Protein AF-P0DPI0-F1 (afdb_monomer)

Sequence (1296 aa):
MPFVNKQFNYKDPVNGVDIAYIKIPNVGQMQPVKAFKIHNKIWVIPERDTFTNPEEGDLNPPPEAKQVPVSYYDSTYLSTDNEKDNYLKGVTKLFERIYSTDLGRMLLTSIVRGIPFWGGSTIDTELKVIDTNCINVIQPDGSYRSEELNLVIIGPSADIIQFECKSFGHEVLNLTRNGYGSTQYIRFSPDFTFGFEESLEVDTNPLLGAGKFATDPAVTLAHELIHAGHRLYGIAINPNRVFKVNTNAYYEMSGLEVSFEELRTFGGHDAKFIDSLQENEFRLYYYNKFKDIASTLNKAKSIVGTTASLQYMKNVFKEKYLLSEDTSGKFSVDKLKFDKLYKMLTEIYTEDNFVKFFKVLNRKTYLNFDKAVFKINIVPKVNYTIYDGFNLRNTNLAANFNGQNTEINNMNFTKLKNFTGLFEFYKLLCVRGIITSKTKSLDKGYNKALNDLCIKVNNWDLFFSPSEDNFTNDLNKGEEITSDTNIEAAEENISLDLIQQYYLTFNFDNEPENISIENLSSDIIGQLELMPNIERFPNGKKYELDKYTMFHYLRAQEFEHGKSRIALTNSVNEALLNPSRVYTFFSSDYVKKVNKATEAAMFLGWVEQLVYDFTDETSEVSTTDKIADITIIIPYIGPALNIGNMLYKDDFVGALIFSGAVILLEFIPEIAIPVLGTFALVSYIANKVLTVQTIDNALSKRNEKWDEVYKYIVTNWLAKVNTQIDLIRKKMKEALENQAEATKAIINYQYNQYTEEEKNNINFNIDDLSSKLNESINKAMININKFLNQCSVSYLMNSMIPYGVKRLEDFDASLKDALLKYIYDNRGTLIGQVDRLKDKVNNTLSTDIPFQLSKYVDNQRLLSTFTEYIKNIINTSILNLRYESNHLIDLSRYASKINIGSKVNFDPIDKNQIQLFNLESSKIEVILKNAIVYNSMYENFSTSFWIRIPKYFNSISLNNEYTIINCMENNSGWKVSLNYGEIIWTLQDTQEIKQRVVFKYSQMINISDYINRWIFVTITNNRLNNSKIYINGRLIDQKPISNLGNIHASNNIMFKLDGCRDTHRYIWIKYFNLFDKELNEKEIKDLYDNQSNSGILKDFWGDYLQYDKPYYMLNLYDPNKYVDVNNVGIRGYMYLKGPRGSVMTTNIYLNSSLYRGTKFIIKKYASGNKDNIVRNNDRVYINVVVKNKEYRLATNASQAGVEKILSALEIPDVGNLSQVVVMKSKNDQGITNKCKMNLQDNNGNDIGFIGFHQFNNIAKLVASNWYNRQIERSSRTLGCSWEFIPVDDGWGERPL

InterPro domains:
  IPR000395 Botulinum/Tetanus toxin, catalytic chain [PF01742] (4-410)
  IPR000395 Botulinum/Tetanus toxin, catalytic chain [PR00760] (7-23)
  IPR000395 Botulinum/Tetanus toxin, catalytic chain [PR00760] (33-49)
  IPR000395 Botulinum/Tetanus toxin, catalytic chain [PR00760] (72-88)
  IPR000395 Botulinum/Tetanus toxin, catalytic chain [PR00760] (97-119)
  IPR000395 Botulinum/Tetanus toxin, catalytic chain [PR00760] (213-225)
  IPR000395 Botulinum/Tetanus toxin, catalytic chain [PR00760] (259-275)
  IPR011065 Kunitz inhibitor STI-like superfamily [SSF50386] (1080-1295)
  IPR012500 Clostridium neurotoxin, translocation [PF07952] (549-866)
  IPR012928 Clostridium neurotoxin, receptor binding N-terminal [PF07953] (886-1079)
  IPR013104 Clostridium neurotoxin, receptor-binding C-terminal [PF07951] (1088-1293)
  IPR013320 Concanavalin A-like lectin/glucanase domain superfamily [SSF49899] (873-1079)
  IPR036248 Clostridium neurotoxin, translocation domain [G3DSA:1.20.1120.10] (447-868)
  IPR036248 Clostridium neurotoxin, translocation domain [SSF58091] (549-874)

Solvent-accessible surface area (backbone atoms only — not comparable to full-atom values): 69602 Å² total; per-residue (Å²): 134,75,69,52,86,67,91,79,57,66,84,59,75,66,67,41,76,46,28,23,39,32,36,63,37,18,82,62,93,69,82,68,42,65,34,35,50,53,39,79,46,29,36,37,32,55,37,55,41,36,65,78,47,68,92,52,48,60,34,59,75,65,99,62,80,70,101,49,77,61,42,38,63,56,70,66,64,51,72,44,70,66,46,21,28,49,45,48,47,25,48,53,46,36,52,41,27,41,46,74,34,74,68,35,35,53,49,55,54,50,42,52,39,26,56,45,44,53,69,53,43,94,49,60,47,42,34,19,65,41,73,52,33,32,34,35,34,34,32,86,85,73,51,69,45,36,42,72,42,31,38,35,44,30,24,20,44,26,44,48,75,58,64,48,72,43,40,51,46,52,102,83,53,56,33,36,60,49,38,34,13,34,25,29,38,31,27,42,55,62,48,45,37,43,21,32,77,84,67,74,61,28,55,38,26,54,76,49,68,70,75,43,32,38,47,54,55,54,55,57,50,48,41,46,50,39,53,41,38,30,23,16,49,5,62,36,54,61,79,85,48,53,53,52,57,48,41,85,55,88,59,29,18,52,64,68,91,47,35,54,45,54,28,30,39,43,22,72,66,46,32,43,51,58,33,71,55,58,54,50,49,52,53,52,53,50,52,50,27,48,41,52,50,27,52,46,59,58,51,35,77,44,60,51,58,52,85,67,53,54,68,56,55,53,47,52,53,31,63,56,66,53,42,43,65,50,100,85,69,45,48,40,69,47,66,70,56,43,52,55,52,51,43,45,59,50,66,55,44,17,39,48,52,50,38,69,71,60,72,58,69,66,74,83,39,82,89,57,57,53,76,40,39,28,42,41,63,51,66,50,69,93,52,18,39,57,82,44,38,42,29,39,76,59,29,69,25,39,40,63,48,30,27,33,20,39,73,80,32,37,94,56,36,47,78,51,78,51,61,42,50,92,66,70,45,24,37,31,45,24,32,53,48,80,74,70,95,80,69,85,84,74,65,100,76,62,88,79,73,63,65,68,52,68,47,80,43,43,38,92,78,40,43,74,39,62,38,74,86,62,66,61,75,64,62,54,54,59,47,80,34,34,60,79,56,77,81,81,75,85,82,75,76,89,44,73,68,56,52,49,52,50,56,76,68,53,79,81,85,73,71,74,80,90,69,62,46,54,70,64,67,93,70,41,74,29,48,59,55,84,73,84,88,75,81,83,60,70,65,58,55,75,40,86,34,90,59,86,46,43,68,52,44,46,56,11,29,53,71,75,92,67,94,68,78,55,34,61,35,80,43,52,69,58,13,66,75,30,84,48,24,23,32,43,60,64,54,72,66,54,39,55,63,69,58,50,89,75,56,76,95,50,40,66,68,47,50,51,49,51,53,47,50,52,41,51,68,52,58,48,71,48,74,50,87,87,50,89,65,43,54,54,42,58,36,53,56,17,50,45,36,44,40,74,76,34,84,45,40,66,50,32,51,51,47,39,74,71,67,36,49,63,57,72,48,95,62,88,71,88,81,89,76,65,69,50,31,60,72,44,76,66,85,47,86,80,36,49,66,50,42,51,38,21,54,53,34,46,59,50,54,48,56,48,51,54,51,54,49,52,51,53,51,51,26,49,40,53,50,49,45,41,47,52,51,52,49,52,54,52,51,51,52,52,49,51,50,32,54,48,54,53,51,50,52,39,52,52,49,57,59,67,71,50,53,73,70,55,45,76,74,49,92,77,59,70,65,60,51,49,52,44,49,47,47,37,48,31,55,24,36,39,54,50,53,56,35,49,52,26,33,49,50,37,35,42,64,72,73,46,46,57,64,46,52,55,38,47,53,56,40,32,54,54,45,46,54,50,51,52,49,52,50,61,76,37,40,82,47,36,67,96,42,54,68,64,50,49,50,50,50,54,59,56,59,71,54,86,82,82,89,58,69,53,76,81,43,88,88,62,41,77,66,54,62,57,49,32,54,53,38,28,57,57,68,35,29,71,36,34,45,43,56,52,100,92,44,71,41,39,74,20,52,39,42,43,49,67,48,74,32,90,50,49,43,59,40,92,88,48,58,50,40,33,36,34,36,54,42,93,44,9,27,39,37,35,43,52,50,75,92,74,39,53,67,42,54,56,69,32,32,22,41,36,32,34,38,26,48,43,54,70,84,53,76,70,38,55,93,34,66,19,36,43,37,40,23,61,35,93,69,5,18,36,36,37,31,36,35,71,46,35,46,34,42,40,42,23,9,72,82,65,48,69,48,74,47,67,51,78,51,76,50,72,37,60,79,65,72,51,69,35,14,57,39,42,39,38,39,27,29,35,31,82,41,39,35,36,40,27,51,56,52,36,83,74,46,71,37,76,38,52,89,42,58,47,23,42,33,27,61,39,41,38,37,34,60,42,74,60,77,46,72,84,42,52,38,36,39,29,64,43,37,34,30,71,36,56,70,50,71,65,60,43,35,53,52,46,59,65,73,62,46,68,65,42,26,31,19,59,43,56,49,77,24,45,45,81,42,62,18,20,43,33,36,60,53,48,69,57,28,19,35,39,69,79,39,77,28,87,92,23,34,29,28,56,43,67,76,50,52,74,45,73,42,91,100,51,32,37,27,44,43,69,52,37,54,36,29,38,28,38,37,83,66,68,61,92,72,90,84,49,67,41,39,50,65,39,39,24,37,42,31,34,39,56,98,90,39,78,19,29,43,32,28,62,77,86,52,82,72,66,59,30,59,29,18,38,24,55,66,88,72,51,79,88,43,26,38,45,27,34,33,37,41,43,89,44,90,65,64,52,25,40,30,35,39,35,32,19,37,93,85,71,48,76,47,12,31,37,27,57,46,75,55,86,97,40,36,30,29,19,24,20,47,69,58,71,72,50,65,91,76,61,64,91,61,36,57,40,32,33,34,39,38,56,91,47,82,40,70,66,71,81,81,85

Foldseek 3Di:
DFQQPDLDFLPDDAALPFWFFKFAADQDDADTFTWGNRHQLEIETLAAPCGQDVVLNDLAADPAHDPAQFWDFDPCQSVDSVNSRLQVLLVSLLLRLLCVFLLSVLLVLLQLLLFFAQPCDPDLQEGHRDLNQWMWGQHPVRHTAIFGHQEYEYAYGNTRPDKAKWGFDDPPDPSLALQRAGRIYIHHGSFKWFWFDDQLCLLLFLLADDDTFTDQSSLVVLLRSLSSSSRSRSLQPDLVQWFFFDQPDLQAFLGDTDHLSNLQQQAALSVLLQAPVVVVVSLVSSLVSLQVVLVSLQSHNAYPFFPDGSVQSSVSSCVSQVWDQDPVRRTDHDSVSSVVVVCSSGHVSHSVNVCVRLVADDDNDPLRGGNFMWGFRQSDPCQAHSRNGQQDFLAPCVFNVLSRPCVSVVVGTDTDDGPCDDQSFWEKEWAAFDDPPPDPDDDPPPVPPRGIQIDTDRSSLGFGATDPVSQDDPQAAAAEFFLPQDFDDQDAHDDPVVSVVCSVPPDSPDRRDGTRGHDDPPHNHTHIDDRDDDDDRDGHHYDYDNDDFLVLLLVLLDADDDLDAAAEDCDSVVSSVDNSYHYDLADVVLRVLLRDQDDLVCLLVSLLVNLVSLLVLLLDWDADPLDDLFGIDNLSLCSSRVQLVDSGSVVSVVCCSVVNLCSLAPDDDDQDDDQGHAYDYDDDALDLSRLVSSLVSLLSVLVVSLVSLLSSLVSCLSNRPLSSLVSSLVSLLSSLVSVLVSSLSSSVSSLVPDDPVSNVVDPDDSVLSSSSSSSSSSSSSSSSSSRSVSRSVRCSVPPGVVVSQVSSLVRLVSRLVNQLVSLVVRCVSCPPCSVVSNCVSVVSSVDDDDDDVVRNHPCPDPVVSVVSVVSNQLSQWQFWFADDDHDTWTPHSNTWDKDAFPPWDAPPLGRLKIKAAQDPRRKMKTQHHPVPQAWHLFWKKKKKWKKFWFADDDPLQAPQKWWFKAFADCLFDWTWIDGQQKTKIKGAAPVRDIDIDIDGDDQAEADDLHHRAIWMWMWIDGSSFWIWIDILLHTDDIDGNVPGGIGGTHSMMMGHTGRRPPNGTMMIMGGITMGRHGDDSVNSNVVSVVVLPQQFAAFQRSHFDFAQFKFWKAFLQCRQWTWAWPDADQVTFIFTDDRQDWDDDPPRHIYRDRLDYKIKGWAADPDPDDSRGHGQFGWTFIWIADPNDTFTWFFALPDDDQWTTIHTYHPVPCPQTFTIWTWHFDQDRSRRNWIWIFIDGPVRDTSAIWFFDDDPNTTTITHGCVRVVDDRPPDSNDRRTMHTHGDDPSHDDDND

GO terms:
  GO:0008270 zinc ion binding (F, IDA)
  GO:1905576 ganglioside GT1b binding (F, IDA)
  GO:0005576 extracellular region (C, EXP)
  GO:0004222 metalloendopeptidase activity (F, EXP)
  GO:0008320 transmembrane protein transporter activity (F, EXP)
  GO:0005515 protein binding (F, IPI)
  GO:0141157 symbiont-mediated suppression of host exocytosis (P, EXP)

Structure (mmCIF, N/CA/C/O backbone):
data_AF-P0DPI0-F1
#
_entry.id   AF-P0DPI0-F1
#
loop_
_atom_site.group_PDB
_atom_site.id
_atom_site.type_symbol
_atom_site.label_atom_id
_atom_site.label_alt_id
_atom_site.label_comp_id
_atom_site.label_asym_id
_atom_site.label_entity_id
_atom_site.label_seq_id
_atom_site.pdbx_PDB_ins_code
_atom_site.Cartn_x
_atom_site.Cartn_y
_atom_site.Cartn_z
_atom_site.occupancy
_atom_site.B_iso_or_equiv
_atom_site.auth_seq_id
_atom_site.auth_comp_id
_atom_site.auth_asym_id
_atom_site.auth_atom_id
_atom_site.pdbx_PDB_model_num
ATOM 1 N N . MET A 1 1 ? 6.294 29.110 -4.768 1.00 79.31 1 MET A N 1
ATOM 2 C CA . MET A 1 1 ? 7.384 29.292 -5.742 1.00 79.31 1 MET A CA 1
ATOM 3 C C . MET A 1 1 ? 6.899 28.633 -7.020 1.00 79.31 1 MET A C 1
ATOM 5 O O . MET A 1 1 ? 6.839 27.413 -7.014 1.00 79.31 1 MET A O 1
ATOM 9 N N . PRO A 1 2 ? 6.377 29.394 -7.993 1.00 86.00 2 PRO A N 1
ATOM 10 C CA . PRO A 1 2 ? 5.872 28.825 -9.241 1.00 86.00 2 PRO A CA 1
ATOM 11 C C . PRO A 1 2 ? 7.027 28.436 -10.172 1.00 86.00 2 PRO A C 1
ATOM 13 O O . PRO A 1 2 ? 8.129 28.973 -10.041 1.00 86.00 2 PRO A O 1
ATOM 16 N N . PHE A 1 3 ? 6.767 27.534 -11.114 1.00 90.44 3 PHE A N 1
ATOM 17 C CA . PHE A 1 3 ? 7.715 27.200 -12.180 1.00 90.44 3 PHE A CA 1
ATOM 18 C C . PHE A 1 3 ? 7.654 28.240 -13.309 1.00 90.44 3 PHE A C 1
ATOM 20 O O . PHE A 1 3 ? 8.672 28.752 -13.776 1.00 90.44 3 PHE A O 1
ATOM 27 N N . VAL A 1 4 ? 6.438 28.615 -13.701 1.00 87.62 4 VAL A N 1
ATOM 28 C CA . VAL A 1 4 ? 6.118 29.563 -14.763 1.00 87.62 4 VAL A CA 1
ATOM 29 C C . VAL A 1 4 ? 5.806 30.926 -14.143 1.00 87.62 4 VAL A C 1
ATOM 31 O O . VAL A 1 4 ? 4.700 31.214 -13.682 1.00 87.62 4 VAL A O 1
ATOM 34 N N . ASN A 1 5 ? 6.808 31.805 -14.143 1.00 85.25 5 ASN A N 1
ATOM 35 C CA . ASN A 1 5 ? 6.719 33.121 -13.501 1.00 85.25 5 ASN A CA 1
ATOM 36 C C . ASN A 1 5 ? 5.891 34.156 -14.293 1.00 85.25 5 ASN A C 1
ATOM 38 O O . ASN A 1 5 ? 5.591 35.227 -13.764 1.00 85.25 5 ASN A O 1
ATOM 42 N N . LYS A 1 6 ? 5.504 33.856 -15.542 1.00 90.56 6 LYS A N 1
ATOM 43 C CA . LYS A 1 6 ? 4.658 34.712 -16.390 1.00 90.56 6 LYS A CA 1
ATOM 44 C C . LYS A 1 6 ? 3.360 34.007 -16.768 1.00 90.56 6 LYS A C 1
ATOM 46 O O . LYS A 1 6 ? 3.369 32.877 -17.230 1.00 90.56 6 LYS A O 1
ATOM 51 N N . GLN A 1 7 ? 2.236 34.693 -16.603 1.00 90.31 7 GLN A N 1
ATOM 52 C CA . GLN A 1 7 ? 0.933 34.199 -17.046 1.00 90.31 7 GLN A CA 1
ATOM 53 C C . GLN A 1 7 ? 0.647 34.765 -18.436 1.00 90.31 7 GLN A C 1
ATOM 55 O O . GLN A 1 7 ? 0.261 35.925 -18.561 1.00 90.31 7 GLN A O 1
ATOM 60 N N . PHE A 1 8 ? 0.896 33.959 -19.463 1.00 94.88 8 PHE A N 1
ATOM 61 C CA . PHE A 1 8 ? 0.714 34.337 -20.862 1.00 94.88 8 PHE A CA 1
ATOM 62 C C . PHE A 1 8 ? -0.751 34.219 -21.303 1.00 94.88 8 PHE A C 1
ATOM 64 O O . PHE A 1 8 ? -1.490 33.355 -20.825 1.00 94.88 8 PHE A O 1
ATOM 71 N N . ASN A 1 9 ? -1.147 35.040 -22.273 1.00 96.44 9 ASN A N 1
ATOM 72 C CA . ASN A 1 9 ? -2.306 34.797 -23.127 1.00 96.44 9 ASN A CA 1
ATOM 73 C C . ASN A 1 9 ? -1.835 34.612 -24.569 1.00 96.44 9 ASN A C 1
ATOM 75 O O . ASN A 1 9 ? -0.903 35.278 -25.022 1.00 96.44 9 ASN A O 1
ATOM 79 N N . TYR A 1 10 ? -2.511 33.757 -25.335 1.00 97.56 10 TYR A N 1
ATOM 80 C CA . TYR A 1 10 ? -2.081 33.453 -26.703 1.00 97.56 10 TYR A CA 1
ATOM 81 C C . TYR A 1 10 ? -2.019 34.704 -27.596 1.00 97.56 10 TYR A C 1
ATOM 83 O O . TYR A 1 10 ? -1.159 34.820 -28.469 1.00 97.56 10 TYR A O 1
ATOM 91 N N . LYS A 1 11 ? -2.897 35.684 -27.352 1.00 97.12 11 LYS A N 1
ATOM 92 C CA . LYS A 1 11 ? -2.962 36.950 -28.101 1.00 97.12 11 LYS A CA 1
ATOM 93 C C . LYS A 1 11 ? -1.957 38.014 -27.648 1.00 97.12 11 LYS A C 1
ATOM 95 O O . LYS A 1 11 ? -1.902 39.066 -28.281 1.00 97.12 11 LYS A O 1
ATOM 100 N N . ASP A 1 12 ? -1.148 37.755 -26.621 1.00 96.25 12 ASP A N 1
ATOM 101 C CA . ASP A 1 12 ? -0.099 38.685 -26.194 1.00 96.25 12 ASP A CA 1
ATOM 102 C C . ASP A 1 12 ? 0.872 38.969 -27.363 1.00 96.25 12 ASP A C 1
ATOM 104 O O . ASP A 1 12 ? 1.176 38.062 -28.151 1.00 96.25 12 ASP A O 1
ATOM 108 N N . PRO A 1 13 ? 1.340 40.216 -27.547 1.00 95.50 13 PRO A N 1
ATOM 109 C CA . PRO A 1 13 ? 2.192 40.573 -28.677 1.00 95.50 13 PRO A CA 1
ATOM 110 C C . PRO A 1 13 ? 3.570 39.905 -28.588 1.00 95.50 13 PRO A C 1
ATOM 112 O O . PRO A 1 13 ? 4.096 39.663 -27.501 1.00 95.50 13 PRO A O 1
ATOM 115 N N . VAL A 1 14 ? 4.175 39.635 -29.749 1.00 96.25 14 VAL A N 1
ATOM 116 C CA . VAL A 1 14 ? 5.540 39.098 -29.824 1.00 96.25 14 VAL A CA 1
ATOM 117 C C . VAL A 1 14 ? 6.550 40.116 -29.297 1.00 96.25 14 VAL A C 1
ATOM 119 O O . VAL A 1 14 ? 6.496 41.295 -29.640 1.00 96.25 14 VAL A O 1
ATOM 122 N N . ASN A 1 15 ? 7.480 39.652 -28.469 1.00 94.06 15 ASN A N 1
ATOM 123 C CA . ASN A 1 15 ? 8.542 40.463 -27.878 1.00 94.06 15 ASN A CA 1
ATOM 124 C C . ASN A 1 15 ? 9.958 39.985 -28.247 1.00 94.06 15 ASN A C 1
ATOM 126 O O . ASN A 1 15 ? 10.921 40.650 -27.880 1.00 94.06 15 ASN A O 1
ATOM 130 N N . GLY A 1 16 ? 10.096 38.855 -28.954 1.00 92.62 16 GLY A N 1
ATOM 131 C CA . GLY A 1 16 ? 11.393 38.307 -29.382 1.00 92.62 16 GLY A CA 1
ATOM 132 C C . GLY A 1 16 ? 12.217 37.651 -28.262 1.00 92.62 16 GLY A C 1
ATOM 133 O O . GLY A 1 16 ? 13.372 37.267 -28.476 1.00 92.62 16 GLY A O 1
ATOM 134 N N . VAL A 1 17 ? 11.647 37.516 -27.060 1.00 93.00 17 VAL A N 1
ATOM 135 C CA . VAL A 1 17 ? 12.311 36.964 -25.870 1.00 93.00 17 VAL A CA 1
ATOM 136 C C . VAL A 1 17 ? 11.607 35.702 -25.391 1.00 93.00 17 VAL A C 1
ATOM 138 O O . VAL A 1 17 ? 12.176 34.622 -25.493 1.00 93.00 17 VAL A O 1
ATOM 141 N N . ASP A 1 18 ? 10.384 35.836 -24.882 1.00 95.31 18 ASP A N 1
ATOM 142 C CA . ASP A 1 18 ? 9.573 34.722 -24.381 1.00 95.31 18 ASP A CA 1
ATOM 143 C C . ASP A 1 18 ? 8.237 34.569 -25.108 1.00 95.31 18 ASP A C 1
ATOM 145 O O . ASP A 1 18 ? 7.535 33.593 -24.874 1.00 95.31 18 ASP A O 1
ATOM 149 N N . ILE A 1 19 ? 7.911 35.485 -26.023 1.00 97.75 19 ILE A N 1
ATOM 150 C CA . ILE A 1 19 ? 6.809 35.359 -26.974 1.00 97.75 19 ILE A CA 1
ATOM 151 C C . ILE A 1 19 ? 7.362 35.725 -28.346 1.00 97.75 19 ILE A C 1
ATOM 153 O O . ILE A 1 19 ? 7.757 36.870 -28.584 1.00 97.75 19 ILE A O 1
ATOM 157 N N . ALA A 1 20 ? 7.396 34.771 -29.267 1.00 97.12 20 ALA A N 1
ATOM 158 C CA . ALA A 1 20 ? 7.949 34.995 -30.597 1.00 97.12 20 ALA A CA 1
ATOM 159 C C . ALA A 1 20 ? 7.346 34.040 -31.621 1.00 97.12 20 ALA A C 1
ATOM 161 O O . ALA A 1 20 ? 6.786 33.006 -31.264 1.00 97.12 20 ALA A O 1
ATOM 162 N N . TYR A 1 21 ? 7.505 34.375 -32.899 1.00 97.88 21 TYR A N 1
ATOM 163 C CA . TYR A 1 21 ? 7.460 33.356 -33.940 1.00 97.88 21 TYR A CA 1
ATOM 164 C C . TYR A 1 21 ? 8.812 32.649 -33.986 1.00 97.88 21 TYR A C 1
ATOM 166 O O . TYR A 1 21 ? 9.851 33.311 -33.937 1.00 97.88 21 TYR A O 1
ATOM 174 N N . ILE A 1 22 ? 8.806 31.323 -34.066 1.00 97.62 22 ILE A N 1
ATOM 175 C CA . ILE A 1 22 ? 10.027 30.518 -34.075 1.00 97.62 22 ILE A CA 1
ATOM 176 C C . ILE A 1 22 ? 10.048 29.564 -35.267 1.00 97.62 22 ILE A C 1
ATOM 178 O O . ILE A 1 22 ? 8.997 29.125 -35.738 1.00 97.62 22 ILE A O 1
ATOM 182 N N . LYS A 1 23 ? 11.255 29.230 -35.730 1.00 96.88 23 LYS A N 1
ATOM 183 C CA . LYS A 1 23 ? 11.504 28.105 -36.638 1.00 96.88 23 LYS A CA 1
ATOM 184 C C . LYS A 1 23 ? 12.235 27.000 -35.885 1.00 96.88 23 LYS A C 1
ATOM 186 O O . LYS A 1 23 ? 13.275 27.259 -35.276 1.00 96.88 23 LYS A O 1
ATOM 191 N N . ILE A 1 24 ? 11.678 25.795 -35.935 1.00 96.25 24 ILE A N 1
ATOM 192 C CA . ILE A 1 24 ? 12.320 24.573 -35.438 1.00 96.25 24 ILE A CA 1
ATOM 193 C C . ILE A 1 24 ? 13.128 23.917 -36.570 1.00 96.25 24 ILE A C 1
ATOM 195 O O . ILE A 1 24 ? 12.904 24.269 -37.733 1.00 96.25 24 ILE A O 1
ATOM 199 N N . PRO A 1 25 ? 14.033 22.970 -36.274 1.00 94.69 25 PRO A N 1
ATOM 200 C CA . PRO A 1 25 ? 14.674 22.179 -37.315 1.00 94.69 25 PRO A CA 1
ATOM 201 C C . PRO A 1 25 ? 13.647 21.456 -38.197 1.00 94.69 25 PRO A C 1
ATOM 203 O O . PRO A 1 25 ? 12.593 21.039 -37.718 1.00 94.69 25 PRO A O 1
ATOM 206 N N . ASN A 1 26 ? 13.918 21.335 -39.495 1.00 93.75 26 ASN A N 1
ATOM 207 C CA . ASN A 1 26 ? 13.032 20.645 -40.430 1.00 93.75 26 ASN A CA 1
ATOM 208 C C . ASN A 1 26 ? 13.788 20.139 -41.670 1.00 93.75 26 ASN A C 1
ATOM 210 O O . ASN A 1 26 ? 14.871 20.623 -41.995 1.00 93.75 26 ASN A O 1
ATOM 214 N N . VAL A 1 27 ? 13.213 19.162 -42.375 1.00 88.38 27 VAL A N 1
ATOM 215 C CA . VAL A 1 27 ? 13.772 18.616 -43.624 1.00 88.38 27 VAL A CA 1
ATOM 216 C C . VAL A 1 27 ? 13.732 19.656 -44.749 1.00 88.38 27 VAL A C 1
ATOM 218 O O . VAL A 1 27 ? 14.606 19.671 -45.614 1.00 88.38 27 VAL A O 1
ATOM 221 N N . GLY A 1 28 ? 12.726 20.534 -44.738 1.00 87.31 28 GLY A N 1
ATOM 222 C CA . GLY A 1 28 ? 12.521 21.576 -45.737 1.00 87.31 28 GLY A CA 1
ATOM 223 C C . GLY A 1 28 ? 12.116 22.915 -45.124 1.00 87.31 28 GLY A C 1
ATOM 224 O O . GLY A 1 28 ? 12.443 23.232 -43.983 1.00 87.31 28 GLY A O 1
ATOM 225 N N . GLN A 1 29 ? 11.407 23.728 -45.908 1.00 85.81 29 GLN A N 1
ATOM 226 C CA . GLN A 1 29 ? 10.903 25.019 -45.442 1.00 85.81 29 GLN A CA 1
ATOM 227 C C . GLN A 1 29 ? 9.783 24.817 -44.417 1.00 85.81 29 GLN A C 1
ATOM 229 O O . GLN A 1 29 ? 8.775 24.179 -44.715 1.00 85.81 29 GLN A O 1
ATOM 234 N N . MET A 1 30 ? 9.939 25.409 -43.232 1.00 91.56 30 MET A N 1
ATOM 235 C CA . MET A 1 30 ? 8.951 25.364 -42.153 1.00 91.56 30 MET A CA 1
ATOM 236 C C . MET A 1 30 ? 8.336 26.751 -41.933 1.00 91.56 30 MET A C 1
ATOM 238 O O . MET A 1 30 ? 9.042 27.758 -41.814 1.00 91.56 30 MET A O 1
ATOM 242 N N . GLN A 1 31 ? 7.002 26.815 -41.900 1.00 91.94 31 GLN A N 1
ATOM 243 C CA . GLN A 1 31 ? 6.286 28.055 -41.613 1.00 91.94 31 GLN A CA 1
ATOM 244 C C . GLN A 1 31 ? 6.482 28.441 -40.138 1.00 91.94 31 GLN A C 1
ATOM 246 O O . GLN A 1 31 ? 6.170 27.626 -39.273 1.00 91.94 31 GLN A O 1
ATOM 251 N N . PRO A 1 32 ? 6.928 29.672 -39.819 1.00 95.69 32 PRO A N 1
ATOM 252 C CA . PRO A 1 32 ? 7.108 30.089 -38.432 1.00 95.69 32 PRO A CA 1
ATOM 253 C C . PRO A 1 32 ? 5.818 29.991 -37.609 1.00 95.69 32 PRO A C 1
ATOM 255 O O . PRO A 1 32 ? 4.759 30.445 -38.046 1.00 95.69 32 PRO A O 1
ATOM 258 N N . VAL A 1 33 ? 5.929 29.472 -36.387 1.00 97.12 33 VAL A N 1
ATOM 259 C CA . VAL A 1 33 ? 4.807 29.278 -35.448 1.00 97.12 33 VAL A CA 1
ATOM 260 C C . VAL A 1 33 ? 4.995 30.111 -34.190 1.00 97.12 33 VAL A C 1
ATOM 262 O O . VAL A 1 33 ? 6.125 30.361 -33.770 1.00 97.12 33 VAL A O 1
ATOM 265 N N . LYS A 1 34 ? 3.895 30.555 -33.576 1.00 98.25 34 LYS A N 1
ATOM 266 C CA . LYS A 1 34 ? 3.951 31.360 -32.353 1.00 98.25 34 LYS A CA 1
ATOM 267 C C . LYS A 1 34 ? 4.218 30.469 -31.137 1.00 98.25 34 LYS A C 1
ATOM 269 O O . LYS A 1 34 ? 3.481 29.520 -30.888 1.00 98.25 34 LYS A O 1
ATOM 274 N N . ALA A 1 35 ? 5.246 30.804 -30.366 1.00 98.25 35 ALA A N 1
ATOM 275 C CA . ALA A 1 35 ? 5.702 30.031 -29.219 1.00 98.25 35 ALA A CA 1
ATOM 276 C C . ALA A 1 35 ? 5.896 30.899 -27.971 1.00 98.25 35 ALA A C 1
ATOM 278 O O . ALA A 1 35 ? 6.135 32.107 -28.060 1.00 98.25 35 ALA A O 1
ATOM 279 N N . PHE A 1 36 ? 5.819 30.246 -26.812 1.00 98.38 36 PHE A N 1
ATOM 280 C CA . PHE A 1 36 ? 5.875 30.862 -25.490 1.00 98.38 36 PHE A CA 1
ATOM 281 C C . PHE A 1 36 ? 6.931 30.168 -24.634 1.00 98.38 36 PHE A C 1
ATOM 283 O O . PHE A 1 36 ? 6.845 28.963 -24.396 1.00 98.38 36 PHE A O 1
ATOM 290 N N . LYS A 1 37 ? 7.918 30.911 -24.141 1.00 97.94 37 LYS A N 1
ATOM 291 C CA . LYS A 1 37 ? 8.944 30.392 -23.233 1.00 97.94 37 LYS A CA 1
ATOM 292 C C . LYS A 1 37 ? 8.404 30.404 -21.806 1.00 97.94 37 LYS A C 1
ATOM 294 O O . LYS A 1 37 ? 8.456 31.423 -21.119 1.00 97.94 37 LYS A O 1
ATOM 299 N N . ILE A 1 38 ? 7.857 29.272 -21.363 1.00 96.81 38 ILE A N 1
ATOM 300 C CA . ILE A 1 38 ? 7.230 29.152 -20.035 1.00 96.81 38 ILE A CA 1
ATOM 301 C C . ILE A 1 38 ? 8.259 29.089 -18.901 1.00 96.81 38 ILE A C 1
ATOM 303 O O . ILE A 1 38 ? 7.966 29.482 -17.773 1.00 96.81 38 ILE A O 1
ATOM 307 N N . HIS A 1 39 ? 9.469 28.621 -19.200 1.00 96.12 39 HIS A N 1
ATOM 308 C CA . HIS A 1 39 ? 10.584 28.557 -18.266 1.00 96.12 39 HIS A CA 1
ATOM 309 C C . HIS A 1 39 ? 11.909 28.563 -19.040 1.00 96.12 39 HIS A C 1
ATOM 311 O O . HIS A 1 39 ? 11.930 28.449 -20.269 1.00 96.12 39 HIS A O 1
ATOM 317 N N . ASN A 1 40 ? 13.040 28.697 -18.348 1.00 93.38 40 ASN A N 1
ATOM 318 C CA . ASN A 1 40 ? 14.339 28.553 -18.993 1.00 93.38 40 ASN A CA 1
ATOM 319 C C . ASN A 1 40 ? 14.438 27.202 -19.730 1.00 93.38 40 ASN A C 1
ATOM 321 O O . ASN A 1 40 ? 14.074 26.167 -19.180 1.00 93.38 40 ASN A O 1
ATOM 325 N N . LYS A 1 41 ? 14.901 27.234 -20.987 1.00 96.38 41 LYS A N 1
ATOM 326 C CA . LYS A 1 41 ? 15.028 26.079 -21.898 1.00 96.38 41 LYS A CA 1
ATOM 327 C C . LYS A 1 41 ? 13.732 25.303 -22.222 1.00 96.38 41 LYS A C 1
ATOM 329 O O . LYS A 1 41 ? 13.827 24.275 -22.893 1.00 96.38 41 LYS A O 1
ATOM 334 N N . ILE A 1 42 ? 12.551 25.786 -21.812 1.00 98.19 42 ILE A N 1
ATOM 335 C CA . ILE A 1 42 ? 11.257 25.128 -22.062 1.00 98.19 42 ILE A CA 1
ATOM 336 C C . ILE A 1 42 ? 10.291 26.069 -22.784 1.00 98.19 42 ILE A C 1
ATOM 338 O O . ILE A 1 42 ? 9.920 27.129 -22.269 1.00 98.19 42 ILE A O 1
ATOM 342 N N . TRP A 1 43 ? 9.840 25.637 -23.957 1.00 98.44 43 TRP A N 1
ATOM 343 C CA . TRP A 1 43 ? 8.899 26.357 -24.809 1.00 98.44 43 TRP A CA 1
ATOM 344 C C . TRP A 1 43 ? 7.579 25.593 -24.971 1.00 98.44 43 TRP A C 1
ATOM 346 O O . TRP A 1 43 ? 7.525 24.371 -24.855 1.00 98.44 43 TRP A O 1
ATOM 356 N N . VAL A 1 44 ? 6.502 26.317 -25.266 1.00 98.69 44 VAL A N 1
ATOM 357 C CA . VAL A 1 44 ? 5.192 25.766 -25.636 1.00 98.69 44 VAL A CA 1
ATOM 358 C C . VAL A 1 44 ? 4.776 26.360 -26.976 1.00 98.69 44 VAL A C 1
ATOM 360 O O . VAL A 1 44 ? 4.810 27.581 -27.138 1.00 98.69 44 VAL A O 1
ATOM 363 N N . ILE A 1 45 ? 4.357 25.514 -27.918 1.00 98.50 45 ILE A N 1
ATOM 364 C CA . ILE A 1 45 ? 3.778 25.904 -29.208 1.00 98.50 45 ILE A CA 1
ATOM 365 C C . ILE A 1 45 ? 2.322 25.414 -29.236 1.00 98.50 45 ILE A C 1
ATOM 367 O O . ILE A 1 45 ? 2.085 24.221 -29.433 1.00 98.50 45 ILE A O 1
ATOM 371 N N . PRO A 1 46 ? 1.334 26.301 -29.023 1.00 98.31 46 PRO A N 1
ATOM 372 C CA . PRO A 1 46 ? -0.093 25.971 -29.097 1.00 98.31 46 PRO A CA 1
ATOM 373 C C . PRO A 1 46 ? -0.596 25.732 -30.535 1.00 98.31 46 PRO A C 1
ATOM 375 O O . PRO A 1 46 ? -1.504 26.399 -31.019 1.00 98.31 46 PRO A O 1
ATOM 378 N N . GLU A 1 47 ? 0.003 24.781 -31.242 1.00 97.69 47 GLU A N 1
ATOM 379 C CA . GLU A 1 47 ? -0.321 24.418 -32.623 1.00 97.69 47 GLU A CA 1
ATOM 380 C C . GLU A 1 47 ? -0.469 22.903 -32.750 1.00 97.69 47 GLU A C 1
ATOM 382 O O . GLU A 1 47 ? 0.220 22.161 -32.053 1.00 97.69 47 GLU A O 1
ATOM 387 N N . ARG A 1 48 ? -1.338 22.439 -33.658 1.00 97.50 48 ARG A N 1
ATOM 388 C CA . ARG A 1 48 ? -1.347 21.026 -34.067 1.00 97.50 48 ARG A CA 1
ATOM 389 C C . ARG A 1 48 ? -0.053 20.718 -34.796 1.00 97.50 48 ARG A C 1
ATOM 391 O O . ARG A 1 48 ? 0.331 21.458 -35.704 1.00 97.50 48 ARG A O 1
ATOM 398 N N . ASP A 1 49 ? 0.601 19.631 -34.413 1.00 95.88 49 ASP A N 1
ATOM 399 C CA . ASP A 1 49 ? 1.885 19.285 -35.001 1.00 95.88 49 ASP A CA 1
ATOM 400 C C . ASP A 1 49 ? 1.723 18.710 -36.414 1.00 95.88 49 ASP A C 1
ATOM 402 O O . ASP A 1 49 ? 1.471 17.520 -36.611 1.00 95.88 49 ASP A O 1
ATOM 406 N N . THR A 1 50 ? 1.901 19.598 -37.387 1.00 94.19 50 THR A N 1
ATOM 407 C CA . THR A 1 50 ? 2.040 19.305 -38.822 1.00 94.19 50 THR A CA 1
ATOM 408 C C . THR A 1 50 ? 3.415 19.726 -39.353 1.00 94.19 50 THR A C 1
ATOM 410 O O . THR A 1 50 ? 3.706 19.581 -40.538 1.00 94.19 50 THR A O 1
ATOM 413 N N . PHE A 1 51 ? 4.269 20.271 -38.480 1.00 90.88 51 PHE A N 1
ATOM 414 C CA . PHE A 1 51 ? 5.515 20.946 -38.844 1.00 90.88 51 PHE A CA 1
ATOM 415 C C . PHE A 1 51 ? 6.760 20.244 -38.297 1.00 90.88 51 PHE A C 1
ATOM 417 O O . PHE A 1 51 ? 7.844 20.482 -38.815 1.00 90.88 51 PHE A O 1
ATOM 424 N N . THR A 1 52 ? 6.658 19.375 -37.290 1.00 88.88 52 THR A N 1
ATOM 425 C CA . THR A 1 52 ? 7.787 18.556 -36.824 1.00 88.88 52 THR A CA 1
ATOM 426 C C . THR A 1 52 ? 8.053 17.380 -37.769 1.00 88.88 52 THR A C 1
ATOM 428 O O . THR A 1 52 ? 9.211 17.014 -37.964 1.00 88.88 52 THR A O 1
ATOM 431 N N . ASN A 1 53 ? 7.012 16.839 -38.416 1.00 89.50 53 ASN A N 1
ATOM 432 C CA . ASN A 1 53 ? 7.129 15.863 -39.503 1.00 89.50 53 ASN A CA 1
ATOM 433 C C . ASN A 1 53 ? 6.209 16.233 -40.688 1.00 89.50 53 ASN A C 1
ATOM 435 O O . ASN A 1 53 ? 5.018 15.925 -40.635 1.00 89.50 53 ASN A O 1
ATOM 439 N N . PRO A 1 54 ? 6.736 16.843 -41.767 1.00 87.31 54 PRO A N 1
ATOM 440 C CA . PRO A 1 54 ? 5.938 17.195 -42.945 1.00 87.31 54 PRO A CA 1
ATOM 441 C C . PRO A 1 54 ? 5.279 16.000 -43.652 1.00 87.31 54 PRO A C 1
ATOM 443 O O . PRO A 1 54 ? 4.296 16.193 -44.364 1.00 87.31 54 PRO A O 1
ATOM 446 N N . GLU A 1 55 ? 5.788 14.774 -43.465 1.00 84.19 55 GLU A N 1
ATOM 447 C CA . GLU A 1 55 ? 5.197 13.560 -44.053 1.00 84.19 55 GLU A CA 1
ATOM 448 C C . GLU A 1 55 ? 3.834 13.208 -43.429 1.00 84.19 55 GLU A C 1
ATOM 450 O O . GLU A 1 55 ? 2.980 12.629 -44.094 1.00 84.19 55 GLU A O 1
ATOM 455 N N . GLU A 1 56 ? 3.602 13.609 -42.174 1.00 84.06 56 GLU A N 1
ATOM 456 C CA . GLU A 1 56 ? 2.363 13.388 -41.410 1.00 84.06 56 GLU A CA 1
ATOM 457 C C . GLU A 1 56 ? 1.573 14.700 -41.230 1.00 84.06 56 GLU A C 1
ATOM 459 O O . GLU A 1 56 ? 0.939 14.932 -40.201 1.00 84.06 56 GLU A O 1
ATOM 464 N N . GLY A 1 57 ? 1.629 15.594 -42.223 1.00 86.44 57 GLY A N 1
ATOM 465 C CA . GLY A 1 57 ? 0.971 16.904 -42.167 1.00 86.44 57 GLY A CA 1
ATOM 466 C C . GLY A 1 57 ? -0.562 16.877 -42.271 1.00 86.44 57 GLY A C 1
ATOM 467 O O . GLY A 1 57 ? -1.195 17.920 -42.107 1.00 86.44 57 GLY A O 1
ATOM 468 N N . ASP A 1 58 ? -1.170 15.718 -42.552 1.00 90.69 58 ASP A N 1
ATOM 469 C CA . ASP A 1 58 ? -2.627 15.550 -42.601 1.00 90.69 58 ASP A CA 1
ATOM 470 C C . ASP A 1 58 ? -3.188 15.175 -41.221 1.00 90.69 58 ASP A C 1
ATOM 472 O O . ASP A 1 58 ? -2.762 14.204 -40.601 1.00 90.69 58 ASP A O 1
ATOM 476 N N . LEU A 1 59 ? -4.174 15.944 -40.751 1.00 95.38 59 LEU A N 1
ATOM 477 C CA . LEU A 1 59 ? -4.820 15.762 -39.449 1.00 95.38 59 LEU A CA 1
ATOM 478 C C . LEU A 1 59 ? -6.056 14.852 -39.497 1.00 95.38 59 LEU A C 1
ATOM 480 O O . LEU A 1 59 ? -6.690 14.630 -38.462 1.00 95.38 59 LEU A O 1
ATOM 484 N N . ASN A 1 60 ? -6.439 14.365 -40.678 1.00 93.75 60 ASN A N 1
ATOM 485 C CA . ASN A 1 60 ? -7.545 13.426 -40.822 1.00 93.75 60 ASN A CA 1
ATOM 486 C C . ASN A 1 60 ? -7.202 12.042 -40.240 1.00 93.75 60 ASN A C 1
ATOM 488 O O . ASN A 1 60 ? -6.027 11.690 -40.097 1.00 93.75 60 ASN A O 1
ATOM 492 N N . PRO A 1 61 ? -8.219 11.221 -39.915 1.00 93.69 61 PRO A N 1
ATOM 493 C CA . PRO A 1 61 ? -7.980 9.827 -39.586 1.00 93.69 61 PRO A CA 1
ATOM 494 C C . PRO A 1 61 ? -7.227 9.100 -40.714 1.00 93.69 61 PRO A C 1
ATOM 496 O O . PRO A 1 61 ? -7.520 9.335 -41.890 1.00 93.69 61 PRO A O 1
ATOM 499 N N . PRO A 1 62 ? -6.292 8.194 -40.381 1.00 92.62 62 PRO A N 1
ATOM 500 C CA . PRO A 1 62 ? -5.561 7.417 -41.373 1.00 92.62 62 PRO A CA 1
ATOM 501 C C . PRO A 1 62 ? -6.498 6.474 -42.151 1.00 92.62 62 PRO A C 1
ATOM 503 O O . PRO A 1 62 ? -7.572 6.121 -41.655 1.00 92.62 62 PRO A O 1
ATOM 506 N N . PRO A 1 63 ? -6.083 5.995 -43.342 1.00 90.31 63 PRO A N 1
ATOM 507 C CA . PRO A 1 63 ? -6.877 5.056 -44.141 1.00 90.31 63 PRO A CA 1
ATOM 508 C C . PRO A 1 63 ? -7.147 3.726 -43.422 1.00 90.31 63 PRO A C 1
ATOM 510 O O . PRO A 1 63 ? -8.175 3.097 -43.656 1.00 90.31 63 PRO A O 1
ATOM 513 N N . GLU A 1 64 ? -6.249 3.308 -42.530 1.00 90.00 64 GLU A N 1
ATOM 514 C CA . GLU A 1 64 ? -6.428 2.151 -41.660 1.00 90.00 64 GLU A CA 1
ATOM 515 C C . GLU A 1 64 ? -6.260 2.584 -40.200 1.00 90.00 64 GLU A C 1
ATOM 517 O O . GLU A 1 64 ? -5.271 3.238 -39.863 1.00 90.00 64 GLU A O 1
ATOM 522 N N . ALA A 1 65 ? -7.179 2.177 -39.319 1.00 88.94 65 ALA A N 1
ATOM 523 C CA . ALA A 1 65 ? -7.103 2.496 -37.894 1.00 88.94 65 ALA A CA 1
ATOM 524 C C . ALA A 1 65 ? -5.765 2.041 -37.285 1.00 88.94 65 ALA A C 1
ATOM 526 O O . ALA A 1 65 ? -5.256 0.965 -37.616 1.00 88.94 65 ALA A O 1
ATOM 527 N N . LYS A 1 66 ? -5.194 2.841 -36.380 1.00 90.00 66 LYS A N 1
ATOM 528 C CA . LYS A 1 66 ? -3.991 2.456 -35.629 1.00 90.00 66 LYS A CA 1
ATOM 529 C C . LYS A 1 66 ? -4.289 1.246 -34.736 1.00 90.00 66 LYS A C 1
ATOM 531 O O . LYS A 1 66 ? -5.382 1.131 -34.191 1.00 90.00 66 LYS A O 1
ATOM 536 N N . GLN A 1 67 ? -3.310 0.356 -34.562 1.00 92.75 67 GLN A N 1
ATOM 537 C CA . GLN A 1 67 ? -3.407 -0.863 -33.741 1.00 92.75 67 GLN A CA 1
ATOM 538 C C . GLN A 1 67 ? -3.289 -0.587 -32.228 1.00 92.75 67 GLN A C 1
ATOM 540 O O . GLN A 1 67 ? -2.576 -1.271 -31.500 1.00 92.75 67 GLN A O 1
ATOM 545 N N . VAL A 1 68 ? -4.019 0.424 -31.755 1.00 92.44 68 VAL A N 1
ATOM 546 C CA . VAL A 1 68 ? -4.080 0.882 -30.359 1.00 92.44 68 VAL A CA 1
ATOM 547 C C . VAL A 1 68 ? -5.510 0.755 -29.819 1.00 92.44 68 VAL A C 1
ATOM 549 O O . VAL A 1 68 ? -6.464 0.863 -30.599 1.00 92.44 68 VAL A O 1
ATOM 552 N N . PRO A 1 69 ? -5.698 0.531 -28.503 1.00 93.00 69 PRO A N 1
ATOM 553 C CA . PRO A 1 69 ? -7.026 0.299 -27.929 1.00 93.00 69 PRO A CA 1
ATOM 554 C C . PRO A 1 69 ? -7.955 1.508 -28.052 1.00 93.00 69 PRO A C 1
ATOM 556 O O . PRO A 1 69 ? -9.171 1.348 -28.187 1.00 93.00 69 PRO A O 1
ATOM 559 N N . VAL A 1 70 ? -7.392 2.718 -28.034 1.00 96.44 70 VAL A N 1
ATOM 560 C CA . VAL A 1 70 ? -8.141 3.972 -28.104 1.00 96.44 70 VAL A CA 1
ATOM 561 C C . VAL A 1 70 ? -7.411 4.958 -29.008 1.00 96.44 70 VAL A C 1
ATOM 563 O O . VAL A 1 70 ? -6.203 5.124 -28.882 1.00 96.44 70 VAL A O 1
ATOM 566 N N . SER A 1 71 ? -8.154 5.613 -29.897 1.00 96.44 71 SER A N 1
ATOM 567 C CA . SER A 1 71 ? -7.675 6.714 -30.745 1.00 96.44 71 SER A CA 1
ATOM 568 C C . SER A 1 71 ? -8.779 7.761 -30.930 1.00 96.44 71 SER A C 1
ATOM 570 O O . SER A 1 71 ? -9.971 7.445 -30.808 1.00 96.44 71 SER A O 1
ATOM 572 N N . TYR A 1 72 ? -8.417 9.020 -31.196 1.00 97.56 72 TYR A N 1
ATOM 573 C CA . TYR A 1 72 ? -9.394 10.090 -31.436 1.00 97.56 72 TYR A CA 1
ATOM 574 C C . TYR A 1 72 ? -8.883 11.121 -32.445 1.00 97.56 72 TYR A C 1
ATOM 576 O O . TYR A 1 72 ? -7.775 11.632 -32.315 1.00 97.56 72 TYR A O 1
ATOM 584 N N . TYR A 1 73 ? -9.723 11.466 -33.423 1.00 97.44 73 TYR A N 1
ATOM 585 C CA . TYR A 1 73 ? -9.362 12.341 -34.537 1.00 97.44 73 TYR A CA 1
ATOM 586 C C . TYR A 1 73 ? -10.384 13.465 -34.689 1.00 97.44 73 TYR A C 1
ATOM 588 O O . TYR A 1 73 ? -11.572 13.219 -34.899 1.00 97.44 73 TYR A O 1
ATOM 596 N N . ASP A 1 74 ? -9.898 14.699 -34.622 1.00 96.56 74 ASP A N 1
ATOM 597 C CA . ASP A 1 74 ? -10.649 15.916 -34.919 1.00 96.56 74 ASP A CA 1
ATOM 598 C C . ASP A 1 74 ? -9.682 16.918 -35.557 1.00 96.56 74 ASP A C 1
ATOM 600 O O . ASP A 1 74 ? -8.778 17.438 -34.900 1.00 96.56 74 ASP A O 1
ATOM 604 N N . SER A 1 75 ? -9.832 17.171 -36.857 1.00 95.88 75 SER A N 1
ATOM 605 C CA . SER A 1 75 ? -8.949 18.077 -37.599 1.00 95.88 75 SER A CA 1
ATOM 606 C C . SER A 1 75 ? -9.133 19.548 -37.213 1.00 95.88 75 SER A C 1
ATOM 608 O O . SER A 1 75 ? -8.260 20.364 -37.500 1.00 95.88 75 SER A O 1
ATOM 610 N N . THR A 1 76 ? -10.240 19.898 -36.549 1.00 96.56 76 THR A N 1
ATOM 611 C CA . THR A 1 76 ? -10.559 21.277 -36.152 1.00 96.56 76 THR A CA 1
ATOM 612 C C . THR A 1 76 ? -10.037 21.640 -34.765 1.00 96.56 76 THR A C 1
ATOM 614 O O . THR A 1 76 ? -9.900 22.826 -34.462 1.00 96.56 76 THR A O 1
ATOM 617 N N . TYR A 1 77 ? -9.677 20.649 -33.946 1.00 97.81 77 TYR A N 1
ATOM 618 C CA . TYR A 1 77 ? -9.088 20.881 -32.630 1.00 97.81 77 TYR A CA 1
ATOM 619 C C . TYR A 1 77 ? -7.786 21.693 -32.722 1.00 97.81 77 TYR A C 1
ATOM 621 O O . TYR A 1 77 ? -6.891 21.367 -33.506 1.00 97.81 77 TYR A O 1
ATOM 629 N N . LEU A 1 78 ? -7.679 22.709 -31.861 1.00 97.69 78 LEU A N 1
ATOM 630 C CA . LEU A 1 78 ? -6.568 23.649 -31.700 1.00 97.69 78 LEU A CA 1
ATOM 631 C C . LEU A 1 78 ? -6.363 24.583 -32.911 1.00 97.69 78 LEU A C 1
ATOM 633 O O . LEU A 1 78 ? -5.289 25.159 -33.098 1.00 97.69 78 LEU A O 1
ATOM 637 N N . SER A 1 79 ? -7.411 24.782 -33.719 1.00 96.69 79 SER A N 1
ATOM 638 C CA . SER A 1 79 ? -7.389 25.685 -34.881 1.00 96.69 79 SER A CA 1
ATOM 639 C C . SER A 1 79 ? -7.723 27.145 -34.544 1.00 96.69 79 SER A C 1
ATOM 641 O O . SER A 1 79 ? -7.380 28.043 -35.313 1.00 96.69 79 SER A O 1
ATOM 643 N N . THR A 1 80 ? -8.349 27.416 -33.391 1.00 97.62 80 THR A N 1
ATOM 644 C CA . THR A 1 80 ? -8.793 28.766 -32.997 1.00 97.62 80 THR A CA 1
ATOM 645 C C . THR A 1 80 ? -7.927 29.382 -31.900 1.00 97.62 80 THR A C 1
ATOM 647 O O . THR A 1 80 ? -7.506 28.697 -30.973 1.00 97.62 80 THR A O 1
ATOM 650 N N . ASP A 1 81 ? -7.724 30.704 -31.923 1.00 97.56 81 ASP A N 1
ATOM 651 C CA . ASP A 1 81 ? -6.955 31.421 -30.888 1.00 97.56 81 ASP A CA 1
ATOM 652 C C . ASP A 1 81 ? -7.442 31.160 -29.451 1.00 97.56 81 ASP A C 1
ATOM 654 O O . ASP A 1 81 ? -6.645 31.196 -28.517 1.00 97.56 81 ASP A O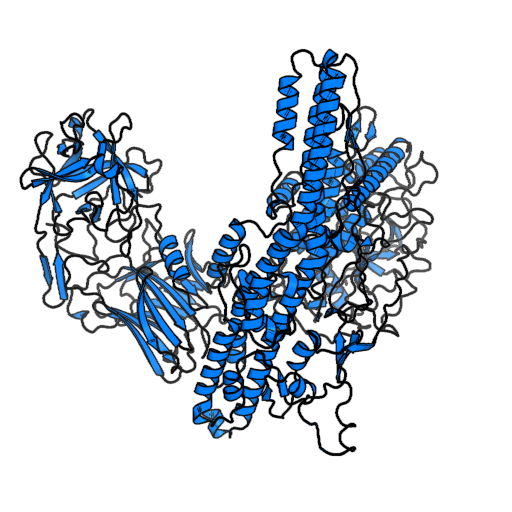 1
ATOM 658 N N . ASN A 1 82 ? -8.743 30.920 -29.258 1.00 97.44 82 ASN A N 1
ATOM 659 C CA . ASN A 1 82 ? -9.307 30.629 -27.938 1.00 97.44 82 ASN A CA 1
ATOM 660 C C . ASN A 1 82 ? -8.887 29.241 -27.443 1.00 97.44 82 ASN A C 1
ATOM 662 O O . ASN A 1 82 ? -8.553 29.084 -26.271 1.00 97.44 82 ASN A O 1
ATOM 666 N N . GLU A 1 83 ? -8.885 28.239 -28.324 1.00 98.00 83 GLU A N 1
ATOM 667 C CA . GLU A 1 83 ? -8.374 26.906 -27.996 1.00 98.00 83 GLU A CA 1
ATOM 668 C C . GLU A 1 83 ? -6.870 26.951 -27.741 1.00 98.00 83 GLU A C 1
ATOM 670 O O . GLU A 1 83 ? -6.405 26.348 -26.782 1.00 98.00 83 GLU A O 1
ATOM 675 N N . LYS A 1 84 ? -6.122 27.734 -28.525 1.00 98.56 84 LYS A N 1
ATOM 676 C CA . LYS A 1 84 ? -4.679 27.947 -28.334 1.00 98.56 84 LYS A CA 1
ATOM 677 C C . LYS A 1 84 ? -4.361 28.608 -26.994 1.00 98.56 84 LYS A C 1
ATOM 679 O O . LYS A 1 84 ? -3.420 28.213 -26.307 1.00 98.56 84 LYS A O 1
ATOM 684 N N . ASP A 1 85 ? -5.174 29.581 -26.587 1.00 98.31 85 ASP A N 1
ATOM 685 C CA . ASP A 1 85 ? -5.093 30.207 -25.267 1.00 98.31 85 ASP A CA 1
ATOM 686 C C . ASP A 1 85 ? -5.415 29.217 -24.137 1.00 98.31 85 ASP A C 1
ATOM 688 O O . ASP A 1 85 ? -4.690 29.150 -23.142 1.00 98.31 85 ASP A O 1
ATOM 692 N N . ASN A 1 86 ? -6.461 28.400 -24.306 1.00 97.81 86 ASN A N 1
ATOM 693 C CA . ASN A 1 86 ? -6.835 27.374 -23.333 1.00 97.81 86 ASN A CA 1
ATOM 694 C C . ASN A 1 86 ? -5.768 26.276 -23.217 1.00 97.81 86 ASN A C 1
ATOM 696 O O . ASN A 1 86 ? -5.436 25.871 -22.106 1.00 97.81 86 ASN A O 1
ATOM 700 N N . TYR A 1 87 ? -5.189 25.855 -24.342 1.00 98.75 87 TYR A N 1
ATOM 701 C CA . TYR A 1 87 ? -4.081 24.911 -24.416 1.00 98.75 87 TYR A CA 1
ATOM 702 C C . TYR A 1 87 ? -2.871 25.431 -23.639 1.00 98.75 87 TYR A C 1
ATOM 704 O O . TYR A 1 87 ? -2.376 24.750 -22.741 1.00 98.75 87 TYR A O 1
ATOM 712 N N . LEU A 1 88 ? -2.442 26.671 -23.916 1.00 98.56 88 LEU A N 1
ATOM 713 C CA . LEU A 1 88 ? -1.312 27.305 -23.235 1.00 98.56 88 LEU A CA 1
ATOM 714 C C . LEU A 1 88 ? -1.529 27.343 -21.715 1.00 98.56 88 LEU A C 1
ATOM 716 O O . LEU A 1 88 ? -0.668 26.910 -20.950 1.00 98.56 88 LEU A O 1
ATOM 720 N N . LYS A 1 89 ? -2.713 27.782 -21.272 1.00 98.38 89 LYS A N 1
ATOM 721 C CA . LYS A 1 89 ? -3.084 27.839 -19.848 1.00 98.38 89 LYS A CA 1
ATOM 722 C C . LYS A 1 89 ? -3.190 26.454 -19.210 1.00 98.38 89 LYS A C 1
ATOM 724 O O . LYS A 1 89 ? -2.792 26.286 -18.057 1.00 98.38 89 LYS A O 1
ATOM 729 N N . GLY A 1 90 ? -3.714 25.471 -19.939 1.00 98.31 90 GLY A N 1
ATOM 730 C CA . GLY A 1 90 ? -3.816 24.079 -19.510 1.00 98.31 90 GLY A CA 1
ATOM 731 C C . GLY A 1 90 ? -2.438 23.473 -19.266 1.00 98.31 90 GLY A C 1
ATOM 732 O O . GLY A 1 90 ? -2.164 23.026 -18.154 1.00 98.31 90 GLY A O 1
ATOM 733 N N . VAL A 1 91 ? -1.543 23.555 -20.256 1.00 98.62 91 VAL A N 1
ATOM 734 C CA . VAL A 1 91 ? -0.154 23.083 -20.145 1.00 98.62 91 VAL A CA 1
ATOM 735 C C . VAL A 1 91 ? 0.561 23.776 -18.984 1.00 98.62 91 VAL A C 1
ATOM 737 O O . VAL A 1 91 ? 1.089 23.093 -18.108 1.00 98.62 91 VAL A O 1
ATOM 740 N N . THR A 1 92 ? 0.513 25.111 -18.890 1.00 98.31 92 THR A N 1
ATOM 741 C CA . THR A 1 92 ? 1.120 25.852 -17.769 1.00 98.31 92 THR A CA 1
ATOM 742 C C . THR A 1 92 ? 0.615 25.360 -16.410 1.00 98.31 92 THR A C 1
ATOM 744 O O . THR A 1 92 ? 1.408 25.158 -15.492 1.00 98.31 92 THR A O 1
ATOM 747 N N . LYS A 1 93 ? -0.691 25.107 -16.268 1.00 98.31 93 LYS A N 1
ATOM 748 C CA . LYS A 1 93 ? -1.273 24.617 -15.012 1.00 98.31 93 LYS A CA 1
ATOM 749 C C . LYS A 1 93 ? -0.794 23.210 -14.641 1.00 98.31 93 LYS A C 1
ATOM 751 O O . LYS A 1 93 ? -0.633 22.932 -13.452 1.00 98.31 93 LYS A O 1
ATOM 756 N N . LEU A 1 94 ? -0.551 22.344 -15.625 1.00 98.69 94 LEU A N 1
ATOM 757 C CA . LEU A 1 94 ? 0.015 21.013 -15.392 1.00 98.69 94 LEU A CA 1
ATOM 758 C C . LEU A 1 94 ? 1.483 21.084 -14.959 1.00 98.69 94 LEU A C 1
ATOM 760 O O . LEU A 1 94 ? 1.845 20.407 -14.000 1.00 98.69 94 LEU A O 1
ATOM 764 N N . PHE A 1 95 ? 2.301 21.954 -15.565 1.00 98.56 95 PHE A N 1
ATOM 765 C CA . PHE A 1 95 ? 3.671 22.203 -15.088 1.00 98.56 95 PHE A CA 1
ATOM 766 C C . PHE A 1 95 ? 3.687 22.661 -13.626 1.00 98.56 95 PHE A C 1
ATOM 768 O O . PHE A 1 95 ? 4.457 22.131 -12.829 1.00 98.56 95 PHE A O 1
ATOM 775 N N . GLU A 1 96 ? 2.801 23.586 -13.243 1.00 98.31 96 GLU A N 1
ATOM 776 C CA . GLU A 1 96 ? 2.681 24.024 -11.846 1.00 98.31 96 GLU A CA 1
ATOM 777 C C . GLU A 1 96 ? 2.260 22.888 -10.905 1.00 98.31 96 GLU A C 1
ATOM 779 O O . GLU A 1 96 ? 2.766 22.787 -9.788 1.00 98.31 96 GLU A O 1
ATOM 784 N N . ARG A 1 97 ? 1.352 22.005 -11.341 1.00 98.50 97 ARG A N 1
ATOM 785 C CA . ARG A 1 97 ? 0.958 20.822 -10.561 1.00 98.50 97 ARG A CA 1
ATOM 786 C C . ARG A 1 97 ? 2.123 19.871 -10.349 1.00 98.50 97 ARG A C 1
ATOM 788 O O . ARG A 1 97 ? 2.368 19.482 -9.210 1.00 98.50 97 ARG A O 1
ATOM 795 N N . ILE A 1 98 ? 2.851 19.536 -11.409 1.00 98.56 98 ILE A N 1
ATOM 796 C CA . ILE A 1 98 ? 4.031 18.671 -11.337 1.00 98.56 98 ILE A CA 1
ATOM 797 C C . ILE A 1 98 ? 5.067 19.299 -10.395 1.00 98.56 98 ILE A C 1
ATOM 799 O O . ILE A 1 98 ? 5.484 18.661 -9.427 1.00 98.56 98 ILE A O 1
ATOM 803 N N . TYR A 1 99 ? 5.395 20.578 -10.594 1.00 98.06 99 TYR A N 1
ATOM 804 C CA . TYR A 1 99 ? 6.366 21.313 -9.777 1.00 98.06 99 TYR A CA 1
ATOM 805 C C . TYR A 1 99 ? 5.957 21.462 -8.303 1.00 98.06 99 TYR A C 1
ATOM 807 O O . TYR A 1 99 ? 6.814 21.594 -7.433 1.00 98.06 99 TYR A O 1
ATOM 815 N N . SER A 1 100 ? 4.656 21.422 -7.995 1.00 97.19 100 SER A N 1
ATOM 816 C CA . SER A 1 100 ? 4.160 21.489 -6.613 1.00 97.19 100 SER A CA 1
ATOM 817 C C . SER A 1 100 ? 4.458 20.238 -5.774 1.00 97.19 100 SER A C 1
ATOM 819 O O . SER A 1 100 ? 4.201 20.241 -4.571 1.00 97.19 100 SER A O 1
ATOM 821 N N . THR A 1 101 ? 5.003 19.185 -6.392 1.00 97.06 101 THR A N 1
ATOM 822 C CA . THR A 1 101 ? 5.448 17.956 -5.723 1.00 97.06 101 THR A CA 1
ATOM 823 C C . T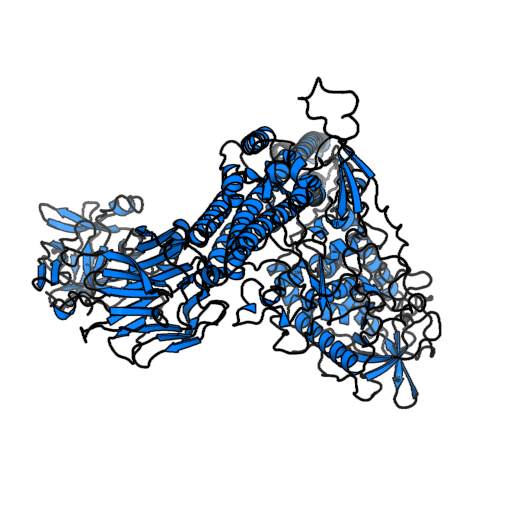HR A 1 101 ? 6.970 17.904 -5.626 1.00 97.06 101 THR A C 1
ATOM 825 O O . THR A 1 101 ? 7.664 18.363 -6.533 1.00 97.06 101 THR A O 1
ATOM 828 N N . ASP A 1 102 ? 7.498 17.291 -4.565 1.00 95.25 102 ASP A N 1
ATOM 829 C CA . ASP A 1 102 ? 8.949 17.146 -4.377 1.00 95.25 102 ASP A CA 1
ATOM 830 C C . ASP A 1 102 ? 9.607 16.401 -5.557 1.00 95.25 102 ASP A C 1
ATOM 832 O O . ASP A 1 102 ? 10.616 16.856 -6.100 1.00 95.25 102 ASP A O 1
ATOM 836 N N . LEU A 1 103 ? 8.983 15.308 -6.019 1.00 97.56 103 LEU A N 1
ATOM 837 C CA . LEU A 1 103 ? 9.438 14.520 -7.169 1.00 97.56 103 LEU A CA 1
ATOM 838 C C . LEU A 1 103 ? 9.424 15.328 -8.476 1.00 97.56 103 LEU A C 1
ATOM 840 O O . LEU A 1 103 ? 10.414 15.356 -9.208 1.00 97.56 103 LEU A O 1
ATOM 844 N N . GLY A 1 104 ? 8.315 16.013 -8.766 1.00 97.38 104 GLY A N 1
ATOM 845 C CA . GLY A 1 104 ? 8.173 16.798 -9.991 1.00 97.38 104 GLY A CA 1
ATOM 846 C C . GLY A 1 104 ? 9.069 18.031 -10.023 1.00 97.38 104 GLY A C 1
ATOM 847 O O . GLY A 1 104 ? 9.558 18.403 -11.089 1.00 97.38 104 GLY A O 1
ATOM 848 N N . ARG A 1 105 ? 9.368 18.618 -8.859 1.00 96.88 105 ARG A N 1
ATOM 849 C CA . ARG A 1 105 ? 10.361 19.684 -8.729 1.00 96.88 105 ARG A CA 1
ATOM 850 C C . ARG A 1 105 ? 11.756 19.202 -9.130 1.00 96.88 105 ARG A C 1
ATOM 852 O O . ARG A 1 105 ? 12.409 19.861 -9.932 1.00 96.88 105 ARG A O 1
ATOM 859 N N . MET A 1 106 ? 12.191 18.039 -8.635 1.00 97.06 106 MET A N 1
ATOM 860 C CA . MET A 1 106 ? 13.473 17.444 -9.038 1.00 97.06 106 MET A CA 1
ATOM 861 C C . MET A 1 106 ? 13.509 17.105 -10.537 1.00 97.06 106 MET A C 1
ATOM 863 O O . MET A 1 106 ? 14.499 17.422 -11.204 1.00 97.06 106 MET A O 1
ATOM 867 N N . LEU A 1 107 ? 12.435 16.511 -11.080 1.00 98.06 107 LEU A N 1
ATOM 868 C CA . LEU A 1 107 ? 12.334 16.164 -12.503 1.00 98.06 107 LEU A CA 1
ATOM 869 C C . LEU A 1 107 ? 12.487 17.403 -13.390 1.00 98.06 107 LEU A C 1
ATOM 871 O O . LEU A 1 107 ? 13.349 17.427 -14.266 1.00 98.06 107 LEU A O 1
ATOM 875 N N . LEU A 1 108 ? 11.694 18.449 -13.144 1.00 97.75 108 LEU A N 1
ATOM 876 C CA . LEU A 1 108 ? 11.726 19.668 -13.953 1.00 97.75 108 LEU A CA 1
ATOM 877 C C . LEU A 1 108 ? 13.089 20.365 -13.874 1.00 97.75 108 LEU A C 1
ATOM 879 O O . LEU A 1 108 ? 13.629 20.757 -14.907 1.00 97.75 108 LEU A O 1
ATOM 883 N N . THR A 1 109 ? 13.709 20.439 -12.692 1.00 96.19 109 THR A N 1
ATOM 884 C CA . THR A 1 109 ? 15.077 20.963 -12.567 1.00 96.19 109 THR A CA 1
ATOM 885 C C . THR A 1 109 ? 16.094 20.097 -13.324 1.00 96.19 109 THR A C 1
ATOM 887 O O . THR A 1 109 ? 16.998 20.640 -13.961 1.00 96.19 109 THR A O 1
ATOM 890 N N . SER A 1 110 ? 15.941 18.766 -13.310 1.00 96.56 110 SER A N 1
ATOM 891 C CA . SER A 1 110 ? 16.793 17.835 -14.070 1.00 96.56 110 SER A CA 1
ATOM 892 C C . SER A 1 110 ? 16.656 18.047 -15.582 1.00 96.56 110 SER A C 1
ATOM 894 O O . SER A 1 110 ? 17.659 18.100 -16.287 1.00 96.56 110 SER A O 1
ATOM 896 N N . ILE A 1 111 ? 15.434 18.260 -16.080 1.00 98.00 111 ILE A N 1
ATOM 897 C CA . ILE A 1 111 ? 15.165 18.584 -17.489 1.00 98.00 111 ILE A CA 1
ATOM 898 C C . ILE A 1 111 ? 15.821 19.912 -17.883 1.00 98.00 111 ILE A C 1
ATOM 900 O O . ILE A 1 111 ? 16.461 19.979 -18.929 1.00 98.00 111 ILE A O 1
ATOM 904 N N . VAL A 1 112 ? 15.729 20.956 -17.051 1.00 97.19 112 VAL A N 1
ATOM 905 C CA . VAL A 1 112 ? 16.316 22.282 -17.336 1.00 97.19 112 VAL A CA 1
ATOM 906 C C . VAL A 1 112 ? 17.849 22.237 -17.393 1.00 97.19 112 VAL A C 1
ATOM 908 O O . VAL A 1 112 ? 18.448 22.831 -18.289 1.00 97.19 112 VAL A O 1
ATOM 911 N N . ARG A 1 113 ? 18.508 21.494 -16.492 1.00 95.38 113 ARG A N 1
ATOM 912 C CA . ARG A 1 113 ? 19.976 21.312 -16.537 1.00 95.38 113 ARG A CA 1
ATOM 913 C C . ARG A 1 113 ? 20.449 20.238 -17.517 1.00 95.38 113 ARG A C 1
ATOM 915 O O . ARG A 1 113 ? 21.641 20.152 -17.798 1.00 95.38 113 ARG A O 1
ATOM 922 N N . GLY A 1 114 ? 19.534 19.441 -18.059 1.00 96.12 114 GLY A N 1
ATOM 923 C CA . GLY A 1 114 ? 19.788 18.395 -19.047 1.00 96.12 114 GLY A CA 1
ATOM 924 C C . GLY A 1 114 ? 20.122 18.920 -20.447 1.00 96.12 114 GLY A C 1
ATOM 925 O O . GLY A 1 114 ? 19.680 18.324 -21.420 1.00 96.12 114 GLY A O 1
ATOM 926 N N . ILE A 1 115 ? 20.884 20.015 -20.570 1.00 97.06 115 ILE A N 1
ATOM 927 C CA . ILE A 1 115 ? 21.206 20.658 -21.856 1.00 97.06 115 ILE A CA 1
ATOM 928 C C . ILE A 1 115 ? 21.838 19.636 -22.822 1.00 97.06 115 ILE A C 1
ATOM 930 O O . ILE A 1 115 ? 22.772 18.928 -22.416 1.00 97.06 115 ILE A O 1
ATOM 934 N N . PRO A 1 116 ? 21.366 19.527 -24.080 1.00 97.56 116 PRO A N 1
ATOM 935 C CA . PRO A 1 116 ? 21.977 18.664 -25.090 1.00 97.56 116 PRO A CA 1
ATOM 936 C C . PRO A 1 116 ? 23.483 18.914 -25.253 1.00 97.56 116 PRO A C 1
ATOM 938 O O . PRO A 1 116 ? 23.949 20.051 -25.287 1.00 97.56 116 PRO A O 1
ATOM 941 N N . PHE A 1 117 ? 24.272 17.844 -25.333 1.00 97.56 117 PHE A N 1
ATOM 942 C CA . PHE A 1 117 ? 25.728 17.956 -25.390 1.00 97.56 117 PHE A CA 1
ATOM 943 C C . PHE A 1 117 ? 26.215 18.636 -26.672 1.00 97.56 117 PHE A C 1
ATOM 945 O O . PHE A 1 117 ? 25.722 18.376 -27.770 1.00 97.56 117 PHE A O 1
ATOM 952 N N . TRP A 1 118 ? 27.254 19.457 -26.532 1.00 96.50 118 TRP A N 1
ATOM 953 C CA . TRP A 1 118 ? 27.908 20.156 -27.635 1.00 96.50 118 TRP A CA 1
ATOM 954 C C . TRP A 1 118 ? 28.860 19.223 -28.398 1.00 96.50 118 TRP A C 1
ATOM 956 O O . TRP A 1 118 ? 30.084 19.306 -28.297 1.00 96.50 118 TRP A O 1
ATOM 966 N N . GLY A 1 119 ? 28.261 18.296 -29.146 1.00 91.69 119 GLY A N 1
ATOM 967 C CA . GLY A 1 119 ? 28.938 17.263 -29.925 1.00 91.69 119 GLY A CA 1
ATOM 968 C C . GLY A 1 119 ? 29.049 17.539 -31.426 1.00 91.69 119 GLY A C 1
ATOM 969 O O . GLY A 1 119 ? 29.324 16.603 -32.168 1.00 91.69 119 GLY A O 1
ATOM 970 N N . GLY A 1 120 ? 28.810 18.774 -31.882 1.00 90.12 120 GLY A N 1
ATOM 971 C CA . GLY A 1 120 ? 28.769 19.120 -33.311 1.00 90.12 120 GLY A CA 1
ATOM 972 C C . GLY A 1 120 ? 30.142 19.237 -33.980 1.00 90.12 120 GLY A C 1
ATOM 973 O O . GLY A 1 120 ? 30.233 19.426 -35.190 1.00 90.12 120 GLY A O 1
ATOM 974 N N . SER A 1 121 ? 31.232 19.150 -33.212 1.00 91.00 121 SER A N 1
ATOM 975 C CA . SER A 1 121 ? 32.581 19.286 -33.760 1.00 91.00 121 SER A CA 1
ATOM 976 C C . SER A 1 121 ? 33.112 17.961 -34.300 1.00 91.00 121 SER A C 1
ATOM 978 O O . SER A 1 121 ? 33.197 16.972 -33.574 1.00 91.00 121 SER A O 1
ATOM 980 N N . THR A 1 122 ? 33.578 17.966 -35.549 1.00 91.44 122 THR A N 1
ATOM 981 C CA . THR A 1 122 ? 34.413 16.890 -36.106 1.00 91.44 122 THR A CA 1
ATOM 982 C C . THR A 1 122 ? 35.879 16.995 -35.659 1.00 91.44 122 THR A C 1
ATOM 984 O O . THR A 1 122 ? 36.653 16.063 -35.867 1.00 91.44 122 THR A O 1
ATOM 987 N N . ILE A 1 123 ? 36.258 18.111 -35.019 1.00 90.62 123 ILE A N 1
ATOM 988 C CA . ILE A 1 123 ? 37.589 18.385 -34.465 1.00 90.62 123 ILE A CA 1
ATOM 989 C C . ILE A 1 123 ? 37.494 18.345 -32.932 1.00 90.62 123 ILE A C 1
ATOM 991 O O . ILE A 1 123 ? 36.918 19.239 -32.315 1.00 90.62 123 ILE A O 1
ATOM 995 N N . ASP A 1 124 ? 38.073 17.326 -32.297 1.00 89.88 124 ASP A N 1
ATOM 996 C CA . ASP A 1 124 ? 37.922 17.056 -30.854 1.00 89.88 124 ASP A CA 1
ATOM 997 C C . ASP A 1 124 ? 38.615 18.071 -29.919 1.00 89.88 124 ASP A C 1
ATOM 999 O O . ASP A 1 124 ? 38.410 18.052 -28.701 1.00 89.88 124 ASP A O 1
ATOM 1003 N N . THR A 1 125 ? 39.407 18.993 -30.471 1.00 93.06 125 THR A N 1
ATOM 1004 C CA . THR A 1 125 ? 39.976 20.142 -29.750 1.00 93.06 125 THR A CA 1
ATOM 1005 C C . THR A 1 125 ? 39.001 21.319 -29.626 1.00 93.06 125 THR A C 1
ATOM 1007 O O . THR A 1 125 ? 39.282 22.261 -28.878 1.00 93.06 125 THR A O 1
ATOM 1010 N N . GLU A 1 126 ? 37.849 21.265 -30.292 1.00 95.12 126 GLU A N 1
ATOM 1011 C CA . GLU A 1 126 ? 36.809 22.296 -30.297 1.00 95.12 126 GLU A CA 1
ATOM 1012 C C . GLU A 1 126 ? 35.494 21.740 -29.734 1.00 95.12 126 GLU A C 1
ATOM 1014 O O . GLU A 1 126 ? 35.117 20.601 -30.008 1.00 95.12 126 GLU A O 1
ATOM 1019 N N . LEU A 1 127 ? 34.771 22.556 -28.967 1.00 95.06 127 LEU A N 1
ATOM 1020 C CA . LEU A 1 127 ? 33.423 22.247 -28.488 1.00 95.06 127 LEU A CA 1
ATOM 1021 C C . LEU A 1 127 ? 32.400 23.093 -29.264 1.00 95.06 127 LEU A C 1
ATOM 1023 O O . LEU A 1 127 ? 32.494 24.322 -29.244 1.00 95.06 127 LEU A O 1
ATOM 1027 N N . LYS A 1 128 ? 31.449 22.441 -29.948 1.00 95.62 128 LYS A N 1
ATOM 1028 C CA . LYS A 1 128 ? 30.446 23.070 -30.833 1.00 95.62 128 LYS A CA 1
ATOM 1029 C C . LYS A 1 128 ? 29.048 22.541 -30.546 1.00 95.62 128 LYS A C 1
ATOM 1031 O O . LYS A 1 128 ? 28.872 21.331 -30.397 1.00 95.62 128 LYS A O 1
ATOM 1036 N N . VAL A 1 129 ? 28.065 23.436 -30.516 1.00 95.00 129 VAL A N 1
ATOM 1037 C CA . VAL A 1 129 ? 26.645 23.071 -30.443 1.00 95.00 129 VAL A CA 1
ATOM 1038 C C . VAL A 1 129 ? 26.236 22.234 -31.665 1.00 95.00 129 VAL A C 1
ATOM 1040 O O . VAL A 1 129 ? 26.864 22.318 -32.717 1.00 95.00 129 VAL A O 1
ATOM 1043 N N . ILE A 1 130 ? 25.216 21.389 -31.512 1.00 95.25 130 ILE A N 1
ATOM 1044 C CA . ILE A 1 130 ? 24.582 20.667 -32.624 1.00 95.25 130 ILE A CA 1
ATOM 1045 C C . ILE A 1 130 ? 23.369 21.484 -33.069 1.00 95.25 130 ILE A C 1
ATOM 1047 O O . ILE A 1 130 ? 22.476 21.721 -32.257 1.00 95.25 130 ILE A O 1
ATOM 1051 N N . ASP A 1 131 ? 23.325 21.880 -34.339 1.00 94.56 131 ASP A N 1
ATOM 1052 C CA . ASP A 1 131 ? 22.317 22.794 -34.897 1.00 94.56 131 ASP A CA 1
ATOM 1053 C C . ASP A 1 131 ? 20.870 22.368 -34.611 1.00 94.56 131 ASP A C 1
ATOM 1055 O O . ASP A 1 131 ? 20.029 23.199 -34.273 1.00 94.56 131 ASP A O 1
ATOM 1059 N N . THR A 1 132 ? 20.577 21.066 -34.680 1.00 96.06 132 THR A N 1
ATOM 1060 C CA . THR A 1 132 ? 19.230 20.516 -34.456 1.00 96.06 132 THR A CA 1
ATOM 1061 C C . THR A 1 132 ? 18.746 20.597 -33.003 1.00 96.06 132 THR A C 1
ATOM 1063 O O . THR A 1 132 ? 17.595 20.266 -32.723 1.00 96.06 132 THR A O 1
ATOM 1066 N N . ASN A 1 133 ? 19.590 21.072 -32.082 1.00 96.56 133 ASN A N 1
ATOM 1067 C CA . ASN A 1 133 ? 19.221 21.361 -30.695 1.00 96.56 133 ASN A CA 1
ATOM 1068 C C . ASN A 1 133 ? 18.893 22.850 -30.448 1.00 96.56 133 ASN A C 1
ATOM 1070 O O . ASN A 1 133 ? 18.783 23.306 -29.304 1.00 96.56 133 ASN A O 1
ATOM 1074 N N . CYS A 1 134 ? 18.753 23.621 -31.527 1.00 96.50 134 CYS A N 1
ATOM 1075 C CA . CYS A 1 134 ? 18.483 25.051 -31.507 1.00 96.50 134 CYS A CA 1
ATOM 1076 C C . CYS A 1 134 ? 17.212 25.400 -32.291 1.00 96.50 134 CYS A C 1
ATOM 1078 O O . CYS A 1 134 ? 16.728 24.640 -33.128 1.00 96.50 134 CYS A O 1
ATOM 1080 N N . ILE A 1 135 ? 16.692 26.599 -32.038 1.00 97.19 135 ILE A N 1
ATOM 1081 C CA . ILE A 1 135 ? 15.624 27.240 -32.815 1.00 97.19 135 ILE A CA 1
ATOM 1082 C C . ILE A 1 135 ? 16.065 28.629 -33.263 1.00 97.19 135 ILE A C 1
ATOM 1084 O O . ILE A 1 135 ? 16.947 29.233 -32.654 1.00 97.19 135 ILE A O 1
ATOM 1088 N N . ASN A 1 136 ? 15.392 29.179 -34.272 1.00 97.31 136 ASN A N 1
ATOM 1089 C CA . ASN A 1 136 ? 15.516 30.591 -34.630 1.00 97.31 136 ASN A CA 1
ATOM 1090 C C . ASN A 1 136 ? 14.314 31.381 -34.102 1.00 97.31 136 ASN A C 1
ATOM 1092 O O . ASN A 1 136 ? 13.184 31.144 -34.524 1.00 97.31 136 ASN A O 1
ATOM 1096 N N . VAL A 1 137 ? 14.563 32.334 -33.200 1.00 97.38 137 VAL A N 1
ATOM 1097 C CA . VAL A 1 137 ? 13.563 33.211 -32.571 1.00 97.38 137 VAL A CA 1
ATOM 1098 C C . VAL A 1 137 ? 13.461 34.523 -33.346 1.00 97.38 137 VAL A C 1
ATOM 1100 O O . VAL A 1 137 ? 14.372 35.354 -33.286 1.00 97.38 137 VAL A O 1
ATOM 1103 N N . ILE A 1 138 ? 12.352 34.729 -34.059 1.00 96.50 138 ILE A N 1
ATOM 1104 C CA . ILE A 1 138 ? 12.117 35.928 -34.873 1.00 96.50 138 ILE A CA 1
ATOM 1105 C C . ILE A 1 138 ? 11.853 37.126 -33.957 1.00 96.50 138 ILE A C 1
ATOM 1107 O O . ILE A 1 138 ? 10.980 37.097 -33.085 1.00 96.50 138 ILE A O 1
ATOM 1111 N N . GLN A 1 139 ? 12.625 38.185 -34.163 1.00 95.69 139 GLN A N 1
ATOM 1112 C CA . GLN A 1 139 ? 12.559 39.434 -33.422 1.00 95.69 139 GLN A CA 1
ATOM 1113 C C . GLN A 1 139 ? 11.526 40.390 -34.047 1.00 95.69 139 GLN A C 1
ATOM 1115 O O . GLN A 1 139 ? 11.223 40.284 -35.238 1.00 95.69 139 GLN A O 1
ATOM 1120 N N . PRO A 1 140 ? 10.995 41.365 -33.283 1.00 93.75 140 PRO A N 1
ATOM 1121 C CA . PRO A 1 140 ? 10.054 42.356 -33.814 1.00 93.75 140 PRO A CA 1
ATOM 1122 C C . PRO A 1 140 ? 10.584 43.188 -34.996 1.00 93.75 140 PRO A C 1
ATOM 1124 O O . PRO A 1 140 ? 9.787 43.721 -35.761 1.00 93.75 140 PRO A O 1
ATOM 1127 N N . ASP A 1 141 ? 11.907 43.302 -35.152 1.00 92.94 141 ASP A N 1
ATOM 1128 C CA . ASP A 1 141 ? 12.564 44.007 -36.264 1.00 92.94 141 ASP A CA 1
ATOM 1129 C C . ASP A 1 141 ? 12.722 43.152 -37.540 1.00 92.94 141 ASP A C 1
ATOM 1131 O O . ASP A 1 141 ? 13.236 43.635 -38.548 1.00 92.94 141 ASP A O 1
ATOM 1135 N N . GLY A 1 142 ? 12.272 41.892 -37.512 1.00 89.75 142 GLY A N 1
ATOM 1136 C CA . GLY A 1 142 ? 12.379 40.938 -38.616 1.00 89.75 142 GLY A CA 1
ATOM 1137 C C . GLY A 1 142 ? 13.686 40.141 -38.650 1.00 89.75 142 GLY A C 1
ATOM 1138 O O . GLY A 1 142 ? 13.798 39.213 -39.452 1.00 89.75 142 GLY A O 1
ATOM 1139 N N . SER A 1 143 ? 14.659 40.446 -37.785 1.00 94.19 143 SER A N 1
ATOM 1140 C CA . SER A 1 143 ? 15.841 39.602 -37.593 1.00 94.19 143 SER A CA 1
ATOM 1141 C C . SER A 1 143 ? 15.479 38.305 -36.858 1.00 94.19 143 SER A C 1
ATOM 1143 O O . SER A 1 143 ? 14.374 38.145 -36.338 1.00 94.19 143 SER A O 1
ATOM 1145 N N . TYR A 1 144 ? 16.405 37.350 -36.804 1.00 92.94 144 TYR A N 1
ATOM 1146 C CA . TYR A 1 144 ? 16.256 36.158 -35.975 1.00 92.94 144 TYR A CA 1
ATOM 1147 C C . TYR A 1 144 ? 17.472 35.986 -35.064 1.00 92.94 144 TYR A C 1
ATOM 1149 O O . TYR A 1 144 ? 18.594 36.356 -35.417 1.00 92.94 144 TYR A O 1
ATOM 1157 N N . ARG A 1 145 ? 17.231 35.426 -33.878 1.00 94.44 145 ARG A N 1
ATOM 1158 C CA . ARG A 1 145 ? 18.256 35.050 -32.901 1.00 94.44 145 ARG A CA 1
ATOM 1159 C C . ARG A 1 145 ? 18.222 33.541 -32.716 1.00 94.44 145 ARG A C 1
ATOM 1161 O O . ARG A 1 145 ? 17.163 33.010 -32.384 1.00 94.44 145 ARG A O 1
ATOM 1168 N N . SER A 1 146 ? 19.346 32.863 -32.907 1.00 95.88 146 SER A N 1
ATOM 1169 C CA . SER A 1 146 ? 19.425 31.433 -32.605 1.00 95.88 146 SER A CA 1
ATOM 1170 C C . SER A 1 146 ? 19.485 31.206 -31.093 1.00 95.88 146 SER A C 1
ATOM 1172 O O . SER A 1 146 ? 20.173 31.927 -30.370 1.00 95.88 146 SER A O 1
ATOM 1174 N N . GLU A 1 147 ? 18.731 30.227 -30.601 1.00 96.38 147 GLU A N 1
ATOM 1175 C CA . GLU A 1 147 ? 18.644 29.894 -29.178 1.00 96.38 147 GLU A CA 1
ATOM 1176 C C . GLU A 1 147 ? 18.597 28.374 -28.988 1.00 96.38 147 GLU A C 1
ATOM 1178 O O . GLU A 1 147 ? 17.779 27.696 -29.607 1.00 96.38 147 GLU A O 1
ATOM 1183 N N . GLU A 1 148 ? 19.459 27.836 -28.121 1.00 96.06 148 GLU A N 1
ATOM 1184 C CA . GLU A 1 148 ? 19.410 26.425 -27.718 1.00 96.06 148 GLU A CA 1
ATOM 1185 C C . GLU A 1 148 ? 18.318 26.204 -26.655 1.00 96.06 148 GLU A C 1
ATOM 1187 O O . GLU A 1 148 ? 18.124 27.027 -25.747 1.00 96.06 148 GLU A O 1
ATOM 1192 N N . LEU A 1 149 ? 17.636 25.063 -26.716 1.00 97.31 149 LEU A N 1
ATOM 1193 C CA . LEU A 1 149 ? 16.590 24.710 -25.756 1.00 97.31 149 LEU A CA 1
ATOM 1194 C C . LEU A 1 149 ? 16.543 23.204 -25.498 1.00 97.31 149 LEU A C 1
ATOM 1196 O O . LEU A 1 149 ? 17.042 22.408 -26.289 1.00 97.31 149 LEU A O 1
ATOM 1200 N N . ASN A 1 150 ? 15.892 22.803 -24.408 1.00 98.19 150 ASN A N 1
ATOM 1201 C CA . ASN A 1 150 ? 15.828 21.399 -24.007 1.00 98.19 150 ASN A CA 1
ATOM 1202 C C . ASN A 1 150 ? 14.490 20.769 -24.396 1.00 98.19 150 ASN A C 1
ATOM 1204 O O . ASN A 1 150 ? 14.465 19.641 -24.880 1.00 98.19 150 ASN A O 1
ATOM 1208 N N . LEU A 1 151 ? 13.385 21.493 -24.193 1.00 98.62 151 LEU A N 1
ATOM 1209 C CA . LEU A 1 151 ? 12.038 20.952 -24.330 1.00 98.62 151 LEU A CA 1
ATOM 1210 C C . LEU A 1 151 ? 11.086 21.917 -25.046 1.00 98.62 151 LEU A C 1
ATOM 1212 O O . LEU A 1 151 ? 11.029 23.105 -24.726 1.00 98.62 151 LEU A O 1
ATOM 1216 N N . VAL A 1 152 ? 10.275 21.374 -25.949 1.00 98.56 152 VAL A N 1
ATOM 1217 C CA . VAL A 1 152 ? 9.112 22.032 -26.547 1.00 98.56 152 VAL A CA 1
ATOM 1218 C C . VAL A 1 152 ? 7.877 21.162 -26.340 1.00 98.56 152 VAL A C 1
ATOM 1220 O O . VAL A 1 152 ? 7.879 19.992 -26.711 1.00 98.56 152 VAL A O 1
ATOM 1223 N N . ILE A 1 153 ? 6.807 21.730 -25.788 1.00 98.75 153 ILE A N 1
ATOM 1224 C CA . ILE A 1 153 ? 5.486 21.088 -25.764 1.00 98.75 153 ILE A CA 1
ATOM 1225 C C . ILE A 1 153 ? 4.670 21.608 -26.943 1.00 98.75 153 ILE A C 1
ATOM 1227 O O . ILE A 1 153 ? 4.422 22.811 -27.040 1.00 98.75 153 ILE A O 1
ATOM 1231 N N . ILE A 1 154 ? 4.241 20.710 -27.821 1.00 98.19 154 ILE A N 1
ATOM 1232 C CA . ILE A 1 154 ? 3.472 21.017 -29.030 1.00 98.19 154 ILE A CA 1
ATOM 1233 C C . ILE A 1 154 ? 2.135 20.276 -28.995 1.00 98.19 154 ILE A C 1
ATOM 1235 O O . ILE A 1 154 ? 2.024 19.234 -28.348 1.00 98.19 154 ILE A O 1
ATOM 1239 N N . GLY A 1 155 ? 1.108 20.816 -29.653 1.00 97.88 155 GLY A N 1
ATOM 1240 C CA . GLY A 1 155 ? -0.174 20.124 -29.764 1.00 97.88 155 GLY A CA 1
ATOM 1241 C C . GLY A 1 155 ? -0.034 18.798 -30.524 1.00 97.88 155 GLY A C 1
ATOM 1242 O O . GLY A 1 155 ? 0.960 18.574 -31.218 1.00 97.88 155 GLY A O 1
ATOM 1243 N N . PRO A 1 156 ? -1.016 17.893 -30.416 1.00 97.75 156 PRO A N 1
ATOM 1244 C CA . PRO A 1 156 ? -0.917 16.574 -31.027 1.00 97.75 156 PRO A CA 1
ATOM 1245 C C . PRO A 1 156 ? -0.976 16.649 -32.561 1.00 97.75 156 PRO A C 1
ATOM 1247 O O . PRO A 1 156 ? -1.462 17.632 -33.134 1.00 97.75 156 PRO A O 1
ATOM 1250 N N . SER A 1 157 ? -0.528 15.579 -33.223 1.00 96.81 157 SER A N 1
ATOM 1251 C CA . SER A 1 157 ? -0.715 15.365 -34.668 1.00 96.81 157 SER A CA 1
ATOM 1252 C C . SER A 1 157 ? -2.150 14.868 -34.947 1.00 96.81 157 SER A C 1
ATOM 1254 O O . SER A 1 157 ? -3.074 15.264 -34.235 1.00 96.81 157 SER A O 1
ATOM 1256 N N . ALA A 1 158 ? -2.387 14.042 -35.972 1.00 96.06 158 ALA A N 1
ATOM 1257 C CA . ALA A 1 158 ? -3.718 13.563 -36.362 1.00 96.06 158 ALA A CA 1
ATOM 1258 C C . ALA A 1 158 ? -4.474 12.861 -35.217 1.00 96.06 158 ALA A C 1
ATOM 1260 O O . ALA A 1 158 ? -5.614 13.223 -34.925 1.00 96.06 158 ALA A O 1
ATOM 1261 N N . ASP A 1 159 ? -3.824 11.898 -34.550 1.00 97.06 159 ASP A N 1
ATOM 1262 C CA . ASP A 1 159 ? -4.377 11.228 -33.367 1.00 97.06 159 ASP A CA 1
ATOM 1263 C C . ASP A 1 159 ? -4.139 12.093 -32.127 1.00 97.06 159 ASP A C 1
ATOM 1265 O O . ASP A 1 159 ? -3.007 12.268 -31.677 1.00 97.06 159 ASP A O 1
ATOM 1269 N N . ILE A 1 160 ? -5.216 12.665 -31.597 1.00 97.75 160 ILE A N 1
ATOM 1270 C CA . ILE A 1 160 ? -5.183 13.694 -30.554 1.00 97.75 160 ILE A CA 1
ATOM 1271 C C . ILE A 1 160 ? -4.650 13.160 -29.226 1.00 97.75 160 ILE A C 1
ATOM 1273 O O . ILE A 1 160 ? -4.087 13.929 -28.450 1.00 97.75 160 ILE A O 1
ATOM 1277 N N . ILE A 1 161 ? -4.848 11.869 -28.959 1.00 97.25 161 ILE A N 1
ATOM 1278 C CA . ILE A 1 161 ? -4.498 11.235 -27.683 1.00 97.25 161 ILE A CA 1
ATOM 1279 C C . ILE A 1 161 ? -3.247 10.360 -27.778 1.00 97.25 161 ILE A C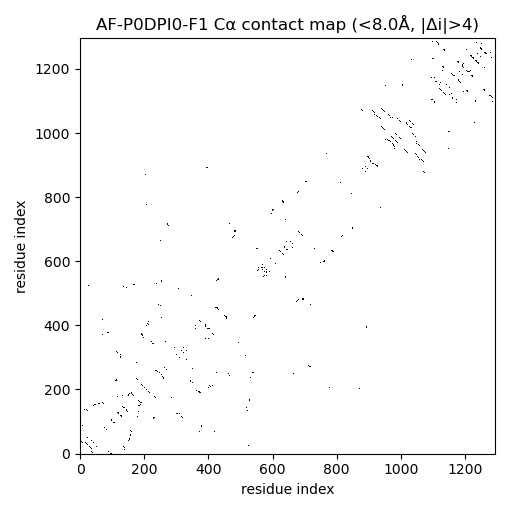 1
ATOM 1281 O O . ILE A 1 161 ? -2.884 9.723 -26.796 1.00 97.25 161 ILE A O 1
ATOM 1285 N N . GLN A 1 162 ? -2.568 10.328 -28.928 1.00 96.00 162 GLN A N 1
ATOM 1286 C CA . GLN A 1 162 ? -1.244 9.722 -29.008 1.00 96.00 162 GLN A CA 1
ATOM 1287 C C . GLN A 1 162 ? -0.198 10.753 -28.587 1.00 96.00 162 GLN A C 1
ATOM 1289 O O . GLN A 1 162 ? 0.217 11.606 -29.376 1.00 96.00 162 GLN A O 1
ATOM 1294 N N . PHE A 1 163 ? 0.218 10.658 -27.331 1.00 97.50 163 PHE A N 1
ATOM 1295 C CA . PHE A 1 163 ? 1.293 11.474 -26.787 1.00 97.50 163 PHE A CA 1
ATOM 1296 C C . PHE A 1 163 ? 2.626 10.758 -26.957 1.00 97.50 163 PHE A C 1
ATOM 1298 O O . PHE A 1 163 ? 2.685 9.533 -26.894 1.00 97.50 163 PHE A O 1
ATOM 1305 N N . GLU A 1 164 ? 3.662 11.522 -27.289 1.00 96.38 164 GLU A N 1
ATOM 1306 C CA . GLU A 1 164 ? 4.988 10.969 -27.548 1.00 96.38 164 GLU A CA 1
ATOM 1307 C C . GLU A 1 164 ? 6.070 12.051 -27.545 1.00 96.38 164 GLU A C 1
ATOM 1309 O O . GLU A 1 164 ? 5.872 13.182 -28.010 1.00 96.38 164 GLU A O 1
ATOM 1314 N N . CYS A 1 165 ? 7.268 11.661 -27.117 1.00 96.69 165 CYS A N 1
ATOM 1315 C CA . CYS A 1 165 ? 8.494 12.422 -27.305 1.00 96.69 165 CYS A CA 1
ATOM 1316 C C . CYS A 1 165 ? 9.079 12.220 -28.714 1.00 96.69 165 CYS A C 1
ATOM 1318 O O . CYS A 1 165 ? 9.495 11.124 -29.093 1.00 96.69 165 CYS A O 1
ATOM 1320 N N . LYS A 1 166 ? 9.300 13.305 -29.457 1.00 95.31 166 LYS A N 1
ATOM 1321 C CA . LYS A 1 166 ? 10.084 13.359 -30.707 1.00 95.31 166 LYS A CA 1
ATOM 1322 C C . LYS A 1 166 ? 11.380 14.149 -30.521 1.00 95.31 166 LYS A C 1
ATOM 1324 O O . LYS A 1 166 ? 11.480 14.998 -29.642 1.00 95.31 166 LYS A O 1
ATOM 1329 N N . SER A 1 167 ? 12.384 13.864 -31.343 1.00 95.75 167 SER A N 1
ATOM 1330 C CA . SER A 1 167 ? 13.615 14.659 -31.400 1.00 95.75 167 SER A CA 1
ATOM 1331 C C . SER A 1 167 ? 14.308 14.479 -32.745 1.00 95.75 167 SER A C 1
ATOM 1333 O O . SER A 1 167 ? 14.094 13.478 -33.435 1.00 95.75 167 SER A O 1
ATOM 1335 N N . PHE A 1 168 ? 15.129 15.456 -33.116 1.00 93.56 168 PHE A N 1
ATOM 1336 C CA . PHE A 1 168 ? 15.923 15.417 -34.337 1.00 93.56 168 PHE A CA 1
ATOM 1337 C C . PHE A 1 168 ? 17.156 14.528 -34.170 1.00 93.56 168 PHE A C 1
ATOM 1339 O O . PHE A 1 168 ? 17.766 14.474 -33.101 1.00 93.56 168 PHE A O 1
ATOM 1346 N N . GLY A 1 169 ? 17.509 13.824 -35.242 1.00 88.44 169 GLY A N 1
ATOM 1347 C CA . GLY A 1 169 ? 18.699 12.989 -35.302 1.00 88.44 169 GLY A CA 1
ATOM 1348 C C . GLY A 1 169 ? 19.955 13.756 -35.717 1.00 88.44 169 GLY A C 1
ATOM 1349 O O . GLY A 1 169 ? 19.952 14.968 -35.938 1.00 88.44 169 GLY A O 1
ATOM 1350 N N . HIS A 1 170 ? 21.035 12.998 -35.863 1.00 91.06 170 HIS A N 1
ATOM 1351 C CA . HIS A 1 170 ? 22.280 13.410 -36.503 1.00 91.06 170 HIS A CA 1
ATOM 1352 C C . HIS A 1 170 ? 22.637 12.364 -37.566 1.00 91.06 170 HIS A C 1
ATOM 1354 O O . HIS A 1 170 ? 22.231 11.211 -37.451 1.00 91.06 170 HIS A O 1
ATOM 1360 N N . GLU A 1 171 ? 23.449 12.727 -38.559 1.00 85.19 171 GLU A N 1
ATOM 1361 C CA . GLU A 1 171 ? 23.866 11.822 -39.647 1.00 85.19 171 GLU A CA 1
ATOM 1362 C C . GLU A 1 171 ? 24.489 10.495 -39.158 1.00 85.19 171 GLU A C 1
ATOM 1364 O O . GLU A 1 171 ? 24.353 9.465 -39.811 1.00 85.19 171 GLU A O 1
ATOM 1369 N N . VAL A 1 172 ? 25.145 10.503 -37.990 1.00 89.12 172 VAL A N 1
ATOM 1370 C CA . VAL A 1 172 ? 25.883 9.350 -37.438 1.00 89.12 172 VAL A CA 1
ATOM 1371 C C . VAL A 1 172 ? 25.515 9.072 -35.977 1.00 89.12 172 VAL A C 1
ATOM 1373 O O . VAL A 1 172 ? 25.478 7.920 -35.550 1.00 89.12 172 VAL A O 1
ATOM 1376 N N . LEU A 1 173 ? 25.271 10.115 -35.178 1.00 91.81 173 LEU A N 1
ATOM 1377 C CA . LEU A 1 173 ? 25.076 9.985 -33.734 1.00 91.81 173 LEU A CA 1
ATOM 1378 C C . LEU A 1 173 ? 23.624 9.639 -33.388 1.00 91.81 173 LEU A C 1
ATOM 1380 O O . LEU A 1 173 ? 22.689 10.282 -33.857 1.00 91.81 173 LEU A O 1
ATOM 1384 N N . ASN A 1 174 ? 23.439 8.692 -32.470 1.00 93.19 174 ASN A N 1
ATOM 1385 C CA . ASN A 1 174 ? 22.158 8.467 -31.802 1.00 93.19 174 ASN A CA 1
ATOM 1386 C C . ASN A 1 174 ? 22.131 9.239 -30.486 1.00 93.19 174 ASN A C 1
ATOM 1388 O O . ASN A 1 174 ? 22.531 8.719 -29.442 1.00 93.19 174 ASN A O 1
ATOM 1392 N N . LEU A 1 175 ? 21.692 10.493 -30.563 1.00 97.25 175 LEU A N 1
ATOM 1393 C CA . LEU A 1 175 ? 21.790 11.471 -29.479 1.00 97.25 175 LEU A CA 1
ATOM 1394 C C . LEU A 1 175 ? 21.034 11.023 -28.225 1.00 97.25 175 LEU A C 1
ATOM 1396 O O . LEU A 1 175 ? 21.479 11.253 -27.103 1.00 97.25 175 LEU A O 1
ATOM 1400 N N . THR A 1 176 ? 19.921 10.318 -28.411 1.00 97.06 176 THR A N 1
ATOM 1401 C CA . THR A 1 176 ? 19.089 9.790 -27.324 1.00 97.06 176 THR A CA 1
ATOM 1402 C C . THR A 1 176 ? 19.711 8.596 -26.588 1.00 97.06 176 THR A C 1
ATOM 1404 O O . THR A 1 176 ? 19.225 8.243 -25.517 1.00 97.06 176 THR A O 1
ATOM 1407 N N . ARG A 1 177 ? 20.792 7.994 -27.121 1.00 96.44 177 ARG A N 1
ATOM 1408 C CA . ARG A 1 177 ? 21.369 6.712 -26.651 1.00 96.44 177 ARG A CA 1
ATOM 1409 C C . ARG A 1 177 ? 22.889 6.712 -26.481 1.00 96.44 177 ARG A C 1
ATOM 1411 O O . ARG A 1 177 ? 23.496 5.653 -26.308 1.00 96.44 177 ARG A O 1
ATOM 1418 N N . ASN A 1 178 ? 23.546 7.858 -26.614 1.00 96.00 178 ASN A N 1
ATOM 1419 C CA . ASN A 1 178 ? 25.003 7.984 -26.507 1.00 96.00 178 ASN A CA 1
ATOM 1420 C C . ASN A 1 178 ? 25.438 8.907 -25.357 1.00 96.00 178 ASN A C 1
ATOM 1422 O O . ASN A 1 178 ? 26.592 9.325 -25.315 1.00 96.00 178 ASN A O 1
ATOM 1426 N N . GLY A 1 179 ? 24.519 9.246 -24.454 1.00 96.19 179 GLY A N 1
ATOM 1427 C CA . GLY A 1 179 ? 24.725 10.194 -23.365 1.00 96.19 179 GLY A CA 1
ATOM 1428 C C . GLY A 1 179 ? 24.637 11.675 -23.760 1.00 96.19 179 GLY A C 1
ATOM 1429 O O . GLY A 1 179 ? 24.575 12.513 -22.872 1.00 96.19 179 GLY A O 1
ATOM 1430 N N . TYR A 1 180 ? 24.636 12.038 -25.052 1.00 97.38 180 TYR A N 1
ATOM 1431 C CA . TYR A 1 180 ? 24.697 13.450 -25.464 1.00 97.38 180 TYR A CA 1
ATOM 1432 C C . TYR A 1 180 ? 23.380 14.169 -25.177 1.00 97.38 180 TYR A C 1
ATOM 1434 O O . TYR A 1 180 ? 23.360 15.259 -24.598 1.00 97.38 180 TYR A O 1
ATOM 1442 N N . GLY A 1 181 ? 22.286 13.536 -25.584 1.00 97.62 181 GLY A N 1
ATOM 1443 C CA . GLY A 1 181 ? 20.956 14.108 -25.593 1.00 97.62 181 GLY A CA 1
ATOM 1444 C C . GLY A 1 181 ? 20.668 14.997 -26.794 1.00 97.62 181 GLY A C 1
ATOM 1445 O O . GLY A 1 181 ? 21.568 15.470 -27.488 1.00 97.62 181 GLY A O 1
ATOM 1446 N N . SER A 1 182 ? 19.378 15.201 -27.034 1.00 98.00 182 SER A N 1
ATOM 1447 C CA . SER A 1 182 ? 18.837 16.074 -28.079 1.00 98.00 182 SER A CA 1
ATOM 1448 C C . SER A 1 182 ? 17.666 16.883 -27.535 1.00 98.00 182 SER A C 1
ATOM 1450 O O . SER A 1 182 ? 17.070 16.500 -26.527 1.00 98.00 182 SER A O 1
ATOM 1452 N N . THR A 1 183 ? 17.319 17.985 -28.191 1.00 98.38 183 THR A N 1
ATOM 1453 C CA . THR A 1 183 ? 16.110 18.749 -27.876 1.00 98.38 183 THR A CA 1
ATOM 1454 C C . THR A 1 183 ? 14.857 17.897 -28.079 1.00 98.38 183 THR A C 1
ATOM 1456 O O . THR A 1 183 ? 14.703 17.232 -29.104 1.00 98.38 183 THR A O 1
ATOM 1459 N N . GLN A 1 184 ? 13.965 17.913 -27.090 1.00 98.62 184 GLN A N 1
ATOM 1460 C CA . GLN A 1 184 ? 12.765 17.082 -27.041 1.00 98.62 184 GLN A CA 1
ATOM 1461 C C . GLN A 1 184 ? 11.522 17.878 -27.431 1.00 98.62 184 GLN A C 1
ATOM 1463 O O . GLN A 1 184 ? 11.311 18.988 -26.953 1.00 98.62 184 GLN A O 1
ATOM 1468 N N . TYR A 1 185 ? 10.684 17.282 -28.270 1.00 98.44 185 TYR A N 1
ATOM 1469 C CA . TYR A 1 185 ? 9.420 17.826 -28.753 1.00 98.44 185 TYR A CA 1
ATOM 1470 C C . TYR A 1 185 ? 8.306 16.866 -28.343 1.00 98.44 185 TYR A C 1
ATOM 1472 O O . TYR A 1 185 ? 8.204 15.778 -28.901 1.00 98.44 185 TYR A O 1
ATOM 1480 N N . ILE A 1 186 ? 7.500 17.231 -27.349 1.00 98.75 186 ILE A N 1
ATOM 1481 C CA . ILE A 1 186 ? 6.418 16.375 -26.850 1.00 98.75 186 ILE A CA 1
ATOM 1482 C C . ILE A 1 186 ? 5.115 16.779 -27.527 1.00 98.75 186 ILE A C 1
ATOM 1484 O O . ILE A 1 186 ? 4.645 17.901 -27.322 1.00 98.75 186 ILE A O 1
ATOM 1488 N N . ARG A 1 187 ? 4.516 15.851 -28.279 1.00 98.50 187 ARG A N 1
ATOM 1489 C CA . ARG A 1 187 ? 3.122 15.953 -28.733 1.00 98.50 187 ARG A CA 1
ATOM 1490 C C . ARG A 1 187 ? 2.218 15.685 -27.534 1.00 98.50 187 ARG A C 1
ATOM 1492 O O . ARG A 1 187 ? 2.245 14.587 -26.989 1.00 98.50 187 ARG A O 1
ATOM 1499 N N . PHE A 1 188 ? 1.443 16.672 -27.096 1.00 98.69 188 PHE A N 1
ATOM 1500 C CA . PHE A 1 188 ? 0.607 16.554 -25.901 1.00 98.69 188 PHE A CA 1
ATOM 1501 C C . PHE A 1 188 ? -0.697 17.340 -26.034 1.00 98.69 188 PHE A C 1
ATOM 1503 O O . PHE A 1 188 ? -0.771 18.319 -26.770 1.00 98.69 188 PHE A O 1
ATOM 1510 N N . SER A 1 189 ? -1.731 16.949 -25.287 1.00 98.50 189 SER A N 1
ATOM 1511 C CA . SER A 1 189 ? -2.942 17.750 -25.122 1.00 98.50 189 SER A CA 1
ATOM 1512 C C . SER A 1 189 ? -3.447 17.718 -23.674 1.00 98.50 189 SER A C 1
ATOM 1514 O O . SER A 1 189 ? -3.718 16.640 -23.152 1.00 98.50 189 SER A O 1
ATOM 1516 N N . PRO A 1 190 ? -3.661 18.883 -23.026 1.00 98.38 190 PRO A N 1
ATOM 1517 C CA . PRO A 1 190 ? -4.299 18.965 -21.709 1.00 98.38 190 PRO A CA 1
ATOM 1518 C C . PRO A 1 190 ? -5.837 18.896 -21.782 1.00 98.38 190 PRO A C 1
ATOM 1520 O O . PRO A 1 190 ? -6.516 19.006 -20.760 1.00 98.38 190 PRO A O 1
ATOM 1523 N N . ASP A 1 191 ? -6.393 18.812 -22.992 1.00 98.38 191 ASP A N 1
ATOM 1524 C CA . ASP A 1 191 ? -7.816 18.984 -23.284 1.00 98.38 191 ASP A CA 1
ATOM 1525 C C . ASP A 1 191 ? -8.574 17.655 -23.397 1.00 98.38 191 ASP A C 1
ATOM 1527 O O . ASP A 1 191 ? -9.809 17.668 -23.492 1.00 98.38 191 ASP A O 1
ATOM 1531 N N . PHE A 1 192 ? -7.849 16.535 -23.374 1.00 98.44 192 PHE A N 1
ATOM 1532 C CA . PHE A 1 192 ? -8.367 15.174 -23.466 1.00 98.44 192 PHE A CA 1
ATOM 1533 C C . PHE A 1 192 ? -7.649 14.264 -22.467 1.00 98.44 192 PHE A C 1
ATOM 1535 O O . PHE A 1 192 ? -6.535 14.554 -22.038 1.00 98.44 192 PHE A O 1
ATOM 1542 N N . THR A 1 193 ? -8.293 13.164 -22.087 1.00 98.50 193 THR A N 1
ATOM 1543 C CA . THR A 1 193 ? -7.679 12.119 -21.259 1.00 98.50 193 THR A CA 1
ATOM 1544 C C . THR A 1 193 ? -8.306 10.751 -21.533 1.00 98.50 193 THR A C 1
ATOM 1546 O O . THR A 1 193 ? -9.328 10.646 -22.222 1.00 98.50 193 THR A O 1
ATOM 1549 N N . PHE A 1 194 ? -7.698 9.704 -20.988 1.00 97.94 194 PHE A N 1
ATOM 1550 C CA . PHE A 1 194 ? -8.139 8.320 -21.103 1.00 97.94 194 PHE A CA 1
ATOM 1551 C C . PHE A 1 194 ? -9.097 7.927 -19.978 1.00 97.94 194 PHE A C 1
ATOM 1553 O O . PHE A 1 194 ? -9.043 8.475 -18.877 1.00 97.94 194 PHE A O 1
ATOM 1560 N N . GLY A 1 195 ? -9.966 6.957 -20.261 1.00 97.62 195 GLY A N 1
ATOM 1561 C CA . GLY A 1 195 ? -10.769 6.255 -19.265 1.00 97.62 195 GLY A CA 1
ATOM 1562 C C . GLY A 1 195 ? -10.298 4.818 -19.069 1.00 97.62 195 GLY A C 1
ATOM 1563 O O . GLY A 1 195 ? -10.184 4.090 -20.057 1.00 97.62 195 GLY A O 1
ATOM 1564 N N . PHE A 1 196 ? -10.111 4.392 -17.823 1.00 98.12 196 PHE A N 1
ATOM 1565 C CA . PHE A 1 196 ? -9.703 3.036 -17.440 1.00 98.12 196 PHE A CA 1
ATOM 1566 C C . PHE A 1 196 ? -10.629 2.455 -16.358 1.00 98.12 196 PHE A C 1
ATOM 1568 O O . PHE A 1 196 ? -11.389 3.189 -15.723 1.00 98.12 196 PHE A O 1
ATOM 1575 N N . GLU A 1 197 ? -10.563 1.138 -16.159 1.00 95.38 197 GLU A N 1
ATOM 1576 C CA . GLU A 1 197 ? -11.311 0.416 -15.116 1.00 95.38 197 GLU A CA 1
ATOM 1577 C C . GLU A 1 197 ? -10.384 0.062 -13.945 1.00 95.38 197 GLU A C 1
ATOM 1579 O O . GLU A 1 197 ? -9.217 -0.282 -14.160 1.00 95.38 197 GLU A O 1
ATOM 1584 N N . GLU A 1 198 ? -10.891 0.091 -12.711 1.00 95.19 198 GLU A N 1
ATOM 1585 C CA . GLU A 1 198 ? -10.122 -0.270 -11.514 1.00 95.19 198 GLU A CA 1
ATOM 1586 C C . GLU A 1 198 ? -10.945 -1.119 -10.540 1.00 95.19 198 GLU A C 1
ATOM 1588 O O . GLU A 1 198 ? -12.119 -0.864 -10.290 1.00 95.19 198 GLU A O 1
ATOM 1593 N N . SER A 1 199 ? -10.310 -2.147 -9.978 1.00 93.69 199 SER A N 1
ATOM 1594 C CA . SER A 1 199 ? -10.921 -3.077 -9.023 1.00 93.69 199 SER A CA 1
ATOM 1595 C C . SER A 1 199 ? -10.016 -3.467 -7.855 1.00 93.69 199 SER A C 1
ATOM 1597 O O . SER A 1 199 ? -10.486 -4.165 -6.964 1.00 93.69 199 SER A O 1
ATOM 1599 N N . LEU A 1 200 ? -8.748 -3.046 -7.823 1.00 92.31 200 LEU A N 1
ATOM 1600 C CA . LEU A 1 200 ? -7.831 -3.300 -6.703 1.00 92.31 200 LEU A CA 1
ATOM 1601 C C . LEU A 1 200 ? -8.148 -2.406 -5.500 1.00 92.31 200 LEU A C 1
ATOM 1603 O O . LEU A 1 200 ? -8.122 -2.848 -4.355 1.00 92.31 200 LEU A O 1
ATOM 1607 N N . GLU A 1 201 ? -8.535 -1.159 -5.755 1.00 93.44 201 GLU A N 1
ATOM 1608 C CA . GLU A 1 201 ? -8.598 -0.135 -4.709 1.00 93.44 201 GLU A CA 1
ATOM 1609 C C . GLU A 1 201 ? -9.789 -0.290 -3.755 1.00 93.44 201 GLU A C 1
ATOM 1611 O O . GLU A 1 201 ? -9.837 0.373 -2.717 1.00 93.44 201 GLU A O 1
ATOM 1616 N N . VAL A 1 202 ? -10.709 -1.214 -4.049 1.00 92.50 202 VAL A N 1
ATOM 1617 C CA . VAL A 1 202 ? -11.834 -1.581 -3.172 1.00 92.50 202 VAL A CA 1
ATOM 1618 C C . VAL A 1 202 ? -11.378 -2.090 -1.800 1.00 92.50 202 VAL A C 1
ATOM 1620 O O . VAL A 1 202 ? -12.104 -1.918 -0.821 1.00 92.50 202 VAL A O 1
ATOM 1623 N N . ASP A 1 203 ? -10.157 -2.631 -1.694 1.00 84.94 203 ASP A N 1
ATOM 1624 C CA . ASP A 1 203 ? -9.580 -3.109 -0.431 1.00 84.94 203 ASP A CA 1
ATOM 1625 C C . ASP A 1 203 ? -9.462 -1.966 0.597 1.00 84.94 203 ASP A C 1
ATOM 1627 O O . ASP A 1 203 ? -9.829 -2.114 1.770 1.00 84.94 203 ASP A O 1
ATOM 1631 N N . THR A 1 204 ? -9.034 -0.779 0.148 1.00 88.12 204 THR A N 1
ATOM 1632 C CA . THR A 1 204 ? -8.931 0.431 0.983 1.00 88.12 204 THR A CA 1
ATOM 1633 C C . THR A 1 204 ? -10.104 1.392 0.832 1.00 88.12 204 THR A C 1
ATOM 1635 O O . THR A 1 204 ? -10.330 2.214 1.723 1.00 88.12 204 THR A O 1
ATOM 1638 N N . ASN A 1 205 ? -10.833 1.325 -0.279 1.00 93.06 205 ASN A N 1
ATOM 1639 C CA . ASN A 1 205 ? -11.923 2.221 -0.655 1.00 93.06 205 ASN A CA 1
ATOM 1640 C C . ASN A 1 205 ? -13.156 1.392 -1.051 1.00 93.06 205 ASN A C 1
ATOM 1642 O O . ASN A 1 205 ? -13.503 1.337 -2.226 1.00 93.06 205 ASN A O 1
ATOM 1646 N N . PRO A 1 206 ? -13.863 0.767 -0.091 1.00 90.19 206 PRO A N 1
ATOM 1647 C CA . PRO A 1 206 ? -14.998 -0.119 -0.391 1.00 90.19 206 PRO A CA 1
ATOM 1648 C C . PRO A 1 206 ? -16.183 0.600 -1.070 1.00 90.19 206 PRO A C 1
ATOM 1650 O O . PRO A 1 206 ? -17.065 -0.047 -1.628 1.00 90.19 206 PRO A O 1
ATOM 1653 N N . LEU A 1 207 ? -16.178 1.935 -1.049 1.00 91.81 207 LEU A N 1
ATOM 1654 C CA . LEU A 1 207 ? -17.158 2.834 -1.663 1.00 91.81 207 LEU A CA 1
ATOM 1655 C C . LEU A 1 207 ? -16.655 3.407 -3.004 1.00 91.81 207 LEU A C 1
ATOM 1657 O O . LEU A 1 207 ? -16.994 4.533 -3.367 1.00 91.81 207 LEU A O 1
ATOM 1661 N N . LEU A 1 208 ? -15.756 2.696 -3.693 1.00 93.94 208 LEU A N 1
ATOM 1662 C CA . LEU A 1 208 ? -15.253 3.097 -5.007 1.00 93.94 208 LEU A CA 1
ATOM 1663 C C . LEU A 1 208 ? -16.420 3.168 -6.007 1.00 93.94 208 LEU A C 1
ATOM 1665 O O . LEU A 1 208 ? -17.225 2.234 -6.093 1.00 93.94 208 LEU A O 1
ATOM 1669 N N . GLY A 1 209 ? -16.517 4.284 -6.734 1.00 89.31 209 GLY A N 1
ATOM 1670 C CA . GLY A 1 209 ? -17.572 4.505 -7.725 1.00 89.31 209 GLY A CA 1
ATOM 1671 C C . GLY A 1 209 ? -17.564 3.458 -8.843 1.00 89.31 209 GLY A C 1
ATOM 1672 O O . GLY A 1 209 ? -16.520 2.886 -9.154 1.00 89.31 209 GLY A O 1
ATOM 1673 N N . ALA A 1 210 ? -18.733 3.212 -9.433 1.00 90.06 210 ALA A N 1
ATOM 1674 C CA . ALA A 1 210 ? -18.893 2.298 -10.562 1.00 90.06 210 ALA A CA 1
ATOM 1675 C C . ALA A 1 210 ? -18.258 2.851 -11.851 1.00 90.06 210 ALA A C 1
ATOM 1677 O O . ALA A 1 210 ? -18.054 4.062 -11.988 1.00 90.06 210 ALA A O 1
ATOM 1678 N N . GLY A 1 211 ? -17.985 1.958 -12.802 1.00 92.19 211 GLY A N 1
ATOM 1679 C CA . GLY A 1 211 ? -17.547 2.316 -14.147 1.00 92.19 211 GLY A CA 1
ATOM 1680 C C . GLY A 1 211 ? -16.168 2.977 -14.215 1.00 92.19 211 GLY A C 1
ATOM 1681 O O . GLY A 1 211 ? -15.277 2.739 -13.398 1.00 92.19 211 GLY A O 1
ATOM 1682 N N . LYS A 1 212 ? -16.000 3.834 -15.227 1.00 96.50 212 LYS A N 1
ATOM 1683 C CA . LYS A 1 212 ? -14.690 4.332 -15.672 1.00 96.50 212 LYS A CA 1
ATOM 1684 C C . LYS A 1 212 ? -14.159 5.478 -14.827 1.00 96.50 212 LYS A C 1
ATOM 1686 O O . LYS A 1 212 ? -14.884 6.428 -14.506 1.00 96.50 212 LYS A O 1
ATOM 1691 N N . PHE A 1 213 ? -12.847 5.465 -14.630 1.00 98.38 213 PHE A N 1
ATOM 1692 C CA . PHE A 1 213 ? -12.079 6.565 -14.057 1.00 98.38 213 PHE A CA 1
ATOM 1693 C C . PHE A 1 213 ? -11.228 7.250 -15.124 1.00 98.38 213 PHE A C 1
ATOM 1695 O O . PHE A 1 213 ? -10.705 6.599 -16.024 1.00 98.38 213 PHE A O 1
ATOM 1702 N N . ALA A 1 214 ? -11.095 8.569 -15.026 1.00 98.50 214 ALA A N 1
ATOM 1703 C CA . ALA A 1 214 ? -10.287 9.377 -15.925 1.00 98.50 214 ALA A CA 1
ATOM 1704 C C . ALA A 1 214 ? -8.843 9.510 -15.417 1.00 98.50 214 ALA A C 1
ATOM 1706 O O . ALA A 1 214 ? -8.616 9.885 -14.259 1.00 98.50 214 ALA A O 1
ATOM 1707 N N . THR A 1 215 ? -7.866 9.261 -16.290 1.00 98.50 215 THR A N 1
ATOM 1708 C CA . THR A 1 215 ? -6.448 9.513 -15.999 1.00 98.50 215 THR A CA 1
ATOM 1709 C C . THR A 1 215 ? -6.238 11.004 -15.720 1.00 98.50 215 THR A C 1
ATOM 1711 O O . THR A 1 215 ? -6.767 11.867 -16.429 1.00 98.50 215 THR A O 1
ATOM 1714 N N . ASP A 1 216 ? -5.489 11.341 -14.669 1.00 98.56 216 ASP A N 1
ATOM 1715 C CA . ASP A 1 216 ? -5.121 12.735 -14.411 1.00 98.56 216 ASP A CA 1
ATOM 1716 C C . ASP A 1 216 ? -4.107 13.184 -15.488 1.00 98.56 216 ASP A C 1
ATOM 1718 O O . ASP A 1 216 ? -3.030 12.592 -15.571 1.00 98.56 216 ASP A O 1
ATOM 1722 N N . PRO A 1 217 ? -4.388 14.227 -16.297 1.00 98.62 217 PRO A N 1
ATOM 1723 C CA . PRO A 1 217 ? -3.487 14.661 -17.369 1.00 98.62 217 PRO A CA 1
ATOM 1724 C C . PRO A 1 217 ? -2.099 15.100 -16.873 1.00 98.62 217 PRO A C 1
ATOM 1726 O O . PRO A 1 217 ? -1.156 15.130 -17.661 1.00 98.62 217 PRO A O 1
ATOM 1729 N N . ALA A 1 218 ? -1.930 15.418 -15.582 1.00 98.62 218 ALA A N 1
ATOM 1730 C CA . ALA A 1 218 ? -0.607 15.663 -15.004 1.00 98.62 218 ALA A CA 1
ATOM 1731 C C . ALA A 1 218 ? 0.248 14.390 -14.921 1.00 98.62 218 ALA A C 1
ATOM 1733 O O . ALA A 1 218 ? 1.465 14.489 -15.045 1.00 98.62 218 ALA A O 1
ATOM 1734 N N . VAL A 1 219 ? -0.367 13.215 -14.732 1.00 98.62 219 VAL A N 1
ATOM 1735 C CA . VAL A 1 219 ? 0.330 11.917 -14.771 1.00 98.62 219 VAL A CA 1
ATOM 1736 C C . VAL A 1 219 ? 0.821 11.655 -16.189 1.00 98.62 219 VAL A C 1
ATOM 1738 O O . VAL A 1 219 ? 1.999 11.384 -16.379 1.00 98.62 219 VAL A O 1
ATOM 1741 N N . THR A 1 220 ? -0.047 11.840 -17.185 1.00 98.50 220 THR A N 1
ATOM 1742 C CA . THR A 1 220 ? 0.307 11.672 -18.600 1.00 98.50 220 THR A CA 1
ATOM 1743 C C . THR A 1 220 ? 1.401 12.642 -19.048 1.00 98.50 220 THR A C 1
ATOM 1745 O O . THR A 1 220 ? 2.334 12.240 -19.732 1.00 98.50 220 THR A O 1
ATOM 1748 N N . LEU A 1 221 ? 1.354 13.911 -18.625 1.00 98.75 221 LEU A N 1
ATOM 1749 C CA . LEU A 1 221 ? 2.447 14.841 -18.916 1.00 98.75 221 LEU A CA 1
ATOM 1750 C C . LEU A 1 221 ? 3.739 14.438 -18.191 1.00 98.75 221 LEU A C 1
ATOM 1752 O O . LEU A 1 221 ? 4.810 14.515 -18.782 1.00 98.75 221 LEU A O 1
ATOM 1756 N N . ALA A 1 222 ? 3.664 14.011 -16.927 1.00 98.69 222 ALA A N 1
ATOM 1757 C CA . ALA A 1 222 ? 4.839 13.547 -16.192 1.00 98.69 222 ALA A CA 1
ATOM 1758 C C . ALA A 1 222 ? 5.486 12.323 -16.860 1.00 98.69 222 ALA A C 1
ATOM 1760 O O . ALA A 1 222 ? 6.709 12.285 -16.950 1.00 98.69 222 ALA A O 1
ATOM 1761 N N . HIS A 1 223 ? 4.686 11.389 -17.382 1.00 98.75 223 HIS A N 1
ATOM 1762 C CA . HIS A 1 223 ? 5.143 10.246 -18.174 1.00 98.75 223 HIS A CA 1
ATOM 1763 C C . HIS A 1 223 ? 6.007 10.697 -19.364 1.00 98.75 223 HIS A C 1
ATOM 1765 O O . HIS A 1 223 ? 7.169 10.308 -19.482 1.00 98.75 223 HIS A O 1
ATOM 1771 N N . GLU A 1 224 ? 5.503 11.617 -20.190 1.00 98.69 224 GLU A N 1
ATOM 1772 C CA . GLU A 1 224 ? 6.275 12.140 -21.324 1.00 98.69 224 GLU A CA 1
ATOM 1773 C C . GLU A 1 224 ? 7.505 12.950 -20.883 1.00 98.69 224 GLU A C 1
ATOM 1775 O O . GLU A 1 224 ? 8.561 12.903 -21.514 1.00 98.69 224 GLU A O 1
ATOM 1780 N N . LEU A 1 225 ? 7.424 13.677 -19.766 1.00 98.81 225 LEU A N 1
ATOM 1781 C CA . LEU A 1 225 ? 8.577 14.393 -19.216 1.00 98.81 225 LEU A CA 1
ATOM 1782 C C . LEU A 1 225 ? 9.677 13.442 -18.715 1.00 98.81 225 LEU A C 1
ATOM 1784 O O . LEU A 1 225 ? 10.852 13.805 -18.779 1.00 98.81 225 LEU A O 1
ATOM 1788 N N . ILE A 1 226 ? 9.330 12.238 -18.252 1.00 98.81 226 ILE A N 1
ATOM 1789 C CA . ILE A 1 226 ? 10.302 11.197 -17.889 1.00 98.81 226 ILE A CA 1
ATOM 1790 C C . ILE A 1 226 ? 11.049 10.726 -19.140 1.00 98.81 226 ILE A C 1
ATOM 1792 O O . ILE A 1 226 ? 12.282 10.776 -19.155 1.00 98.81 226 ILE A O 1
ATOM 1796 N N . HIS A 1 227 ? 10.335 10.388 -20.221 1.00 98.62 227 HIS A N 1
ATOM 1797 C CA . HIS A 1 227 ? 10.968 10.073 -21.507 1.00 98.62 227 HIS A CA 1
ATOM 1798 C C . HIS A 1 227 ? 11.853 11.218 -22.002 1.00 98.62 227 HIS A C 1
ATOM 1800 O O . HIS A 1 227 ? 12.997 10.992 -22.404 1.00 98.62 227 HIS A O 1
ATOM 1806 N N . ALA A 1 228 ? 11.381 12.465 -21.923 1.00 98.56 228 ALA A N 1
ATOM 1807 C CA . ALA A 1 228 ? 12.195 13.624 -22.270 1.00 98.56 228 ALA A CA 1
ATOM 1808 C C . ALA A 1 228 ? 13.466 13.704 -21.409 1.00 98.56 228 ALA A C 1
ATOM 1810 O O . ALA A 1 228 ? 14.546 13.969 -21.937 1.00 98.56 228 ALA A O 1
ATOM 1811 N N . GLY A 1 229 ? 13.367 13.413 -20.109 1.00 98.31 229 GLY A N 1
ATOM 1812 C CA . GLY A 1 229 ? 14.505 13.286 -19.202 1.00 98.31 229 GLY A CA 1
ATOM 1813 C C . GLY A 1 229 ? 15.505 12.224 -19.664 1.00 98.31 229 GLY A C 1
ATOM 1814 O O . GLY A 1 229 ? 16.683 12.533 -19.845 1.00 98.31 229 GLY A O 1
ATOM 1815 N N . HIS A 1 230 ? 15.054 10.998 -19.939 1.00 98.62 230 HIS A N 1
ATOM 1816 C CA . HIS A 1 230 ? 15.922 9.930 -20.446 1.00 98.62 230 HIS A CA 1
ATOM 1817 C C . HIS A 1 230 ? 16.633 10.341 -21.742 1.00 98.62 230 HIS A C 1
ATOM 1819 O O . HIS A 1 230 ? 17.848 10.170 -21.886 1.00 98.62 230 HIS A O 1
ATOM 1825 N N . ARG A 1 231 ? 15.893 10.946 -22.677 1.00 98.62 231 ARG A N 1
ATOM 1826 C CA . ARG A 1 231 ? 16.398 11.356 -23.992 1.00 98.62 231 ARG A CA 1
ATOM 1827 C C . ARG A 1 231 ? 17.347 12.553 -23.921 1.00 98.62 231 ARG A C 1
ATOM 1829 O O . ARG A 1 231 ? 18.327 12.559 -24.658 1.00 98.62 231 ARG A O 1
ATOM 1836 N N . LEU A 1 232 ? 17.139 13.513 -23.016 1.00 98.56 232 LEU A N 1
ATOM 1837 C CA . LEU A 1 232 ? 18.045 14.653 -22.772 1.00 98.56 232 LEU A CA 1
ATOM 1838 C C . LEU A 1 232 ? 19.372 14.238 -22.131 1.00 98.56 232 LEU A C 1
ATOM 1840 O O . LEU A 1 232 ? 20.414 14.843 -22.388 1.00 98.56 232 LEU A O 1
ATOM 1844 N N . TYR A 1 233 ? 19.353 13.193 -21.309 1.00 98.50 233 TYR A N 1
ATOM 1845 C CA . TYR A 1 233 ? 20.562 12.601 -20.736 1.00 98.50 233 TYR A CA 1
ATOM 1846 C C . TYR A 1 233 ? 21.193 11.542 -21.648 1.00 98.50 233 TYR A C 1
ATOM 1848 O O . TYR A 1 233 ? 22.251 11.013 -21.318 1.00 98.50 233 TYR A O 1
ATOM 1856 N N . GLY A 1 234 ? 20.574 11.250 -22.796 1.00 98.19 234 GLY A N 1
ATOM 1857 C CA . GLY A 1 234 ? 21.063 10.286 -23.776 1.00 98.19 234 GLY A CA 1
ATOM 1858 C C . GLY A 1 234 ? 21.094 8.843 -23.258 1.00 98.19 234 GLY A C 1
ATOM 1859 O O . GLY A 1 234 ? 21.989 8.089 -23.651 1.00 98.19 234 GLY A O 1
ATOM 1860 N N . ILE A 1 235 ? 20.160 8.491 -22.363 1.00 98.50 235 ILE A N 1
ATOM 1861 C CA . ILE A 1 235 ? 20.049 7.177 -21.707 1.00 98.50 235 ILE A CA 1
ATOM 1862 C C . ILE A 1 235 ? 18.765 6.401 -22.050 1.00 98.50 235 ILE A C 1
ATOM 1864 O O . ILE A 1 235 ? 18.480 5.380 -21.419 1.00 98.50 235 ILE A O 1
ATOM 1868 N N . ALA A 1 236 ? 17.986 6.875 -23.026 1.00 97.94 236 ALA A N 1
ATOM 1869 C CA . ALA A 1 236 ? 16.762 6.200 -23.453 1.00 97.94 236 ALA A CA 1
ATOM 1870 C C . ALA A 1 236 ? 17.096 4.834 -24.063 1.00 97.94 236 ALA A C 1
ATOM 1872 O O . ALA A 1 236 ? 17.994 4.731 -24.905 1.00 97.94 236 ALA A O 1
ATOM 1873 N N . ILE A 1 237 ? 16.396 3.775 -23.648 1.00 97.12 237 ILE A N 1
ATOM 1874 C CA . ILE A 1 237 ? 16.651 2.430 -24.178 1.00 97.12 237 ILE A CA 1
ATOM 1875 C C . ILE A 1 237 ? 16.362 2.413 -25.686 1.00 97.12 237 ILE A C 1
ATOM 1877 O O . ILE A 1 237 ? 15.474 3.097 -26.191 1.00 97.12 237 ILE A O 1
ATOM 1881 N N . ASN A 1 238 ? 17.154 1.641 -26.434 1.00 93.69 238 ASN A N 1
ATOM 1882 C CA . ASN A 1 238 ? 16.971 1.485 -27.873 1.00 93.69 238 ASN A CA 1
ATOM 1883 C C . ASN A 1 238 ? 15.527 1.047 -28.197 1.00 93.69 238 ASN A C 1
ATOM 1885 O O . ASN A 1 238 ? 15.130 -0.010 -27.710 1.00 93.69 238 ASN A O 1
ATOM 1889 N N . PRO A 1 239 ? 14.782 1.773 -29.057 1.00 92.50 239 PRO A N 1
ATOM 1890 C CA . PRO A 1 239 ? 13.401 1.428 -29.411 1.00 92.50 239 PRO A CA 1
ATOM 1891 C C . PRO A 1 239 ? 13.221 0.018 -29.992 1.00 92.50 239 PRO A C 1
ATOM 1893 O O . PRO A 1 239 ? 12.133 -0.534 -29.929 1.00 92.50 239 PRO A O 1
ATOM 1896 N N . ASN A 1 240 ? 14.288 -0.592 -30.526 1.00 91.62 240 ASN A N 1
ATOM 1897 C CA . ASN A 1 240 ? 14.270 -1.979 -31.009 1.00 91.62 240 ASN A CA 1
ATOM 1898 C C . ASN A 1 240 ? 14.277 -3.031 -29.880 1.00 91.62 240 ASN A C 1
ATOM 1900 O O . ASN A 1 240 ? 14.100 -4.218 -30.145 1.00 91.62 240 ASN A O 1
ATOM 1904 N N . ARG A 1 241 ? 14.533 -2.634 -28.626 1.00 94.38 241 ARG A N 1
ATOM 1905 C CA . ARG A 1 241 ? 14.412 -3.510 -27.452 1.00 94.38 241 ARG A CA 1
ATOM 1906 C C . ARG A 1 241 ? 12.947 -3.512 -27.023 1.00 94.38 241 ARG A C 1
ATOM 1908 O O . ARG A 1 241 ? 12.520 -2.696 -26.207 1.00 94.38 241 ARG A O 1
ATOM 1915 N N . VAL A 1 242 ? 12.191 -4.419 -27.633 1.00 93.19 242 VAL A N 1
ATOM 1916 C CA . VAL A 1 242 ? 10.755 -4.625 -27.414 1.00 93.19 242 VAL A CA 1
ATOM 1917 C C . VAL A 1 242 ? 10.537 -5.911 -26.629 1.00 93.19 242 VAL A C 1
ATOM 1919 O O . VAL A 1 242 ? 11.254 -6.892 -26.826 1.00 93.19 242 VAL A O 1
ATOM 1922 N N . PHE A 1 243 ? 9.548 -5.904 -25.740 1.00 94.75 243 PHE A N 1
ATOM 1923 C CA . PHE A 1 243 ? 9.140 -7.082 -24.991 1.00 94.75 243 PHE A CA 1
ATOM 1924 C C . PHE A 1 243 ? 8.212 -7.948 -25.848 1.00 94.75 243 PHE A C 1
ATOM 1926 O O . PHE A 1 243 ? 7.040 -7.629 -26.047 1.00 94.75 243 PHE A O 1
ATOM 1933 N N . LYS A 1 244 ? 8.747 -9.037 -26.401 1.00 94.88 244 LYS A N 1
ATOM 1934 C CA . LYS A 1 244 ? 8.016 -9.882 -27.353 1.00 94.88 244 LYS A CA 1
ATOM 1935 C C . LYS A 1 244 ? 6.939 -10.709 -26.660 1.00 94.88 244 LYS A C 1
ATOM 1937 O O . LYS A 1 244 ? 7.138 -11.200 -25.549 1.00 94.88 244 LYS A O 1
ATOM 1942 N N . VAL A 1 245 ? 5.833 -10.959 -27.352 1.00 96.25 245 VAL A N 1
ATOM 1943 C CA . VAL A 1 245 ? 4.739 -11.809 -26.861 1.00 96.25 245 VAL A CA 1
ATOM 1944 C C . VAL A 1 245 ? 4.505 -13.007 -27.776 1.00 96.25 245 VAL A C 1
ATOM 1946 O O . VAL A 1 245 ? 4.682 -12.919 -28.992 1.00 96.25 245 VAL A O 1
ATOM 1949 N N . ASN A 1 246 ? 4.080 -14.125 -27.196 1.00 96.25 246 ASN A N 1
ATOM 1950 C CA . ASN A 1 246 ? 3.529 -15.251 -27.941 1.00 96.25 246 ASN A CA 1
ATOM 1951 C C . ASN A 1 246 ? 2.137 -14.859 -28.459 1.00 96.25 246 ASN A C 1
ATOM 1953 O O . ASN A 1 246 ? 1.358 -14.240 -27.733 1.00 96.25 246 ASN A O 1
ATOM 1957 N N . THR A 1 247 ? 1.833 -15.174 -29.721 1.00 95.88 247 THR A N 1
ATOM 1958 C CA . THR A 1 247 ? 0.579 -14.764 -30.394 1.00 95.88 247 THR A CA 1
ATOM 1959 C C . THR A 1 247 ? -0.137 -15.915 -31.107 1.00 95.88 247 THR A C 1
ATOM 1961 O O . THR A 1 247 ? -1.180 -15.737 -31.756 1.00 95.88 247 THR A O 1
ATOM 1964 N N . ASN A 1 248 ? 0.424 -17.120 -31.039 1.00 93.69 248 ASN A N 1
ATOM 1965 C CA . ASN A 1 248 ? 0.014 -18.274 -31.823 1.00 93.69 248 ASN A CA 1
ATOM 1966 C C . ASN A 1 248 ? -1.188 -19.006 -31.223 1.00 93.69 248 ASN A C 1
ATOM 1968 O O . ASN A 1 248 ? -1.995 -19.519 -32.006 1.00 93.69 248 ASN A O 1
ATOM 1972 N N . ALA A 1 249 ? -1.353 -19.030 -29.900 1.00 96.06 249 ALA A N 1
ATOM 1973 C CA . ALA A 1 249 ? -2.480 -19.684 -29.242 1.00 96.06 249 ALA A CA 1
ATOM 1974 C C . ALA A 1 249 ? -3.780 -18.869 -29.366 1.00 96.06 249 ALA A C 1
ATOM 1976 O O . ALA A 1 249 ? -3.774 -17.679 -29.691 1.00 96.06 249 ALA A O 1
ATOM 1977 N N . TYR A 1 250 ? -4.927 -19.511 -29.135 1.00 96.25 250 TYR A N 1
ATOM 1978 C CA . TYR A 1 250 ? -6.234 -18.859 -29.286 1.00 96.25 250 TYR A CA 1
ATOM 1979 C C . TYR A 1 250 ? -6.491 -17.787 -28.212 1.00 96.25 250 TYR A C 1
ATOM 1981 O O . TYR A 1 250 ? -7.215 -16.830 -28.475 1.00 96.25 250 TYR A O 1
ATOM 1989 N N . TYR A 1 251 ? -5.912 -17.961 -27.018 1.00 96.44 251 TYR A N 1
ATOM 1990 C CA . TYR A 1 251 ? -6.112 -17.105 -25.845 1.00 96.44 251 TYR A CA 1
ATOM 1991 C C . TYR A 1 251 ? -5.108 -15.952 -25.747 1.00 96.44 251 TYR A C 1
ATOM 1993 O O . TYR A 1 251 ? -5.335 -15.025 -24.976 1.00 96.44 251 TYR A O 1
ATOM 2001 N N . GLU A 1 252 ? -4.004 -16.013 -26.491 1.00 98.06 252 GLU A N 1
ATOM 2002 C CA . GLU A 1 252 ? -2.957 -14.986 -26.520 1.00 98.06 252 GLU A CA 1
ATOM 2003 C C . GLU A 1 252 ? -3.396 -13.781 -27.345 1.00 98.06 252 GLU A C 1
ATOM 2005 O O . GLU A 1 252 ? -4.145 -13.945 -28.311 1.00 98.06 252 GLU A O 1
ATOM 2010 N N . MET A 1 253 ? -2.885 -12.589 -27.041 1.00 97.56 253 MET A N 1
ATOM 2011 C CA . MET A 1 253 ? -3.054 -11.415 -27.909 1.00 97.56 253 MET A CA 1
ATOM 2012 C C . MET A 1 253 ? -2.598 -11.719 -29.349 1.00 97.56 253 MET A C 1
ATOM 2014 O O . MET A 1 253 ? -1.697 -12.522 -29.584 1.00 97.56 253 MET A O 1
ATOM 2018 N N . SER A 1 254 ? -3.231 -11.103 -30.347 1.00 95.94 254 SER A N 1
ATOM 2019 C CA . SER A 1 254 ? -2.752 -11.155 -31.737 1.00 95.94 254 SER A CA 1
ATOM 2020 C C . SER A 1 254 ? -1.413 -10.438 -31.907 1.00 95.94 254 SER A C 1
ATOM 2022 O O . SER A 1 254 ? -0.636 -10.813 -32.780 1.00 95.94 254 SER A O 1
ATOM 2024 N N . GLY A 1 255 ? -1.155 -9.436 -31.067 1.00 92.44 255 GLY A N 1
ATOM 2025 C CA . GLY A 1 255 ? 0.099 -8.702 -30.952 1.00 92.44 255 GLY A CA 1
ATOM 2026 C C . GLY A 1 255 ? 0.002 -7.638 -29.858 1.00 92.44 255 GLY A C 1
ATOM 2027 O O . GLY A 1 255 ? -1.099 -7.185 -29.520 1.00 92.44 255 GLY A O 1
ATOM 2028 N N . LEU A 1 256 ? 1.152 -7.270 -29.296 1.00 94.19 256 LEU A N 1
ATOM 2029 C CA . LEU A 1 256 ? 1.325 -6.150 -28.377 1.00 94.19 256 LEU A CA 1
ATOM 2030 C C . LEU A 1 256 ? 2.748 -5.616 -28.527 1.00 94.19 256 LEU A C 1
ATOM 2032 O O . LEU A 1 256 ? 3.699 -6.387 -28.452 1.00 94.19 256 LEU A O 1
ATOM 2036 N N . GLU A 1 257 ? 2.874 -4.303 -28.675 1.00 91.62 257 GLU A N 1
ATOM 2037 C CA . GLU A 1 257 ? 4.159 -3.626 -28.813 1.00 91.62 257 GLU A CA 1
ATOM 2038 C C . GLU A 1 257 ? 4.402 -2.770 -27.576 1.00 91.62 257 GLU A C 1
ATOM 2040 O O . GLU A 1 257 ? 3.736 -1.756 -27.371 1.00 91.62 257 GLU A O 1
ATOM 2045 N N . VAL A 1 258 ? 5.342 -3.197 -26.735 1.00 94.12 258 VAL A N 1
ATOM 2046 C CA . VAL A 1 258 ? 5.775 -2.445 -25.556 1.00 94.12 258 VAL A CA 1
ATOM 2047 C C . VAL A 1 258 ? 7.296 -2.478 -25.476 1.00 94.12 258 VAL A C 1
ATOM 2049 O O . VAL A 1 258 ? 7.921 -3.541 -25.503 1.00 94.12 258 VAL A O 1
ATOM 2052 N N . SER A 1 259 ? 7.913 -1.300 -25.438 1.00 95.81 259 SER A N 1
ATOM 2053 C CA . SER A 1 259 ? 9.369 -1.184 -25.392 1.00 95.81 259 SER A CA 1
ATOM 2054 C C . SER A 1 259 ? 9.892 -1.313 -23.962 1.00 95.81 259 SER A C 1
ATOM 2056 O O . SER A 1 259 ? 9.182 -1.049 -22.994 1.00 95.81 259 SER A O 1
ATOM 2058 N N . PHE A 1 260 ? 11.162 -1.676 -23.809 1.00 97.75 260 PHE A N 1
ATOM 2059 C CA . PHE A 1 260 ? 11.815 -1.670 -22.496 1.00 97.75 260 PHE A CA 1
ATOM 2060 C C . PHE A 1 260 ? 11.891 -0.251 -21.906 1.00 97.75 260 PHE A C 1
ATOM 2062 O O . PHE A 1 260 ? 11.834 -0.083 -20.692 1.00 97.75 260 PHE A O 1
ATOM 2069 N N . GLU A 1 261 ? 11.998 0.767 -22.765 1.00 98.00 261 GLU A N 1
ATOM 2070 C CA . GLU A 1 261 ? 11.951 2.180 -22.372 1.00 98.00 261 GLU A CA 1
ATOM 2071 C C . GLU A 1 261 ? 10.597 2.533 -21.734 1.00 98.00 261 GLU A C 1
ATOM 2073 O O . GLU A 1 261 ? 10.556 3.196 -20.703 1.00 98.00 261 GLU A O 1
ATOM 2078 N N . GLU A 1 262 ? 9.504 2.015 -22.293 1.00 97.75 262 GLU A N 1
ATOM 2079 C CA . GLU A 1 262 ? 8.149 2.181 -21.762 1.00 97.75 262 GLU A CA 1
ATOM 2080 C C . GLU A 1 262 ? 8.001 1.511 -20.386 1.00 97.75 262 GLU A C 1
ATOM 2082 O O . GLU A 1 262 ? 7.558 2.135 -19.422 1.00 97.75 262 GLU A O 1
ATOM 2087 N N . LEU A 1 263 ? 8.445 0.252 -20.265 1.00 98.12 263 LEU A N 1
ATOM 2088 C CA . LEU A 1 263 ? 8.410 -0.496 -19.001 1.00 98.12 263 LEU A CA 1
ATOM 2089 C C . LEU A 1 263 ? 9.184 0.231 -17.890 1.00 98.12 263 LEU A C 1
ATOM 2091 O O . LEU A 1 263 ? 8.712 0.309 -16.755 1.00 98.12 263 LEU A O 1
ATOM 2095 N N . ARG A 1 264 ? 10.350 0.800 -18.223 1.00 98.31 264 ARG A N 1
ATOM 2096 C CA . ARG A 1 264 ? 11.142 1.631 -17.307 1.00 98.31 264 ARG A CA 1
ATOM 2097 C C . ARG A 1 264 ? 10.366 2.869 -16.858 1.00 98.31 264 ARG A C 1
ATOM 2099 O O . ARG A 1 264 ? 10.303 3.125 -15.658 1.00 98.31 264 ARG A O 1
ATOM 2106 N N . THR A 1 265 ? 9.777 3.617 -17.790 1.00 98.38 265 THR A N 1
ATOM 2107 C CA . THR A 1 265 ? 9.050 4.862 -17.492 1.00 98.38 265 THR A CA 1
ATOM 2108 C C . THR A 1 265 ? 7.810 4.626 -16.629 1.00 98.38 265 THR A C 1
ATOM 2110 O O . THR A 1 265 ? 7.560 5.398 -15.698 1.00 98.38 265 THR A O 1
ATOM 2113 N N . PHE A 1 266 ? 7.063 3.540 -16.859 1.00 98.12 266 PHE A N 1
ATOM 2114 C CA . PHE A 1 266 ? 5.951 3.165 -15.977 1.00 98.12 266 PHE A CA 1
ATOM 2115 C C . PHE A 1 266 ? 6.414 2.920 -14.537 1.00 98.12 266 PHE A C 1
ATOM 2117 O O . PHE A 1 266 ? 5.786 3.395 -13.585 1.00 98.12 266 PHE A O 1
ATOM 2124 N N . GLY A 1 267 ? 7.538 2.218 -14.370 1.00 96.81 267 GLY A N 1
ATOM 2125 C CA . GLY A 1 267 ? 8.044 1.823 -13.061 1.00 96.81 267 GLY A CA 1
ATOM 2126 C C . GLY A 1 267 ? 7.231 0.685 -12.441 1.00 96.81 267 GLY A C 1
ATOM 2127 O O . GLY A 1 267 ? 6.698 -0.181 -13.135 1.00 96.81 267 GLY A O 1
ATOM 2128 N N . GLY A 1 268 ? 7.154 0.658 -11.107 1.00 94.25 268 GLY A N 1
ATOM 2129 C CA . GLY A 1 268 ? 6.346 -0.320 -10.374 1.00 94.25 268 GLY A CA 1
ATOM 2130 C C . GLY A 1 268 ? 6.682 -1.779 -10.722 1.00 94.25 268 GLY A C 1
ATOM 2131 O O . GLY A 1 268 ? 7.841 -2.194 -10.681 1.00 94.25 268 GLY A O 1
ATOM 2132 N N . HIS A 1 269 ? 5.653 -2.579 -11.022 1.00 95.19 269 HIS A N 1
ATOM 2133 C CA . HIS A 1 269 ? 5.827 -3.970 -11.457 1.00 95.19 269 HIS A CA 1
ATOM 2134 C C . HIS A 1 269 ? 6.271 -4.091 -12.921 1.00 95.19 269 HIS A C 1
ATOM 2136 O O . HIS A 1 269 ? 6.971 -5.049 -13.242 1.00 95.19 269 HIS A O 1
ATOM 2142 N N . ASP A 1 270 ? 5.917 -3.132 -13.779 1.00 96.69 270 ASP A N 1
ATOM 2143 C CA . ASP A 1 270 ? 6.211 -3.182 -15.216 1.00 96.69 270 ASP A CA 1
ATOM 2144 C C . ASP A 1 270 ? 7.724 -3.128 -15.462 1.00 96.69 270 ASP A C 1
ATOM 2146 O O . ASP A 1 270 ? 8.272 -3.965 -16.178 1.00 96.69 270 ASP A O 1
ATOM 2150 N N . ALA A 1 271 ? 8.437 -2.236 -14.765 1.00 97.25 271 ALA A N 1
ATOM 2151 C CA . ALA A 1 271 ? 9.900 -2.162 -14.830 1.00 97.25 271 ALA A CA 1
ATOM 2152 C C . ALA A 1 271 ? 10.593 -3.446 -14.332 1.00 97.25 271 ALA A C 1
ATOM 2154 O O . ALA A 1 271 ? 11.701 -3.758 -14.762 1.00 97.25 271 ALA A O 1
ATOM 2155 N N . LYS A 1 272 ? 9.938 -4.231 -13.462 1.00 96.12 272 LYS A N 1
ATOM 2156 C CA . LYS A 1 272 ? 10.466 -5.509 -12.946 1.00 96.12 272 LYS A CA 1
ATOM 2157 C C . LYS A 1 272 ? 10.306 -6.673 -13.934 1.00 96.12 272 LYS A C 1
ATOM 2159 O O . LYS A 1 272 ? 10.742 -7.781 -13.615 1.00 96.12 272 LYS A O 1
ATOM 2164 N N . PHE A 1 273 ? 9.713 -6.445 -15.111 1.00 97.25 273 PHE A N 1
ATOM 2165 C CA . PHE A 1 273 ? 9.737 -7.406 -16.222 1.00 97.25 273 PHE A CA 1
ATOM 2166 C C . PHE A 1 273 ? 11.118 -7.470 -16.889 1.00 97.25 273 PHE A C 1
ATOM 2168 O O . PHE A 1 273 ? 11.460 -8.497 -17.472 1.00 97.25 273 PHE A O 1
ATOM 2175 N N . ILE A 1 274 ? 11.914 -6.399 -16.784 1.00 96.88 274 ILE A N 1
ATOM 2176 C CA . ILE A 1 274 ? 13.301 -6.352 -17.254 1.00 96.88 274 ILE A CA 1
ATOM 2177 C C . ILE A 1 274 ? 14.165 -7.119 -16.247 1.00 96.88 274 ILE A C 1
ATOM 2179 O O . ILE A 1 274 ? 14.218 -6.768 -15.066 1.00 96.88 274 ILE A O 1
ATOM 2183 N N . ASP A 1 275 ? 14.823 -8.189 -16.695 1.00 94.00 275 ASP A N 1
ATOM 2184 C CA . ASP A 1 275 ? 15.698 -8.976 -15.825 1.00 94.00 275 ASP A CA 1
ATOM 2185 C C . ASP A 1 275 ? 16.967 -8.199 -15.415 1.00 94.00 275 ASP A C 1
ATOM 2187 O O . ASP A 1 275 ? 17.381 -7.223 -16.048 1.00 94.00 275 ASP A O 1
ATOM 2191 N N . SER A 1 276 ? 17.602 -8.637 -14.323 1.00 92.19 276 SER A N 1
ATOM 2192 C CA . SER A 1 276 ? 18.778 -7.953 -13.772 1.00 92.19 276 SER A CA 1
ATOM 2193 C C . SER A 1 276 ? 19.984 -7.949 -14.717 1.00 92.19 276 SER A C 1
ATOM 2195 O O . SER A 1 276 ? 20.777 -7.010 -14.655 1.00 92.19 276 SER A O 1
ATOM 2197 N N . LEU A 1 277 ? 20.124 -8.944 -15.603 1.00 93.94 277 LEU A N 1
ATOM 2198 C CA . LEU A 1 277 ? 21.221 -8.988 -16.571 1.00 93.94 277 LEU A CA 1
ATOM 2199 C C . LEU A 1 277 ? 21.075 -7.849 -17.589 1.00 93.94 277 LEU A C 1
ATOM 2201 O O . LEU A 1 277 ? 22.043 -7.133 -17.848 1.00 93.94 277 LEU A O 1
ATOM 2205 N N . GLN A 1 278 ? 19.868 -7.643 -18.117 1.00 96.31 278 GLN A N 1
ATOM 2206 C CA . GLN A 1 278 ? 19.583 -6.568 -19.069 1.00 96.31 278 GLN A CA 1
ATOM 2207 C C . GLN A 1 278 ? 19.674 -5.181 -18.423 1.00 96.31 278 GLN A C 1
ATOM 2209 O O . GLN A 1 278 ? 20.260 -4.272 -19.009 1.00 96.31 278 GLN A O 1
ATOM 2214 N N . GLU A 1 279 ? 19.178 -4.994 -17.196 1.00 94.50 279 GLU A N 1
ATOM 2215 C CA . GLU A 1 279 ? 19.319 -3.692 -16.526 1.00 94.50 279 GLU A CA 1
ATOM 2216 C C . GLU A 1 279 ? 20.794 -3.367 -16.216 1.00 94.50 279 GLU A C 1
ATOM 2218 O O . GLU A 1 279 ? 21.241 -2.230 -16.401 1.00 94.50 279 GLU A O 1
ATOM 2223 N N . ASN A 1 280 ? 21.596 -4.373 -15.845 1.00 92.69 280 ASN A N 1
ATOM 2224 C CA . ASN A 1 280 ? 23.046 -4.226 -15.700 1.00 92.69 280 ASN A CA 1
ATOM 2225 C C . ASN A 1 280 ? 23.737 -3.901 -17.039 1.00 92.69 280 ASN A C 1
ATOM 2227 O O . ASN A 1 280 ? 24.628 -3.045 -17.066 1.00 92.69 280 ASN A O 1
ATOM 2231 N N . GLU A 1 281 ? 23.313 -4.527 -18.145 1.00 95.75 281 GLU A N 1
ATOM 2232 C CA . GLU A 1 281 ? 23.777 -4.222 -19.508 1.00 95.75 281 GLU A CA 1
ATOM 2233 C C . GLU A 1 281 ? 23.554 -2.737 -19.834 1.00 95.75 281 GLU A C 1
ATOM 2235 O O . GLU A 1 281 ? 24.494 -2.041 -20.235 1.00 95.75 281 GLU A O 1
ATOM 2240 N N . PHE A 1 282 ? 22.342 -2.223 -19.600 1.00 97.38 282 PHE A N 1
ATOM 2241 C CA . PHE A 1 282 ? 22.008 -0.821 -19.851 1.00 97.38 282 PHE A CA 1
ATOM 2242 C C . PHE A 1 282 ? 22.817 0.125 -18.964 1.00 97.38 282 PHE A C 1
ATOM 2244 O O . PHE A 1 282 ? 23.446 1.060 -19.473 1.00 97.38 282 PHE A O 1
ATOM 2251 N N . ARG A 1 283 ? 22.875 -0.137 -17.653 1.00 96.75 283 ARG A N 1
ATOM 2252 C CA . ARG A 1 283 ? 23.635 0.687 -16.705 1.00 96.75 283 ARG A CA 1
ATOM 2253 C C . ARG A 1 283 ? 25.109 0.786 -17.105 1.00 96.75 283 ARG A C 1
ATOM 2255 O O . ARG A 1 283 ? 25.675 1.881 -17.122 1.00 96.75 283 ARG A O 1
ATOM 2262 N N . LEU A 1 284 ? 25.735 -0.334 -17.475 1.00 96.19 284 LEU A N 1
ATOM 2263 C CA . LEU A 1 284 ? 27.132 -0.365 -17.912 1.00 96.19 284 LEU A CA 1
ATOM 2264 C C . LEU A 1 284 ? 27.338 0.329 -19.265 1.00 96.19 284 LEU A C 1
ATOM 2266 O O . LEU A 1 284 ? 28.328 1.045 -19.449 1.00 96.19 284 LEU A O 1
ATOM 2270 N N . TYR A 1 285 ? 26.415 0.141 -20.210 1.00 98.00 285 TYR A N 1
ATOM 2271 C CA . TYR A 1 285 ? 26.459 0.799 -21.512 1.00 98.00 285 TYR A CA 1
ATOM 2272 C C . TYR A 1 285 ? 26.484 2.327 -21.353 1.00 98.00 285 TYR A C 1
ATOM 2274 O O . TYR A 1 285 ? 27.396 2.985 -21.864 1.00 98.00 285 TYR A O 1
ATOM 2282 N N . TYR A 1 286 ? 25.567 2.894 -20.565 1.00 98.25 286 TYR A N 1
ATOM 2283 C CA . TYR A 1 286 ? 25.506 4.343 -20.352 1.00 98.25 286 TYR A CA 1
ATOM 2284 C C . TYR A 1 286 ? 26.634 4.880 -19.467 1.00 98.25 286 TYR A C 1
ATOM 2286 O O . TYR A 1 286 ? 27.118 5.985 -19.717 1.00 98.25 286 TYR A O 1
ATOM 2294 N N . TYR A 1 287 ? 27.141 4.092 -18.513 1.00 98.19 287 TYR A N 1
ATOM 2295 C CA . TYR A 1 287 ? 28.353 4.447 -17.768 1.00 98.19 287 TYR A CA 1
ATOM 2296 C C . TYR A 1 287 ? 29.543 4.675 -18.712 1.00 98.19 287 TYR A C 1
ATOM 2298 O O . TYR A 1 287 ? 30.267 5.668 -18.595 1.00 98.19 287 TYR A O 1
ATOM 2306 N N . ASN A 1 288 ? 29.725 3.790 -19.697 1.00 98.25 288 ASN A N 1
ATOM 2307 C CA . ASN A 1 288 ? 30.779 3.945 -20.696 1.00 98.25 288 ASN A CA 1
ATOM 2308 C C . ASN A 1 288 ? 30.531 5.146 -21.620 1.00 98.25 288 ASN A C 1
ATOM 2310 O O . ASN A 1 288 ? 31.468 5.893 -21.888 1.00 98.25 288 ASN A O 1
ATOM 2314 N N . LYS A 1 289 ? 29.280 5.416 -22.015 1.00 98.12 289 LYS A N 1
ATOM 2315 C CA . LYS A 1 289 ? 28.945 6.641 -22.765 1.00 98.12 289 LYS A CA 1
ATOM 2316 C C . LYS A 1 289 ? 29.277 7.919 -21.995 1.00 98.12 289 LYS A C 1
ATOM 2318 O O . LYS A 1 289 ? 29.826 8.857 -22.566 1.00 98.12 289 LYS A O 1
ATOM 2323 N N . PHE A 1 290 ? 29.044 7.945 -20.686 1.00 98.31 290 PHE A N 1
ATOM 2324 C CA . PHE A 1 290 ? 29.420 9.088 -19.851 1.00 98.31 290 PHE A CA 1
ATOM 2325 C C . PHE A 1 290 ? 30.948 9.235 -19.755 1.00 98.31 290 PHE A C 1
ATOM 2327 O O . PHE A 1 290 ? 31.465 10.356 -19.733 1.00 98.31 290 PHE A O 1
ATOM 2334 N N . LYS A 1 291 ? 31.701 8.124 -19.759 1.00 98.31 291 LYS A N 1
ATOM 2335 C CA . LYS A 1 291 ? 33.173 8.158 -19.833 1.00 98.31 291 LYS A CA 1
ATOM 2336 C C . LYS A 1 291 ? 33.672 8.723 -21.164 1.00 98.31 291 LYS A C 1
ATOM 2338 O O . LYS A 1 291 ? 34.637 9.491 -21.159 1.00 98.31 291 LYS A O 1
ATOM 2343 N N . ASP A 1 292 ? 33.013 8.398 -22.273 1.00 97.56 292 ASP A N 1
ATOM 2344 C CA . ASP A 1 292 ? 33.341 8.945 -23.595 1.00 97.56 292 ASP A CA 1
ATOM 2345 C C . ASP A 1 292 ? 33.132 10.469 -23.637 1.00 97.56 292 ASP A C 1
ATOM 2347 O O . ASP A 1 292 ? 33.990 11.211 -24.128 1.00 97.56 292 ASP A O 1
ATOM 2351 N N . ILE A 1 293 ? 32.047 10.962 -23.031 1.00 97.69 293 ILE A N 1
ATOM 2352 C CA . ILE A 1 293 ? 31.777 12.401 -22.879 1.00 97.69 293 ILE A CA 1
ATOM 2353 C C . ILE A 1 293 ? 32.868 13.083 -22.045 1.00 97.69 293 ILE A C 1
ATOM 2355 O O . ILE A 1 293 ? 33.415 14.108 -22.460 1.00 97.69 293 ILE A O 1
ATOM 2359 N N . ALA A 1 294 ? 33.244 12.503 -20.900 1.00 97.62 294 ALA A N 1
ATOM 2360 C CA . ALA A 1 294 ? 34.320 13.039 -20.064 1.00 97.62 294 ALA A CA 1
ATOM 2361 C C . ALA A 1 294 ? 35.651 13.122 -20.834 1.00 97.62 294 ALA A C 1
ATOM 2363 O O . ALA A 1 294 ? 36.360 14.128 -20.765 1.00 97.62 294 ALA A O 1
ATOM 2364 N N . SER A 1 295 ? 35.973 12.092 -21.623 1.00 96.81 295 SER A N 1
ATOM 2365 C CA . SER A 1 295 ? 37.150 12.068 -22.500 1.00 96.81 295 SER A CA 1
ATOM 2366 C C . SER A 1 295 ? 37.108 13.176 -23.558 1.00 96.81 295 SER A C 1
ATOM 2368 O O . SER A 1 295 ? 38.101 13.878 -23.754 1.00 96.81 295 SER A O 1
ATOM 2370 N N . THR A 1 296 ? 35.949 13.396 -24.180 1.00 96.44 296 THR A N 1
ATOM 2371 C CA . THR A 1 296 ? 35.730 14.456 -25.178 1.00 96.44 296 THR A CA 1
ATOM 2372 C C . THR A 1 296 ? 35.947 15.848 -24.573 1.00 96.44 296 THR A C 1
ATOM 2374 O O . THR A 1 296 ? 36.724 16.644 -25.100 1.00 96.44 296 THR A O 1
ATOM 2377 N N . LEU A 1 297 ? 35.373 16.120 -23.396 1.00 97.44 297 LEU A N 1
ATOM 2378 C CA . LEU A 1 297 ? 35.567 17.388 -22.677 1.00 97.44 297 LEU A CA 1
ATOM 2379 C C . LEU A 1 297 ? 37.030 17.637 -22.276 1.00 97.44 297 LEU A C 1
ATOM 2381 O O . LEU A 1 297 ? 37.495 18.780 -22.283 1.00 97.44 297 LEU A O 1
ATOM 2385 N N . ASN A 1 298 ? 37.780 16.585 -21.940 1.00 96.81 298 ASN A N 1
ATOM 2386 C CA . ASN A 1 298 ? 39.204 16.693 -21.605 1.00 96.81 298 ASN A CA 1
ATOM 2387 C C . ASN A 1 298 ? 40.066 17.108 -22.812 1.00 96.81 298 ASN A C 1
ATOM 2389 O O . ASN A 1 298 ? 41.070 17.823 -22.656 1.00 96.81 298 ASN A O 1
ATOM 2393 N N . LYS A 1 299 ? 39.679 16.674 -24.017 1.00 96.12 299 LYS A N 1
ATOM 2394 C CA . LYS A 1 299 ? 40.371 17.009 -25.268 1.00 96.12 299 LYS A CA 1
ATOM 2395 C C . LYS A 1 299 ? 40.025 18.405 -25.780 1.00 96.12 299 LYS A C 1
ATOM 2397 O O . LYS A 1 299 ? 40.937 19.081 -26.249 1.00 96.12 299 LYS A O 1
ATOM 2402 N N . ALA A 1 300 ? 38.796 18.880 -25.573 1.00 96.19 300 ALA A N 1
ATOM 2403 C CA . ALA A 1 300 ? 38.373 20.219 -25.976 1.00 96.19 300 ALA A CA 1
ATOM 2404 C C . ALA A 1 300 ? 39.239 21.322 -25.331 1.00 96.19 300 ALA A C 1
ATOM 2406 O O . ALA A 1 300 ? 39.321 21.446 -24.098 1.00 96.19 300 ALA A O 1
ATOM 2407 N N . LYS A 1 301 ? 39.900 22.120 -26.179 1.00 94.25 301 LYS A N 1
ATOM 2408 C CA . LYS A 1 301 ? 40.799 23.234 -25.825 1.00 94.25 301 LYS A CA 1
ATOM 2409 C C . LYS A 1 301 ? 40.213 24.605 -26.149 1.00 94.25 301 LYS A C 1
ATOM 2411 O O . LYS A 1 301 ? 40.676 25.595 -25.593 1.00 94.25 301 LYS A O 1
ATOM 2416 N N . SER A 1 302 ? 39.197 24.663 -27.003 1.00 94.50 302 SER A N 1
ATOM 2417 C CA . SER A 1 302 ? 38.479 25.890 -27.348 1.00 94.50 302 SER A CA 1
ATOM 2418 C C . SER A 1 302 ? 36.978 25.626 -27.500 1.00 94.50 302 SER A C 1
ATOM 2420 O O . SER A 1 302 ? 36.542 24.475 -27.549 1.00 94.50 302 SER A O 1
ATOM 2422 N N . ILE A 1 303 ? 36.188 26.697 -27.522 1.00 95.00 303 ILE A N 1
ATOM 2423 C CA . ILE A 1 303 ? 34.742 26.678 -27.753 1.00 95.00 303 ILE A CA 1
ATOM 2424 C C . ILE A 1 303 ? 34.454 27.511 -29.002 1.00 95.00 303 ILE A C 1
ATOM 2426 O O . ILE A 1 303 ? 35.123 28.522 -29.223 1.00 95.00 303 ILE A O 1
ATOM 2430 N N . VAL A 1 304 ? 33.502 27.084 -29.826 1.00 92.88 304 VAL A N 1
ATOM 2431 C CA . VAL A 1 304 ? 33.150 27.764 -31.080 1.00 92.88 304 VAL A CA 1
ATOM 2432 C C . VAL A 1 304 ? 31.648 28.046 -31.098 1.00 92.88 304 VAL A C 1
ATOM 2434 O O . VAL A 1 304 ? 30.861 27.247 -30.595 1.00 92.88 304 VAL A O 1
ATOM 2437 N N . GLY A 1 305 ? 31.261 29.192 -31.663 1.00 88.94 305 GLY A N 1
ATOM 2438 C CA . GLY A 1 305 ? 29.858 29.568 -31.840 1.00 88.94 305 GLY A CA 1
ATOM 2439 C C . GLY A 1 305 ? 29.180 30.158 -30.599 1.00 88.94 305 GLY A C 1
ATOM 2440 O O . GLY A 1 305 ? 27.967 30.052 -30.470 1.00 88.94 305 GLY A O 1
ATOM 2441 N N . THR A 1 306 ? 29.921 30.758 -29.657 1.00 93.12 306 THR A N 1
ATOM 2442 C CA . THR A 1 306 ? 29.341 31.453 -28.490 1.00 93.12 306 THR A CA 1
ATOM 2443 C C . THR A 1 306 ? 30.288 32.484 -27.881 1.00 93.12 306 THR A C 1
ATOM 2445 O O . THR A 1 306 ? 31.505 32.402 -28.035 1.00 93.12 306 THR A O 1
ATOM 2448 N N . THR A 1 307 ? 29.720 33.443 -27.149 1.00 91.94 307 THR A N 1
ATOM 2449 C CA . THR A 1 307 ? 30.459 34.373 -26.284 1.00 91.94 307 THR A CA 1
ATOM 2450 C C . THR A 1 307 ? 30.733 33.805 -24.887 1.00 91.94 307 THR A C 1
ATOM 2452 O O . THR A 1 307 ? 31.455 34.427 -24.108 1.00 91.94 307 THR A O 1
ATOM 2455 N N . ALA A 1 308 ? 30.145 32.657 -24.532 1.00 92.31 308 ALA A N 1
ATOM 2456 C CA . ALA A 1 308 ? 30.405 31.988 -23.265 1.00 92.31 308 ALA A CA 1
ATOM 2457 C C . ALA A 1 308 ? 31.813 31.378 -23.237 1.00 92.31 308 ALA A C 1
ATOM 2459 O O . ALA A 1 308 ? 32.372 30.977 -24.257 1.00 92.31 308 ALA A O 1
ATOM 2460 N N . SER A 1 309 ? 32.400 31.280 -22.043 1.00 93.50 309 SER A N 1
ATOM 2461 C CA . SER A 1 309 ? 33.723 30.671 -21.898 1.00 93.50 309 SER A CA 1
ATOM 2462 C C . SER A 1 309 ? 33.659 29.144 -21.999 1.00 93.50 309 SER A C 1
ATOM 2464 O O . SER A 1 309 ? 32.702 28.512 -21.545 1.00 93.50 309 SER A O 1
ATOM 2466 N N . LEU A 1 310 ? 34.738 28.526 -22.497 1.00 94.19 310 LEU A N 1
ATOM 2467 C CA . LEU A 1 310 ? 34.903 27.070 -22.431 1.00 94.19 310 LEU A CA 1
ATOM 2468 C C . LEU A 1 310 ? 34.800 26.557 -20.984 1.00 94.19 310 LEU A C 1
ATOM 2470 O O . LEU A 1 310 ? 34.265 25.476 -20.760 1.00 94.19 310 LEU A O 1
ATOM 2474 N N . GLN A 1 311 ? 35.282 27.337 -20.007 1.00 93.19 311 GLN A N 1
ATOM 2475 C CA . GLN A 1 311 ? 35.201 27.001 -18.583 1.00 93.19 311 GLN A CA 1
ATOM 2476 C C . GLN A 1 311 ? 33.751 26.864 -18.114 1.00 93.19 311 GLN A C 1
ATOM 2478 O O . GLN A 1 311 ? 33.406 25.875 -17.471 1.00 93.19 311 GLN A O 1
ATOM 2483 N N . TYR A 1 312 ? 32.904 27.836 -18.458 1.00 94.31 312 TYR A N 1
ATOM 2484 C CA . TYR A 1 312 ? 31.478 27.790 -18.149 1.00 94.31 312 TYR A CA 1
ATOM 2485 C C . TYR A 1 312 ? 30.831 26.546 -18.767 1.00 94.31 312 TYR A C 1
ATOM 2487 O O . TYR A 1 312 ? 30.197 25.770 -18.058 1.00 94.31 312 TYR A O 1
ATOM 2495 N N . MET A 1 313 ? 31.071 26.296 -20.058 1.00 94.38 313 MET A N 1
ATOM 2496 C CA . MET A 1 313 ? 30.449 25.171 -20.758 1.00 94.38 313 MET A CA 1
ATOM 2497 C C . MET A 1 313 ? 30.914 23.808 -20.219 1.00 94.38 313 MET A C 1
ATOM 2499 O O . MET A 1 313 ? 30.117 22.887 -20.044 1.00 94.38 313 MET A O 1
ATOM 2503 N N . LYS A 1 314 ? 32.199 23.681 -19.863 1.00 96.25 314 LYS A N 1
ATOM 2504 C CA . LYS A 1 314 ? 32.714 22.502 -19.153 1.00 96.25 314 LYS A CA 1
ATOM 2505 C C . LYS A 1 314 ? 32.029 22.308 -17.799 1.00 96.25 314 LYS A C 1
ATOM 2507 O O . LYS A 1 314 ? 31.722 21.171 -17.449 1.00 96.25 314 LYS A O 1
ATOM 2512 N N . ASN A 1 315 ? 31.755 23.387 -17.062 1.00 93.75 315 ASN A N 1
ATOM 2513 C CA . ASN A 1 315 ? 31.039 23.307 -15.790 1.00 93.75 315 ASN A CA 1
ATOM 2514 C C . ASN A 1 315 ? 29.567 22.894 -15.966 1.00 93.75 315 ASN A C 1
ATOM 2516 O O . ASN A 1 315 ? 29.098 22.038 -15.223 1.00 93.75 315 ASN A O 1
ATOM 2520 N N . VAL A 1 316 ? 28.868 23.408 -16.986 1.00 94.50 316 VAL A N 1
ATOM 2521 C CA . VAL A 1 316 ? 27.494 22.979 -17.324 1.00 94.50 316 VAL A CA 1
ATOM 2522 C C . VAL A 1 316 ? 27.431 21.457 -17.497 1.00 94.50 316 VAL A C 1
ATOM 2524 O O . VAL A 1 316 ? 26.609 20.786 -16.871 1.00 94.50 316 VAL A O 1
ATOM 2527 N N . PHE A 1 317 ? 28.347 20.874 -18.278 1.00 96.31 317 PHE A N 1
ATOM 2528 C CA . PHE A 1 317 ? 28.365 19.423 -18.490 1.00 96.31 317 PHE A CA 1
ATOM 2529 C C . PHE A 1 317 ? 28.902 18.626 -17.298 1.00 96.31 317 PHE A C 1
ATOM 2531 O O . PHE A 1 317 ? 28.441 17.509 -17.058 1.00 96.31 317 PHE A O 1
ATOM 2538 N N . LYS A 1 318 ? 29.822 19.189 -16.507 1.00 96.75 318 LYS A N 1
ATOM 2539 C CA . LYS A 1 318 ? 30.235 18.599 -15.226 1.00 96.75 318 LYS A CA 1
ATOM 2540 C C . LYS A 1 318 ? 29.032 18.408 -14.305 1.00 96.75 318 LYS A C 1
ATOM 2542 O O . LYS A 1 318 ? 28.893 17.342 -13.712 1.00 96.75 318 LYS A O 1
ATOM 2547 N N . GLU A 1 319 ? 28.171 19.415 -14.201 1.00 94.25 319 GLU A N 1
ATOM 2548 C CA . GLU A 1 319 ? 26.984 19.382 -13.347 1.00 94.25 319 GLU A CA 1
ATOM 2549 C C . GLU A 1 319 ? 25.881 18.481 -13.908 1.00 94.25 319 GLU A C 1
ATOM 2551 O O . GLU A 1 319 ? 25.290 17.718 -13.145 1.00 94.25 319 GLU A O 1
ATOM 2556 N N . LYS A 1 320 ? 25.656 18.489 -15.231 1.00 96.00 320 LYS A N 1
ATOM 2557 C CA . LYS A 1 320 ? 24.721 17.566 -15.896 1.00 96.00 320 LYS A CA 1
ATOM 2558 C C . LYS A 1 320 ? 25.078 16.101 -15.621 1.00 96.00 320 LYS A C 1
ATOM 2560 O O . LYS A 1 320 ? 24.223 15.341 -15.181 1.00 96.00 320 LYS A O 1
ATOM 2565 N N . TYR A 1 321 ? 26.329 15.703 -15.869 1.00 97.19 321 TYR A N 1
ATOM 2566 C CA . TYR A 1 321 ? 26.764 14.298 -15.797 1.00 97.19 321 TYR A CA 1
ATOM 2567 C C . TYR A 1 321 ? 27.388 13.900 -14.448 1.00 97.19 321 TYR A C 1
ATOM 2569 O O . TYR A 1 321 ? 27.905 12.791 -14.319 1.00 97.19 321 TYR A O 1
ATOM 2577 N N . LEU A 1 322 ? 27.376 14.799 -13.455 1.00 95.62 322 LEU A N 1
ATOM 2578 C CA . LEU A 1 322 ? 28.037 14.641 -12.151 1.00 95.62 322 LEU A CA 1
ATOM 2579 C C . LEU A 1 322 ? 29.507 14.184 -12.247 1.00 95.62 322 LEU A C 1
ATOM 2581 O O . LEU A 1 322 ? 29.959 13.313 -11.496 1.00 95.62 322 LEU A O 1
ATOM 2585 N N . LEU A 1 323 ? 30.275 14.791 -13.157 1.00 97.44 323 LEU A N 1
ATOM 2586 C CA . LEU A 1 323 ? 31.681 14.440 -13.378 1.00 97.44 323 LEU A CA 1
ATOM 2587 C C . LEU A 1 323 ? 32.550 14.811 -12.168 1.00 97.44 323 LEU A C 1
ATOM 2589 O O . LEU A 1 323 ? 32.370 15.846 -11.520 1.00 97.44 323 LEU A O 1
ATOM 2593 N N . SER A 1 324 ? 33.540 13.970 -11.882 1.00 96.81 324 SER A N 1
ATOM 2594 C CA . SER A 1 324 ? 34.601 14.282 -10.926 1.00 96.81 324 SER A CA 1
ATOM 2595 C C . SER A 1 324 ? 35.736 14.990 -11.653 1.00 96.81 324 SER A C 1
ATOM 2597 O O . SER A 1 324 ? 36.262 14.475 -12.638 1.00 96.81 324 SER A O 1
ATOM 2599 N N . GLU A 1 325 ? 36.100 16.168 -11.161 1.00 96.69 325 GLU A N 1
ATOM 2600 C CA . GLU A 1 325 ? 37.200 16.985 -11.668 1.00 96.69 325 GLU A CA 1
ATOM 2601 C C . GLU A 1 325 ? 38.381 16.852 -10.709 1.00 96.69 325 GLU A C 1
ATOM 2603 O O . GLU A 1 325 ? 38.234 17.111 -9.511 1.00 96.69 325 GLU A O 1
ATOM 2608 N N . ASP A 1 326 ? 39.526 16.397 -11.213 1.00 94.25 326 ASP A N 1
ATOM 2609 C CA . ASP A 1 326 ? 40.751 16.356 -10.417 1.00 94.25 326 ASP A CA 1
ATOM 2610 C C . ASP A 1 326 ? 41.411 17.742 -10.315 1.00 94.25 326 ASP A C 1
ATOM 2612 O O . ASP A 1 326 ? 40.966 18.728 -10.903 1.00 94.25 326 ASP A O 1
ATOM 2616 N N . THR A 1 327 ? 42.511 17.832 -9.569 1.00 93.06 327 THR A N 1
ATOM 2617 C CA . THR A 1 327 ? 43.244 19.093 -9.381 1.00 93.06 327 THR A CA 1
ATOM 2618 C C . THR A 1 327 ? 43.847 19.663 -10.671 1.00 93.06 327 THR A C 1
ATOM 2620 O O . THR A 1 327 ? 44.255 20.822 -10.672 1.00 93.06 327 THR A O 1
ATOM 2623 N N . SER A 1 328 ? 43.905 18.889 -11.762 1.00 92.12 328 SER A N 1
ATOM 2624 C CA . SER A 1 328 ? 44.383 19.328 -13.081 1.00 92.12 328 SER A CA 1
ATOM 2625 C C . SER A 1 328 ? 43.266 19.835 -14.003 1.00 92.12 328 SER A C 1
ATOM 2627 O O . SER A 1 328 ? 43.549 20.274 -15.119 1.00 92.12 328 SER A O 1
ATOM 2629 N N . GLY A 1 329 ? 42.006 19.780 -13.555 1.00 91.06 329 GLY A N 1
ATOM 2630 C CA . GLY A 1 329 ? 40.834 20.100 -14.372 1.00 91.06 329 GLY A CA 1
ATOM 2631 C C . GLY A 1 329 ? 40.410 18.958 -15.301 1.00 91.06 329 GLY A C 1
ATOM 2632 O O . GLY A 1 329 ? 39.655 19.179 -16.250 1.00 91.06 329 GLY A O 1
ATOM 2633 N N . LYS A 1 330 ? 40.914 17.735 -15.079 1.00 96.00 330 LYS A N 1
ATOM 2634 C CA . LYS A 1 330 ? 40.551 16.560 -15.874 1.00 96.00 330 LYS A CA 1
ATOM 2635 C C . LYS A 1 330 ? 39.285 15.925 -15.310 1.00 96.00 330 LYS A C 1
ATOM 2637 O O . LYS A 1 330 ? 39.205 15.596 -14.127 1.00 96.00 330 LYS A O 1
ATOM 2642 N N . PHE A 1 331 ? 38.312 15.695 -16.183 1.00 97.81 331 PHE A N 1
ATOM 2643 C CA . PHE A 1 331 ? 37.066 15.022 -15.852 1.00 97.81 331 PHE A CA 1
ATOM 2644 C C . PHE A 1 331 ? 37.184 13.501 -15.911 1.00 97.81 331 PHE A C 1
ATOM 2646 O O . PHE A 1 331 ? 37.835 12.928 -16.789 1.00 97.81 331 PHE A O 1
ATOM 2653 N N . SER A 1 332 ? 36.481 12.852 -14.992 1.00 97.31 332 SER A N 1
ATOM 2654 C CA . SER A 1 332 ? 36.289 11.407 -14.906 1.00 97.31 332 SER A CA 1
ATOM 2655 C C . SER A 1 332 ? 34.875 11.093 -14.407 1.00 97.31 332 SER A C 1
ATOM 2657 O O . SER A 1 332 ? 34.191 11.967 -13.870 1.00 97.31 332 SER A O 1
ATOM 2659 N N . VAL A 1 333 ? 34.431 9.847 -14.583 1.00 97.62 333 VAL A N 1
ATOM 2660 C CA . VAL A 1 333 ? 33.122 9.387 -14.100 1.00 97.62 333 VAL A CA 1
ATOM 2661 C C . VAL A 1 333 ? 33.327 8.508 -12.874 1.00 97.62 333 VAL A C 1
ATOM 2663 O O . VAL A 1 333 ? 33.805 7.376 -12.979 1.00 97.62 333 VAL A O 1
ATOM 2666 N N . ASP A 1 334 ? 32.954 9.039 -11.714 1.00 95.62 334 ASP A N 1
ATOM 2667 C CA . ASP A 1 334 ? 32.885 8.265 -10.480 1.00 95.62 334 ASP A CA 1
ATOM 2668 C C . ASP A 1 334 ? 31.675 7.322 -10.530 1.00 95.62 334 ASP A C 1
ATOM 2670 O O . ASP A 1 334 ? 30.552 7.762 -10.784 1.00 95.62 334 ASP A O 1
ATOM 2674 N N . LYS A 1 335 ? 31.902 6.021 -10.313 1.00 93.69 335 LYS A N 1
ATOM 2675 C CA . LYS A 1 335 ? 30.852 5.002 -10.455 1.00 93.69 335 LYS A CA 1
ATOM 2676 C C . LYS A 1 335 ? 29.707 5.224 -9.463 1.00 93.69 335 LYS A C 1
ATOM 2678 O O . LYS A 1 335 ? 28.554 5.106 -9.856 1.00 93.69 335 LYS A O 1
ATOM 2683 N N . LEU A 1 336 ? 30.009 5.631 -8.228 1.00 91.75 336 LEU A N 1
ATOM 2684 C CA . LEU A 1 336 ? 28.998 5.875 -7.199 1.00 91.75 336 LEU A CA 1
ATOM 2685 C C . LEU A 1 336 ? 28.123 7.095 -7.530 1.00 91.75 336 LEU A C 1
ATOM 2687 O O . LEU A 1 336 ? 26.907 7.048 -7.349 1.00 91.75 336 LEU A O 1
ATOM 2691 N N . LYS A 1 337 ? 28.717 8.187 -8.031 1.00 95.19 337 LYS A N 1
ATOM 2692 C CA . LYS A 1 337 ? 27.959 9.350 -8.528 1.00 95.19 337 LYS A CA 1
ATOM 2693 C C . LYS A 1 337 ? 27.097 8.995 -9.734 1.00 95.19 337 LYS A C 1
ATOM 2695 O O . LYS A 1 337 ? 25.942 9.414 -9.786 1.00 95.19 337 LYS A O 1
ATOM 2700 N N . PHE A 1 338 ? 27.647 8.228 -10.676 1.00 97.44 338 PHE A N 1
ATOM 2701 C CA . PHE A 1 338 ? 26.903 7.763 -11.840 1.00 97.44 338 PHE A CA 1
ATOM 2702 C C . PHE A 1 338 ? 25.702 6.910 -11.428 1.00 97.44 338 PHE A C 1
ATOM 2704 O O . PHE A 1 338 ? 24.596 7.197 -11.869 1.00 97.44 338 PHE A O 1
ATOM 2711 N N . ASP A 1 339 ? 25.890 5.927 -10.545 1.00 93.94 339 ASP A N 1
ATOM 2712 C CA . ASP A 1 339 ? 24.813 5.028 -10.119 1.00 93.94 339 ASP A CA 1
ATOM 2713 C C . ASP A 1 339 ? 23.672 5.787 -9.441 1.00 93.94 339 ASP A C 1
ATOM 2715 O O . ASP A 1 339 ? 22.508 5.546 -9.751 1.00 93.94 339 ASP A O 1
ATOM 2719 N N . LYS A 1 340 ? 23.987 6.778 -8.597 1.00 93.62 340 LYS A N 1
ATOM 2720 C CA . LYS A 1 340 ? 22.973 7.656 -7.991 1.00 93.62 340 LYS A CA 1
ATOM 2721 C C . LYS A 1 340 ? 22.198 8.466 -9.031 1.00 93.62 340 LYS A C 1
ATOM 2723 O O . LYS A 1 340 ? 20.978 8.572 -8.931 1.00 93.62 340 LYS A O 1
ATOM 2728 N N . LEU A 1 341 ? 22.885 9.043 -10.020 1.00 96.38 341 LEU A N 1
ATOM 2729 C CA . LEU A 1 341 ? 22.235 9.812 -11.086 1.00 96.38 341 LEU A CA 1
ATOM 2730 C C . LEU A 1 341 ? 21.365 8.914 -11.970 1.00 96.38 341 LEU A C 1
ATOM 2732 O O . LEU A 1 341 ? 20.214 9.243 -12.231 1.00 96.38 341 LEU A O 1
ATOM 2736 N N . TYR A 1 342 ? 21.900 7.774 -12.399 1.00 97.50 342 TYR A N 1
ATOM 2737 C CA . TYR A 1 342 ? 21.196 6.816 -13.241 1.00 97.50 342 TYR A CA 1
ATOM 2738 C C . TYR A 1 342 ? 19.951 6.259 -12.535 1.00 97.50 342 TYR A C 1
ATOM 2740 O O . TYR A 1 342 ? 18.869 6.276 -13.118 1.00 97.50 342 TYR A O 1
ATOM 2748 N N . LYS A 1 343 ? 20.067 5.871 -11.257 1.00 96.44 343 LYS A N 1
ATOM 2749 C CA . LYS A 1 343 ? 18.938 5.422 -10.424 1.00 96.44 343 LYS A CA 1
ATOM 2750 C C . LYS A 1 343 ? 17.878 6.511 -10.256 1.00 96.44 343 LYS A C 1
ATOM 2752 O O . LYS A 1 343 ? 16.686 6.242 -10.372 1.00 96.44 343 LYS A O 1
ATOM 2757 N N . MET A 1 344 ? 18.290 7.763 -10.042 1.00 97.19 344 MET A N 1
ATOM 2758 C CA . MET A 1 344 ? 17.351 8.886 -9.977 1.00 97.19 344 MET A CA 1
ATOM 2759 C C . MET A 1 344 ? 16.574 9.057 -11.287 1.00 97.19 344 MET A C 1
ATOM 2761 O O . MET A 1 344 ? 15.358 9.221 -11.260 1.00 97.19 344 MET A O 1
ATOM 2765 N N . LEU A 1 345 ? 17.268 8.993 -12.424 1.00 98.06 345 LEU A N 1
ATOM 2766 C CA . LEU A 1 345 ? 16.646 9.190 -13.728 1.00 98.06 345 LEU A CA 1
ATOM 2767 C C . LEU A 1 345 ? 15.721 8.039 -14.134 1.00 98.06 345 LEU A C 1
ATOM 2769 O O . LEU A 1 345 ? 14.756 8.319 -14.821 1.00 98.06 345 LEU A O 1
ATOM 2773 N N . THR A 1 346 ? 16.002 6.797 -13.724 1.00 97.69 346 THR A N 1
ATOM 2774 C CA . THR A 1 346 ? 15.340 5.595 -14.278 1.00 97.69 346 THR A CA 1
ATOM 2775 C C . THR A 1 346 ? 14.458 4.820 -13.295 1.00 97.69 346 THR A C 1
ATOM 2777 O O . THR A 1 346 ? 13.574 4.092 -13.731 1.00 97.69 346 THR A O 1
ATOM 2780 N N . GLU A 1 347 ? 14.664 4.965 -11.982 1.00 97.06 347 GLU A N 1
ATOM 2781 C CA . GLU A 1 347 ? 13.897 4.241 -10.952 1.00 97.06 347 GLU A CA 1
ATOM 2782 C C . GLU A 1 347 ? 13.099 5.185 -10.034 1.00 97.06 347 GLU A C 1
ATOM 2784 O O . GLU A 1 347 ? 12.033 4.820 -9.531 1.00 97.06 347 GLU A O 1
ATOM 2789 N N . ILE A 1 348 ? 13.587 6.414 -9.808 1.00 97.81 348 ILE A N 1
ATOM 2790 C CA . ILE A 1 348 ? 12.861 7.437 -9.035 1.00 97.81 348 ILE A CA 1
ATOM 2791 C C . ILE A 1 348 ? 11.840 8.155 -9.922 1.00 97.81 348 ILE A C 1
ATOM 2793 O O . ILE A 1 348 ? 10.670 8.252 -9.542 1.00 97.81 348 ILE A O 1
ATOM 2797 N N . TYR A 1 349 ? 12.258 8.638 -11.095 1.00 98.50 349 TYR A N 1
ATOM 2798 C CA . TYR A 1 349 ? 11.368 9.272 -12.068 1.00 98.50 349 TYR A CA 1
ATOM 2799 C C . TYR A 1 349 ? 10.571 8.221 -12.844 1.00 98.50 349 TYR A C 1
ATOM 2801 O O . TYR A 1 349 ? 10.980 7.770 -13.904 1.00 98.50 349 TYR A O 1
ATOM 2809 N N . THR A 1 350 ? 9.423 7.835 -12.292 1.00 98.56 350 THR A N 1
ATOM 2810 C CA . THR A 1 350 ? 8.512 6.850 -12.890 1.00 98.56 350 THR A CA 1
ATOM 2811 C C . THR A 1 350 ? 7.055 7.262 -12.693 1.00 98.56 350 THR A C 1
ATOM 2813 O O . THR A 1 350 ? 6.731 7.965 -11.727 1.00 98.56 350 THR A O 1
ATOM 2816 N N . GLU A 1 351 ? 6.164 6.815 -13.582 1.00 98.69 351 GLU A N 1
ATOM 2817 C CA . GLU A 1 351 ? 4.721 7.073 -13.483 1.00 98.69 351 GLU A CA 1
ATOM 2818 C C . GLU A 1 351 ? 4.163 6.616 -12.123 1.00 98.69 351 GLU A C 1
ATOM 2820 O O . GLU A 1 351 ? 3.488 7.391 -11.439 1.00 98.69 351 GLU A O 1
ATOM 2825 N N . ASP A 1 352 ? 4.520 5.406 -11.674 1.00 97.94 352 ASP A N 1
ATOM 2826 C CA . ASP A 1 352 ? 4.106 4.853 -10.375 1.00 97.94 352 ASP A CA 1
ATOM 2827 C C . ASP A 1 352 ? 4.460 5.780 -9.197 1.00 97.94 352 ASP A C 1
ATOM 2829 O O . ASP A 1 352 ? 3.627 6.060 -8.323 1.00 97.94 352 ASP A O 1
ATOM 2833 N N . ASN A 1 353 ? 5.677 6.330 -9.183 1.00 97.88 353 ASN A N 1
ATOM 2834 C CA . ASN A 1 353 ? 6.087 7.250 -8.127 1.00 97.88 353 ASN A CA 1
ATOM 2835 C C . ASN A 1 353 ? 5.334 8.585 -8.210 1.00 97.88 353 ASN A C 1
ATOM 2837 O O . ASN A 1 353 ? 4.903 9.093 -7.173 1.00 97.88 353 ASN A O 1
ATOM 2841 N N . PHE A 1 354 ? 5.075 9.127 -9.403 1.00 98.25 354 PHE A N 1
ATOM 2842 C CA . PHE A 1 354 ? 4.241 10.327 -9.549 1.00 98.25 354 PHE A CA 1
ATOM 2843 C C . PHE A 1 354 ? 2.816 10.121 -9.030 1.00 98.25 354 PHE A C 1
ATOM 2845 O O . PHE A 1 354 ? 2.296 10.978 -8.311 1.00 98.25 354 PHE A O 1
ATOM 2852 N N . VAL A 1 355 ? 2.203 8.965 -9.291 1.00 97.88 355 VAL A N 1
ATOM 2853 C CA . VAL A 1 355 ? 0.875 8.614 -8.762 1.00 97.88 355 VAL A CA 1
ATOM 2854 C C . VAL A 1 355 ? 0.875 8.615 -7.228 1.00 97.88 355 VAL A C 1
ATOM 2856 O O . VAL A 1 355 ? -0.036 9.173 -6.601 1.00 97.88 355 VAL A O 1
ATOM 2859 N N . LYS A 1 356 ? 1.934 8.084 -6.596 1.00 94.19 356 LYS A N 1
ATOM 2860 C CA . LYS A 1 356 ? 2.104 8.119 -5.131 1.00 94.19 356 LYS A CA 1
ATOM 2861 C C . LYS A 1 356 ? 2.174 9.549 -4.578 1.00 94.19 356 LYS A C 1
ATOM 2863 O O . LYS A 1 356 ? 1.696 9.752 -3.456 1.00 94.19 356 LYS A O 1
ATOM 2868 N N . PHE A 1 357 ? 2.724 10.520 -5.313 1.00 96.50 357 PHE A N 1
ATOM 2869 C CA . PHE A 1 357 ? 2.773 11.936 -4.909 1.00 96.50 357 PHE A CA 1
ATOM 2870 C C . PHE A 1 357 ? 1.460 12.679 -5.185 1.00 96.50 357 PHE A C 1
ATOM 2872 O O . PHE A 1 357 ? 0.969 13.380 -4.302 1.00 96.50 357 PHE A O 1
ATOM 2879 N N . PHE A 1 358 ? 0.853 12.490 -6.359 1.00 97.69 358 PHE A N 1
ATOM 2880 C CA . PHE A 1 358 ? -0.398 13.160 -6.727 1.00 97.69 358 PHE A CA 1
ATOM 2881 C C . PHE A 1 358 ? -1.626 12.642 -5.972 1.00 97.69 358 PHE A C 1
ATOM 2883 O O . PHE A 1 358 ? -2.624 13.358 -5.895 1.00 97.69 358 PHE A O 1
ATOM 2890 N N . LYS A 1 359 ? -1.560 11.427 -5.402 1.00 96.12 359 LYS A N 1
ATOM 2891 C CA . LYS A 1 359 ? -2.678 10.766 -4.700 1.00 96.12 359 LYS A CA 1
ATOM 2892 C C . LYS A 1 359 ? -3.931 10.666 -5.578 1.00 96.12 359 LYS A C 1
ATOM 2894 O O . LYS A 1 359 ? -5.038 10.965 -5.134 1.00 96.12 359 LYS A O 1
ATOM 2899 N N . VAL A 1 360 ? -3.734 10.235 -6.818 1.00 97.88 360 VAL A N 1
ATOM 2900 C CA . VAL A 1 360 ? -4.785 10.012 -7.820 1.00 97.88 360 VAL A CA 1
ATOM 2901 C C . VAL A 1 360 ? -4.954 8.524 -8.095 1.00 97.88 360 VAL A C 1
ATOM 2903 O O . VAL A 1 360 ? -4.051 7.735 -7.814 1.00 97.88 360 VAL A O 1
ATOM 2906 N N . LEU A 1 361 ? -6.104 8.144 -8.646 1.00 97.06 361 LEU A N 1
ATOM 2907 C CA . LEU A 1 361 ? -6.283 6.817 -9.218 1.00 97.06 361 LEU A CA 1
ATOM 2908 C C . LEU A 1 361 ? -5.606 6.771 -10.590 1.00 97.06 361 LEU A C 1
ATOM 2910 O O . LEU A 1 361 ? -5.730 7.714 -11.372 1.00 97.06 361 LEU A O 1
ATOM 2914 N N . ASN A 1 362 ? -4.895 5.687 -10.872 1.00 97.38 362 ASN A N 1
ATOM 2915 C CA . ASN A 1 362 ? -4.218 5.451 -12.141 1.00 97.38 362 ASN A CA 1
ATOM 2916 C C . ASN A 1 362 ? -4.092 3.944 -12.359 1.00 97.38 362 ASN A C 1
ATOM 2918 O O . ASN A 1 362 ? -4.089 3.187 -11.383 1.00 97.38 362 ASN A O 1
ATOM 2922 N N . ARG A 1 363 ? -3.916 3.515 -13.611 1.00 95.31 363 ARG A N 1
ATOM 2923 C CA . ARG A 1 363 ? -3.544 2.129 -13.905 1.00 95.31 363 ARG A CA 1
ATOM 2924 C C . ARG A 1 363 ? -2.295 1.718 -13.115 1.00 95.31 363 ARG A C 1
ATOM 2926 O O . ARG A 1 363 ? -1.330 2.472 -13.021 1.00 95.31 363 ARG A O 1
ATOM 2933 N N . LYS A 1 364 ? -2.318 0.510 -12.543 1.00 92.44 364 LYS A N 1
ATOM 2934 C CA . LYS A 1 364 ? -1.172 -0.081 -11.817 1.00 92.44 364 LYS A CA 1
ATOM 2935 C C . LYS A 1 364 ? -0.114 -0.704 -12.725 1.00 92.44 364 LYS A C 1
ATOM 2937 O O . LYS A 1 364 ? 0.985 -0.991 -12.271 1.00 92.44 364 LYS A O 1
ATOM 2942 N N . THR A 1 365 ? -0.496 -0.984 -13.964 1.00 94.75 365 THR A N 1
ATOM 2943 C CA . THR A 1 365 ? 0.328 -1.607 -14.997 1.00 94.75 365 THR A CA 1
ATOM 2944 C C . THR A 1 365 ? -0.177 -1.142 -16.355 1.00 94.75 365 THR A C 1
ATOM 2946 O O . THR A 1 365 ? -1.387 -0.947 -16.529 1.00 94.75 365 THR A O 1
ATOM 2949 N N . TYR A 1 366 ? 0.722 -1.030 -17.324 1.00 93.62 366 TYR A N 1
ATOM 2950 C CA . TYR A 1 366 ? 0.421 -0.817 -18.735 1.00 93.62 366 TYR A CA 1
ATOM 2951 C C . TYR A 1 366 ? -0.625 -1.809 -19.277 1.00 93.62 366 TYR A C 1
ATOM 2953 O O . TYR A 1 366 ? -1.491 -1.442 -20.069 1.00 93.62 366 TYR A O 1
ATOM 2961 N N . LEU A 1 367 ? -0.631 -3.054 -18.779 1.00 96.88 367 LEU A N 1
ATOM 2962 C CA . LEU A 1 367 ? -1.593 -4.092 -19.179 1.00 96.88 367 LEU A CA 1
ATOM 2963 C C . LEU A 1 367 ? -3.034 -3.810 -18.710 1.00 96.88 367 LEU A C 1
ATOM 2965 O O . LEU A 1 367 ? -3.959 -4.575 -19.004 1.00 96.88 367 LEU A O 1
ATOM 2969 N N . ASN A 1 368 ? -3.269 -2.747 -17.934 1.00 96.00 368 ASN A N 1
ATOM 2970 C CA . ASN A 1 368 ? -4.599 -2.176 -17.758 1.00 96.00 368 ASN A CA 1
ATOM 2971 C C . ASN A 1 368 ? -4.863 -1.136 -18.851 1.00 96.00 368 ASN A C 1
ATOM 2973 O O . ASN A 1 368 ? -4.686 0.063 -18.647 1.00 96.00 368 ASN A O 1
ATOM 2977 N N . PHE A 1 369 ? -5.246 -1.646 -20.022 1.00 95.00 369 PHE A N 1
ATOM 2978 C CA . PHE A 1 369 ? -5.453 -0.848 -21.223 1.00 95.00 369 PHE A CA 1
ATOM 2979 C C . PHE A 1 369 ? -6.544 0.203 -21.047 1.00 95.00 369 PHE A C 1
ATOM 2981 O O . PHE A 1 369 ? -7.587 -0.054 -20.439 1.00 95.00 369 PHE A O 1
ATOM 2988 N N . ASP A 1 370 ? -6.333 1.353 -21.677 1.00 95.44 370 ASP A N 1
ATOM 2989 C CA . ASP A 1 370 ? -7.341 2.395 -21.788 1.00 95.44 370 ASP A CA 1
ATOM 2990 C C . ASP A 1 370 ? -8.576 1.859 -22.538 1.00 95.44 370 ASP A C 1
ATOM 2992 O O . ASP A 1 370 ? -8.469 1.173 -23.557 1.00 95.44 370 ASP A O 1
ATOM 2996 N N . LYS A 1 371 ? -9.773 2.142 -22.016 1.00 94.44 371 LYS A N 1
ATOM 2997 C CA . LYS A 1 371 ? -11.065 1.641 -22.528 1.00 94.44 371 LYS A CA 1
ATOM 2998 C C . LYS A 1 371 ? -11.949 2.751 -23.113 1.00 94.44 371 LYS A C 1
ATOM 3000 O O . LYS A 1 371 ? -13.029 2.465 -23.641 1.00 94.44 371 LYS A O 1
ATOM 3005 N N . ALA A 1 372 ? -11.574 4.022 -22.955 1.00 96.06 372 ALA A N 1
ATOM 3006 C CA . ALA A 1 372 ? -12.330 5.176 -23.445 1.00 96.06 372 ALA A CA 1
ATOM 3007 C C . ALA A 1 372 ? -11.463 6.440 -23.563 1.00 96.06 372 ALA A C 1
ATOM 3009 O O . ALA A 1 372 ? -10.357 6.497 -23.033 1.00 96.06 372 ALA A O 1
ATOM 3010 N N . VAL A 1 373 ? -12.015 7.468 -24.209 1.00 97.88 373 VAL A N 1
ATOM 3011 C CA . VAL A 1 373 ? -11.442 8.815 -24.317 1.00 97.88 373 VAL A CA 1
ATOM 3012 C C . VAL A 1 373 ? -12.482 9.860 -23.896 1.00 97.88 373 VAL A C 1
ATOM 3014 O O . VAL A 1 373 ? -13.674 9.728 -24.200 1.00 97.88 373 VAL A O 1
ATOM 3017 N N . PHE A 1 374 ? -12.035 10.898 -23.191 1.00 98.31 374 PHE A N 1
ATOM 3018 C CA . PHE A 1 374 ? -12.878 11.962 -22.649 1.00 98.31 374 PHE A CA 1
ATOM 3019 C C . PHE A 1 374 ? -12.332 13.348 -22.988 1.00 98.31 374 PHE A C 1
ATOM 3021 O O . PHE A 1 374 ? -11.130 13.590 -22.895 1.00 98.31 374 PHE A O 1
ATOM 3028 N N . LYS A 1 375 ? -13.232 14.282 -23.316 1.00 98.50 375 LYS A N 1
ATOM 3029 C CA . LYS A 1 375 ? -12.935 15.720 -23.352 1.00 98.50 375 LYS A CA 1
ATOM 3030 C C . LYS A 1 375 ? -12.968 16.277 -21.931 1.00 98.50 375 LYS A C 1
ATOM 3032 O O . LYS A 1 375 ? -13.925 16.018 -21.199 1.00 98.50 375 LYS A O 1
ATOM 3037 N N . ILE A 1 376 ? -11.974 17.096 -21.593 1.00 98.56 376 ILE A N 1
ATOM 3038 C CA . ILE A 1 376 ? -11.846 17.776 -20.297 1.00 98.56 376 ILE A CA 1
ATOM 3039 C C . ILE A 1 376 ? -11.567 19.274 -20.473 1.00 98.56 376 ILE A C 1
ATOM 3041 O O . ILE A 1 376 ? -11.217 19.740 -21.561 1.00 98.56 376 ILE A O 1
ATOM 3045 N N . ASN A 1 377 ? -11.728 20.049 -19.398 1.00 98.31 377 ASN A N 1
ATOM 3046 C CA . ASN A 1 377 ? -11.212 21.415 -19.306 1.00 98.31 377 ASN A CA 1
ATOM 3047 C C . ASN A 1 377 ? -10.652 21.674 -17.904 1.00 98.31 377 ASN A C 1
ATOM 3049 O O . ASN A 1 377 ? -11.404 21.896 -16.951 1.00 98.31 377 ASN A O 1
ATOM 3053 N N . ILE A 1 378 ? -9.324 21.684 -17.801 1.00 98.50 378 ILE A N 1
ATOM 3054 C CA . ILE A 1 378 ? -8.615 21.834 -16.531 1.00 98.50 378 ILE A CA 1
ATOM 3055 C C . ILE A 1 378 ? -8.300 23.283 -16.165 1.00 98.50 378 ILE A C 1
ATOM 3057 O O . ILE A 1 378 ? -7.823 23.525 -15.060 1.00 98.50 378 ILE A O 1
ATOM 3061 N N . VAL A 1 379 ? -8.531 24.267 -17.041 1.00 97.94 379 VAL A N 1
ATOM 3062 C CA . VAL A 1 379 ? -8.168 25.670 -16.767 1.00 97.94 379 VAL A CA 1
ATOM 3063 C C . VAL A 1 379 ? -8.969 26.249 -15.581 1.00 97.94 379 VAL A C 1
ATOM 3065 O O . VAL A 1 379 ? -8.343 26.800 -14.662 1.00 97.94 379 VAL A O 1
ATOM 3068 N N . PRO A 1 380 ? -10.305 26.065 -15.478 1.00 97.88 380 PRO A N 1
ATOM 3069 C CA . PRO A 1 380 ? -11.086 26.534 -14.332 1.00 97.88 380 PRO A CA 1
ATOM 3070 C C . PRO A 1 380 ? -10.692 25.848 -13.015 1.00 97.88 380 PRO A C 1
ATOM 3072 O O . PRO A 1 380 ? -10.558 24.629 -12.939 1.00 97.88 380 PRO A O 1
ATOM 3075 N N . LYS A 1 381 ? -10.547 26.622 -11.929 1.00 97.00 381 LYS A N 1
ATOM 3076 C CA . LYS A 1 381 ? -10.229 26.084 -10.586 1.00 97.00 381 LYS A CA 1
ATOM 3077 C C . LYS A 1 381 ? -11.350 25.232 -9.981 1.00 97.00 381 LYS A C 1
ATOM 3079 O O . LYS A 1 381 ? -11.070 24.399 -9.132 1.00 97.00 381 LYS A O 1
ATOM 3084 N N . VAL A 1 382 ? -12.594 25.459 -10.405 1.00 96.38 382 VAL A N 1
ATOM 3085 C CA . VAL A 1 382 ? -13.771 24.675 -9.986 1.00 96.38 382 VAL A CA 1
ATOM 3086 C C . VAL A 1 382 ? -13.817 23.282 -10.621 1.00 96.38 382 VAL A C 1
ATOM 3088 O O . VAL A 1 382 ? -14.567 22.439 -10.149 1.00 96.38 382 VAL A O 1
ATOM 3091 N N . ASN A 1 383 ? -13.007 23.048 -11.657 1.00 97.81 383 ASN A N 1
ATOM 3092 C CA . ASN A 1 383 ? -12.906 21.773 -12.365 1.00 97.81 383 ASN A CA 1
ATOM 3093 C C . ASN A 1 383 ? -11.690 20.977 -11.884 1.00 97.81 383 ASN A C 1
ATOM 3095 O O . ASN A 1 383 ? -11.786 19.807 -11.534 1.00 97.81 383 ASN A O 1
ATOM 3099 N N . TYR A 1 384 ? -10.534 21.644 -11.870 1.00 98.62 384 TYR A N 1
ATOM 3100 C CA . TYR A 1 384 ? -9.239 21.038 -11.594 1.00 98.62 384 TYR A CA 1
ATOM 3101 C C . TYR A 1 384 ? -8.333 22.044 -10.881 1.00 98.62 384 TYR A C 1
ATOM 3103 O O . TYR A 1 384 ? -8.332 23.234 -11.211 1.00 98.62 384 TYR A O 1
ATOM 3111 N N . THR A 1 385 ? -7.514 21.611 -9.925 1.00 98.31 385 THR A N 1
ATOM 3112 C CA . THR A 1 385 ? -6.561 22.493 -9.223 1.00 98.31 385 THR A CA 1
ATOM 3113 C C . THR A 1 385 ? -5.136 21.958 -9.269 1.00 98.31 385 THR A C 1
ATOM 3115 O O . THR A 1 385 ? -4.911 20.774 -9.481 1.00 98.31 385 THR A O 1
ATOM 3118 N N . ILE A 1 386 ? -4.162 22.846 -9.041 1.00 97.81 386 ILE A N 1
ATOM 3119 C CA . ILE A 1 386 ? -2.736 22.492 -8.971 1.00 97.81 386 ILE A CA 1
ATOM 3120 C C . ILE A 1 386 ? -2.497 21.415 -7.901 1.00 97.81 386 ILE A C 1
ATOM 3122 O O . ILE A 1 386 ? -1.823 20.430 -8.170 1.00 97.81 386 ILE A O 1
ATOM 3126 N N . TYR A 1 387 ? -3.096 21.559 -6.716 1.00 96.62 387 TYR A N 1
ATOM 3127 C CA . TYR A 1 387 ? -2.834 20.662 -5.587 1.00 96.62 387 TYR A CA 1
ATOM 3128 C C . TYR A 1 387 ? -3.634 19.357 -5.642 1.00 96.62 387 TYR A C 1
ATOM 3130 O O . TYR A 1 387 ? -3.068 18.287 -5.442 1.00 96.62 387 TYR A O 1
ATOM 3138 N N . ASP A 1 388 ? -4.930 19.421 -5.956 1.00 96.50 388 ASP A N 1
ATOM 3139 C CA . ASP A 1 388 ? -5.829 18.268 -5.791 1.00 96.50 388 ASP A CA 1
ATOM 3140 C C . ASP A 1 388 ? -6.182 17.572 -7.118 1.00 96.50 388 ASP A C 1
ATOM 3142 O O . ASP A 1 388 ? -6.812 16.515 -7.120 1.00 96.50 388 ASP A O 1
ATOM 3146 N N . GLY A 1 389 ? -5.808 18.157 -8.261 1.00 98.38 389 GLY A N 1
ATOM 3147 C CA . GLY A 1 389 ? -6.272 17.700 -9.569 1.00 98.38 389 GLY A CA 1
ATOM 3148 C C . GLY A 1 389 ? -7.793 17.818 -9.658 1.00 98.38 389 GLY A C 1
ATOM 3149 O O . GLY A 1 389 ? -8.347 18.845 -9.255 1.00 98.38 389 GLY A O 1
ATOM 3150 N N . PHE A 1 390 ? -8.466 16.768 -10.138 1.00 98.50 390 PHE A N 1
ATOM 3151 C CA . PHE A 1 390 ? -9.933 16.679 -10.142 1.00 98.50 390 PHE A CA 1
ATOM 3152 C C . PHE A 1 390 ? -10.540 16.360 -8.760 1.00 98.50 390 PHE A C 1
ATOM 3154 O O . PHE A 1 390 ? -11.725 16.599 -8.534 1.00 98.50 390 PHE A O 1
ATOM 3161 N N . ASN A 1 391 ? -9.752 15.832 -7.817 1.00 97.50 391 ASN A N 1
ATOM 3162 C CA . ASN A 1 391 ? -10.232 15.327 -6.525 1.00 97.50 391 ASN A CA 1
ATOM 3163 C C . ASN A 1 391 ? -10.341 16.447 -5.470 1.00 97.50 391 ASN A C 1
ATOM 3165 O O . ASN A 1 391 ? -9.690 16.409 -4.426 1.00 97.50 391 ASN A O 1
ATOM 3169 N N . LEU A 1 392 ? -11.143 17.477 -5.759 1.00 97.31 392 LEU A N 1
ATOM 3170 C CA . LEU A 1 392 ? -11.194 18.739 -5.007 1.00 97.31 392 LEU A CA 1
ATOM 3171 C C . LEU A 1 392 ? -11.482 18.548 -3.505 1.00 97.31 392 LEU A C 1
ATOM 3173 O O . LEU A 1 392 ? -12.553 18.060 -3.127 1.00 97.31 392 LEU A O 1
ATOM 3177 N N . ARG A 1 393 ? -10.556 18.996 -2.641 1.00 93.19 393 ARG A N 1
ATOM 3178 C CA . ARG A 1 393 ? -10.662 18.889 -1.171 1.00 93.19 393 ARG A CA 1
ATOM 3179 C C . ARG A 1 393 ? -11.957 19.488 -0.609 1.00 93.19 393 ARG A C 1
ATOM 3181 O O . ARG A 1 393 ? -12.470 20.473 -1.135 1.00 93.19 393 ARG A O 1
ATOM 3188 N N . ASN A 1 394 ? -12.420 18.965 0.531 1.00 92.38 394 ASN A N 1
ATOM 3189 C CA . ASN A 1 394 ? -13.602 19.449 1.267 1.00 92.38 394 ASN A CA 1
ATOM 3190 C C . ASN A 1 394 ? -14.926 19.344 0.477 1.00 92.38 394 ASN A C 1
ATOM 3192 O O . ASN A 1 394 ? -15.866 20.119 0.697 1.00 92.38 394 ASN A O 1
ATOM 3196 N N . THR A 1 395 ? -14.986 18.404 -0.468 1.00 92.75 395 THR A N 1
ATOM 3197 C CA . THR A 1 395 ? -16.159 18.089 -1.293 1.00 92.75 395 THR A CA 1
ATOM 3198 C C . THR A 1 395 ? -16.298 16.572 -1.445 1.00 92.75 395 THR A C 1
ATOM 3200 O O . THR A 1 395 ? -15.393 15.825 -1.076 1.00 92.75 395 THR A O 1
ATOM 3203 N N . ASN A 1 396 ? -17.402 16.114 -2.046 1.00 94.38 396 ASN A N 1
ATOM 3204 C CA . ASN A 1 396 ? -17.565 14.708 -2.433 1.00 94.38 396 ASN A CA 1
ATOM 3205 C C . ASN A 1 396 ? -16.425 14.206 -3.343 1.00 94.38 396 ASN A C 1
ATOM 3207 O O . ASN A 1 396 ? -16.035 13.048 -3.253 1.00 94.38 396 ASN A O 1
ATOM 3211 N N . LEU A 1 397 ? -15.850 15.081 -4.179 1.00 96.62 397 LEU A N 1
ATOM 3212 C CA . LEU A 1 397 ? -14.831 14.716 -5.170 1.00 96.62 397 LEU A CA 1
ATOM 3213 C C . LEU A 1 397 ? -13.502 14.261 -4.538 1.00 96.62 397 LEU A C 1
ATOM 3215 O O . LEU A 1 397 ? -12.720 13.578 -5.193 1.00 96.62 397 LEU A O 1
ATOM 3219 N N . ALA A 1 398 ? -13.240 14.604 -3.271 1.00 94.88 398 ALA A N 1
ATOM 3220 C CA . ALA A 1 398 ? -12.038 14.175 -2.549 1.00 94.88 398 ALA A CA 1
ATOM 3221 C C . ALA A 1 398 ? -12.126 12.743 -1.990 1.00 94.88 398 ALA A C 1
ATOM 3223 O O . ALA A 1 398 ? -11.094 12.131 -1.678 1.00 94.88 398 AL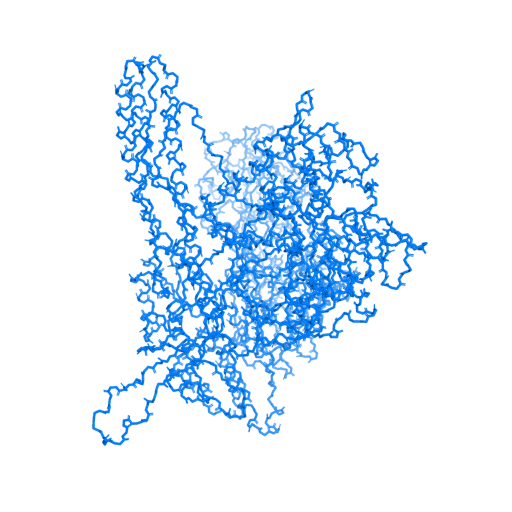A A O 1
ATOM 3224 N N . ALA A 1 399 ? -13.339 12.218 -1.799 1.00 92.25 399 ALA A N 1
ATOM 3225 C CA . ALA A 1 399 ? -13.569 10.869 -1.294 1.00 92.25 399 ALA A CA 1
ATOM 3226 C C . ALA A 1 399 ? -13.487 9.853 -2.439 1.00 92.25 399 ALA A C 1
ATOM 3228 O O . ALA A 1 399 ? -13.976 10.123 -3.529 1.00 92.25 399 ALA A O 1
ATOM 3229 N N . ASN A 1 400 ? -12.837 8.708 -2.194 1.00 94.12 400 ASN A N 1
ATOM 3230 C CA . ASN A 1 400 ? -12.806 7.544 -3.099 1.00 94.12 400 ASN A CA 1
ATOM 3231 C C . ASN A 1 400 ? -12.484 7.857 -4.575 1.00 94.12 400 ASN A C 1
ATOM 3233 O O . ASN A 1 400 ? -12.930 7.147 -5.466 1.00 94.12 400 ASN A O 1
ATOM 3237 N N . PHE A 1 401 ? -11.705 8.916 -4.831 1.00 97.50 401 PHE A N 1
ATOM 3238 C CA . PHE A 1 401 ? -11.358 9.386 -6.180 1.00 97.50 401 PHE A CA 1
ATOM 3239 C C . PHE A 1 401 ? -12.577 9.760 -7.045 1.00 97.50 401 PHE A C 1
ATOM 3241 O O . PHE A 1 401 ? -12.517 9.707 -8.272 1.00 97.50 401 PHE A O 1
ATOM 3248 N N . ASN A 1 402 ? -13.676 10.193 -6.417 1.00 97.44 402 ASN A N 1
ATOM 3249 C CA . ASN A 1 402 ? -14.906 10.623 -7.088 1.00 97.44 402 ASN A CA 1
ATOM 3250 C C . ASN A 1 402 ? -14.682 11.779 -8.076 1.00 97.44 402 ASN A C 1
ATOM 3252 O O . ASN A 1 402 ? -15.441 11.921 -9.028 1.00 97.44 402 ASN A O 1
ATOM 3256 N N . GLY A 1 403 ? -13.633 12.589 -7.889 1.00 97.69 403 GLY A N 1
ATOM 3257 C CA . GLY A 1 403 ? -13.210 13.594 -8.864 1.00 97.69 403 GLY A CA 1
ATOM 3258 C C . GLY A 1 403 ? -12.774 13.007 -10.206 1.00 97.69 403 GLY A C 1
ATOM 3259 O O . GLY A 1 403 ? -12.939 13.670 -11.223 1.00 97.69 403 GLY A O 1
ATOM 3260 N N . GLN A 1 404 ? -12.264 11.775 -10.232 1.00 98.62 404 GLN A N 1
ATOM 3261 C CA . GLN A 1 404 ? -11.866 11.060 -11.449 1.00 98.62 404 GLN A CA 1
ATOM 3262 C C . GLN A 1 404 ? -12.935 10.087 -11.953 1.00 98.62 404 GLN A C 1
ATOM 3264 O O . GLN A 1 404 ? -12.850 9.649 -13.097 1.00 98.62 404 GLN A O 1
ATOM 3269 N N . ASN A 1 405 ? -13.931 9.737 -11.136 1.00 98.25 405 ASN A N 1
ATOM 3270 C CA . ASN A 1 405 ? -15.033 8.892 -11.580 1.00 98.25 405 ASN A CA 1
ATOM 3271 C C . ASN A 1 405 ? -15.896 9.644 -12.607 1.00 98.25 405 ASN A C 1
ATOM 3273 O O . ASN A 1 405 ? -16.418 10.729 -12.336 1.00 98.25 405 ASN A O 1
ATOM 3277 N N . THR A 1 406 ? -16.034 9.066 -13.798 1.00 97.94 406 THR A N 1
ATOM 3278 C CA . THR A 1 406 ? -16.643 9.751 -14.948 1.00 97.94 406 THR A CA 1
ATOM 3279 C C . THR A 1 406 ? -18.166 9.847 -14.872 1.00 97.94 406 THR A C 1
ATOM 3281 O O . THR A 1 406 ? -18.753 10.687 -15.550 1.00 97.94 406 THR A O 1
ATOM 3284 N N . GLU A 1 407 ? -18.807 9.051 -14.015 1.00 95.25 407 GLU A N 1
ATOM 3285 C CA . GLU A 1 407 ? -20.255 9.070 -13.796 1.00 95.25 407 GLU A CA 1
ATOM 3286 C C . GLU A 1 407 ? -20.627 10.072 -12.694 1.00 95.25 407 GLU A C 1
ATOM 3288 O O . GLU A 1 407 ? -21.520 10.902 -12.884 1.00 95.25 407 GLU A O 1
ATOM 3293 N N . ILE A 1 408 ? -19.874 10.081 -11.586 1.00 95.31 408 ILE A N 1
ATOM 3294 C CA . ILE A 1 408 ? -20.069 11.008 -10.459 1.00 95.31 408 ILE A CA 1
ATOM 3295 C C . ILE A 1 408 ? -19.666 12.440 -10.839 1.00 95.31 408 ILE A C 1
ATOM 3297 O O . ILE A 1 408 ? -20.382 13.388 -10.517 1.00 95.31 408 ILE A O 1
ATOM 3301 N N . ASN A 1 409 ? -18.542 12.620 -11.541 1.00 97.69 409 ASN A N 1
ATOM 3302 C CA . ASN A 1 409 ? -18.045 13.930 -11.975 1.00 97.69 409 ASN A CA 1
ATOM 3303 C C . ASN A 1 409 ? -18.267 14.174 -13.481 1.00 97.69 409 ASN A C 1
ATOM 3305 O O . ASN A 1 409 ? -17.435 14.774 -14.166 1.00 97.69 409 ASN A O 1
ATOM 3309 N N . ASN A 1 410 ? -19.406 13.717 -14.007 1.00 96.50 410 ASN A N 1
ATOM 3310 C CA . ASN A 1 410 ? -19.750 13.775 -15.434 1.00 96.50 410 ASN A CA 1
ATOM 3311 C C . ASN A 1 410 ? -19.640 15.180 -16.065 1.00 96.50 410 ASN A C 1
ATOM 3313 O O . ASN A 1 410 ? -19.298 15.301 -17.240 1.00 96.50 410 ASN A O 1
ATOM 3317 N N . MET A 1 411 ? -19.829 16.254 -15.290 1.00 96.06 411 MET A N 1
ATOM 3318 C CA . MET A 1 411 ? -19.685 17.632 -15.775 1.00 96.06 411 MET A CA 1
ATOM 3319 C C . MET A 1 411 ? -18.262 17.973 -16.251 1.00 96.06 411 MET A C 1
ATOM 3321 O O . MET A 1 411 ? -18.087 18.896 -17.044 1.00 96.06 411 MET A O 1
ATOM 3325 N N . ASN A 1 412 ? -17.248 17.249 -15.766 1.00 97.75 412 ASN A N 1
ATOM 3326 C CA . ASN A 1 412 ? -15.852 17.432 -16.159 1.00 97.75 412 ASN A CA 1
ATOM 3327 C C . ASN A 1 412 ? -15.415 16.500 -17.296 1.00 97.75 412 ASN A C 1
ATOM 3329 O O . ASN A 1 412 ? -14.381 16.766 -17.908 1.00 97.75 412 ASN A O 1
ATOM 3333 N N . PHE A 1 413 ? -16.184 15.448 -17.595 1.00 98.06 413 PHE A N 1
ATOM 3334 C CA . PHE A 1 413 ? -15.789 14.386 -18.518 1.00 98.06 413 PHE A CA 1
ATOM 3335 C C . PHE A 1 413 ? -16.879 14.128 -19.553 1.00 98.06 413 PHE A C 1
ATOM 3337 O O . PHE A 1 413 ? -17.834 13.391 -19.322 1.00 98.06 413 PHE A O 1
ATOM 3344 N N . THR A 1 414 ? -16.714 14.690 -20.749 1.00 98.00 414 THR A N 1
ATOM 3345 C CA . THR A 1 414 ? -17.599 14.357 -21.874 1.00 98.00 414 THR A CA 1
ATOM 3346 C C . THR A 1 414 ? -17.019 13.172 -22.633 1.00 98.00 414 THR A C 1
ATOM 3348 O O . THR A 1 414 ? -15.952 13.285 -23.237 1.00 98.00 414 THR A O 1
ATOM 3351 N N . LYS A 1 415 ? -17.705 12.026 -22.589 1.00 97.31 415 LYS A N 1
ATOM 3352 C CA . LYS A 1 415 ? -17.282 10.808 -23.292 1.00 97.31 415 LYS A CA 1
ATOM 3353 C C . LYS A 1 415 ? -17.308 11.036 -24.799 1.00 97.31 415 LYS A C 1
ATOM 3355 O O . LYS A 1 415 ? -18.346 11.391 -25.354 1.00 97.31 415 LYS A O 1
ATOM 3360 N N . LEU A 1 416 ? -16.179 10.802 -25.456 1.00 95.62 416 LEU A N 1
ATOM 3361 C CA . LEU A 1 416 ? -16.063 10.898 -26.907 1.00 95.62 416 LEU A CA 1
ATOM 3362 C C . LEU A 1 416 ? -16.204 9.514 -27.543 1.00 95.62 416 LEU A C 1
ATOM 3364 O O . LEU A 1 416 ? -16.078 8.476 -26.886 1.00 95.62 416 LEU A O 1
ATOM 3368 N N . LYS A 1 417 ? -16.480 9.494 -28.848 1.00 94.81 417 LYS A N 1
ATOM 3369 C CA . LYS A 1 417 ? -16.474 8.254 -29.621 1.00 94.81 417 LYS A CA 1
ATOM 3370 C C . LYS A 1 417 ? -15.023 7.827 -29.840 1.00 94.81 417 LYS A C 1
ATOM 3372 O O . LYS A 1 417 ? -14.278 8.542 -30.500 1.00 94.81 417 LYS A O 1
ATOM 3377 N N . ASN A 1 418 ? -14.650 6.658 -29.322 1.00 94.12 418 ASN A N 1
ATOM 3378 C CA . ASN A 1 418 ? -13.383 6.024 -29.679 1.00 94.12 418 ASN A CA 1
ATOM 3379 C C . ASN A 1 418 ? -13.373 5.749 -31.192 1.00 94.12 418 ASN A C 1
ATOM 3381 O O . ASN A 1 418 ? -14.331 5.168 -31.711 1.00 94.12 418 ASN A O 1
ATOM 3385 N N . PHE A 1 419 ? -12.335 6.204 -31.895 1.00 93.25 419 PHE A N 1
ATOM 3386 C CA . PHE A 1 419 ? -12.188 5.949 -33.324 1.00 93.25 419 PHE A CA 1
ATOM 3387 C C . PHE A 1 419 ? -11.822 4.487 -33.600 1.00 93.25 419 PHE A C 1
ATOM 3389 O O . PHE A 1 419 ? -12.279 3.935 -34.599 1.00 93.25 419 PHE A O 1
ATOM 3396 N N . THR A 1 420 ? -11.093 3.834 -32.687 1.00 89.06 420 THR A N 1
ATOM 3397 C CA . THR A 1 420 ? -10.895 2.382 -32.724 1.00 89.06 420 THR A CA 1
ATOM 3398 C C . THR A 1 420 ? -12.260 1.701 -32.590 1.00 89.06 420 THR A C 1
ATOM 3400 O O . THR A 1 420 ? -12.918 1.792 -31.548 1.00 89.06 420 THR A O 1
ATOM 3403 N N . GLY A 1 421 ? -12.710 1.062 -33.672 1.00 81.19 421 GLY A N 1
ATOM 3404 C CA . GLY A 1 421 ? -14.031 0.455 -33.770 1.00 81.19 421 GLY A CA 1
ATOM 3405 C C . GLY A 1 421 ? -14.262 -0.701 -32.792 1.00 81.19 421 GLY A C 1
ATOM 3406 O O . GLY A 1 421 ? -13.343 -1.297 -32.225 1.00 81.19 421 GLY A O 1
ATOM 3407 N N . LEU A 1 422 ? -15.536 -1.055 -32.604 1.00 83.06 422 LEU A N 1
ATOM 3408 C CA . LEU A 1 422 ? -15.914 -2.242 -31.840 1.00 83.06 422 LEU A CA 1
ATOM 3409 C C . LEU A 1 422 ? -15.405 -3.500 -32.562 1.00 83.06 422 LEU A C 1
ATOM 3411 O O . LEU A 1 422 ? -15.818 -3.777 -33.687 1.00 83.06 422 LEU A O 1
ATOM 3415 N N . PHE A 1 423 ? -14.543 -4.273 -31.895 1.00 86.12 423 PHE A N 1
ATOM 3416 C CA . PHE A 1 423 ? -13.827 -5.407 -32.492 1.00 86.12 423 PHE A CA 1
ATOM 3417 C C . PHE A 1 423 ? -13.005 -5.016 -33.733 1.00 86.12 423 PHE A C 1
ATOM 3419 O O . PHE A 1 423 ? -12.935 -5.799 -34.680 1.00 86.12 423 PHE A O 1
ATOM 3426 N N . GLU A 1 424 ? -12.378 -3.832 -33.737 1.00 89.44 424 GLU A N 1
ATOM 3427 C CA . GLU A 1 424 ? -11.455 -3.422 -34.810 1.00 89.44 424 GLU A CA 1
ATOM 3428 C C . GLU A 1 424 ? -10.312 -4.437 -34.966 1.00 89.44 424 GLU A C 1
ATOM 3430 O O . GLU A 1 424 ? -9.988 -4.867 -36.074 1.00 89.44 424 GLU A O 1
ATOM 3435 N N . PHE A 1 425 ? -9.774 -4.899 -33.829 1.00 94.62 425 PHE A N 1
ATOM 3436 C CA . PHE A 1 425 ? -8.745 -5.932 -33.746 1.00 94.62 425 PHE A CA 1
ATOM 3437 C C . PHE A 1 425 ? -9.198 -7.060 -32.824 1.00 94.62 425 PHE A C 1
ATOM 3439 O O . PHE A 1 425 ? -9.459 -6.845 -31.638 1.00 94.62 425 PHE A O 1
ATOM 3446 N N . TYR A 1 426 ? -9.314 -8.272 -33.365 1.00 96.56 426 TYR A N 1
ATOM 3447 C CA . TYR A 1 426 ? -9.891 -9.403 -32.640 1.00 96.56 426 TYR A CA 1
ATOM 3448 C C . TYR A 1 426 ? -9.324 -10.755 -33.082 1.00 96.56 426 TYR A C 1
ATOM 3450 O O . TYR A 1 426 ? -8.763 -10.891 -34.172 1.00 96.56 426 TYR A O 1
ATOM 3458 N N . LYS A 1 427 ? -9.540 -11.783 -32.255 1.00 97.38 427 LYS A N 1
ATOM 3459 C CA . LYS A 1 427 ? -9.494 -13.198 -32.661 1.00 97.38 427 LYS A CA 1
ATOM 3460 C C . LYS A 1 427 ? -10.913 -13.758 -32.755 1.00 97.38 427 LYS A C 1
ATOM 3462 O O . LYS A 1 427 ? -11.802 -13.334 -32.013 1.00 97.38 427 LYS A O 1
ATOM 3467 N N . LEU A 1 428 ? -11.134 -14.684 -33.688 1.00 97.19 428 LEU A N 1
ATOM 3468 C CA . LEU A 1 428 ? -12.421 -15.358 -33.879 1.00 97.19 428 LEU A CA 1
ATOM 3469 C C . LEU A 1 428 ? -12.341 -16.767 -33.290 1.00 97.19 428 LEU A C 1
ATOM 3471 O O . LEU A 1 428 ? -11.631 -17.621 -33.819 1.00 97.19 428 LEU A O 1
ATOM 3475 N N . LEU A 1 429 ? -13.057 -17.007 -32.196 1.00 96.81 429 LEU A N 1
ATOM 3476 C CA . LEU A 1 429 ? -13.044 -18.286 -31.487 1.00 96.81 429 LEU A CA 1
ATOM 3477 C C . LEU A 1 429 ? -14.335 -19.037 -31.789 1.00 96.81 429 LEU A C 1
ATOM 3479 O O . LEU A 1 429 ? -15.403 -18.491 -31.534 1.00 96.81 429 LEU A O 1
ATOM 3483 N N . CYS A 1 430 ? -14.238 -20.244 -32.343 1.00 95.31 430 CYS A N 1
ATOM 3484 C CA . CYS A 1 430 ? -15.382 -21.038 -32.784 1.00 95.31 430 CYS A CA 1
ATOM 3485 C C . CYS A 1 430 ? -15.422 -22.379 -32.058 1.00 95.31 430 CYS A C 1
ATOM 3487 O O . CYS A 1 430 ? -14.490 -23.171 -32.186 1.00 95.31 430 CYS A O 1
ATOM 3489 N N . VAL A 1 431 ? -16.500 -22.648 -31.322 1.00 92.00 431 VAL A N 1
ATOM 3490 C CA . VAL A 1 431 ? -16.735 -23.966 -30.722 1.00 92.00 431 VAL A CA 1
ATOM 3491 C C . VAL A 1 431 ? -17.457 -24.853 -31.726 1.00 92.00 431 VAL A C 1
ATOM 3493 O O . VAL A 1 431 ? -18.526 -24.491 -32.227 1.00 92.00 431 VAL A O 1
ATOM 3496 N N . ARG A 1 432 ? -16.883 -26.027 -32.002 1.00 81.62 432 ARG A N 1
ATOM 3497 C CA . ARG A 1 432 ? -17.464 -27.010 -32.920 1.00 81.62 432 ARG A CA 1
ATOM 3498 C C . ARG A 1 432 ? -18.755 -27.576 -32.333 1.00 81.62 432 ARG A C 1
ATOM 3500 O O . ARG A 1 432 ? -18.766 -28.002 -31.179 1.00 81.62 432 ARG A O 1
ATOM 3507 N N . GLY A 1 433 ? -19.821 -27.595 -33.142 1.00 63.88 433 GLY A N 1
ATOM 3508 C CA . GLY A 1 433 ? -21.188 -27.955 -32.742 1.00 63.88 433 GLY A CA 1
ATOM 3509 C C . GLY A 1 433 ? -21.255 -29.091 -31.715 1.00 63.88 433 GLY A C 1
ATOM 3510 O O . GLY A 1 433 ? -21.030 -30.259 -32.041 1.00 63.88 433 GLY A O 1
ATOM 3511 N N . ILE A 1 434 ? -21.560 -28.745 -30.458 1.00 55.81 434 ILE A N 1
ATOM 3512 C CA . ILE A 1 434 ? -21.654 -29.718 -29.367 1.00 55.81 434 ILE A CA 1
ATOM 3513 C C . ILE A 1 434 ? -22.884 -30.592 -29.614 1.00 55.81 434 ILE A C 1
ATOM 3515 O O . ILE A 1 434 ? -24.020 -30.206 -29.334 1.00 55.81 434 ILE A O 1
ATOM 3519 N N . ILE A 1 435 ? -22.648 -31.795 -30.136 1.00 44.62 435 ILE A N 1
ATOM 3520 C CA . ILE A 1 435 ? -23.652 -32.854 -30.214 1.00 44.62 435 ILE A CA 1
ATOM 3521 C C . ILE A 1 435 ? -23.977 -33.255 -28.774 1.00 44.62 435 ILE A C 1
ATOM 3523 O O . ILE A 1 435 ? -23.190 -33.926 -28.104 1.00 44.62 435 ILE A O 1
ATOM 3527 N N . THR A 1 436 ? -25.141 -32.843 -28.275 1.00 42.22 436 THR A N 1
ATOM 3528 C CA . THR A 1 436 ? -25.648 -33.345 -26.999 1.00 42.22 436 THR A CA 1
ATOM 3529 C C . THR A 1 436 ? -25.872 -34.851 -27.133 1.00 42.22 436 THR A C 1
ATOM 3531 O O . THR A 1 436 ? -26.606 -35.337 -27.991 1.00 42.22 436 THR A O 1
ATOM 3534 N N . SER A 1 437 ? -25.210 -35.635 -26.288 1.00 38.19 437 SER A N 1
ATOM 3535 C CA . SER A 1 437 ? -25.128 -37.098 -26.379 1.00 38.19 437 SER A CA 1
ATOM 3536 C C . SER A 1 437 ? -26.428 -37.853 -26.038 1.00 38.19 437 SER A C 1
ATOM 3538 O O . SER A 1 437 ? -26.377 -39.023 -25.662 1.00 38.19 437 SER A O 1
ATOM 3540 N N . LYS A 1 438 ? -27.614 -37.242 -26.189 1.00 42.34 438 LYS A N 1
ATOM 3541 C CA . LYS A 1 438 ? -28.906 -37.853 -25.814 1.00 42.34 438 LYS A CA 1
ATOM 3542 C C . LYS A 1 438 ? -29.932 -38.062 -26.929 1.00 42.34 438 LYS A C 1
ATOM 3544 O O . LYS A 1 438 ? -30.985 -38.621 -26.646 1.00 42.34 438 LYS A O 1
ATOM 3549 N N . THR A 1 439 ? -29.630 -37.768 -28.187 1.00 37.53 439 THR A N 1
ATOM 3550 C CA . THR A 1 439 ? -30.535 -38.087 -29.308 1.00 37.53 439 THR A CA 1
ATOM 3551 C C . THR A 1 439 ? -29.872 -39.023 -30.315 1.00 37.53 439 THR A C 1
ATOM 3553 O O . THR A 1 439 ? -29.614 -38.691 -31.467 1.00 37.53 439 THR A O 1
ATOM 3556 N N . LYS A 1 440 ? -29.615 -40.267 -29.887 1.00 38.56 440 LYS A N 1
ATOM 3557 C CA . LYS A 1 440 ? -29.583 -41.392 -30.832 1.00 38.56 440 LYS A CA 1
ATOM 3558 C C . LYS A 1 440 ? -31.036 -41.752 -31.144 1.00 38.56 440 LYS A C 1
ATOM 3560 O O . LYS A 1 440 ? -31.787 -42.072 -30.233 1.00 38.56 440 LYS A O 1
ATOM 3565 N N . SER A 1 441 ? -31.388 -41.739 -32.425 1.00 37.12 441 SER A N 1
ATOM 3566 C CA . SER A 1 441 ? -32.736 -41.905 -32.993 1.00 37.12 441 SER A CA 1
ATOM 3567 C C . SER A 1 441 ? -33.556 -40.616 -33.035 1.00 37.12 441 SER A C 1
ATOM 3569 O O . SER A 1 441 ? -34.235 -40.249 -32.089 1.00 37.12 441 SER A O 1
ATOM 3571 N N . LEU A 1 442 ? -33.444 -39.902 -34.152 1.00 39.25 442 LEU A N 1
ATOM 3572 C CA . LEU A 1 442 ? -34.569 -39.406 -34.945 1.00 39.25 442 LEU A CA 1
ATOM 3573 C C . LEU A 1 442 ? -33.980 -38.687 -36.160 1.00 39.25 442 LEU A C 1
ATOM 3575 O O . LEU A 1 442 ? -33.191 -37.760 -36.037 1.00 39.25 442 LEU A O 1
ATOM 3579 N N . ASP A 1 443 ? -34.326 -39.236 -37.315 1.00 40.25 443 ASP A N 1
ATOM 3580 C CA . ASP A 1 443 ? -34.220 -38.707 -38.666 1.00 40.25 443 ASP A CA 1
ATOM 3581 C C . ASP A 1 443 ? -32.946 -37.990 -39.132 1.00 40.25 443 ASP A C 1
ATOM 3583 O O . ASP A 1 443 ? -32.534 -36.921 -38.683 1.00 40.25 443 ASP A O 1
ATOM 3587 N N . LYS A 1 444 ? -32.420 -38.551 -40.228 1.00 41.00 444 LYS A N 1
ATOM 3588 C CA . LYS A 1 444 ? -31.337 -38.075 -41.103 1.00 41.00 444 LYS A CA 1
ATOM 3589 C C . LYS A 1 444 ? -31.498 -36.632 -41.643 1.00 41.00 444 LYS A C 1
ATOM 3591 O O . LYS A 1 444 ? -30.697 -36.221 -42.475 1.00 41.00 444 LYS A O 1
ATOM 3596 N N . GLY A 1 445 ? -32.481 -35.856 -41.184 1.00 41.44 445 GLY A N 1
ATOM 3597 C CA . GLY A 1 445 ? -32.670 -34.435 -41.495 1.00 41.44 445 GLY A CA 1
ATOM 3598 C C . GLY A 1 445 ? -32.169 -33.456 -40.422 1.00 41.44 445 GLY A C 1
ATOM 3599 O O . GLY A 1 445 ? -31.905 -32.305 -40.756 1.00 41.44 445 GLY A O 1
ATOM 3600 N N . TYR A 1 446 ? -31.979 -33.879 -39.163 1.00 39.94 446 TYR A N 1
ATOM 3601 C CA . TYR A 1 446 ? -31.672 -32.952 -38.054 1.00 39.94 446 TYR A CA 1
ATOM 3602 C C . TYR A 1 446 ? -30.181 -32.584 -37.903 1.00 39.94 446 TYR A C 1
ATOM 3604 O O . TYR A 1 446 ? -29.844 -31.603 -37.243 1.00 39.94 446 TYR A O 1
ATOM 3612 N N . ASN A 1 447 ? -29.276 -33.300 -38.580 1.00 39.56 447 ASN A N 1
ATOM 3613 C CA . ASN A 1 447 ? -27.821 -33.078 -38.506 1.00 39.56 447 ASN A CA 1
ATOM 3614 C C . ASN A 1 447 ? -27.322 -31.767 -39.154 1.00 39.56 447 ASN A C 1
ATOM 3616 O O . ASN A 1 447 ? -26.121 -31.528 -39.186 1.00 39.56 447 ASN A O 1
ATOM 3620 N N . LYS A 1 448 ? -28.210 -30.912 -39.675 1.00 38.28 448 LYS A N 1
ATOM 3621 C CA . LYS A 1 448 ? -27.860 -29.613 -40.280 1.00 38.28 448 LYS A CA 1
ATOM 3622 C C . LYS A 1 448 ? -28.036 -28.405 -39.349 1.00 38.28 448 LYS A C 1
ATOM 3624 O O . LYS A 1 448 ? -27.822 -27.286 -39.797 1.00 38.28 448 LYS A O 1
ATOM 3629 N N . ALA A 1 449 ? -28.461 -28.604 -38.100 1.00 43.12 449 ALA A N 1
ATOM 3630 C CA . ALA A 1 449 ? -28.984 -27.511 -37.273 1.00 43.12 449 ALA A CA 1
ATOM 3631 C C . ALA A 1 449 ? -28.083 -27.031 -36.115 1.00 43.12 449 ALA A C 1
ATOM 3633 O O . ALA A 1 449 ? -28.476 -26.104 -35.417 1.00 43.12 449 ALA A O 1
ATOM 3634 N N . LEU A 1 450 ? -26.890 -27.597 -35.901 1.00 56.41 450 LEU A N 1
ATOM 3635 C CA . LEU A 1 450 ? -25.934 -27.090 -34.901 1.00 56.41 450 LEU A CA 1
ATOM 3636 C C . LEU A 1 450 ? -24.594 -26.795 -35.579 1.00 56.41 450 LEU A C 1
ATOM 3638 O O . LEU A 1 450 ? -23.694 -27.631 -35.610 1.00 56.41 450 LEU A O 1
ATOM 3642 N N . ASN A 1 451 ? -24.526 -25.611 -36.183 1.00 73.19 451 ASN A N 1
ATOM 3643 C CA . ASN A 1 451 ? -23.332 -25.061 -36.821 1.00 73.19 451 ASN A CA 1
ATOM 3644 C C . ASN A 1 451 ? -22.345 -24.552 -35.755 1.00 73.19 451 ASN A C 1
ATOM 3646 O O . ASN A 1 451 ? -22.715 -24.404 -34.590 1.00 73.19 451 ASN A O 1
ATOM 3650 N N . ASP A 1 452 ? -21.108 -24.262 -36.159 1.00 78.94 452 ASP A N 1
ATOM 3651 C CA . ASP A 1 452 ? -20.100 -23.677 -35.270 1.00 78.94 452 ASP A CA 1
ATOM 3652 C C . ASP A 1 452 ? -20.607 -22.372 -34.642 1.00 78.94 452 ASP A C 1
ATOM 3654 O O . ASP A 1 452 ? -21.148 -21.501 -35.333 1.00 78.94 452 ASP A O 1
ATOM 3658 N N . LEU A 1 453 ? -20.403 -22.225 -33.332 1.00 85.62 453 LEU A N 1
ATOM 3659 C CA . LEU A 1 453 ? -20.717 -20.999 -32.608 1.00 85.62 453 LEU A CA 1
ATOM 3660 C C . LEU A 1 453 ? -19.436 -20.195 -32.436 1.00 85.62 453 LEU A C 1
ATOM 3662 O O . LEU A 1 453 ? -18.539 -20.612 -31.704 1.00 85.62 453 LEU A O 1
ATOM 3666 N N . CYS A 1 454 ? -19.358 -19.050 -33.113 1.00 93.19 454 CYS A N 1
ATOM 3667 C CA . CYS A 1 454 ? -18.173 -18.203 -33.118 1.00 93.19 454 CYS A CA 1
ATOM 3668 C C . CYS A 1 454 ? -18.397 -16.877 -32.390 1.00 93.19 454 CYS A C 1
ATOM 3670 O O . CYS A 1 454 ? -19.412 -16.215 -32.605 1.00 93.19 454 CYS A O 1
ATOM 3672 N N . ILE A 1 455 ? -17.404 -16.431 -31.620 1.00 95.62 455 ILE A N 1
ATOM 3673 C CA . ILE A 1 455 ? -17.377 -15.101 -31.003 1.00 95.62 455 ILE A CA 1
ATOM 3674 C C . ILE A 1 455 ? -16.118 -14.329 -31.402 1.00 95.62 455 ILE A C 1
ATOM 3676 O O . ILE A 1 455 ? -15.038 -14.900 -31.568 1.00 95.62 455 ILE A O 1
ATOM 3680 N N . LYS A 1 456 ? -16.251 -13.007 -31.534 1.00 97.44 456 LYS A N 1
ATOM 3681 C CA . LYS A 1 456 ? -15.107 -12.092 -31.639 1.00 97.44 456 LYS A CA 1
ATOM 3682 C C . LYS A 1 456 ? -14.634 -11.707 -30.241 1.00 97.44 456 LYS A C 1
ATOM 3684 O O . LYS A 1 456 ? -15.455 -11.260 -29.435 1.00 97.44 456 LYS A O 1
ATOM 3689 N N . VAL A 1 457 ? -13.341 -11.852 -29.970 1.00 97.00 457 VAL A N 1
ATOM 3690 C CA . VAL A 1 457 ? -12.700 -11.415 -28.720 1.00 97.00 457 VAL A CA 1
ATOM 3691 C C . VAL A 1 457 ? -11.725 -10.294 -29.044 1.00 97.00 457 VAL A C 1
ATOM 3693 O O . VAL A 1 457 ? -10.824 -10.486 -29.859 1.00 97.00 457 VAL A O 1
ATOM 3696 N N . ASN A 1 458 ? -11.939 -9.126 -28.440 1.00 95.75 458 ASN A N 1
ATOM 3697 C CA . ASN A 1 458 ? -11.091 -7.949 -28.610 1.00 95.75 458 ASN A CA 1
ATOM 3698 C C . ASN A 1 458 ? -9.639 -8.259 -28.205 1.00 95.75 458 ASN A C 1
ATOM 3700 O O . ASN A 1 458 ? -9.418 -8.952 -27.212 1.00 95.75 458 ASN A O 1
ATOM 3704 N N . ASN A 1 459 ? -8.658 -7.741 -28.952 1.00 97.38 459 ASN A N 1
ATOM 3705 C CA . ASN A 1 459 ? -7.240 -8.059 -28.743 1.00 97.38 459 ASN A CA 1
ATOM 3706 C C . ASN A 1 459 ? -6.792 -7.822 -27.293 1.00 97.38 459 ASN A C 1
ATOM 3708 O O . ASN A 1 459 ? -6.145 -8.668 -26.690 1.00 97.38 459 ASN A O 1
ATOM 3712 N N . TRP A 1 460 ? -7.203 -6.695 -26.717 1.00 97.31 460 TRP A N 1
ATOM 3713 C CA . TRP A 1 460 ? -6.813 -6.261 -25.372 1.00 97.31 460 TRP A CA 1
ATOM 3714 C C . TRP A 1 460 ? -7.575 -6.950 -24.232 1.00 97.31 460 TRP A C 1
ATOM 3716 O O . TRP A 1 460 ? -7.334 -6.641 -23.068 1.00 97.31 460 TRP A O 1
ATOM 3726 N N . ASP A 1 461 ? -8.472 -7.887 -24.555 1.00 97.00 461 ASP A N 1
ATOM 3727 C CA . ASP A 1 461 ? -9.148 -8.741 -23.573 1.00 97.00 461 ASP A CA 1
ATOM 3728 C C . ASP A 1 461 ? -8.530 -10.154 -23.511 1.00 97.00 461 ASP A C 1
ATOM 3730 O O . ASP A 1 461 ? -8.975 -10.974 -22.701 1.00 97.00 461 ASP A O 1
ATOM 3734 N N . LEU A 1 462 ? -7.539 -10.445 -24.367 1.00 98.00 462 LEU A N 1
ATOM 3735 C CA . LEU A 1 462 ? -6.767 -11.692 -24.426 1.00 98.00 462 LEU A CA 1
ATOM 3736 C C . LEU A 1 462 ? -5.593 -11.673 -23.427 1.00 98.00 462 LEU A C 1
ATOM 3738 O O . LEU A 1 462 ? -5.271 -10.642 -22.838 1.00 98.00 462 LEU A O 1
ATOM 3742 N N . PHE A 1 463 ? -4.944 -12.821 -23.226 1.00 98.19 463 PHE A N 1
ATOM 3743 C CA . PHE A 1 463 ? -3.817 -12.957 -22.303 1.00 98.19 463 PHE A CA 1
ATOM 3744 C C . PHE A 1 463 ? -2.519 -12.402 -22.895 1.00 98.19 463 PHE A C 1
ATOM 3746 O O . PHE A 1 463 ? -2.143 -12.710 -24.029 1.00 98.19 463 PHE A O 1
ATOM 3753 N N . PHE A 1 464 ? -1.797 -11.641 -22.074 1.00 98.00 464 PHE A N 1
ATOM 3754 C CA . PHE A 1 464 ? -0.390 -11.333 -22.292 1.00 98.00 464 PHE A CA 1
ATOM 3755 C C . PHE A 1 464 ? 0.444 -12.566 -21.927 1.00 98.00 464 PHE A C 1
ATOM 3757 O O . PHE A 1 464 ? 0.494 -12.963 -20.763 1.00 98.00 464 PHE A O 1
ATOM 3764 N N . SER A 1 465 ? 1.069 -13.184 -22.928 1.00 97.31 465 SER A N 1
ATOM 3765 C CA . SER A 1 465 ? 1.995 -14.302 -22.742 1.00 97.31 465 SER A CA 1
ATOM 3766 C C . SER A 1 465 ? 3.365 -13.876 -23.252 1.00 97.31 465 SER A C 1
ATOM 3768 O O . SER A 1 465 ? 3.543 -13.755 -24.465 1.00 97.31 465 SER A O 1
ATOM 3770 N N . PRO A 1 466 ? 4.323 -13.570 -22.368 1.00 96.94 466 PRO A N 1
ATOM 3771 C CA . PRO A 1 466 ? 5.617 -13.092 -22.813 1.00 96.94 466 PRO A CA 1
ATOM 3772 C C . PRO A 1 466 ? 6.447 -14.235 -23.394 1.00 96.94 466 PRO A C 1
ATOM 3774 O O . PRO A 1 466 ? 6.415 -15.363 -22.899 1.00 96.94 466 PRO A O 1
ATOM 3777 N N . SER A 1 467 ? 7.201 -13.932 -24.445 1.00 96.75 467 SER A N 1
ATOM 3778 C CA . SER A 1 467 ? 8.144 -14.880 -25.037 1.00 96.75 467 SER A CA 1
ATOM 3779 C C . SER A 1 467 ? 9.277 -15.206 -24.056 1.00 96.75 467 SER A C 1
ATOM 3781 O O . SER A 1 467 ? 9.699 -14.348 -23.274 1.00 96.75 467 SER A O 1
ATOM 3783 N N . GLU A 1 468 ? 9.781 -16.440 -24.105 1.00 95.88 468 GLU A N 1
ATOM 3784 C CA . GLU A 1 468 ? 10.868 -16.905 -23.231 1.00 95.88 468 GLU A CA 1
ATOM 3785 C C . GLU A 1 468 ? 12.178 -16.142 -23.484 1.00 95.88 468 GLU A C 1
ATOM 3787 O O . GLU A 1 468 ? 12.955 -15.911 -22.561 1.00 95.88 468 GLU A O 1
ATOM 3792 N N . ASP A 1 469 ? 12.395 -15.680 -24.722 1.00 94.00 469 ASP A N 1
ATOM 3793 C CA . ASP A 1 469 ? 13.598 -14.941 -25.127 1.00 94.00 469 ASP A CA 1
ATOM 3794 C C . ASP A 1 469 ? 13.724 -13.547 -24.490 1.00 94.00 469 ASP A C 1
ATOM 3796 O O . ASP A 1 469 ? 14.794 -12.944 -24.566 1.00 94.00 469 ASP A O 1
ATOM 3800 N N . ASN A 1 470 ? 12.677 -13.053 -23.819 1.00 95.75 470 ASN A N 1
ATOM 3801 C CA . ASN A 1 470 ? 12.758 -11.821 -23.038 1.00 95.75 470 ASN A CA 1
ATOM 3802 C C . ASN A 1 470 ? 13.571 -11.981 -21.746 1.00 95.75 470 ASN A C 1
ATOM 3804 O O . ASN A 1 470 ? 14.056 -10.976 -21.235 1.00 95.75 470 ASN A O 1
ATOM 3808 N N . PHE A 1 471 ? 13.692 -13.198 -21.199 1.00 95.06 471 PHE A N 1
ATOM 3809 C CA . PHE A 1 471 ? 14.253 -13.446 -19.864 1.00 95.06 471 PHE A CA 1
ATOM 3810 C C . PHE A 1 471 ? 15.649 -14.053 -19.956 1.00 95.06 471 PHE A C 1
ATOM 3812 O O . PHE A 1 471 ? 15.863 -15.254 -19.756 1.00 95.06 471 PHE A O 1
ATOM 3819 N N . THR A 1 472 ? 16.622 -13.198 -20.238 1.00 93.31 472 THR A N 1
ATOM 3820 C CA . THR A 1 472 ? 18.023 -13.598 -20.334 1.00 93.31 472 THR A CA 1
ATOM 3821 C C . THR A 1 472 ? 18.652 -13.740 -18.953 1.00 93.31 472 THR A C 1
ATOM 3823 O O . THR A 1 472 ? 18.250 -13.095 -17.989 1.00 93.31 472 THR A O 1
ATOM 3826 N N . ASN A 1 473 ? 19.643 -14.616 -18.829 1.00 92.94 473 ASN A N 1
ATOM 3827 C CA . ASN A 1 473 ? 20.405 -14.747 -17.596 1.00 92.94 473 ASN A CA 1
ATOM 3828 C C . ASN A 1 473 ? 21.813 -15.282 -17.873 1.00 92.94 473 ASN A C 1
ATOM 3830 O O . ASN A 1 473 ? 22.065 -15.937 -18.884 1.00 92.94 473 ASN A O 1
ATOM 3834 N N . ASP A 1 474 ? 22.733 -14.994 -16.962 1.00 92.00 474 ASP A N 1
ATOM 3835 C CA . ASP A 1 474 ? 24.107 -15.492 -16.939 1.00 92.00 474 ASP A CA 1
ATOM 3836 C C . ASP A 1 474 ? 24.335 -16.474 -15.782 1.00 92.00 474 ASP A C 1
ATOM 3838 O O . ASP A 1 474 ? 25.472 -16.776 -15.423 1.00 92.00 474 ASP A O 1
ATOM 3842 N N . LEU A 1 475 ? 23.251 -17.035 -15.232 1.00 93.81 475 LEU A N 1
ATOM 3843 C CA . LEU A 1 475 ? 23.283 -17.937 -14.082 1.00 93.81 475 LEU A CA 1
ATOM 3844 C C . LEU A 1 475 ? 24.190 -19.154 -14.312 1.00 93.81 475 LEU A C 1
ATOM 3846 O O . LEU A 1 475 ? 24.775 -19.663 -13.361 1.00 93.81 475 LEU A O 1
ATOM 3850 N N . ASN A 1 476 ? 24.331 -19.602 -15.563 1.00 93.56 476 ASN A N 1
ATOM 3851 C CA . ASN A 1 476 ? 25.175 -20.731 -15.958 1.00 93.56 476 ASN A CA 1
ATOM 3852 C C . ASN A 1 476 ? 26.652 -20.378 -16.220 1.00 93.56 476 ASN A C 1
ATOM 3854 O O . ASN A 1 476 ? 27.456 -21.286 -16.443 1.00 93.56 476 ASN A O 1
ATOM 3858 N N . LYS A 1 477 ? 27.030 -19.094 -16.233 1.00 92.94 477 LYS A N 1
ATOM 3859 C CA . LYS A 1 477 ? 28.421 -18.679 -16.437 1.00 92.94 477 LYS A CA 1
ATOM 3860 C C . LYS A 1 477 ? 29.183 -18.803 -15.122 1.00 92.94 477 LYS A C 1
ATOM 3862 O O . LYS A 1 477 ? 28.745 -18.296 -14.096 1.00 92.94 477 LYS A O 1
ATOM 3867 N N . GLY A 1 478 ? 30.307 -19.517 -15.154 1.00 90.88 478 GLY A N 1
ATOM 3868 C CA . GLY A 1 478 ? 31.205 -19.608 -14.003 1.00 90.88 478 GLY A CA 1
ATOM 3869 C C . GLY A 1 478 ? 31.914 -18.281 -13.735 1.00 90.88 478 GLY A C 1
ATOM 3870 O O . GLY A 1 478 ? 32.127 -17.489 -14.653 1.00 90.88 478 GLY A O 1
ATOM 3871 N N . GLU A 1 479 ? 32.312 -18.075 -12.483 1.00 93.06 479 GLU A N 1
ATOM 3872 C CA . GLU A 1 479 ? 33.032 -16.883 -12.028 1.00 93.06 479 GLU A CA 1
ATOM 3873 C C . GLU A 1 479 ? 34.424 -17.263 -11.506 1.00 93.06 479 GLU A C 1
ATOM 3875 O O . GLU A 1 479 ? 34.600 -18.289 -10.841 1.00 93.06 479 GLU A O 1
ATOM 3880 N N . GLU A 1 480 ? 35.425 -16.432 -11.796 1.00 93.94 480 GLU A N 1
ATOM 3881 C CA . GLU A 1 480 ? 36.759 -16.553 -11.208 1.00 93.94 480 GLU A CA 1
ATOM 3882 C C . GLU A 1 480 ? 36.836 -15.686 -9.945 1.00 93.94 480 GLU A C 1
ATOM 3884 O O . GLU A 1 480 ? 36.710 -14.461 -9.992 1.00 93.94 480 GLU A O 1
ATOM 3889 N N . ILE A 1 481 ? 37.023 -16.330 -8.795 1.00 93.81 481 ILE A N 1
ATOM 3890 C CA . ILE A 1 481 ? 37.101 -15.666 -7.499 1.00 93.81 481 ILE A CA 1
ATOM 3891 C C . ILE A 1 481 ? 38.559 -15.364 -7.173 1.00 93.81 481 ILE A C 1
ATOM 3893 O O . ILE A 1 481 ? 39.416 -16.252 -7.121 1.00 93.81 481 ILE A O 1
ATOM 3897 N N . THR A 1 482 ? 38.814 -14.090 -6.901 1.00 91.06 482 THR A N 1
ATOM 3898 C CA . THR A 1 482 ? 40.125 -13.531 -6.568 1.00 91.06 482 THR A CA 1
ATOM 3899 C C . THR A 1 482 ? 40.084 -12.875 -5.187 1.00 91.06 482 THR A C 1
ATOM 3901 O O . THR A 1 482 ? 39.017 -12.725 -4.582 1.00 91.06 482 THR A O 1
ATOM 3904 N N . SER A 1 483 ? 41.236 -12.430 -4.683 1.00 88.38 483 SER A N 1
ATOM 3905 C CA . SER A 1 483 ? 41.295 -11.604 -3.470 1.00 88.38 483 SER A CA 1
ATOM 3906 C C . SER A 1 483 ? 40.589 -10.252 -3.611 1.00 88.38 483 SER A C 1
ATOM 3908 O O . SER A 1 483 ? 40.166 -9.694 -2.601 1.00 88.38 483 SER A O 1
ATOM 3910 N N . ASP A 1 484 ? 40.443 -9.756 -4.845 1.00 87.12 484 ASP A N 1
ATOM 3911 C CA . ASP A 1 484 ? 39.937 -8.413 -5.161 1.00 87.12 484 ASP A CA 1
ATOM 3912 C C . ASP A 1 484 ? 38.492 -8.429 -5.687 1.00 87.12 484 ASP A C 1
ATOM 3914 O O . ASP A 1 484 ? 37.919 -7.377 -5.977 1.00 87.12 484 ASP A O 1
ATOM 3918 N N . THR A 1 485 ? 37.893 -9.618 -5.825 1.00 84.62 485 THR A N 1
ATOM 3919 C CA . THR A 1 485 ? 36.488 -9.773 -6.210 1.00 84.62 485 THR A CA 1
ATOM 3920 C C . THR A 1 485 ? 35.605 -9.103 -5.155 1.00 84.62 485 THR A C 1
ATOM 3922 O O . THR A 1 485 ? 35.522 -9.571 -4.021 1.00 84.62 485 THR A O 1
ATOM 3925 N N . ASN A 1 486 ? 34.958 -7.997 -5.531 1.00 76.62 486 ASN A N 1
ATOM 3926 C CA . ASN A 1 486 ? 34.090 -7.219 -4.649 1.00 76.62 486 ASN A CA 1
ATOM 3927 C C . ASN A 1 486 ? 32.632 -7.685 -4.724 1.00 76.62 486 ASN A C 1
ATOM 3929 O O . ASN A 1 486 ? 32.205 -8.283 -5.709 1.00 76.62 486 ASN A O 1
ATOM 3933 N N . ILE A 1 487 ? 31.894 -7.373 -3.662 1.00 77.81 487 ILE A N 1
ATOM 3934 C CA . ILE A 1 487 ? 30.482 -7.714 -3.467 1.00 77.81 487 ILE A CA 1
ATOM 3935 C C . ILE A 1 487 ? 29.627 -6.559 -3.980 1.00 77.81 487 ILE A C 1
ATOM 3937 O O . ILE A 1 487 ? 29.906 -5.398 -3.660 1.00 77.81 487 ILE A O 1
ATOM 3941 N N . GLU A 1 488 ? 28.609 -6.862 -4.779 1.00 77.81 488 GLU A N 1
ATOM 3942 C CA . GLU A 1 488 ? 27.645 -5.850 -5.207 1.00 77.81 488 GLU A CA 1
ATOM 3943 C C . GLU A 1 488 ? 26.812 -5.390 -4.000 1.00 77.81 488 GLU A C 1
ATOM 3945 O O . GLU A 1 488 ? 26.454 -6.172 -3.115 1.00 77.81 488 GLU A O 1
ATOM 3950 N N . ALA A 1 489 ? 26.531 -4.086 -3.910 1.00 75.88 489 ALA A N 1
ATOM 3951 C CA . ALA A 1 489 ? 25.719 -3.566 -2.815 1.00 75.88 489 ALA A CA 1
ATOM 3952 C C . ALA A 1 489 ? 24.292 -4.135 -2.885 1.00 75.88 489 ALA A C 1
ATOM 3954 O O . ALA A 1 489 ? 23.770 -4.419 -3.962 1.00 75.88 489 ALA A O 1
ATOM 3955 N N . ALA A 1 490 ? 23.628 -4.257 -1.732 1.00 75.62 490 ALA A N 1
ATOM 3956 C CA . ALA A 1 490 ? 22.210 -4.588 -1.714 1.00 75.62 490 ALA A CA 1
ATOM 3957 C C . ALA A 1 490 ? 21.419 -3.484 -2.438 1.00 75.62 490 ALA A C 1
ATOM 3959 O O . ALA A 1 490 ? 21.342 -2.356 -1.953 1.00 75.62 490 ALA A O 1
ATOM 3960 N N . GLU A 1 491 ? 20.841 -3.813 -3.592 1.00 75.81 491 GLU A N 1
ATOM 3961 C CA . GLU A 1 491 ? 19.982 -2.898 -4.344 1.00 75.81 491 GLU A CA 1
ATOM 3962 C C . GLU A 1 491 ? 18.649 -2.723 -3.599 1.00 75.81 491 GLU A C 1
ATOM 3964 O O . GLU A 1 491 ? 17.785 -3.604 -3.619 1.00 75.81 491 GLU A O 1
ATOM 3969 N N . GLU A 1 492 ? 18.509 -1.617 -2.862 1.00 81.88 492 GLU A N 1
ATOM 3970 C CA . GLU A 1 492 ? 17.285 -1.302 -2.124 1.00 81.88 492 GLU A CA 1
ATOM 3971 C C . GLU A 1 492 ? 16.145 -0.900 -3.075 1.00 81.88 492 GLU A C 1
ATOM 3973 O O . GLU A 1 492 ? 16.339 -0.088 -3.987 1.00 81.88 492 GLU A O 1
ATOM 3978 N N . ASN A 1 493 ? 14.939 -1.435 -2.834 1.00 85.62 493 ASN A N 1
ATOM 3979 C CA . ASN A 1 493 ? 13.727 -0.997 -3.534 1.00 85.62 493 ASN A CA 1
ATOM 3980 C C . ASN A 1 493 ? 13.453 0.491 -3.261 1.00 85.62 493 ASN A C 1
ATOM 3982 O O . ASN A 1 493 ? 13.662 0.992 -2.151 1.00 85.62 493 ASN A O 1
ATOM 3986 N N . ILE A 1 494 ? 12.907 1.181 -4.261 1.00 90.50 494 ILE A N 1
ATOM 3987 C CA . ILE A 1 494 ? 12.520 2.587 -4.142 1.00 90.50 494 ILE A CA 1
ATOM 3988 C C . ILE A 1 494 ? 11.393 2.750 -3.114 1.00 90.50 494 ILE A C 1
ATOM 3990 O O . ILE A 1 494 ? 10.381 2.055 -3.137 1.00 90.50 494 ILE A O 1
ATOM 3994 N N . SER A 1 495 ? 11.557 3.710 -2.205 1.00 89.19 495 SER A N 1
ATOM 3995 C CA . SER A 1 495 ? 10.562 4.070 -1.193 1.00 89.19 495 SER A CA 1
ATOM 3996 C C . SER A 1 495 ? 10.395 5.586 -1.114 1.00 89.19 495 SER A C 1
ATOM 3998 O O . SER A 1 495 ? 11.276 6.334 -1.534 1.00 89.19 495 SER A O 1
ATOM 4000 N N . LEU A 1 496 ? 9.280 6.056 -0.544 1.00 88.00 496 LEU A N 1
ATOM 4001 C CA . LEU A 1 496 ? 9.058 7.495 -0.350 1.00 88.00 496 LEU A CA 1
ATOM 4002 C C . LEU A 1 496 ? 10.152 8.135 0.519 1.00 88.00 496 LEU A C 1
ATOM 4004 O O . LEU A 1 496 ? 10.557 9.258 0.240 1.00 88.00 496 LEU A O 1
ATOM 4008 N N . ASP A 1 497 ? 10.676 7.407 1.510 1.00 87.50 497 ASP A N 1
ATOM 4009 C CA . ASP A 1 497 ? 11.774 7.886 2.355 1.00 87.50 497 ASP A CA 1
ATOM 4010 C C . ASP A 1 497 ? 13.075 8.041 1.556 1.00 87.50 497 ASP A C 1
ATOM 4012 O O . ASP A 1 497 ? 13.782 9.034 1.725 1.00 87.50 497 ASP A O 1
ATOM 4016 N N . LEU A 1 498 ? 13.376 7.109 0.642 1.00 91.69 498 LEU A N 1
ATOM 4017 C CA . LEU A 1 498 ? 14.527 7.237 -0.255 1.00 91.69 498 LEU A CA 1
ATOM 4018 C C . LEU A 1 498 ? 14.365 8.447 -1.185 1.00 91.69 498 LEU A C 1
ATOM 4020 O O . LEU A 1 498 ? 15.287 9.247 -1.316 1.00 91.69 498 LEU A O 1
ATOM 4024 N N . ILE A 1 499 ? 13.182 8.638 -1.774 1.00 92.81 499 ILE A N 1
ATOM 4025 C CA . ILE A 1 499 ? 12.895 9.811 -2.616 1.00 92.81 499 ILE A CA 1
ATOM 4026 C C . ILE A 1 499 ? 13.065 11.104 -1.806 1.00 92.81 499 ILE A C 1
ATOM 4028 O O . ILE A 1 499 ? 13.681 12.052 -2.289 1.00 92.81 499 ILE A O 1
ATOM 4032 N N . GLN A 1 500 ? 12.607 11.128 -0.551 1.00 91.38 500 GLN A N 1
ATOM 4033 C CA . GLN A 1 500 ? 12.805 12.265 0.346 1.00 91.38 500 GLN A CA 1
ATOM 4034 C C . GLN A 1 500 ? 14.293 12.535 0.620 1.00 91.38 500 GLN A C 1
ATOM 4036 O O . GLN A 1 500 ? 14.699 13.694 0.667 1.00 91.38 500 GLN A O 1
ATOM 4041 N N . GLN A 1 501 ? 15.125 11.500 0.775 1.00 92.50 501 GLN A N 1
ATOM 4042 C CA . GLN A 1 501 ? 16.577 11.662 0.929 1.00 92.50 501 GLN A CA 1
ATOM 4043 C C . GLN A 1 501 ? 17.224 12.254 -0.330 1.00 92.50 501 GLN A C 1
ATOM 4045 O O . GLN A 1 501 ? 18.052 13.164 -0.219 1.00 92.50 501 GLN A O 1
ATOM 4050 N N . TYR A 1 502 ? 16.827 11.791 -1.520 1.00 93.69 502 TYR A N 1
ATOM 4051 C CA . TYR A 1 502 ? 17.270 12.395 -2.779 1.00 93.69 502 TYR A CA 1
ATOM 4052 C C . TYR A 1 502 ? 16.833 13.859 -2.856 1.00 93.69 502 TYR A C 1
ATOM 4054 O O . TYR A 1 502 ? 17.674 14.711 -3.108 1.00 93.69 502 TYR A O 1
ATOM 4062 N N . TYR A 1 503 ? 15.575 14.177 -2.537 1.00 92.69 503 TYR A N 1
ATOM 4063 C CA . TYR A 1 503 ? 15.070 15.553 -2.523 1.00 92.69 503 TYR A CA 1
ATOM 4064 C C . TYR A 1 503 ? 15.864 16.466 -1.580 1.00 92.69 503 TYR A C 1
ATOM 4066 O O . TYR A 1 503 ? 16.276 17.553 -1.973 1.00 92.69 503 TYR A O 1
ATOM 4074 N N . LEU A 1 504 ? 16.133 16.014 -0.349 1.00 92.75 504 LEU A N 1
ATOM 4075 C CA . LEU A 1 504 ? 16.877 16.788 0.653 1.00 92.75 504 LEU A CA 1
ATOM 4076 C C . LEU A 1 504 ? 18.348 17.023 0.278 1.00 92.75 504 LEU A C 1
ATOM 4078 O O . LEU A 1 504 ? 18.956 17.964 0.782 1.00 92.75 504 LEU A O 1
ATOM 4082 N N . THR A 1 505 ? 18.926 16.171 -0.572 1.00 91.50 505 THR A N 1
ATOM 4083 C CA . THR A 1 505 ? 20.325 16.273 -1.023 1.00 91.50 505 THR A CA 1
ATOM 4084 C C . THR A 1 505 ? 20.465 16.801 -2.452 1.00 91.50 505 THR A C 1
ATOM 4086 O O . THR A 1 505 ? 21.585 17.025 -2.916 1.00 91.50 505 THR A O 1
ATOM 4089 N N . PHE A 1 506 ? 19.350 17.029 -3.152 1.00 91.06 506 PHE A N 1
ATOM 4090 C CA . PHE A 1 506 ? 19.335 17.523 -4.520 1.00 91.06 506 PHE A CA 1
ATOM 4091 C C . PHE A 1 506 ? 19.721 19.004 -4.558 1.00 91.06 506 PHE A C 1
ATOM 4093 O O . PHE A 1 506 ? 19.143 19.839 -3.862 1.00 91.06 506 PHE A O 1
ATOM 4100 N N . ASN A 1 507 ? 20.694 19.352 -5.399 1.00 89.25 507 ASN A N 1
ATOM 4101 C CA . ASN A 1 507 ? 21.087 20.744 -5.581 1.00 89.25 507 ASN A CA 1
ATOM 4102 C C . ASN A 1 507 ? 20.092 21.452 -6.514 1.00 89.25 507 ASN A C 1
ATOM 4104 O O . ASN A 1 507 ? 20.106 21.202 -7.721 1.00 89.25 507 ASN A O 1
ATOM 4108 N N . PHE A 1 508 ? 19.253 22.335 -5.970 1.00 87.12 508 PHE A N 1
ATOM 4109 C CA . PHE A 1 508 ? 18.291 23.139 -6.735 1.00 87.12 508 PHE A CA 1
ATOM 4110 C C . PHE A 1 508 ? 18.868 24.458 -7.270 1.00 87.12 508 PHE A C 1
ATOM 4112 O O . PHE A 1 508 ? 18.246 25.056 -8.140 1.00 87.12 508 PHE A O 1
ATOM 4119 N N . ASP A 1 509 ? 20.045 24.888 -6.810 1.00 82.94 509 ASP A N 1
ATOM 4120 C CA . ASP A 1 509 ? 20.579 26.231 -7.091 1.00 82.94 509 ASP A CA 1
ATOM 4121 C C . ASP A 1 509 ? 21.347 26.318 -8.425 1.00 82.94 509 ASP A C 1
ATOM 4123 O O . ASP A 1 509 ? 21.682 27.402 -8.898 1.00 82.94 509 ASP A O 1
ATOM 4127 N N . ASN A 1 510 ? 21.597 25.172 -9.064 1.00 77.19 510 ASN A N 1
ATOM 4128 C CA . ASN A 1 510 ? 22.342 25.072 -10.317 1.00 77.19 510 ASN A CA 1
ATOM 4129 C C . ASN A 1 510 ? 21.405 25.049 -11.538 1.00 77.19 510 ASN A C 1
ATOM 4131 O O . ASN A 1 510 ? 21.105 23.978 -12.083 1.00 77.19 510 ASN A O 1
ATOM 4135 N N . GLU A 1 511 ? 20.927 26.219 -11.961 1.00 80.69 511 GLU A N 1
ATOM 4136 C CA . GLU A 1 511 ? 20.266 26.399 -13.259 1.00 80.69 511 GLU A CA 1
ATOM 4137 C C . GLU A 1 511 ? 21.233 27.025 -14.280 1.00 80.69 511 GLU A C 1
ATOM 4139 O O . GLU A 1 511 ? 21.846 28.055 -13.994 1.00 80.69 511 GLU A O 1
ATOM 4144 N N . PRO A 1 512 ? 21.389 26.439 -15.480 1.00 84.25 512 PRO A N 1
ATOM 4145 C CA . PRO A 1 512 ? 22.279 26.986 -16.497 1.00 84.25 512 PRO A CA 1
ATOM 4146 C C . PRO A 1 512 ? 21.698 28.246 -17.155 1.00 84.25 512 PRO A C 1
ATOM 4148 O O . PRO A 1 512 ? 20.524 28.297 -17.518 1.00 84.25 512 PRO A O 1
ATOM 4151 N N . GLU A 1 513 ? 22.533 29.259 -17.368 1.00 85.00 513 GLU A N 1
ATOM 4152 C CA . GLU A 1 513 ? 22.183 30.461 -18.138 1.00 85.00 513 GLU A CA 1
ATOM 4153 C C . GLU A 1 513 ? 21.752 30.174 -19.594 1.00 85.00 513 GLU A C 1
ATOM 4155 O O . GLU A 1 513 ? 22.148 29.190 -20.221 1.00 85.00 513 GLU A O 1
ATOM 4160 N N . ASN A 1 514 ? 20.955 31.081 -20.169 1.00 84.94 514 ASN A N 1
ATOM 4161 C CA . ASN A 1 514 ? 20.681 31.093 -21.605 1.00 84.94 514 ASN A CA 1
ATOM 4162 C C . ASN A 1 514 ? 21.745 31.923 -22.338 1.00 84.94 514 ASN A C 1
ATOM 4164 O O . ASN A 1 514 ? 21.653 33.149 -22.375 1.00 84.94 514 ASN A O 1
ATOM 4168 N N . ILE A 1 515 ? 22.757 31.257 -22.889 1.00 85.31 515 ILE A N 1
ATOM 4169 C CA . ILE A 1 515 ? 23.915 31.904 -23.516 1.00 85.31 515 ILE A CA 1
ATOM 4170 C C . ILE A 1 515 ? 23.617 32.448 -24.921 1.00 85.31 515 ILE A C 1
ATOM 4172 O O . ILE A 1 515 ? 22.727 31.969 -25.621 1.00 85.31 515 ILE A O 1
ATOM 4176 N N . SER A 1 516 ? 24.403 33.437 -25.356 1.00 84.88 516 SER A N 1
ATOM 4177 C CA . SER A 1 516 ? 24.404 33.894 -26.750 1.00 84.88 516 SER A CA 1
ATOM 4178 C C . SER A 1 516 ? 25.192 32.910 -27.611 1.00 84.88 516 SER A C 1
ATOM 4180 O O . SER A 1 516 ? 26.371 32.665 -27.339 1.00 84.88 516 SER A O 1
ATOM 4182 N N . ILE A 1 517 ? 24.570 32.384 -28.663 1.00 90.62 517 ILE A N 1
ATOM 4183 C CA . ILE A 1 517 ? 25.209 31.512 -29.656 1.00 90.62 517 ILE A CA 1
ATOM 4184 C C . ILE A 1 517 ? 25.316 32.222 -31.011 1.00 90.62 517 ILE A C 1
ATOM 4186 O O . ILE A 1 517 ? 24.639 33.222 -31.249 1.00 90.62 517 ILE A O 1
ATOM 4190 N N . GLU A 1 518 ? 26.207 31.744 -31.875 1.00 88.25 518 GLU A N 1
ATOM 4191 C CA . GLU A 1 518 ? 26.297 32.196 -33.264 1.00 88.25 518 GLU A CA 1
ATOM 4192 C C . GLU A 1 518 ? 24.968 31.940 -33.981 1.00 88.25 518 GLU A C 1
ATOM 4194 O O . GLU A 1 518 ? 24.336 30.898 -33.793 1.00 88.25 518 GLU A O 1
ATOM 4199 N N . ASN A 1 519 ? 24.523 32.912 -34.779 1.00 91.06 519 ASN A N 1
ATOM 4200 C CA . ASN A 1 519 ? 23.291 32.765 -35.537 1.00 91.06 519 ASN A CA 1
ATOM 4201 C C . ASN A 1 519 ? 23.460 31.658 -36.583 1.00 91.06 519 ASN A C 1
ATOM 4203 O O . ASN A 1 519 ? 24.298 31.751 -37.478 1.00 91.06 519 ASN A O 1
ATOM 4207 N N . LEU A 1 520 ? 22.611 30.642 -36.481 1.00 92.50 520 LEU A N 1
ATOM 4208 C CA . LEU A 1 520 ? 22.475 29.563 -37.446 1.00 92.50 520 LEU A CA 1
ATOM 4209 C C . LEU A 1 520 ? 21.917 30.095 -38.774 1.00 92.50 520 LEU A C 1
ATOM 4211 O O . LEU A 1 520 ? 21.504 31.254 -38.913 1.00 92.50 520 LEU A O 1
ATOM 4215 N N . SER A 1 521 ? 21.874 29.229 -39.782 1.00 90.69 521 SER A N 1
ATOM 4216 C CA . SER A 1 521 ? 21.147 29.525 -41.017 1.00 90.69 521 SER A CA 1
ATOM 4217 C C . SER A 1 521 ? 19.654 29.767 -40.735 1.00 90.69 521 SER A C 1
ATOM 4219 O O . SER A 1 521 ? 19.121 29.318 -39.720 1.00 90.69 521 SER A O 1
ATOM 4221 N N . SER A 1 522 ? 18.971 30.520 -41.609 1.00 88.88 522 SER A N 1
ATOM 4222 C CA . SER A 1 522 ? 17.564 30.909 -41.394 1.00 88.88 522 SER A CA 1
ATOM 4223 C C . SER A 1 522 ? 16.624 29.705 -41.245 1.00 88.88 522 SER A C 1
ATOM 4225 O O . SER A 1 522 ? 15.672 29.768 -40.463 1.00 88.88 522 SER A O 1
ATOM 4227 N N . ASP A 1 523 ? 16.916 28.615 -41.954 1.00 91.88 523 ASP A N 1
ATOM 4228 C CA . ASP A 1 523 ? 16.232 27.328 -41.860 1.00 91.88 523 ASP A CA 1
ATOM 4229 C C . ASP A 1 523 ? 17.22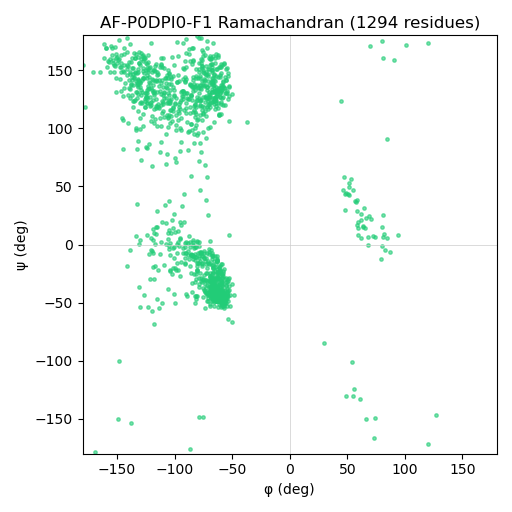2 26.282 -41.346 1.00 91.88 523 ASP A C 1
ATOM 4231 O O . ASP A 1 523 ? 18.230 26.003 -41.992 1.00 91.88 523 ASP A O 1
ATOM 4235 N N . ILE A 1 524 ? 16.937 25.715 -40.175 1.00 93.19 524 ILE A N 1
ATOM 4236 C CA . ILE A 1 524 ? 17.795 24.707 -39.552 1.00 93.19 524 ILE A CA 1
ATOM 4237 C C . ILE A 1 524 ? 17.443 23.351 -40.167 1.00 93.19 524 ILE A C 1
ATOM 4239 O O . ILE A 1 524 ? 16.323 22.868 -40.010 1.00 93.19 524 ILE A O 1
ATOM 4243 N N . ILE A 1 525 ? 18.388 22.738 -40.874 1.00 92.62 525 ILE A N 1
ATOM 4244 C CA . ILE A 1 525 ? 18.149 21.477 -41.582 1.00 92.62 525 ILE A CA 1
ATOM 4245 C C . ILE A 1 525 ? 18.257 20.312 -40.594 1.00 92.62 525 ILE A C 1
ATOM 4247 O O . ILE A 1 525 ? 19.287 20.132 -39.945 1.00 92.62 525 ILE A O 1
ATOM 4251 N N . GLY A 1 526 ? 17.208 19.496 -40.494 1.00 90.12 526 GLY A N 1
ATOM 4252 C CA . GLY A 1 526 ? 17.197 18.319 -39.629 1.00 90.12 526 GLY A CA 1
ATOM 4253 C C . GLY A 1 526 ? 15.979 17.428 -39.845 1.00 90.12 526 GLY A C 1
ATOM 4254 O O . GLY A 1 526 ? 14.890 17.904 -40.145 1.00 90.12 526 GLY A O 1
ATOM 4255 N N . GLN A 1 527 ? 16.157 16.124 -39.651 1.00 90.94 527 GLN A N 1
ATOM 4256 C CA . GLN A 1 527 ? 15.076 15.137 -39.676 1.00 90.94 527 GLN A CA 1
ATOM 4257 C C . GLN A 1 527 ? 14.932 14.473 -38.307 1.00 90.94 527 GLN A C 1
ATOM 4259 O O . GLN A 1 527 ? 15.899 14.411 -37.541 1.00 90.94 527 GLN A O 1
ATOM 4264 N N . LEU A 1 528 ? 13.735 13.987 -37.989 1.00 92.88 528 LEU A N 1
ATOM 4265 C CA . LEU A 1 528 ? 13.501 13.237 -36.756 1.00 92.88 528 LEU A CA 1
ATOM 4266 C C . LEU A 1 528 ? 14.348 11.958 -36.709 1.00 92.88 528 LEU A C 1
ATOM 4268 O O . LEU A 1 528 ? 14.706 11.397 -37.746 1.00 92.88 528 LEU A O 1
ATOM 4272 N N . GLU A 1 529 ? 14.669 11.482 -35.504 1.00 90.06 529 GLU A N 1
ATOM 4273 C CA . GLU A 1 529 ? 15.206 10.127 -35.348 1.00 90.06 529 GLU A CA 1
ATOM 4274 C C . GLU A 1 529 ? 14.199 9.114 -35.919 1.00 90.06 529 GLU A C 1
ATOM 4276 O O . GLU A 1 529 ? 13.023 9.125 -35.549 1.00 90.06 529 GLU A O 1
ATOM 4281 N N . LEU A 1 530 ? 14.654 8.240 -36.826 1.00 88.00 530 LEU A N 1
ATOM 4282 C CA . LEU A 1 530 ? 13.792 7.215 -37.410 1.00 88.00 530 LEU A CA 1
ATOM 4283 C C . LEU A 1 530 ? 13.343 6.231 -36.323 1.00 88.00 530 LEU A C 1
ATOM 4285 O O . LEU A 1 530 ? 14.172 5.629 -35.634 1.00 88.00 530 LEU A O 1
ATOM 4289 N N . MET A 1 531 ? 12.030 6.039 -36.213 1.00 87.50 531 MET A N 1
ATOM 4290 C CA . MET A 1 531 ? 11.446 4.967 -35.412 1.00 87.50 531 MET A CA 1
ATOM 4291 C C . MET A 1 531 ? 11.471 3.657 -36.212 1.00 87.50 531 MET A C 1
ATOM 4293 O O . MET A 1 531 ? 11.317 3.694 -37.434 1.00 87.50 531 MET A O 1
ATOM 4297 N N . PRO A 1 532 ? 11.667 2.494 -35.568 1.00 85.25 532 PRO A N 1
ATOM 4298 C CA . PRO A 1 532 ? 11.559 1.211 -36.254 1.00 85.25 532 PRO A CA 1
ATOM 4299 C C . PRO A 1 532 ? 10.163 1.028 -36.861 1.00 85.25 532 PRO A C 1
ATOM 4301 O O . PRO A 1 532 ? 9.161 1.285 -36.195 1.00 85.25 532 PRO A O 1
ATOM 4304 N N . ASN A 1 533 ? 10.092 0.552 -38.106 1.00 87.88 533 ASN A N 1
ATOM 4305 C CA . ASN A 1 533 ? 8.820 0.143 -38.697 1.00 87.88 533 ASN A CA 1
ATOM 4306 C C . ASN A 1 533 ? 8.363 -1.157 -38.031 1.00 87.88 533 ASN A C 1
ATOM 4308 O O . ASN A 1 533 ? 9.042 -2.179 -38.133 1.00 87.88 533 ASN A O 1
ATOM 4312 N N . ILE A 1 534 ? 7.213 -1.111 -37.368 1.00 86.06 534 ILE A N 1
ATOM 4313 C CA . ILE A 1 534 ? 6.602 -2.261 -36.703 1.00 86.06 534 ILE A CA 1
ATOM 4314 C C . ILE A 1 534 ? 5.616 -2.919 -37.673 1.00 86.06 534 ILE A C 1
ATOM 4316 O O . ILE A 1 534 ? 4.788 -2.239 -38.285 1.00 86.06 534 ILE A O 1
ATOM 4320 N N . GLU A 1 535 ? 5.691 -4.242 -37.819 1.00 84.81 535 GLU A N 1
ATOM 4321 C CA . GLU A 1 535 ? 4.723 -4.990 -38.622 1.00 84.81 535 GLU A CA 1
ATOM 4322 C C . GLU A 1 535 ? 3.329 -4.934 -37.987 1.00 84.81 535 GLU A C 1
ATOM 4324 O O . GLU A 1 535 ? 3.156 -5.203 -36.799 1.00 84.81 535 GLU A O 1
ATOM 4329 N N . ARG A 1 536 ? 2.301 -4.632 -38.790 1.00 90.56 536 ARG A N 1
ATOM 4330 C CA . ARG A 1 536 ? 0.919 -4.715 -38.311 1.00 90.56 536 ARG A CA 1
ATOM 4331 C C . ARG A 1 536 ? 0.583 -6.164 -37.965 1.00 90.56 536 ARG A C 1
ATOM 4333 O O . ARG A 1 536 ? 0.627 -7.030 -38.839 1.00 90.56 536 ARG A O 1
ATOM 4340 N N . PHE A 1 537 ? 0.188 -6.432 -36.723 1.00 92.62 537 PHE A N 1
ATOM 4341 C CA . PHE A 1 537 ? -0.117 -7.799 -36.300 1.00 92.62 537 PHE A CA 1
ATOM 4342 C C . PHE A 1 537 ? -1.383 -8.351 -36.993 1.00 92.62 537 PHE A C 1
ATOM 4344 O O . PHE A 1 537 ? -2.261 -7.573 -37.392 1.00 92.62 537 PHE A O 1
ATOM 4351 N N . PRO A 1 538 ? -1.532 -9.685 -37.123 1.00 91.75 538 PRO A N 1
ATOM 4352 C CA . PRO A 1 538 ? -2.671 -10.292 -37.810 1.00 91.75 538 PRO A CA 1
ATOM 4353 C C . PRO A 1 538 ? -4.024 -9.937 -37.176 1.00 91.75 538 PRO A C 1
ATOM 4355 O O . PRO A 1 538 ? -4.194 -10.023 -35.960 1.00 91.75 538 PRO A O 1
ATOM 4358 N N . ASN A 1 539 ? -5.027 -9.629 -38.000 1.00 93.44 539 ASN A N 1
ATOM 4359 C CA . ASN A 1 539 ? -6.397 -9.383 -37.541 1.00 93.44 539 ASN A CA 1
ATOM 4360 C C . ASN A 1 539 ? -7.333 -10.557 -37.885 1.00 93.44 539 ASN A C 1
ATOM 4362 O O . ASN A 1 539 ? -7.210 -11.162 -38.948 1.00 93.44 539 ASN A O 1
ATOM 4366 N N . GLY A 1 540 ? -8.289 -10.874 -37.008 1.00 92.50 540 GLY A N 1
ATOM 4367 C CA . GLY A 1 540 ? -9.383 -11.811 -37.287 1.00 92.50 540 GLY A CA 1
ATOM 4368 C C . GLY A 1 540 ? -8.980 -13.284 -37.401 1.00 92.50 540 GLY A C 1
ATOM 4369 O O . GLY A 1 540 ? -9.700 -14.065 -38.024 1.00 92.50 540 GLY A O 1
ATOM 4370 N N . LYS A 1 541 ? -7.842 -13.691 -36.821 1.00 94.94 541 LYS A N 1
ATOM 4371 C CA . LYS A 1 541 ? -7.372 -15.085 -36.876 1.00 94.94 541 LYS A CA 1
ATOM 4372 C C . LYS A 1 541 ? -8.412 -16.028 -36.249 1.00 94.94 541 LYS A C 1
ATOM 4374 O O . LYS A 1 541 ? -8.799 -15.841 -35.094 1.00 94.94 541 LYS A O 1
ATOM 4379 N N . LYS A 1 542 ? -8.872 -17.016 -37.028 1.00 95.69 542 LYS A N 1
ATOM 4380 C CA . LYS A 1 542 ? -9.893 -18.000 -36.630 1.00 95.69 542 LYS A CA 1
ATOM 4381 C C . LYS A 1 542 ? -9.267 -19.195 -35.909 1.00 95.69 542 LYS A C 1
ATOM 4383 O O . LYS A 1 542 ? -8.254 -19.719 -36.367 1.00 95.69 542 LYS A O 1
ATOM 4388 N N . TYR A 1 543 ? -9.910 -19.651 -34.838 1.00 96.12 543 TYR A N 1
ATOM 4389 C CA . TYR A 1 543 ? -9.550 -20.848 -34.081 1.00 96.12 543 TYR A CA 1
ATOM 4390 C C . TYR A 1 543 ? -10.763 -21.766 -33.917 1.00 96.12 543 TYR A C 1
ATOM 4392 O O . TYR A 1 543 ? -11.835 -21.317 -33.519 1.00 96.12 543 TYR A O 1
ATOM 4400 N N . GLU A 1 544 ? -10.570 -23.050 -34.207 1.00 93.38 544 GLU A N 1
ATOM 4401 C CA . GLU A 1 544 ? -11.549 -24.120 -33.993 1.00 93.38 544 GLU A CA 1
ATOM 4402 C C . GLU A 1 544 ? -11.273 -24.783 -32.640 1.00 93.38 544 GLU A C 1
ATOM 4404 O O . GLU A 1 544 ? -10.152 -25.232 -32.393 1.00 93.38 544 GLU A O 1
ATOM 4409 N N . LEU A 1 545 ? -12.275 -24.832 -31.767 1.00 92.88 545 LEU A N 1
ATOM 4410 C CA . LEU A 1 545 ? -12.159 -25.281 -30.383 1.00 92.88 545 LEU A CA 1
ATOM 4411 C C . LEU A 1 545 ? -13.211 -26.356 -30.088 1.00 92.88 545 LEU A C 1
ATOM 4413 O O . LEU A 1 545 ? -14.351 -26.269 -30.539 1.00 92.88 545 LEU A O 1
ATOM 4417 N N . ASP A 1 546 ? -12.854 -27.354 -29.282 1.00 88.88 546 ASP A N 1
ATOM 4418 C CA . ASP A 1 546 ? -13.784 -28.429 -28.896 1.00 88.88 546 ASP A CA 1
ATOM 4419 C C . ASP A 1 546 ? -14.565 -28.117 -27.605 1.00 88.88 546 ASP A C 1
ATOM 4421 O O . ASP A 1 546 ? -15.508 -28.826 -27.250 1.00 88.88 546 ASP A O 1
ATOM 4425 N N . LYS A 1 547 ? -14.164 -27.075 -26.868 1.00 89.75 547 LYS A N 1
ATOM 4426 C CA . LYS A 1 547 ? -14.740 -26.691 -25.574 1.00 89.75 547 LYS A CA 1
ATOM 4427 C C . LYS A 1 547 ? -14.992 -25.192 -25.519 1.00 89.75 547 LYS A C 1
ATOM 4429 O O . LYS A 1 547 ? -14.232 -24.405 -26.080 1.00 89.75 547 LYS A O 1
ATOM 4434 N N . TYR A 1 548 ? -16.029 -24.806 -24.780 1.00 92.81 548 TYR A N 1
ATOM 4435 C CA . TYR A 1 548 ? -16.238 -23.413 -24.409 1.00 92.81 548 TYR A CA 1
ATOM 4436 C C . TYR A 1 548 ? -15.087 -22.923 -23.531 1.00 92.81 548 TYR A C 1
ATOM 4438 O O . TYR A 1 548 ? -14.692 -23.577 -22.567 1.00 92.81 548 TYR A O 1
ATOM 4446 N N . THR A 1 549 ? -14.561 -21.757 -23.872 1.00 94.12 549 THR A N 1
ATOM 4447 C CA . THR A 1 549 ? -13.459 -21.111 -23.148 1.00 94.12 549 THR A CA 1
ATOM 4448 C C . THR A 1 549 ? -13.995 -20.064 -22.177 1.00 94.12 549 THR A C 1
ATOM 4450 O O . THR A 1 549 ? -15.178 -19.715 -22.225 1.00 94.12 549 THR A O 1
ATOM 4453 N N . MET A 1 550 ? -13.107 -19.490 -21.366 1.00 96.50 550 MET A N 1
ATOM 4454 C CA . MET A 1 550 ? -13.397 -18.323 -20.528 1.00 96.50 550 MET A CA 1
ATOM 4455 C C . MET A 1 550 ? -14.096 -17.195 -21.300 1.00 96.50 550 MET A C 1
ATOM 4457 O O . MET A 1 550 ? -15.083 -16.632 -20.831 1.00 96.50 550 MET A O 1
ATOM 4461 N N . PHE A 1 551 ? -13.638 -16.902 -22.521 1.00 97.06 551 PHE A N 1
ATOM 4462 C CA . PHE A 1 551 ? -14.204 -15.835 -23.352 1.00 97.06 551 PHE A CA 1
ATOM 4463 C C . PHE A 1 551 ? -15.649 -16.115 -23.782 1.00 97.06 551 PHE A C 1
ATOM 4465 O O . PHE A 1 551 ? -16.452 -15.190 -23.860 1.00 97.06 551 PHE A O 1
ATOM 4472 N N . HIS A 1 552 ? -15.999 -17.383 -24.030 1.00 95.94 552 HIS A N 1
ATOM 4473 C CA . HIS A 1 552 ? -17.375 -17.774 -24.352 1.00 95.94 552 HIS A CA 1
ATOM 4474 C C . HIS A 1 552 ? -18.288 -17.643 -23.139 1.00 95.94 552 HIS A C 1
ATOM 4476 O O . HIS A 1 552 ? -19.391 -17.121 -23.264 1.00 95.94 552 HIS A O 1
ATOM 4482 N N . TYR A 1 553 ? -17.818 -18.077 -21.968 1.00 97.00 553 TYR A N 1
ATOM 4483 C CA . TYR A 1 553 ? -18.567 -17.957 -20.718 1.00 97.00 553 TYR A CA 1
ATOM 4484 C C . TYR A 1 553 ? -18.825 -16.502 -20.339 1.00 97.00 553 TYR A C 1
ATOM 4486 O O . TYR A 1 553 ? -19.918 -16.185 -19.882 1.00 97.00 553 TYR A O 1
ATOM 4494 N N . LEU A 1 554 ? -17.851 -15.616 -20.554 1.00 97.88 554 LEU A N 1
ATOM 4495 C CA . LEU A 1 554 ? -18.020 -14.192 -20.295 1.00 97.88 554 LEU A CA 1
ATOM 4496 C C . LEU A 1 554 ? -18.958 -13.534 -21.317 1.00 97.88 554 LEU A C 1
ATOM 4498 O O . LEU A 1 554 ? -19.907 -12.867 -20.918 1.00 97.88 554 LEU A O 1
ATOM 4502 N N . ARG A 1 555 ? -18.776 -13.807 -22.619 1.00 97.12 555 ARG A N 1
ATOM 4503 C CA . ARG A 1 555 ? -19.661 -13.294 -23.681 1.00 97.12 555 ARG A CA 1
ATOM 4504 C C . ARG A 1 555 ? -21.114 -13.728 -23.494 1.00 97.12 555 ARG A C 1
ATOM 4506 O O . ARG A 1 555 ? -22.022 -12.966 -23.791 1.00 97.12 555 ARG A O 1
ATOM 4513 N N . ALA A 1 556 ? -21.342 -14.940 -22.993 1.00 97.56 556 ALA A N 1
ATOM 4514 C CA . ALA A 1 556 ? -22.680 -15.454 -22.712 1.00 97.56 556 ALA A CA 1
ATOM 4515 C C . ALA A 1 556 ? -23.430 -14.652 -21.629 1.00 97.56 556 ALA A C 1
ATOM 4517 O O . ALA A 1 556 ? -24.631 -14.845 -21.465 1.00 97.56 556 ALA A O 1
ATOM 4518 N N . GLN A 1 557 ? -22.741 -13.793 -20.873 1.00 98.31 557 GLN A N 1
ATOM 4519 C CA . GLN A 1 557 ? -23.320 -12.944 -19.823 1.00 98.31 557 GLN A CA 1
ATOM 4520 C C . GLN A 1 557 ? -23.709 -11.553 -20.343 1.00 98.31 557 GLN A C 1
ATOM 4522 O O . GLN A 1 557 ? -24.324 -10.776 -19.618 1.00 98.31 557 GLN A O 1
ATOM 4527 N N . GLU A 1 558 ? -23.356 -11.230 -21.586 1.00 96.50 558 GLU A N 1
ATOM 4528 C CA . GLU A 1 558 ? -23.695 -9.961 -22.220 1.00 96.50 558 GLU A CA 1
ATOM 4529 C C . GLU A 1 558 ? -25.099 -10.020 -22.843 1.00 96.50 558 GLU A C 1
ATOM 4531 O O . GLU A 1 558 ? -25.602 -11.082 -23.217 1.00 96.50 558 GLU A O 1
ATOM 4536 N N . PHE A 1 559 ? -25.731 -8.858 -22.997 1.00 95.25 559 PHE A N 1
ATOM 4537 C CA . PHE A 1 559 ? -26.968 -8.699 -23.755 1.00 95.25 559 PHE A CA 1
ATOM 4538 C C . PHE A 1 559 ? -27.010 -7.322 -24.412 1.00 95.25 559 PHE A C 1
ATOM 4540 O O . PHE A 1 559 ? -26.434 -6.352 -23.921 1.00 95.25 559 PHE A O 1
ATOM 4547 N N . GLU A 1 560 ? -27.731 -7.222 -25.521 1.00 91.25 560 GLU A N 1
ATOM 4548 C CA . GLU A 1 560 ? -28.012 -5.936 -26.147 1.00 91.25 560 GLU A CA 1
ATOM 4549 C C . GLU A 1 560 ? -29.257 -5.315 -25.507 1.00 91.25 560 GLU A C 1
ATOM 4551 O O . GLU A 1 560 ? -30.267 -5.989 -25.279 1.00 91.25 560 GLU A O 1
ATOM 4556 N N . HIS A 1 561 ? -29.212 -4.012 -25.225 1.00 86.94 561 HIS A N 1
ATOM 4557 C CA . HIS A 1 561 ? -30.379 -3.303 -24.708 1.00 86.94 561 HIS A CA 1
ATOM 4558 C C . HIS A 1 561 ? -31.541 -3.390 -25.707 1.00 86.94 561 HIS A C 1
ATOM 4560 O O . HIS A 1 561 ? -31.396 -3.101 -26.894 1.00 86.94 561 HIS A O 1
ATOM 4566 N N . GLY A 1 562 ? -32.729 -3.733 -25.214 1.00 86.25 562 GLY A N 1
ATOM 4567 C CA . GLY A 1 562 ? -33.918 -3.876 -26.041 1.00 86.25 562 GLY A CA 1
ATOM 4568 C C . GLY A 1 562 ? -35.202 -3.830 -25.223 1.00 86.25 562 GLY A C 1
ATOM 4569 O O . GLY A 1 562 ? -35.183 -3.831 -23.996 1.00 86.25 562 GLY A O 1
ATOM 4570 N N . LYS A 1 563 ? -36.346 -3.791 -25.916 1.00 85.50 563 LYS A N 1
ATOM 4571 C CA . LYS A 1 563 ? -37.673 -3.807 -25.271 1.00 85.50 563 LYS A CA 1
ATOM 4572 C C . LYS A 1 563 ? -38.110 -5.200 -24.810 1.00 85.50 563 LYS A C 1
ATOM 4574 O O . LYS A 1 563 ? -39.118 -5.309 -24.124 1.00 85.50 563 LYS A O 1
ATOM 4579 N N . SER A 1 564 ? -37.413 -6.254 -25.227 1.00 89.50 564 SER A N 1
ATOM 4580 C CA . SER A 1 564 ? -37.761 -7.642 -24.913 1.00 89.50 564 SER A CA 1
ATOM 4581 C C . SER A 1 564 ? -37.327 -8.026 -23.500 1.00 89.50 564 SER A C 1
ATOM 4583 O O . SER A 1 564 ? -36.291 -7.576 -23.019 1.00 89.50 564 SER A O 1
ATOM 4585 N N . ARG A 1 565 ? -38.082 -8.925 -22.858 1.00 93.25 565 ARG A N 1
ATOM 4586 C CA . ARG A 1 565 ? -37.664 -9.538 -21.593 1.00 93.25 565 ARG A CA 1
ATOM 4587 C C . ARG A 1 565 ? -36.483 -10.471 -21.841 1.00 93.25 565 ARG A C 1
ATOM 4589 O O . ARG A 1 565 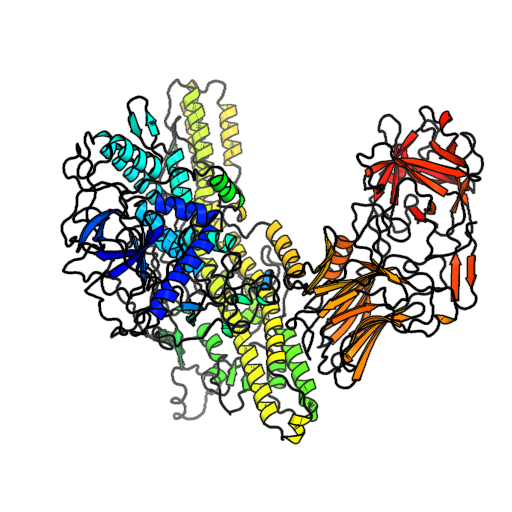? -36.646 -11.475 -22.537 1.00 93.25 565 ARG A O 1
ATOM 4596 N N . ILE A 1 566 ? -35.338 -10.183 -21.237 1.00 96.62 566 ILE A N 1
ATOM 4597 C CA . ILE A 1 566 ? -34.269 -11.174 -21.098 1.00 96.62 566 ILE A CA 1
ATOM 4598 C C . ILE A 1 566 ? -34.603 -12.138 -19.949 1.00 96.62 566 ILE A C 1
ATOM 4600 O O . ILE A 1 566 ? -35.373 -11.801 -19.048 1.00 96.62 566 ILE A O 1
ATOM 4604 N N . ALA A 1 567 ? -34.040 -13.339 -19.970 1.00 97.44 567 ALA A N 1
ATOM 4605 C CA . ALA A 1 567 ? -34.120 -14.283 -18.860 1.00 97.44 567 ALA A CA 1
ATOM 4606 C C . ALA A 1 567 ? -32.729 -14.839 -18.556 1.00 97.44 567 ALA A C 1
ATOM 4608 O O . ALA A 1 567 ? -31.961 -15.111 -19.483 1.00 97.44 567 ALA A O 1
ATOM 4609 N N . LEU A 1 568 ? -32.418 -15.035 -17.276 1.00 98.12 568 LEU A N 1
ATOM 4610 C CA . LEU A 1 568 ? -31.173 -15.693 -16.892 1.00 98.12 568 LEU A CA 1
ATOM 4611 C C . LEU A 1 568 ? -31.266 -17.202 -17.151 1.00 98.12 568 LEU A C 1
ATOM 4613 O O . LEU A 1 568 ? -32.337 -17.795 -17.023 1.00 98.12 568 LEU A O 1
ATOM 4617 N N . THR A 1 569 ? -30.155 -17.839 -17.491 1.00 98.06 569 THR A N 1
ATOM 4618 C CA . THR A 1 569 ? -30.049 -19.294 -17.654 1.00 98.06 569 THR A CA 1
ATOM 4619 C C . THR A 1 569 ? -28.714 -19.785 -17.110 1.00 98.06 569 THR A C 1
ATOM 4621 O O . THR A 1 569 ? -27.696 -19.112 -17.233 1.00 98.06 569 THR A O 1
ATOM 4624 N N . ASN A 1 570 ? -28.687 -20.987 -16.536 1.00 95.88 570 ASN A N 1
ATOM 4625 C CA . ASN A 1 570 ? -27.429 -21.650 -16.178 1.00 95.88 570 ASN A CA 1
ATOM 4626 C C . ASN A 1 570 ? -26.804 -22.411 -17.369 1.00 95.88 570 ASN A C 1
ATOM 4628 O O . ASN A 1 570 ? -25.803 -23.101 -17.200 1.00 95.88 570 ASN A O 1
ATOM 4632 N N . SER A 1 571 ? -27.384 -22.327 -18.576 1.00 95.00 571 SER A N 1
ATOM 4633 C CA . SER A 1 571 ? -26.867 -22.978 -19.786 1.00 95.00 571 SER A CA 1
ATOM 4634 C C . SER A 1 571 ? -26.153 -21.980 -20.696 1.00 95.00 571 SER A C 1
ATOM 4636 O O . SER A 1 571 ? -26.789 -21.201 -21.405 1.00 95.00 571 SER A O 1
ATOM 4638 N N . VAL A 1 572 ? -24.819 -22.049 -20.737 1.00 93.19 572 VAL A N 1
ATOM 4639 C CA . VAL A 1 572 ? -23.980 -21.216 -21.623 1.00 93.19 572 VAL A CA 1
ATOM 4640 C C . VAL A 1 572 ? -24.375 -21.368 -23.092 1.00 93.19 572 VAL A C 1
ATOM 4642 O O . VAL A 1 572 ? -24.423 -20.388 -23.827 1.00 93.19 572 VAL A O 1
ATOM 4645 N N . ASN A 1 573 ? -24.714 -22.588 -23.515 1.00 91.69 573 ASN A N 1
ATOM 4646 C CA . ASN A 1 573 ? -25.157 -22.853 -24.883 1.00 91.69 573 ASN A CA 1
ATOM 4647 C C . ASN A 1 573 ? -26.463 -22.099 -25.201 1.00 91.69 573 ASN A C 1
ATOM 4649 O O . ASN A 1 573 ? -26.565 -21.439 -26.229 1.00 91.69 573 ASN A O 1
ATOM 4653 N N . GLU A 1 574 ? -27.439 -22.125 -24.287 1.00 93.62 574 GLU A N 1
ATOM 4654 C CA . GLU A 1 574 ? -28.703 -21.403 -24.479 1.00 93.62 574 GLU A CA 1
ATOM 4655 C C . GLU A 1 574 ? -28.488 -19.886 -24.577 1.00 93.62 574 GLU A C 1
ATOM 4657 O O . GLU A 1 574 ? -29.113 -19.247 -25.425 1.00 93.62 574 GLU A O 1
ATOM 4662 N N . ALA A 1 575 ? -27.610 -19.331 -23.738 1.00 96.00 575 ALA A N 1
ATOM 4663 C CA . ALA A 1 575 ? -27.296 -17.906 -23.717 1.00 96.00 575 ALA A CA 1
ATOM 4664 C C . ALA A 1 575 ? -26.560 -17.440 -24.983 1.00 96.00 575 ALA A C 1
ATOM 4666 O O . ALA A 1 575 ? -26.927 -16.438 -25.584 1.00 96.00 575 ALA A O 1
ATOM 4667 N N . LEU A 1 576 ? -25.578 -18.209 -25.460 1.00 93.38 576 LEU A N 1
ATOM 4668 C CA . LEU A 1 576 ? -24.848 -17.864 -26.684 1.00 93.38 576 LEU A CA 1
ATOM 4669 C C . LEU A 1 576 ? -25.705 -17.982 -27.955 1.00 93.38 576 LEU A C 1
ATOM 4671 O O . LEU A 1 576 ? -25.430 -17.300 -28.941 1.00 93.38 576 LEU A O 1
ATOM 4675 N N . LEU A 1 577 ? -26.724 -18.848 -27.957 1.00 91.06 577 LEU A N 1
ATOM 4676 C CA . LEU A 1 577 ? -27.627 -19.023 -29.098 1.00 91.06 577 LEU A CA 1
ATOM 4677 C C . LEU A 1 577 ? -28.766 -17.997 -29.144 1.00 91.06 577 LEU A C 1
ATOM 4679 O O . LEU A 1 577 ? -29.312 -17.760 -30.222 1.00 91.06 577 LEU A O 1
ATOM 4683 N N . ASN A 1 578 ? -29.161 -17.417 -28.006 1.00 91.62 578 ASN A N 1
ATOM 4684 C CA . ASN A 1 578 ? -30.366 -16.596 -27.908 1.00 91.62 578 ASN A CA 1
ATOM 4685 C C . ASN A 1 578 ? -30.069 -15.210 -27.316 1.00 91.62 578 ASN A C 1
ATOM 4687 O O . ASN A 1 578 ? -29.783 -15.119 -26.126 1.00 91.62 578 ASN A O 1
ATOM 4691 N N . PRO A 1 579 ? -30.309 -14.111 -28.058 1.00 91.81 579 PRO A N 1
ATOM 4692 C CA . PRO A 1 579 ? -30.108 -12.747 -27.551 1.00 91.81 579 PRO A CA 1
ATOM 4693 C C . PRO A 1 579 ? -30.944 -12.378 -26.309 1.00 91.81 579 PRO A C 1
ATOM 4695 O O . PRO A 1 579 ? -30.675 -11.382 -25.649 1.00 91.81 579 PRO A O 1
ATOM 4698 N N . SER A 1 580 ? -31.996 -13.147 -26.001 1.00 95.00 580 SER A N 1
ATOM 4699 C CA . SER A 1 580 ? -32.873 -12.956 -24.834 1.00 95.00 580 SER A CA 1
ATOM 4700 C C . SER A 1 580 ? -32.539 -13.880 -23.657 1.00 95.00 580 SER A C 1
ATOM 4702 O O . SER A 1 580 ? -33.339 -14.011 -22.721 1.00 95.00 580 SER A O 1
ATOM 4704 N N . ARG A 1 581 ? -31.398 -14.573 -23.708 1.00 97.19 581 ARG A N 1
ATOM 4705 C CA . ARG A 1 581 ? -30.921 -15.469 -22.656 1.00 97.19 581 ARG A CA 1
ATOM 4706 C C . ARG A 1 581 ? -29.532 -15.046 -22.231 1.00 97.19 581 ARG A C 1
ATOM 4708 O O . ARG A 1 581 ? -28.645 -14.931 -23.060 1.00 97.19 581 ARG A O 1
ATOM 4715 N N . VAL A 1 582 ? -29.368 -14.842 -20.933 1.00 98.12 582 VAL A N 1
ATOM 4716 C CA . VAL A 1 582 ? -28.106 -14.398 -20.347 1.00 98.12 582 VAL A CA 1
ATOM 4717 C C . VAL A 1 582 ? -27.614 -15.464 -19.389 1.00 98.12 582 VAL A C 1
ATOM 4719 O O . VAL A 1 582 ? -28.363 -15.932 -18.532 1.00 98.12 582 VAL A O 1
ATOM 4722 N N . TYR A 1 583 ? -26.366 -15.881 -19.545 1.00 98.12 583 TYR A N 1
ATOM 4723 C CA . TYR A 1 583 ? -25.755 -16.849 -18.654 1.00 98.12 583 TYR A CA 1
ATOM 4724 C C . TYR A 1 583 ? -25.588 -16.260 -17.251 1.00 98.12 583 TYR A C 1
ATOM 4726 O O . TYR A 1 583 ? -25.177 -15.112 -17.082 1.00 98.12 583 TYR A O 1
ATOM 4734 N N . THR A 1 584 ? -25.866 -17.069 -16.235 1.00 98.12 584 THR A N 1
ATOM 4735 C CA . THR A 1 584 ? -25.533 -16.752 -14.850 1.00 98.12 584 THR A CA 1
ATOM 4736 C C . THR A 1 584 ? -24.877 -17.936 -14.160 1.00 98.12 584 THR A C 1
ATOM 4738 O O . THR A 1 584 ? -25.264 -19.094 -14.345 1.00 98.12 584 THR A O 1
ATOM 4741 N N . PHE A 1 585 ? -23.879 -17.619 -13.342 1.00 96.56 585 PHE A N 1
ATOM 4742 C CA . PHE A 1 585 ? -23.197 -18.550 -12.447 1.00 96.56 585 PHE A CA 1
ATOM 4743 C C . PHE A 1 585 ? -23.836 -18.601 -11.049 1.00 96.56 585 PHE A C 1
ATOM 4745 O O . PHE A 1 585 ? -23.348 -19.326 -10.177 1.00 96.56 585 PHE A O 1
ATOM 4752 N N . PHE A 1 586 ? -24.918 -17.848 -10.831 1.00 96.94 586 PHE A N 1
ATOM 4753 C CA . PHE A 1 586 ? -25.739 -17.956 -9.631 1.00 96.94 586 PHE A CA 1
ATOM 4754 C C . PHE A 1 586 ? -26.594 -19.218 -9.636 1.00 96.94 586 PHE A C 1
ATOM 4756 O O . PHE A 1 586 ? -26.786 -19.878 -10.661 1.00 96.94 586 PHE A O 1
ATOM 4763 N N . SER A 1 587 ? -27.097 -19.569 -8.460 1.00 95.81 587 SER A N 1
ATOM 4764 C CA . SER A 1 587 ? -27.895 -20.765 -8.239 1.00 95.81 587 SER A CA 1
ATOM 4765 C C . SER A 1 587 ? -29.140 -20.823 -9.134 1.00 95.81 587 SER A C 1
ATOM 4767 O O . SER A 1 587 ? -29.708 -19.813 -9.563 1.00 95.81 587 SER A O 1
ATOM 4769 N N . SER A 1 588 ? -29.641 -22.038 -9.365 1.00 95.19 588 SER A N 1
ATOM 4770 C CA . SER A 1 588 ? -30.924 -22.233 -10.047 1.00 95.19 588 SER A CA 1
ATOM 4771 C C . SER A 1 588 ? -32.098 -21.588 -9.299 1.00 95.19 588 SER A C 1
ATOM 4773 O O . SER A 1 588 ? -33.120 -21.270 -9.911 1.00 95.19 588 SER A O 1
ATOM 4775 N N . ASP A 1 589 ? -31.963 -21.386 -7.984 1.00 96.81 589 ASP A N 1
ATOM 4776 C CA . ASP A 1 589 ? -32.965 -20.706 -7.164 1.00 96.81 589 ASP A CA 1
ATOM 4777 C C . ASP A 1 589 ? -33.022 -19.212 -7.489 1.00 96.81 589 ASP A C 1
ATOM 4779 O O . ASP A 1 589 ? -34.121 -18.680 -7.690 1.00 96.81 589 ASP A O 1
ATOM 4783 N N . TYR A 1 590 ? -31.865 -18.563 -7.659 1.00 97.50 590 TYR A N 1
ATOM 4784 C CA . TYR A 1 590 ? -31.787 -17.192 -8.160 1.00 97.50 590 TYR A CA 1
ATOM 4785 C C . TYR A 1 590 ? -32.414 -17.072 -9.550 1.00 97.50 590 TYR A C 1
ATOM 4787 O O . TYR A 1 590 ? -33.295 -16.238 -9.766 1.00 97.50 590 TYR A O 1
ATOM 4795 N N . VAL A 1 591 ? -32.051 -17.975 -10.472 1.00 97.44 591 VAL A N 1
ATOM 4796 C CA . VAL A 1 591 ? -32.610 -18.027 -11.836 1.00 97.44 591 VAL A CA 1
ATOM 4797 C C . VAL A 1 591 ? -34.134 -18.137 -11.812 1.00 97.44 591 VAL A C 1
ATOM 4799 O O . VAL A 1 591 ? -34.836 -17.389 -12.495 1.00 97.44 591 VAL A O 1
ATOM 4802 N N . LYS A 1 592 ? -34.680 -19.042 -10.996 1.00 97.12 592 LYS A N 1
ATOM 4803 C CA . LYS A 1 592 ? -36.130 -19.210 -10.851 1.00 97.12 592 LYS A CA 1
ATOM 4804 C C . LYS A 1 592 ? -36.789 -17.956 -10.275 1.00 97.12 592 LYS A C 1
ATOM 4806 O O . LYS A 1 592 ? -37.885 -17.592 -10.707 1.00 97.12 592 LYS A O 1
ATOM 4811 N N . LYS A 1 593 ? -36.143 -17.298 -9.308 1.00 97.19 593 LYS A N 1
ATOM 4812 C CA . LYS A 1 593 ? -36.677 -16.111 -8.635 1.00 97.19 593 LYS A CA 1
ATOM 4813 C C . LYS A 1 593 ? -36.658 -14.877 -9.533 1.00 97.19 593 LYS A C 1
ATOM 4815 O O . LYS A 1 593 ? -37.647 -14.150 -9.531 1.00 97.19 593 LYS A O 1
ATOM 4820 N N . VAL A 1 594 ? -35.600 -14.649 -10.308 1.00 96.75 594 VAL A N 1
ATOM 4821 C CA . VAL A 1 594 ? -35.476 -13.482 -11.200 1.00 96.75 594 VAL A CA 1
ATOM 4822 C C . VAL A 1 594 ? -36.323 -13.628 -12.472 1.00 96.75 594 VAL A C 1
ATOM 4824 O O . VAL A 1 594 ? -36.891 -12.658 -12.970 1.00 96.75 594 VAL A O 1
ATOM 4827 N N . ASN A 1 595 ? -36.504 -14.852 -12.974 1.00 97.12 595 ASN A N 1
ATOM 4828 C CA . ASN A 1 595 ? -37.271 -15.088 -14.200 1.00 97.12 595 ASN A CA 1
ATOM 4829 C C . ASN A 1 595 ? -38.793 -15.151 -13.996 1.00 97.12 595 ASN A C 1
ATOM 4831 O O . ASN A 1 595 ? -39.534 -15.145 -14.982 1.00 97.12 595 ASN A O 1
ATOM 4835 N N . LYS A 1 596 ? -39.295 -15.218 -12.754 1.00 95.56 596 LYS A N 1
ATOM 4836 C CA . LYS A 1 596 ? -40.745 -15.264 -12.503 1.00 95.56 596 LYS A CA 1
ATOM 4837 C C . LYS A 1 596 ? -41.411 -13.948 -12.922 1.00 95.56 596 LYS A C 1
ATOM 4839 O O . LYS A 1 596 ? -40.814 -12.879 -12.822 1.00 95.56 596 LYS A O 1
ATOM 4844 N N . ALA A 1 597 ? -42.642 -14.004 -13.422 1.00 93.88 597 ALA A N 1
ATOM 4845 C CA . ALA A 1 597 ? -43.462 -12.801 -13.554 1.00 93.88 597 ALA A CA 1
ATOM 4846 C C . ALA A 1 597 ? -43.981 -12.415 -12.162 1.00 93.88 597 ALA A C 1
ATOM 4848 O O . ALA A 1 597 ? -44.535 -13.264 -11.463 1.00 93.88 597 ALA A O 1
ATOM 4849 N N . THR A 1 598 ? -43.761 -11.168 -11.755 1.00 95.38 598 THR A N 1
ATOM 4850 C CA . THR A 1 598 ? -44.118 -10.673 -10.418 1.00 95.38 598 THR A CA 1
ATOM 4851 C C . THR A 1 598 ? -45.280 -9.691 -10.539 1.00 95.38 598 THR A C 1
ATOM 4853 O O . THR A 1 598 ? -45.282 -8.850 -11.432 1.00 95.38 598 THR A O 1
ATOM 4856 N N . GLU A 1 599 ? -46.282 -9.812 -9.670 1.00 94.25 599 GLU A N 1
ATOM 4857 C CA . GLU A 1 599 ? -47.399 -8.861 -9.591 1.00 94.25 599 GLU A CA 1
ATOM 4858 C C . GLU A 1 599 ? -46.941 -7.534 -8.967 1.00 94.25 599 GLU A C 1
ATOM 4860 O O . GLU A 1 599 ? -46.081 -7.534 -8.081 1.00 94.25 599 GLU A O 1
ATOM 4865 N N . ALA A 1 600 ? -47.551 -6.413 -9.367 1.00 94.00 600 ALA A N 1
ATOM 4866 C CA . ALA A 1 600 ? -47.187 -5.072 -8.899 1.00 94.00 600 ALA A CA 1
ATOM 4867 C C . ALA A 1 600 ? -47.137 -4.964 -7.362 1.00 94.00 600 ALA A C 1
ATOM 4869 O O . ALA A 1 600 ? -46.164 -4.455 -6.806 1.00 94.00 600 ALA A O 1
ATOM 4870 N N . ALA A 1 601 ? -48.120 -5.545 -6.665 1.00 92.81 601 ALA A N 1
ATOM 4871 C CA . ALA A 1 601 ? -48.211 -5.535 -5.201 1.00 92.81 601 ALA A CA 1
ATOM 4872 C C . ALA A 1 601 ? -47.048 -6.253 -4.484 1.00 92.81 601 ALA A C 1
ATOM 4874 O O . ALA A 1 601 ? -46.789 -5.990 -3.313 1.00 92.81 601 ALA A O 1
ATOM 4875 N N . MET A 1 602 ? -46.340 -7.155 -5.170 1.00 95.06 602 MET A N 1
ATOM 4876 C CA . MET A 1 602 ? -45.194 -7.895 -4.627 1.00 95.06 602 MET A CA 1
ATOM 4877 C C . MET A 1 602 ? -43.849 -7.373 -5.146 1.00 95.06 602 MET A C 1
ATOM 4879 O O . MET A 1 602 ? -42.809 -7.936 -4.805 1.00 95.06 602 MET A O 1
ATOM 4883 N N . PHE A 1 603 ? -43.844 -6.331 -5.982 1.00 96.44 603 PHE A N 1
ATOM 4884 C CA . PHE A 1 603 ? -42.652 -5.909 -6.712 1.00 96.44 603 PHE A CA 1
ATOM 4885 C C . PHE A 1 603 ? -41.498 -5.480 -5.796 1.00 96.44 603 PHE A C 1
ATOM 4887 O O . PHE A 1 603 ? -40.403 -6.010 -5.954 1.00 96.44 603 PHE A O 1
ATOM 4894 N N . LEU A 1 604 ? -41.725 -4.589 -4.822 1.00 92.94 604 LEU A N 1
ATOM 4895 C CA . LEU A 1 604 ? -40.654 -4.107 -3.932 1.00 92.94 604 LEU A CA 1
ATOM 4896 C C . LEU A 1 604 ? -40.050 -5.243 -3.095 1.00 92.94 604 LEU A C 1
ATOM 4898 O O . LEU A 1 604 ? -38.839 -5.438 -3.118 1.00 92.94 604 LEU A O 1
ATOM 4902 N N . GLY A 1 605 ? -40.890 -6.075 -2.471 1.00 93.19 605 GLY A N 1
ATOM 4903 C CA . GLY A 1 605 ? -40.416 -7.241 -1.717 1.00 93.19 605 GLY A CA 1
ATOM 4904 C C . GLY A 1 605 ? -39.701 -8.279 -2.592 1.00 93.19 605 GLY A C 1
ATOM 4905 O O . GLY A 1 605 ? -38.809 -8.985 -2.126 1.00 93.19 605 GLY A O 1
ATOM 4906 N N . TRP A 1 606 ? -40.050 -8.375 -3.879 1.00 96.88 606 TRP A N 1
ATOM 4907 C CA . TRP A 1 606 ? -39.305 -9.194 -4.835 1.00 96.88 606 TRP A CA 1
ATOM 4908 C C . TRP A 1 606 ? -37.943 -8.588 -5.182 1.00 96.88 606 TRP A C 1
ATOM 4910 O O . TRP A 1 606 ? -36.961 -9.328 -5.198 1.00 96.88 606 TRP A O 1
ATOM 4920 N N . VAL A 1 607 ? -37.859 -7.273 -5.410 1.00 95.69 607 VAL A N 1
ATOM 4921 C CA . VAL A 1 607 ? -36.587 -6.572 -5.647 1.00 95.69 607 VAL A CA 1
ATOM 4922 C C . VAL A 1 607 ? -35.668 -6.708 -4.432 1.00 95.69 607 VAL A C 1
ATOM 4924 O O . VAL A 1 607 ? -34.522 -7.108 -4.597 1.00 95.69 607 VAL A O 1
ATOM 4927 N N . GLU A 1 608 ? -36.169 -6.491 -3.215 1.00 93.38 608 GLU A N 1
ATOM 4928 C CA . GLU A 1 608 ? -35.408 -6.695 -1.974 1.00 93.38 608 GLU A CA 1
ATOM 4929 C C . GLU A 1 608 ? -34.840 -8.117 -1.866 1.00 93.38 608 GLU A C 1
ATOM 4931 O O . GLU A 1 608 ? -33.663 -8.286 -1.547 1.00 93.38 608 GLU A O 1
ATOM 4936 N N . GLN A 1 609 ? -35.643 -9.142 -2.185 1.00 95.19 609 GLN A N 1
ATOM 4937 C CA . GLN A 1 609 ? -35.172 -10.530 -2.212 1.00 95.19 609 GLN A CA 1
ATOM 4938 C C . GLN A 1 609 ? -34.087 -10.753 -3.269 1.00 95.19 609 GLN A C 1
ATOM 4940 O O . GLN A 1 609 ? -33.123 -11.458 -2.995 1.00 95.19 609 GLN A O 1
ATOM 4945 N N . LEU A 1 610 ? -34.219 -10.165 -4.461 1.00 97.50 610 LEU A N 1
ATOM 4946 C CA . LEU A 1 610 ? -33.199 -10.286 -5.505 1.00 97.50 610 LEU A CA 1
ATOM 4947 C C . LEU A 1 610 ? -31.888 -9.603 -5.112 1.00 97.50 610 LEU A C 1
ATOM 4949 O O . LEU A 1 610 ? -30.823 -10.154 -5.374 1.00 97.50 610 LEU A O 1
ATOM 4953 N N . VAL A 1 611 ? -31.948 -8.430 -4.478 1.00 96.12 611 VAL A N 1
ATOM 4954 C CA . VAL A 1 611 ? -30.755 -7.718 -3.995 1.00 96.12 611 VAL A CA 1
ATOM 4955 C C . VAL A 1 611 ? -30.091 -8.489 -2.855 1.00 96.12 611 VAL A C 1
ATOM 4957 O O . VAL A 1 611 ? -28.863 -8.602 -2.824 1.00 96.12 611 VAL A O 1
ATOM 4960 N N . TYR A 1 612 ? -30.884 -9.047 -1.937 1.00 94.94 612 TYR A N 1
ATOM 4961 C CA . TYR A 1 612 ? -30.377 -9.904 -0.870 1.00 94.94 612 TYR A CA 1
ATOM 4962 C C . TYR A 1 612 ? -29.667 -11.135 -1.439 1.00 94.94 612 TYR A C 1
ATOM 4964 O O . TYR A 1 612 ? -28.497 -11.341 -1.127 1.00 94.94 612 TYR A O 1
ATOM 4972 N N . ASP A 1 613 ? -30.328 -11.896 -2.317 1.00 96.94 613 ASP A N 1
ATOM 4973 C CA . ASP A 1 613 ? -29.743 -13.103 -2.905 1.00 96.94 613 ASP A CA 1
ATOM 4974 C C . ASP A 1 613 ? -28.494 -12.776 -3.740 1.00 96.94 613 ASP A C 1
ATOM 4976 O O . ASP A 1 613 ? -27.498 -13.487 -3.663 1.00 96.94 613 ASP A O 1
ATOM 4980 N N . PHE A 1 614 ? -28.509 -11.674 -4.501 1.00 98.12 614 PHE A N 1
ATOM 4981 C CA . PHE A 1 614 ? -27.334 -11.216 -5.248 1.00 98.12 614 PHE A CA 1
ATOM 4982 C C . PHE A 1 614 ? -26.160 -10.949 -4.299 1.00 98.12 614 PHE A C 1
ATOM 4984 O O . PHE A 1 614 ? -25.032 -11.372 -4.553 1.00 98.12 614 PHE A O 1
ATOM 4991 N N . THR A 1 615 ? -26.417 -10.258 -3.184 1.00 95.94 615 THR A N 1
ATOM 4992 C CA . THR A 1 615 ? -25.386 -9.961 -2.181 1.00 95.94 615 THR A CA 1
ATOM 4993 C C . THR A 1 615 ? -24.862 -11.241 -1.530 1.00 95.94 615 THR A C 1
ATOM 4995 O O . THR A 1 615 ? -23.658 -11.345 -1.304 1.00 95.94 615 THR A O 1
ATOM 4998 N N . ASP A 1 616 ? -25.741 -12.196 -1.226 1.00 94.94 616 ASP A N 1
ATOM 4999 C CA . ASP A 1 616 ? -25.398 -13.473 -0.595 1.00 94.94 616 ASP A CA 1
ATOM 5000 C C . ASP A 1 616 ? -24.523 -14.337 -1.515 1.00 94.94 616 ASP A C 1
ATOM 5002 O O . ASP A 1 616 ? -23.405 -14.695 -1.142 1.00 94.94 616 ASP A O 1
ATOM 5006 N N . GLU A 1 617 ? -24.960 -14.562 -2.758 1.00 97.06 617 GLU A N 1
ATOM 5007 C CA . GLU A 1 617 ? -24.241 -15.410 -3.714 1.00 97.06 617 GLU A CA 1
ATOM 5008 C C . GLU A 1 617 ? -22.882 -14.824 -4.116 1.00 97.06 617 GLU A C 1
ATOM 5010 O O . GLU A 1 617 ? -21.906 -15.557 -4.270 1.00 97.06 617 GLU A O 1
ATOM 5015 N N . THR A 1 618 ? -22.782 -13.499 -4.253 1.00 96.81 618 THR A N 1
ATOM 5016 C CA . THR A 1 618 ? -21.511 -12.835 -4.594 1.00 96.81 618 THR A CA 1
ATOM 5017 C C . THR A 1 618 ? -20.559 -12.704 -3.401 1.00 96.81 618 THR A C 1
ATOM 5019 O O . THR A 1 618 ? -19.340 -12.644 -3.591 1.00 96.81 618 THR A O 1
ATOM 5022 N N . SER A 1 619 ? -21.079 -12.698 -2.168 1.00 94.69 619 SER A N 1
ATOM 5023 C CA . SER A 1 619 ? -20.275 -12.658 -0.936 1.00 94.69 619 SER A CA 1
ATOM 5024 C C . SER A 1 619 ? -19.846 -14.049 -0.444 1.00 94.69 619 SER A C 1
ATOM 5026 O O . SER A 1 619 ? -19.194 -14.137 0.598 1.00 94.69 619 SER A O 1
ATOM 5028 N N . GLU A 1 620 ? -20.190 -15.121 -1.166 1.00 96.56 620 GLU A N 1
ATOM 5029 C CA . GLU A 1 620 ? -19.848 -16.506 -0.831 1.00 96.56 620 GLU A CA 1
ATOM 5030 C C . GLU A 1 620 ? -18.323 -16.720 -0.758 1.00 96.56 620 GLU A C 1
ATOM 5032 O O . GLU A 1 620 ? -17.593 -16.531 -1.736 1.00 96.56 620 GLU A O 1
ATOM 5037 N N . VAL A 1 621 ? -17.836 -17.161 0.408 1.00 96.00 621 VAL A N 1
ATOM 5038 C CA . VAL A 1 621 ? -16.425 -17.499 0.646 1.00 96.00 621 VAL A CA 1
ATOM 5039 C C . VAL A 1 621 ? -16.331 -18.816 1.406 1.00 96.00 621 VAL A C 1
ATOM 5041 O O . VAL A 1 621 ? -16.845 -18.945 2.516 1.00 96.00 621 VAL A O 1
ATOM 5044 N N . SER A 1 622 ? -15.606 -19.777 0.840 1.00 93.88 622 SER A N 1
ATOM 5045 C CA . SER A 1 622 ? -15.228 -21.020 1.512 1.00 93.88 622 SER A CA 1
ATOM 5046 C C . SER A 1 622 ? -13.849 -20.873 2.154 1.00 93.88 622 SER A C 1
ATOM 5048 O O . SER A 1 622 ? -12.892 -20.485 1.492 1.00 93.88 622 SER A O 1
ATOM 5050 N N . THR A 1 623 ? -13.711 -21.186 3.440 1.00 90.50 623 THR A N 1
ATOM 5051 C CA . THR A 1 623 ? -12.401 -21.242 4.115 1.00 90.50 623 THR A CA 1
ATOM 5052 C C . THR A 1 623 ? -11.816 -22.647 4.027 1.00 90.50 623 THR A C 1
ATOM 5054 O O . THR A 1 623 ? -12.561 -23.619 4.146 1.00 90.50 623 THR A O 1
ATOM 5057 N N . THR A 1 624 ? -10.496 -22.772 3.891 1.00 87.12 624 THR A N 1
ATOM 5058 C CA . THR A 1 624 ? -9.802 -24.069 3.902 1.00 87.12 624 THR A CA 1
ATOM 5059 C C . THR A 1 624 ? -8.599 -24.030 4.839 1.00 87.12 624 THR A C 1
ATOM 5061 O O . THR A 1 624 ? -7.916 -23.015 4.946 1.00 87.12 624 THR A O 1
ATOM 5064 N N . ASP A 1 625 ? -8.356 -25.136 5.533 1.00 82.94 625 ASP A N 1
ATOM 5065 C CA . ASP A 1 625 ? -7.214 -25.371 6.422 1.00 82.94 625 ASP A CA 1
ATOM 5066 C C . ASP A 1 625 ? -6.245 -26.431 5.861 1.00 82.94 625 ASP A C 1
ATOM 5068 O O . ASP A 1 625 ? -5.251 -26.773 6.500 1.00 82.94 625 ASP A O 1
ATOM 5072 N N . LYS A 1 626 ? -6.527 -26.957 4.659 1.00 82.81 626 LYS A N 1
ATOM 5073 C CA . LYS A 1 626 ? -5.784 -28.069 4.039 1.00 82.81 626 LYS A CA 1
ATOM 5074 C C . LYS A 1 626 ? -4.542 -27.643 3.255 1.00 82.81 626 LYS A C 1
ATOM 5076 O O . LYS A 1 626 ? -3.649 -28.462 3.062 1.00 82.81 626 LYS A O 1
ATOM 5081 N N . ILE A 1 627 ? -4.502 -26.402 2.777 1.00 84.12 627 ILE A N 1
ATOM 5082 C CA . ILE A 1 627 ? -3.395 -25.828 1.998 1.00 84.12 627 ILE A CA 1
ATOM 5083 C C . ILE A 1 627 ? -2.868 -24.585 2.722 1.00 84.12 627 ILE A C 1
ATOM 5085 O O . ILE A 1 627 ? -3.639 -23.874 3.358 1.00 84.12 627 ILE A O 1
ATOM 5089 N N . ALA A 1 628 ? -1.555 -24.351 2.676 1.00 81.31 628 ALA A N 1
ATOM 5090 C CA . ALA A 1 628 ? -0.897 -23.392 3.568 1.00 81.31 628 ALA A CA 1
ATOM 5091 C C . ALA A 1 628 ? -1.171 -21.921 3.202 1.00 81.31 628 ALA A C 1
ATOM 5093 O O . ALA A 1 628 ? -1.642 -21.149 4.035 1.00 81.31 628 ALA A O 1
ATOM 5094 N N . ASP A 1 629 ? -0.885 -21.540 1.954 1.00 85.38 629 ASP A N 1
ATOM 5095 C CA . ASP A 1 629 ? -0.826 -20.127 1.545 1.00 85.38 629 ASP A CA 1
ATOM 5096 C C . ASP A 1 629 ? -2.178 -19.547 1.085 1.00 85.38 629 ASP A C 1
ATOM 5098 O O . ASP A 1 629 ? -2.304 -18.337 0.890 1.00 85.38 629 ASP A O 1
ATOM 5102 N N . ILE A 1 630 ? -3.201 -20.393 0.917 1.00 90.50 630 ILE A N 1
ATOM 5103 C CA . ILE A 1 630 ? -4.542 -20.011 0.451 1.00 90.50 630 ILE A CA 1
ATOM 5104 C C . ILE A 1 630 ? -5.543 -20.313 1.565 1.00 90.50 630 ILE A C 1
ATOM 5106 O O . ILE A 1 630 ? -5.849 -21.470 1.841 1.00 90.50 630 ILE A O 1
ATOM 5110 N N . THR A 1 631 ? -6.064 -19.267 2.208 1.00 91.12 631 THR A N 1
ATOM 5111 C CA . THR A 1 631 ? -6.959 -19.409 3.373 1.00 91.12 631 THR A CA 1
ATOM 5112 C C . THR A 1 631 ? -8.437 -19.325 3.014 1.00 91.12 631 THR A C 1
ATOM 5114 O O . THR A 1 631 ? -9.291 -19.806 3.763 1.00 91.12 631 THR A O 1
ATOM 5117 N N . ILE A 1 632 ? -8.750 -18.712 1.874 1.00 94.25 632 ILE A N 1
ATOM 5118 C CA . ILE A 1 632 ? -10.110 -18.524 1.372 1.00 94.25 632 ILE A CA 1
ATOM 5119 C C . ILE A 1 632 ? -10.204 -18.975 -0.082 1.00 94.25 632 ILE A C 1
ATOM 5121 O O . ILE A 1 632 ? -9.207 -18.964 -0.790 1.00 94.25 632 ILE A O 1
ATOM 5125 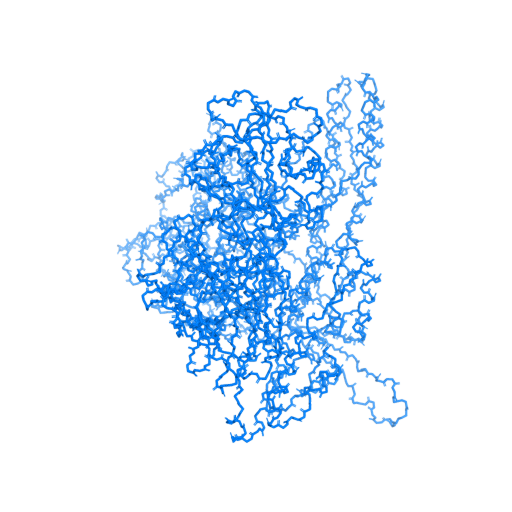N N . ILE A 1 633 ? -11.397 -19.354 -0.526 1.00 95.69 633 ILE A N 1
ATOM 5126 C CA . ILE A 1 633 ? -11.718 -19.754 -1.897 1.00 95.69 633 ILE A CA 1
ATOM 5127 C C . ILE A 1 633 ? -13.072 -19.137 -2.247 1.00 95.69 633 ILE A C 1
ATOM 5129 O O . ILE A 1 633 ? -14.003 -19.224 -1.447 1.00 95.69 633 ILE A O 1
ATOM 5133 N N . ILE A 1 634 ? -13.189 -18.525 -3.428 1.00 96.69 634 ILE A N 1
ATOM 5134 C CA . ILE A 1 634 ? -14.458 -18.000 -3.948 1.00 96.69 634 ILE A CA 1
ATOM 5135 C C . ILE A 1 634 ? -15.016 -19.041 -4.927 1.00 96.69 634 ILE A C 1
ATOM 5137 O O . ILE A 1 634 ? -14.505 -19.145 -6.048 1.00 96.69 634 ILE A O 1
ATOM 5141 N N . PRO A 1 635 ? -16.028 -19.839 -4.534 1.00 95.81 635 PRO A N 1
ATOM 5142 C CA . PRO A 1 635 ? -16.407 -21.038 -5.286 1.00 95.81 635 PRO A CA 1
ATOM 5143 C C . PRO A 1 635 ? -16.968 -20.743 -6.681 1.00 95.81 635 PRO A C 1
ATOM 5145 O O . PRO A 1 635 ? -16.812 -21.542 -7.602 1.00 95.81 635 PRO A O 1
ATOM 5148 N N . TYR A 1 636 ? -17.600 -19.581 -6.861 1.00 96.31 636 TYR A N 1
ATOM 5149 C CA . TYR A 1 636 ? -18.260 -19.221 -8.114 1.00 96.31 636 TYR A CA 1
ATOM 5150 C C . TYR A 1 636 ? -17.310 -18.765 -9.234 1.00 96.31 636 TYR A C 1
ATOM 5152 O O . TYR A 1 636 ? -17.765 -18.629 -10.367 1.00 96.31 636 TYR A O 1
ATOM 5160 N N . ILE A 1 637 ? -16.003 -18.590 -8.980 1.00 96.50 637 ILE A N 1
ATOM 5161 C CA . ILE A 1 637 ? -15.025 -18.287 -10.047 1.00 96.50 637 ILE A CA 1
ATOM 5162 C C . ILE A 1 637 ? -14.995 -19.412 -11.094 1.00 96.50 637 ILE A C 1
ATOM 5164 O O . ILE A 1 637 ? -14.958 -19.135 -12.294 1.00 96.50 637 ILE A O 1
ATOM 5168 N N . GLY A 1 638 ? -15.080 -20.671 -10.645 1.00 95.12 638 GLY A N 1
ATOM 5169 C CA . GLY A 1 638 ? -15.179 -21.851 -11.506 1.00 95.12 638 GLY A CA 1
ATOM 5170 C C . GLY A 1 638 ? -16.281 -21.722 -12.564 1.00 95.12 638 GLY A C 1
ATOM 5171 O O . GLY A 1 638 ? -15.958 -21.610 -13.747 1.00 95.12 638 GLY A O 1
ATOM 5172 N N . PRO A 1 639 ? -17.571 -21.680 -12.176 1.00 95.94 639 PRO A N 1
ATOM 5173 C CA . PRO A 1 639 ? -18.675 -21.549 -13.125 1.00 95.94 639 PRO A CA 1
ATOM 5174 C C . PRO A 1 639 ? -18.764 -20.178 -13.813 1.00 95.94 639 PRO A C 1
ATOM 5176 O O . PRO A 1 639 ? -19.313 -20.108 -14.909 1.00 95.94 639 PRO A O 1
ATOM 5179 N N . ALA A 1 640 ? -18.239 -19.091 -13.241 1.00 96.50 640 ALA A N 1
ATOM 5180 C CA . ALA A 1 640 ? -18.277 -17.776 -13.892 1.00 96.50 640 ALA A CA 1
ATOM 5181 C C . ALA A 1 640 ? -17.402 -17.714 -15.155 1.00 96.50 640 ALA A C 1
ATOM 5183 O O . ALA A 1 640 ? -17.813 -17.135 -16.161 1.00 96.50 640 ALA A O 1
ATOM 5184 N N . LEU A 1 641 ? -16.214 -18.328 -15.107 1.00 96.81 641 LEU A N 1
ATOM 5185 C CA . LEU A 1 641 ? -15.185 -18.235 -16.151 1.00 96.81 641 LEU A CA 1
ATOM 5186 C C . LEU A 1 641 ? -14.796 -19.592 -16.766 1.00 96.81 641 LEU A C 1
ATOM 5188 O O . LEU A 1 641 ? -13.881 -19.653 -17.583 1.00 96.81 641 LEU A O 1
ATOM 5192 N N . ASN A 1 642 ? -15.483 -20.674 -16.393 1.00 95.56 642 ASN A N 1
ATOM 5193 C CA . ASN A 1 642 ? -15.172 -22.058 -16.770 1.00 95.56 642 ASN A CA 1
ATOM 5194 C C . ASN A 1 642 ? -13.759 -22.527 -16.377 1.00 95.56 642 ASN A C 1
ATOM 5196 O O . ASN A 1 642 ? -13.112 -23.282 -17.111 1.00 95.56 642 ASN A O 1
ATOM 5200 N N . ILE A 1 643 ? -13.262 -22.088 -15.219 1.00 91.75 643 ILE A N 1
ATOM 5201 C CA . ILE A 1 643 ? -11.923 -22.464 -14.752 1.00 91.75 643 ILE A CA 1
ATOM 5202 C C . ILE A 1 643 ? -11.855 -23.974 -14.500 1.00 91.75 643 ILE A C 1
ATOM 5204 O O . ILE A 1 643 ? -12.694 -24.545 -13.803 1.00 91.75 643 ILE A O 1
ATOM 5208 N N . GLY A 1 644 ? -10.851 -24.632 -15.084 1.00 77.94 644 GLY A N 1
ATOM 5209 C CA . GLY A 1 644 ? -10.646 -26.079 -14.971 1.00 77.94 644 GLY A CA 1
ATOM 5210 C C . GLY A 1 644 ? -11.708 -26.944 -15.664 1.00 77.94 644 GLY A C 1
ATOM 5211 O O . GLY A 1 644 ? -11.653 -28.167 -15.542 1.00 77.94 644 GLY A O 1
ATOM 5212 N N . ASN A 1 645 ? -12.646 -26.346 -16.415 1.00 75.56 645 ASN A N 1
ATOM 5213 C CA . ASN A 1 645 ? -13.735 -27.042 -17.111 1.00 75.56 645 ASN A CA 1
ATOM 5214 C C . ASN A 1 645 ? -14.646 -27.853 -16.160 1.00 75.56 645 ASN A C 1
ATOM 5216 O O . ASN A 1 645 ? -15.063 -28.972 -16.480 1.00 75.56 645 ASN A O 1
ATOM 5220 N N . MET A 1 646 ? -14.895 -27.288 -14.975 1.00 69.06 646 MET A N 1
ATOM 5221 C CA . MET A 1 646 ? -15.651 -27.892 -13.877 1.00 69.06 646 MET A CA 1
ATOM 5222 C C . MET A 1 646 ? -17.106 -27.415 -13.864 1.00 69.06 646 MET A C 1
ATOM 5224 O O . MET A 1 646 ? -17.386 -26.248 -14.130 1.00 69.06 646 MET A O 1
ATOM 5228 N N . LEU A 1 647 ? -18.041 -28.328 -13.575 1.00 66.69 647 LEU A N 1
ATOM 5229 C CA . LEU A 1 647 ? -19.482 -28.051 -13.646 1.00 66.69 647 LEU A CA 1
ATOM 5230 C C . LEU A 1 647 ? -20.019 -27.418 -12.358 1.00 66.69 647 LEU A C 1
ATOM 5232 O O . LEU A 1 647 ? -20.847 -26.512 -12.428 1.00 66.69 647 LEU A O 1
ATOM 5236 N N . TYR A 1 648 ? -19.571 -27.897 -11.195 1.00 79.50 648 TYR A N 1
ATOM 5237 C CA . TYR A 1 648 ? -20.080 -27.456 -9.897 1.00 79.50 648 TYR A CA 1
ATOM 5238 C C . TYR A 1 648 ? -19.088 -26.540 -9.168 1.00 79.50 648 TYR A C 1
ATOM 5240 O O . TYR A 1 648 ? -17.873 -26.692 -9.291 1.00 79.50 648 TYR A O 1
ATOM 5248 N N . LYS A 1 649 ? -19.610 -25.615 -8.349 1.00 87.25 649 LYS A N 1
ATOM 5249 C CA . LYS A 1 649 ? -18.807 -24.770 -7.442 1.00 87.25 649 LYS A CA 1
ATOM 5250 C C . LYS A 1 649 ? -17.897 -25.622 -6.533 1.00 87.25 649 LYS A C 1
ATOM 5252 O O . LYS A 1 649 ? -16.725 -25.298 -6.355 1.00 87.25 649 LYS A O 1
ATOM 5257 N N . ASP A 1 650 ? -18.413 -26.747 -6.034 1.00 89.50 650 ASP A N 1
ATOM 5258 C CA . ASP A 1 650 ? -17.676 -27.681 -5.168 1.00 89.50 650 ASP A CA 1
ATOM 5259 C C . ASP A 1 650 ? -16.532 -28.403 -5.891 1.00 89.50 650 ASP A C 1
ATOM 5261 O O . ASP A 1 650 ? -15.493 -28.668 -5.281 1.00 89.50 650 ASP A O 1
ATOM 5265 N N . ASP A 1 651 ? -16.682 -28.675 -7.193 1.00 91.25 651 ASP A N 1
ATOM 5266 C CA . ASP A 1 651 ? -15.609 -29.262 -8.000 1.00 91.25 651 ASP A CA 1
ATOM 5267 C C . ASP A 1 651 ? -14.429 -28.290 -8.068 1.00 91.25 651 ASP A C 1
ATOM 5269 O O . ASP A 1 651 ? -13.286 -28.696 -7.860 1.00 91.25 651 ASP A O 1
ATOM 5273 N N . PHE A 1 652 ? -14.705 -26.995 -8.276 1.00 94.31 652 PHE A N 1
ATOM 5274 C CA . PHE A 1 652 ? -13.676 -25.954 -8.299 1.00 94.31 652 PHE A CA 1
ATOM 5275 C C . PHE A 1 652 ? -12.926 -25.862 -6.966 1.00 94.31 652 PHE A C 1
ATOM 5277 O O . PHE A 1 652 ? -11.693 -25.850 -6.954 1.00 94.31 652 PHE A O 1
ATOM 5284 N N . VAL A 1 653 ? -13.648 -25.873 -5.840 1.00 93.50 653 VAL A N 1
ATOM 5285 C CA . VAL A 1 653 ? -13.040 -25.902 -4.499 1.00 93.50 653 VAL A CA 1
ATOM 5286 C C . VAL A 1 653 ? -12.169 -27.151 -4.323 1.00 93.50 653 VAL A C 1
ATOM 5288 O O . VAL A 1 653 ? -11.020 -27.051 -3.888 1.00 93.50 653 VAL A O 1
ATOM 5291 N N . GLY A 1 654 ? -12.686 -28.328 -4.689 1.00 91.56 654 GLY A N 1
ATOM 5292 C CA . GLY A 1 654 ? -11.971 -29.598 -4.576 1.00 91.56 654 GLY A CA 1
ATOM 5293 C C . GLY A 1 654 ? -10.704 -29.652 -5.431 1.00 91.56 654 GLY A C 1
ATOM 5294 O O . GLY A 1 654 ? -9.644 -30.049 -4.942 1.00 91.56 654 GLY A O 1
ATOM 5295 N N . ALA A 1 655 ? -10.784 -29.208 -6.683 1.00 92.62 655 ALA A N 1
ATOM 5296 C CA . ALA A 1 655 ? -9.653 -29.174 -7.600 1.00 92.62 655 ALA A CA 1
ATOM 5297 C C . ALA A 1 655 ? -8.593 -28.153 -7.184 1.00 92.62 655 ALA A C 1
ATOM 5299 O O . ALA A 1 655 ? -7.408 -28.446 -7.313 1.00 92.62 655 ALA A O 1
ATOM 5300 N N . LEU A 1 656 ? -8.981 -26.998 -6.632 1.00 92.88 656 LEU A N 1
ATOM 5301 C CA . LEU A 1 656 ? -8.010 -26.034 -6.114 1.00 92.88 656 LEU A CA 1
ATOM 5302 C C . LEU A 1 656 ? -7.254 -26.602 -4.907 1.00 92.88 656 LEU A C 1
ATOM 5304 O O . LEU A 1 656 ? -6.037 -26.472 -4.827 1.00 92.88 656 LEU A O 1
ATOM 5308 N N . ILE A 1 657 ? -7.957 -27.267 -3.985 1.00 90.88 657 ILE A N 1
ATOM 5309 C CA . ILE A 1 657 ? -7.327 -27.923 -2.829 1.00 90.88 657 ILE A CA 1
ATOM 5310 C C . ILE A 1 657 ? -6.372 -29.037 -3.282 1.00 90.88 657 ILE A C 1
ATOM 5312 O O . ILE A 1 657 ? -5.330 -29.233 -2.663 1.00 90.88 657 ILE A O 1
ATOM 5316 N N . PHE A 1 658 ? -6.720 -29.770 -4.342 1.00 90.88 658 PHE A N 1
ATOM 5317 C CA . PHE A 1 658 ? -5.934 -30.905 -4.825 1.00 90.88 658 PHE A CA 1
ATOM 5318 C C . PHE A 1 658 ? -4.734 -30.499 -5.694 1.00 90.88 658 PHE A C 1
ATOM 5320 O O . PHE A 1 658 ? -3.634 -31.012 -5.503 1.00 90.88 658 PHE A O 1
ATOM 5327 N N . SER A 1 659 ? -4.940 -29.604 -6.659 1.00 91.19 659 SER A N 1
ATOM 5328 C CA . SER A 1 659 ? -3.941 -29.225 -7.666 1.00 91.19 659 SER A CA 1
ATOM 5329 C C . SER A 1 659 ? -3.235 -27.901 -7.363 1.00 91.19 659 SER A C 1
ATOM 5331 O O . SER A 1 659 ? -2.235 -27.588 -8.004 1.00 91.19 659 SER A O 1
ATOM 5333 N N . GLY A 1 660 ? -3.723 -27.125 -6.395 1.00 92.06 660 GLY A N 1
ATOM 5334 C CA . GLY A 1 660 ? -3.203 -25.799 -6.078 1.00 92.06 660 GLY A CA 1
ATOM 5335 C C . GLY A 1 660 ? -3.582 -24.743 -7.120 1.00 92.06 660 GLY A C 1
ATOM 5336 O O . GLY A 1 660 ? -4.434 -24.954 -7.983 1.00 92.06 660 GLY A O 1
ATOM 5337 N N . ALA A 1 661 ? -2.919 -23.587 -7.053 1.00 94.62 661 ALA A N 1
ATOM 5338 C CA . ALA A 1 661 ? -3.238 -22.406 -7.860 1.00 94.62 661 ALA A CA 1
ATOM 5339 C C . ALA A 1 661 ? -3.067 -22.583 -9.384 1.00 94.62 661 ALA A C 1
ATOM 5341 O O . ALA A 1 661 ? -3.572 -21.762 -10.146 1.00 94.62 661 ALA A O 1
ATOM 5342 N N . VAL A 1 662 ? -2.398 -23.647 -9.845 1.00 95.31 662 VAL A N 1
ATOM 5343 C CA . VAL A 1 662 ? -2.146 -23.897 -11.276 1.00 95.31 662 VAL A CA 1
ATOM 5344 C C . VAL A 1 662 ? -3.429 -24.008 -12.103 1.00 95.31 662 VAL A C 1
ATOM 5346 O O . VAL A 1 662 ? -3.422 -23.638 -13.271 1.00 95.31 662 VAL A O 1
ATOM 5349 N N . ILE A 1 663 ? -4.545 -24.456 -11.511 1.00 94.44 663 ILE A N 1
ATOM 5350 C CA . ILE A 1 663 ? -5.817 -24.630 -12.236 1.00 94.44 663 ILE A CA 1
ATOM 5351 C C . ILE A 1 663 ? -6.413 -23.313 -12.744 1.00 94.44 663 ILE A C 1
ATOM 5353 O O . ILE A 1 663 ? -7.281 -23.344 -13.610 1.00 94.44 663 ILE A O 1
ATOM 5357 N N . LEU A 1 664 ? -5.984 -22.178 -12.177 1.00 96.38 664 LEU A N 1
ATOM 5358 C CA . LEU A 1 664 ? -6.417 -20.846 -12.587 1.00 96.38 664 LEU A CA 1
ATOM 5359 C C . LEU A 1 664 ? -5.670 -20.361 -13.833 1.00 96.38 664 LEU A C 1
ATOM 5361 O O . LEU A 1 664 ? -6.171 -19.471 -14.503 1.00 96.38 664 LEU A O 1
ATOM 5365 N N . LEU A 1 665 ? -4.492 -20.904 -14.147 1.00 97.12 665 LEU A N 1
ATOM 5366 C CA . LEU A 1 665 ? -3.671 -20.414 -15.253 1.00 97.12 665 LEU A CA 1
ATOM 5367 C C . LEU A 1 665 ? -4.222 -20.895 -16.601 1.00 97.12 665 LEU A C 1
ATOM 5369 O O . LEU A 1 665 ? -4.515 -22.078 -16.771 1.00 97.12 665 LEU A O 1
ATOM 5373 N N . GLU A 1 666 ? -4.313 -19.987 -17.574 1.00 95.94 666 GLU A N 1
ATOM 5374 C CA . GLU A 1 666 ? -4.683 -20.323 -18.957 1.00 95.94 666 GLU A CA 1
ATOM 5375 C C . GLU A 1 666 ? -3.512 -21.027 -19.662 1.00 95.94 666 GLU A C 1
ATOM 5377 O O . GLU A 1 666 ? -3.713 -21.942 -20.461 1.00 95.94 666 GLU A O 1
ATOM 5382 N N . PHE A 1 667 ? -2.276 -20.644 -19.316 1.00 95.56 667 PHE A N 1
ATOM 5383 C CA . PHE A 1 667 ? -1.057 -21.332 -19.726 1.00 95.56 667 PHE A CA 1
ATOM 5384 C C . PHE A 1 667 ? -0.124 -21.573 -18.538 1.00 95.56 667 PHE A C 1
ATOM 5386 O O . PHE A 1 667 ? 0.093 -20.701 -17.696 1.00 95.56 667 PHE A O 1
ATOM 5393 N N . ILE A 1 668 ? 0.472 -22.764 -18.483 1.00 96.06 668 ILE A N 1
ATOM 5394 C CA . ILE A 1 668 ? 1.499 -23.087 -17.490 1.00 96.06 668 ILE A CA 1
ATOM 5395 C C . ILE A 1 668 ? 2.828 -22.520 -18.005 1.00 96.06 668 ILE A C 1
ATOM 5397 O O . ILE A 1 668 ? 3.269 -22.927 -19.082 1.00 96.06 668 ILE A O 1
ATOM 5401 N N . PRO A 1 669 ? 3.464 -21.579 -17.290 1.00 95.62 669 PRO A N 1
ATOM 5402 C CA . PRO A 1 669 ? 4.683 -20.940 -17.764 1.00 95.62 669 PRO A CA 1
ATOM 5403 C C . PRO A 1 669 ? 5.891 -21.871 -17.688 1.00 95.62 669 PRO A C 1
ATOM 5405 O O . PRO A 1 669 ? 6.045 -22.639 -16.735 1.00 95.62 669 PRO A O 1
ATOM 5408 N N . GLU A 1 670 ? 6.800 -21.733 -18.650 1.00 93.94 670 GLU A N 1
ATOM 5409 C CA . GLU A 1 670 ? 8.144 -22.289 -18.535 1.00 93.94 670 GLU A CA 1
ATOM 5410 C C . GLU A 1 670 ? 8.959 -21.477 -17.511 1.00 93.94 670 GLU A C 1
ATOM 5412 O O . GLU A 1 670 ? 8.952 -20.242 -17.519 1.00 93.94 670 GLU A O 1
ATOM 5417 N N . ILE A 1 671 ? 9.643 -22.179 -16.600 1.00 92.81 671 ILE A N 1
ATOM 5418 C CA . ILE A 1 671 ? 10.596 -21.604 -15.640 1.00 92.81 671 ILE A CA 1
ATOM 5419 C C . ILE A 1 671 ? 11.950 -22.311 -15.782 1.00 92.81 671 ILE A C 1
ATOM 5421 O O . ILE A 1 671 ? 12.265 -23.277 -15.085 1.00 92.81 671 ILE A O 1
ATOM 5425 N N . ALA A 1 672 ? 12.751 -21.850 -16.742 1.00 91.38 672 ALA A N 1
ATOM 5426 C CA . ALA A 1 672 ? 14.016 -22.478 -17.106 1.00 91.38 672 ALA A CA 1
ATOM 5427 C C . ALA A 1 672 ? 15.183 -21.960 -16.246 1.00 91.38 672 ALA A C 1
ATOM 5429 O O . ALA A 1 672 ? 15.776 -20.921 -16.527 1.00 91.38 672 ALA A O 1
ATOM 5430 N N . ILE A 1 673 ? 15.550 -22.713 -15.202 1.00 94.38 673 ILE A N 1
ATOM 5431 C CA . ILE A 1 673 ? 16.719 -22.409 -14.359 1.00 94.38 673 ILE A CA 1
ATOM 5432 C C . ILE A 1 673 ? 17.850 -23.402 -14.681 1.00 94.38 673 ILE A C 1
ATOM 5434 O O . ILE A 1 673 ? 17.714 -24.607 -14.399 1.00 94.38 673 ILE A O 1
ATOM 5438 N N . PRO A 1 674 ? 18.961 -22.940 -15.289 1.00 93.50 674 PRO A N 1
ATOM 5439 C CA . PRO A 1 674 ? 20.047 -23.817 -15.709 1.00 93.50 674 PRO A CA 1
ATOM 5440 C C . PRO A 1 674 ? 20.845 -24.353 -14.511 1.00 93.50 674 PRO A C 1
ATOM 5442 O O . PRO A 1 674 ? 20.630 -23.975 -13.360 1.00 93.50 674 PRO A O 1
ATOM 5445 N N . VAL A 1 675 ? 21.795 -25.252 -14.784 1.00 94.31 675 VAL A N 1
ATOM 5446 C CA . VAL A 1 675 ? 22.864 -25.548 -13.817 1.00 94.31 675 VAL A CA 1
ATOM 5447 C C . VAL A 1 675 ? 23.683 -24.273 -13.621 1.00 94.31 675 VAL A C 1
ATOM 5449 O O . VAL A 1 675 ? 24.088 -23.657 -14.608 1.00 94.31 675 VAL A O 1
ATOM 5452 N N . LEU A 1 676 ? 23.898 -23.874 -12.367 1.00 96.12 676 LEU A N 1
ATOM 5453 C CA . LEU A 1 676 ? 24.595 -22.632 -12.044 1.00 96.12 676 LEU A CA 1
ATOM 5454 C C . LEU A 1 676 ? 26.102 -22.772 -12.299 1.00 96.12 676 LEU A C 1
ATOM 5456 O O . LEU A 1 676 ? 26.688 -23.825 -12.041 1.00 96.12 676 LEU A O 1
ATOM 5460 N N . GLY A 1 677 ? 26.734 -21.717 -12.807 1.00 93.31 677 GLY A N 1
ATOM 5461 C CA . GLY A 1 677 ? 28.165 -21.714 -13.096 1.00 93.31 677 GLY A CA 1
ATOM 5462 C C . GLY A 1 677 ? 29.005 -21.807 -11.822 1.00 93.31 677 GLY A C 1
ATOM 5463 O O . GLY A 1 677 ? 28.881 -20.974 -10.932 1.00 93.31 677 GLY A O 1
ATOM 5464 N N . THR A 1 678 ? 29.879 -22.811 -11.725 1.00 93.06 678 THR A N 1
ATOM 5465 C CA . THR A 1 678 ? 30.727 -23.034 -10.540 1.00 93.06 678 THR A CA 1
ATOM 5466 C C . THR A 1 678 ? 31.853 -22.006 -10.424 1.00 93.06 678 THR A C 1
ATOM 5468 O O . THR A 1 678 ? 32.355 -21.515 -11.436 1.00 93.06 678 THR A O 1
ATOM 5471 N N . PHE A 1 679 ? 32.320 -21.748 -9.201 1.00 96.31 679 PHE A N 1
ATOM 5472 C CA . PHE A 1 679 ? 33.443 -20.841 -8.948 1.00 96.31 679 PHE A CA 1
ATOM 5473 C C . PHE A 1 679 ? 34.808 -21.509 -9.151 1.00 96.31 679 PHE A C 1
ATOM 5475 O O . PHE A 1 679 ? 35.048 -22.617 -8.667 1.00 96.31 679 PHE A O 1
ATOM 5482 N N . ALA A 1 680 ? 35.728 -20.799 -9.804 1.00 93.62 680 ALA A N 1
ATOM 5483 C CA . ALA A 1 680 ? 37.146 -21.144 -9.877 1.00 93.62 680 ALA A CA 1
ATOM 5484 C C . ALA A 1 680 ? 37.953 -20.214 -8.957 1.00 93.62 680 ALA A C 1
ATOM 5486 O O . ALA A 1 680 ? 37.797 -19.001 -9.028 1.00 93.62 680 ALA A O 1
ATOM 5487 N N . LEU A 1 681 ? 38.800 -20.761 -8.079 1.00 95.88 681 LEU A N 1
ATOM 5488 C CA . LEU A 1 681 ? 39.511 -19.981 -7.056 1.00 95.88 681 LEU A CA 1
ATOM 5489 C C . LEU A 1 681 ? 40.993 -19.800 -7.409 1.00 95.88 681 LEU A C 1
ATOM 5491 O O . LEU A 1 681 ? 41.728 -20.786 -7.534 1.00 95.88 681 LEU A O 1
ATOM 5495 N N . VAL A 1 682 ? 41.455 -18.550 -7.504 1.00 92.81 682 VAL A N 1
ATOM 5496 C CA . VAL A 1 682 ? 42.866 -18.230 -7.780 1.00 92.81 682 VAL A CA 1
ATOM 5497 C C . VAL A 1 682 ? 43.723 -18.496 -6.541 1.00 92.81 682 VAL A C 1
ATOM 5499 O O . VAL A 1 682 ? 43.486 -17.931 -5.479 1.00 92.81 682 VAL A O 1
ATOM 5502 N N . SER A 1 683 ? 44.740 -19.356 -6.667 1.00 91.44 683 SER A N 1
ATOM 5503 C CA . SER A 1 683 ? 45.661 -19.675 -5.564 1.00 91.44 683 SER A CA 1
ATOM 5504 C C . SER A 1 683 ? 46.797 -18.661 -5.446 1.00 91.44 683 SER A C 1
ATOM 5506 O O . SER A 1 683 ? 47.510 -18.398 -6.413 1.00 91.44 683 SER A O 1
ATOM 5508 N N . TYR A 1 684 ? 47.045 -18.176 -4.228 1.00 91.50 684 TYR A N 1
ATOM 5509 C CA . TYR A 1 684 ? 48.132 -17.243 -3.920 1.00 91.50 684 TYR A CA 1
ATOM 5510 C C . TYR A 1 684 ? 49.192 -17.925 -3.047 1.00 91.50 684 TYR A C 1
ATOM 5512 O O . TYR A 1 684 ? 49.142 -17.888 -1.813 1.00 91.50 684 TYR A O 1
ATOM 5520 N N . ILE A 1 685 ? 50.167 -18.567 -3.697 1.00 85.56 685 ILE A N 1
ATOM 5521 C CA . ILE A 1 685 ? 51.228 -19.328 -3.021 1.00 85.56 685 ILE A CA 1
ATOM 5522 C C . ILE A 1 685 ? 51.958 -18.446 -1.996 1.00 85.56 685 ILE A C 1
ATOM 5524 O O . ILE A 1 685 ? 52.375 -17.331 -2.301 1.00 85.56 685 ILE A O 1
ATOM 5528 N N . ALA A 1 686 ? 52.103 -18.957 -0.769 1.00 85.75 686 ALA A N 1
ATOM 5529 C CA . ALA A 1 686 ? 52.718 -18.282 0.379 1.00 85.75 686 ALA A CA 1
ATOM 5530 C C . ALA A 1 686 ? 52.030 -16.985 0.866 1.00 85.75 686 ALA A C 1
ATOM 5532 O O . ALA A 1 686 ? 52.521 -16.368 1.813 1.00 85.75 686 ALA A O 1
ATOM 5533 N N . ASN A 1 687 ? 50.868 -16.595 0.322 1.00 91.75 687 ASN A N 1
ATOM 5534 C CA . ASN A 1 687 ? 50.124 -15.422 0.787 1.00 91.75 687 ASN A CA 1
ATOM 5535 C C . ASN A 1 687 ? 48.856 -15.810 1.564 1.00 91.75 687 ASN A C 1
ATOM 5537 O O . ASN A 1 687 ? 47.780 -16.030 1.004 1.00 91.75 687 ASN A O 1
ATOM 5541 N N . LYS A 1 688 ? 48.985 -15.861 2.895 1.00 91.06 688 LYS A N 1
ATOM 5542 C CA . LYS A 1 688 ? 47.896 -16.245 3.807 1.00 91.06 688 LYS A CA 1
ATOM 5543 C C . LYS A 1 688 ? 46.688 -15.308 3.729 1.00 91.06 688 LYS A C 1
ATOM 5545 O O . LYS A 1 688 ? 45.564 -15.793 3.784 1.00 91.06 688 LYS A O 1
ATOM 5550 N N . VAL A 1 689 ? 46.908 -13.998 3.604 1.00 92.75 689 VAL A N 1
ATOM 5551 C CA . VAL A 1 689 ? 45.826 -12.998 3.617 1.00 92.75 689 VAL A CA 1
ATOM 5552 C C . VAL A 1 689 ? 44.985 -13.107 2.350 1.00 92.75 689 VAL A C 1
ATOM 5554 O O . VAL A 1 689 ? 43.778 -13.307 2.459 1.00 92.75 689 VAL A O 1
ATOM 5557 N N . LEU A 1 690 ? 45.622 -13.098 1.173 1.00 94.19 690 LEU A N 1
ATOM 5558 C CA . LEU A 1 690 ? 44.910 -13.216 -0.106 1.00 94.19 690 LEU A CA 1
ATOM 5559 C C . LEU A 1 690 ? 44.181 -14.562 -0.224 1.00 94.19 690 LEU A C 1
ATOM 5561 O O . LEU A 1 690 ? 43.046 -14.617 -0.694 1.00 94.19 690 LEU A O 1
ATOM 5565 N N . THR A 1 691 ? 44.789 -15.647 0.276 1.00 92.94 691 THR A N 1
ATOM 5566 C CA . THR A 1 691 ? 44.155 -16.977 0.294 1.00 92.94 691 THR A CA 1
ATOM 5567 C C . THR A 1 691 ? 42.869 -16.979 1.130 1.00 92.94 691 THR A C 1
ATOM 5569 O O . THR A 1 691 ? 41.864 -17.533 0.692 1.00 92.94 691 THR A O 1
ATOM 5572 N N . VAL A 1 692 ? 42.872 -16.349 2.313 1.00 93.50 692 VAL A N 1
ATOM 5573 C CA . VAL A 1 692 ? 41.678 -16.250 3.176 1.00 93.50 692 VAL A CA 1
ATOM 5574 C C . VAL A 1 692 ? 40.630 -15.306 2.580 1.00 93.50 692 VAL A C 1
ATOM 5576 O O . VAL A 1 692 ? 39.453 -15.648 2.591 1.00 93.50 692 VAL A O 1
ATOM 5579 N N . GLN A 1 693 ? 41.037 -14.169 2.007 1.00 94.38 693 GLN A N 1
ATOM 5580 C CA . GLN A 1 693 ? 40.118 -13.247 1.324 1.00 94.38 693 GLN A CA 1
ATOM 5581 C C . GLN A 1 693 ? 39.406 -13.919 0.150 1.00 94.38 693 GLN A C 1
ATOM 5583 O O . GLN A 1 693 ? 38.202 -13.777 0.010 1.00 94.38 693 GLN A O 1
ATOM 5588 N N . THR A 1 694 ? 40.117 -14.732 -0.633 1.00 94.38 694 THR A N 1
ATOM 5589 C CA . THR A 1 694 ? 39.519 -15.485 -1.748 1.00 94.38 694 THR A CA 1
ATOM 5590 C C . THR A 1 694 ? 38.426 -16.448 -1.260 1.00 94.38 694 THR A C 1
ATOM 5592 O O . THR A 1 694 ? 37.368 -16.545 -1.877 1.00 94.38 694 THR A O 1
ATOM 5595 N N . ILE A 1 695 ? 38.637 -17.118 -0.117 1.00 95.25 695 ILE A N 1
ATOM 5596 C CA . ILE A 1 695 ? 37.618 -17.973 0.523 1.00 95.25 695 ILE A CA 1
ATOM 5597 C C . ILE A 1 695 ? 36.405 -17.137 0.961 1.00 95.25 695 ILE A C 1
ATOM 5599 O O . ILE A 1 695 ? 35.264 -17.537 0.735 1.00 95.25 695 ILE A O 1
ATOM 5603 N N . ASP A 1 696 ? 36.637 -15.975 1.569 1.00 94.50 696 ASP A N 1
ATOM 5604 C CA . ASP A 1 696 ? 35.573 -15.097 2.068 1.00 94.50 696 ASP A CA 1
ATOM 5605 C C . ASP A 1 696 ? 34.751 -14.466 0.931 1.00 94.50 696 ASP A C 1
ATOM 5607 O O . ASP A 1 696 ? 33.521 -14.398 1.020 1.00 94.50 696 ASP A O 1
ATOM 5611 N N . ASN A 1 697 ? 35.414 -14.083 -0.160 1.00 94.75 697 ASN A N 1
ATOM 5612 C CA . ASN A 1 697 ? 34.790 -13.550 -1.367 1.00 94.75 697 ASN A CA 1
ATOM 5613 C C . ASN A 1 697 ? 33.940 -14.625 -2.056 1.00 94.75 697 ASN A C 1
ATOM 5615 O O . ASN A 1 697 ? 32.805 -14.345 -2.428 1.00 94.75 697 ASN A O 1
ATOM 5619 N N . ALA A 1 698 ? 34.426 -15.871 -2.139 1.00 95.88 698 ALA A N 1
ATOM 5620 C CA . ALA A 1 698 ? 33.655 -16.989 -2.690 1.00 95.88 698 ALA A CA 1
ATOM 5621 C C . ALA A 1 698 ? 32.371 -17.247 -1.884 1.00 95.88 698 ALA A C 1
ATOM 5623 O O . ALA A 1 698 ? 31.295 -17.400 -2.454 1.00 95.88 698 ALA A O 1
ATOM 5624 N N . LEU A 1 699 ? 32.454 -17.248 -0.550 1.00 96.06 699 LEU A N 1
ATOM 5625 C CA . LEU A 1 699 ? 31.272 -17.419 0.305 1.00 96.06 699 LEU A CA 1
ATOM 5626 C C . LEU A 1 699 ? 30.285 -16.246 0.187 1.00 96.06 699 LEU A C 1
ATOM 5628 O O . LEU A 1 699 ? 29.078 -16.443 0.299 1.00 96.06 699 LEU A O 1
ATOM 5632 N N . SER A 1 700 ? 30.779 -15.032 -0.051 1.00 93.56 700 SER A N 1
ATOM 5633 C CA . SER A 1 700 ? 29.938 -13.842 -0.214 1.00 93.56 700 SER A CA 1
ATOM 5634 C C . SER A 1 700 ? 29.245 -13.812 -1.584 1.00 93.56 700 SER A C 1
ATOM 5636 O O . SER A 1 700 ? 28.029 -13.645 -1.639 1.00 93.56 700 SER A O 1
ATOM 5638 N N . LYS A 1 701 ? 29.974 -14.097 -2.673 1.00 94.12 701 LYS A N 1
ATOM 5639 C CA . LYS A 1 701 ? 29.414 -14.253 -4.028 1.00 94.12 701 LYS A CA 1
ATOM 5640 C C . LYS A 1 701 ? 28.421 -15.413 -4.121 1.00 94.12 701 LYS A C 1
ATOM 5642 O O . LYS A 1 701 ? 27.447 -15.328 -4.859 1.00 94.12 701 LYS A O 1
ATOM 5647 N N . ARG A 1 702 ? 28.583 -16.463 -3.305 1.00 95.00 702 ARG A N 1
ATOM 5648 C CA . ARG A 1 702 ? 27.556 -17.505 -3.152 1.00 95.00 702 ARG A CA 1
ATOM 5649 C C . ARG A 1 702 ? 26.229 -16.924 -2.669 1.00 95.00 702 ARG A C 1
ATOM 5651 O O . ARG A 1 702 ? 25.190 -17.291 -3.200 1.00 95.00 702 ARG A O 1
ATOM 5658 N N . ASN A 1 703 ? 26.235 -16.020 -1.688 1.00 94.06 703 ASN A N 1
ATOM 5659 C CA . ASN A 1 703 ? 24.994 -15.423 -1.184 1.00 94.06 703 ASN A CA 1
ATOM 5660 C C . ASN A 1 703 ? 24.324 -14.515 -2.229 1.00 94.06 703 ASN A C 1
ATOM 5662 O O . ASN A 1 703 ? 23.096 -14.477 -2.294 1.00 94.06 703 ASN A O 1
ATOM 5666 N N . GLU A 1 704 ? 25.110 -13.821 -3.057 1.00 92.56 704 GLU A N 1
ATOM 5667 C CA . GLU A 1 704 ? 24.586 -13.094 -4.223 1.00 92.56 704 GLU A CA 1
ATOM 5668 C C . GLU A 1 704 ? 23.932 -14.048 -5.223 1.00 92.56 704 GLU A C 1
ATOM 5670 O O . GLU A 1 704 ? 22.826 -13.768 -5.674 1.00 92.56 704 GLU A O 1
ATOM 5675 N N . LYS A 1 705 ? 24.526 -15.224 -5.474 1.00 94.50 705 LYS A N 1
ATOM 5676 C CA . LYS A 1 705 ? 23.940 -16.223 -6.380 1.00 94.50 705 LYS A CA 1
ATOM 5677 C C . LYS A 1 705 ? 22.545 -16.677 -5.954 1.00 94.50 705 LYS A C 1
ATOM 5679 O O . LYS A 1 705 ? 21.668 -16.834 -6.801 1.00 94.50 705 LYS A O 1
ATOM 5684 N N . TRP A 1 706 ? 22.312 -16.822 -4.648 1.00 96.19 706 TRP A N 1
ATOM 5685 C CA . TRP A 1 706 ? 20.973 -17.073 -4.100 1.00 96.19 706 TRP A CA 1
ATOM 5686 C C . TRP A 1 706 ? 20.001 -15.918 -4.396 1.00 96.19 706 TRP A C 1
ATOM 5688 O O . TRP A 1 706 ? 18.879 -16.162 -4.838 1.00 96.19 706 TRP A O 1
ATOM 5698 N N . ASP A 1 707 ? 20.421 -14.663 -4.204 1.00 93.88 707 ASP A N 1
ATOM 5699 C CA . ASP A 1 707 ? 19.583 -13.483 -4.475 1.00 93.88 707 ASP A CA 1
ATOM 5700 C C . ASP A 1 707 ? 19.289 -13.290 -5.975 1.00 93.88 707 ASP A C 1
ATOM 5702 O O . ASP A 1 707 ? 18.154 -12.976 -6.332 1.00 93.88 707 ASP A O 1
ATOM 5706 N N . GLU A 1 708 ? 20.273 -13.525 -6.851 1.00 93.62 708 GLU A N 1
ATOM 5707 C CA . GLU A 1 708 ? 20.142 -13.469 -8.315 1.00 93.62 708 GLU A CA 1
ATOM 5708 C C . GLU A 1 708 ? 19.086 -14.454 -8.825 1.00 93.62 708 GLU A C 1
ATOM 5710 O O . GLU A 1 708 ? 18.174 -14.071 -9.563 1.00 93.62 708 GLU A O 1
ATOM 5715 N N . VAL A 1 709 ? 19.168 -15.720 -8.396 1.00 97.06 709 VAL A N 1
ATOM 5716 C CA . VAL A 1 709 ? 18.199 -16.756 -8.782 1.00 97.06 709 VAL A CA 1
ATOM 5717 C C . VAL A 1 709 ? 16.800 -16.398 -8.276 1.00 97.06 709 VAL A C 1
ATOM 5719 O O . VAL A 1 709 ? 15.826 -16.527 -9.020 1.00 97.06 709 VAL A O 1
ATOM 5722 N N . TYR A 1 710 ? 16.674 -15.891 -7.047 1.00 97.19 710 TYR A N 1
ATOM 5723 C CA . TYR A 1 710 ? 15.386 -15.445 -6.514 1.00 97.19 710 TYR A CA 1
ATOM 5724 C C . TYR A 1 710 ? 14.794 -14.264 -7.287 1.00 97.19 710 TYR A C 1
ATOM 5726 O O . TYR A 1 710 ? 13.609 -14.304 -7.626 1.00 97.19 710 TYR A O 1
ATOM 5734 N N . LYS A 1 711 ? 15.596 -13.249 -7.630 1.00 95.00 711 LYS A N 1
ATOM 5735 C CA . LYS A 1 711 ? 15.158 -12.128 -8.478 1.00 95.00 711 LYS A CA 1
ATOM 5736 C C . LYS A 1 711 ? 14.699 -12.608 -9.853 1.00 95.00 711 LYS A C 1
ATOM 5738 O O . LYS A 1 711 ? 13.619 -12.216 -10.288 1.00 95.00 711 LYS A O 1
ATOM 5743 N N . TYR A 1 712 ? 15.453 -13.506 -10.490 1.00 97.19 712 TYR A N 1
ATOM 5744 C CA . TYR A 1 712 ? 15.095 -14.070 -11.793 1.00 97.19 712 TYR A CA 1
ATOM 5745 C C . TYR A 1 712 ? 13.731 -14.775 -11.764 1.00 97.19 712 TYR A C 1
ATOM 5747 O O . TYR A 1 712 ? 12.892 -14.553 -12.642 1.00 97.19 712 TYR A O 1
ATOM 5755 N N . ILE A 1 713 ? 13.465 -15.575 -10.726 1.00 97.75 713 ILE A N 1
ATOM 5756 C CA . ILE A 1 713 ? 12.172 -16.253 -10.557 1.00 97.75 713 ILE A CA 1
ATOM 5757 C C . ILE A 1 713 ? 11.041 -15.245 -10.333 1.00 97.75 713 ILE A C 1
ATOM 5759 O O . ILE A 1 713 ? 9.980 -15.388 -10.940 1.00 97.75 713 ILE A O 1
ATOM 5763 N N . VAL A 1 714 ? 11.254 -14.218 -9.502 1.00 97.12 714 VAL A N 1
ATOM 5764 C CA . VAL A 1 714 ? 10.248 -13.174 -9.242 1.00 97.12 714 VAL A CA 1
ATOM 5765 C C . VAL A 1 714 ? 9.909 -12.396 -10.517 1.00 97.12 714 VAL A C 1
ATOM 5767 O O . VAL A 1 714 ? 8.727 -12.196 -10.789 1.00 97.12 714 VAL A O 1
ATOM 5770 N N . THR A 1 715 ? 10.899 -12.019 -11.331 1.00 97.06 715 THR A N 1
ATOM 5771 C CA . THR A 1 715 ? 10.683 -11.365 -12.636 1.00 97.06 715 THR A CA 1
ATOM 5772 C C . THR A 1 715 ? 9.845 -12.239 -13.575 1.00 97.06 715 THR A C 1
ATOM 5774 O O . THR A 1 715 ? 8.856 -11.772 -14.142 1.00 97.06 715 THR A O 1
ATOM 5777 N N . ASN A 1 716 ? 10.170 -13.533 -13.677 1.00 97.56 716 ASN A N 1
ATOM 5778 C CA . ASN A 1 716 ? 9.396 -14.484 -14.480 1.00 97.56 716 ASN A CA 1
ATOM 5779 C C . ASN A 1 716 ? 7.961 -14.654 -13.956 1.00 97.56 716 ASN A C 1
ATOM 5781 O O . ASN A 1 716 ? 7.016 -14.703 -14.741 1.00 97.56 716 ASN A O 1
ATOM 5785 N N . TRP A 1 717 ? 7.777 -14.725 -12.636 1.00 98.19 717 TRP A N 1
ATOM 5786 C CA . TRP A 1 717 ? 6.461 -14.842 -12.007 1.00 98.19 717 TRP A CA 1
ATOM 5787 C C . TRP A 1 717 ? 5.588 -13.611 -12.265 1.00 98.19 717 TRP A C 1
ATOM 5789 O O . TRP A 1 717 ? 4.436 -13.763 -12.677 1.00 98.19 717 TRP A O 1
ATOM 5799 N N . LEU A 1 718 ? 6.134 -12.403 -12.082 1.00 97.50 718 LEU A N 1
ATOM 5800 C CA . LEU A 1 718 ? 5.410 -11.155 -12.330 1.00 97.50 718 LEU A CA 1
ATOM 5801 C C . LEU A 1 718 ? 4.890 -11.096 -13.770 1.00 97.50 718 LEU A C 1
ATOM 5803 O O . LEU A 1 718 ? 3.710 -10.821 -13.964 1.00 97.50 718 LEU A O 1
ATOM 5807 N N . ALA A 1 719 ? 5.733 -11.414 -14.757 1.00 97.31 719 ALA A N 1
ATOM 5808 C CA . ALA A 1 719 ? 5.386 -11.299 -16.172 1.00 97.31 719 ALA A CA 1
ATOM 5809 C C . ALA A 1 719 ? 4.515 -12.452 -16.705 1.00 97.31 719 ALA A C 1
ATOM 5811 O O . ALA A 1 719 ? 3.649 -12.218 -17.550 1.00 97.31 719 ALA A O 1
ATOM 5812 N N . LYS A 1 720 ? 4.731 -13.693 -16.238 1.00 98.12 720 LYS A N 1
ATOM 5813 C CA . LYS A 1 720 ? 4.098 -14.902 -16.802 1.00 98.12 720 LYS A CA 1
ATOM 5814 C C . LYS A 1 720 ? 2.922 -15.447 -15.993 1.00 98.12 720 LYS A C 1
ATOM 5816 O O . LYS A 1 720 ? 2.096 -16.152 -16.560 1.00 98.12 720 LYS A O 1
ATOM 5821 N N . VAL A 1 721 ? 2.854 -15.192 -14.685 1.00 98.00 721 VAL A N 1
ATOM 5822 C CA . VAL A 1 721 ? 1.823 -15.752 -13.786 1.00 98.00 721 VAL A CA 1
ATOM 5823 C C . VAL A 1 721 ? 0.918 -14.651 -13.268 1.00 98.00 721 VAL A C 1
ATOM 5825 O O . VAL A 1 721 ? -0.298 -14.724 -13.437 1.00 98.00 721 VAL A O 1
ATOM 5828 N N . ASN A 1 722 ? 1.498 -13.614 -12.659 1.00 97.44 722 ASN A N 1
ATOM 5829 C CA . ASN A 1 722 ? 0.711 -12.573 -12.011 1.00 97.44 722 ASN A CA 1
ATOM 5830 C C . ASN A 1 722 ? -0.170 -11.815 -13.019 1.00 97.44 722 ASN A C 1
ATOM 5832 O O . ASN A 1 722 ? -1.319 -11.514 -12.714 1.00 97.44 722 ASN A O 1
ATOM 5836 N N . THR A 1 723 ? 0.315 -11.607 -14.247 1.00 97.25 723 THR A N 1
ATOM 5837 C CA . THR A 1 723 ? -0.463 -11.041 -15.364 1.00 97.25 723 THR A CA 1
ATOM 5838 C C . THR A 1 723 ? -1.698 -11.871 -15.732 1.00 97.25 723 THR A C 1
ATOM 5840 O O . THR A 1 723 ? -2.752 -11.297 -16.016 1.00 97.25 723 THR A O 1
ATOM 5843 N N . GLN A 1 724 ? -1.617 -13.208 -15.689 1.00 98.19 724 GLN A N 1
ATOM 5844 C CA . GLN A 1 724 ? -2.769 -14.088 -15.927 1.00 98.19 724 GLN A CA 1
ATOM 5845 C C . GLN A 1 724 ? -3.811 -13.932 -14.815 1.00 98.19 724 GLN A C 1
ATOM 5847 O O . GLN A 1 724 ? -5.002 -13.779 -15.088 1.00 98.19 724 GLN A O 1
ATOM 5852 N N . ILE A 1 725 ? -3.354 -13.914 -13.561 1.00 98.12 725 ILE A N 1
ATOM 5853 C CA . ILE A 1 725 ? -4.214 -13.733 -12.388 1.00 98.12 725 ILE A CA 1
ATOM 5854 C C . ILE A 1 725 ? -4.882 -12.348 -12.395 1.00 98.12 725 ILE A C 1
ATOM 5856 O O . ILE A 1 725 ? -6.075 -12.235 -12.110 1.00 98.12 725 ILE A O 1
ATOM 5860 N N . ASP A 1 726 ? -4.155 -11.303 -12.792 1.00 96.88 726 ASP A N 1
ATOM 5861 C CA . ASP A 1 726 ? -4.698 -9.952 -12.948 1.00 96.88 726 ASP A CA 1
ATOM 5862 C C . ASP A 1 726 ? -5.765 -9.869 -14.046 1.00 96.88 726 ASP A C 1
ATOM 5864 O O . ASP A 1 726 ? -6.750 -9.142 -13.890 1.00 96.88 726 ASP A O 1
ATOM 5868 N N . LEU A 1 727 ? -5.625 -10.626 -15.140 1.00 97.88 727 LEU A N 1
ATOM 5869 C CA . LEU A 1 727 ? -6.667 -10.701 -16.164 1.00 97.88 727 LEU A CA 1
ATOM 5870 C C . LEU A 1 727 ? -7.912 -11.442 -15.656 1.00 97.88 727 LEU A C 1
ATOM 5872 O O . LEU A 1 727 ? -9.026 -10.977 -15.893 1.00 97.88 727 LEU A O 1
ATOM 5876 N N . ILE A 1 728 ? -7.749 -12.540 -14.911 1.00 97.81 728 ILE A N 1
ATOM 5877 C CA . ILE A 1 728 ? -8.870 -13.259 -14.276 1.00 97.81 728 ILE A CA 1
ATOM 5878 C C . ILE A 1 728 ? -9.623 -12.339 -13.316 1.00 97.81 728 ILE A C 1
ATOM 5880 O O . ILE A 1 728 ? -10.851 -12.296 -13.342 1.00 97.81 728 ILE A O 1
ATOM 5884 N N . ARG A 1 729 ? -8.901 -11.548 -12.516 1.00 98.38 729 ARG A N 1
ATOM 5885 C CA . ARG A 1 729 ? -9.483 -10.547 -11.614 1.00 98.38 729 ARG A CA 1
ATOM 5886 C C . ARG A 1 729 ? -10.335 -9.523 -12.366 1.00 98.38 729 ARG A C 1
ATOM 5888 O O . ARG A 1 729 ? -11.483 -9.300 -11.985 1.00 98.38 729 ARG A O 1
ATOM 5895 N N . LYS A 1 730 ? -9.807 -8.942 -13.451 1.00 97.31 730 LYS A N 1
ATOM 5896 C CA . LYS A 1 730 ? -10.554 -8.007 -14.316 1.00 97.31 730 LYS A CA 1
ATOM 5897 C C . LYS A 1 730 ? -11.813 -8.663 -14.892 1.00 97.31 730 LYS A C 1
ATOM 5899 O O . LYS A 1 730 ? -12.893 -8.095 -14.800 1.00 97.31 730 LYS A O 1
ATOM 5904 N N . LYS A 1 731 ? -11.703 -9.897 -15.392 1.00 98.00 731 LYS A N 1
ATOM 5905 C CA . LYS A 1 731 ? -12.839 -10.647 -15.952 1.00 98.00 731 LYS A CA 1
ATOM 5906 C C . LYS A 1 731 ? -13.884 -11.036 -14.910 1.00 98.00 731 LYS A C 1
ATOM 5908 O O . LYS A 1 731 ? -15.060 -11.109 -15.243 1.00 98.00 731 LYS A O 1
ATOM 5913 N N . MET A 1 732 ? -13.494 -11.251 -13.654 1.00 98.44 732 MET A N 1
ATOM 5914 C CA . MET A 1 732 ? -14.454 -11.440 -12.566 1.00 98.44 732 MET A CA 1
ATOM 5915 C C . MET A 1 732 ? -15.223 -10.154 -12.242 1.00 98.44 732 MET A C 1
ATOM 5917 O O . MET A 1 732 ? -16.420 -10.239 -11.976 1.00 98.44 732 MET A O 1
ATOM 5921 N N . LYS A 1 733 ? -14.583 -8.975 -12.313 1.00 98.19 733 LYS A N 1
ATOM 5922 C CA . LYS A 1 733 ? -15.293 -7.688 -12.211 1.00 98.19 733 LYS A CA 1
ATOM 5923 C C . LYS A 1 733 ? -16.302 -7.534 -13.351 1.00 98.19 733 LYS A C 1
ATOM 5925 O O . LYS A 1 733 ? -17.468 -7.285 -13.065 1.00 98.19 733 LYS A O 1
ATOM 5930 N N . GLU A 1 734 ? -15.883 -7.787 -14.593 1.00 97.62 734 GLU A N 1
ATOM 5931 C CA . GLU A 1 734 ? -16.766 -7.761 -15.774 1.00 97.62 734 GLU A CA 1
ATOM 5932 C C . GLU A 1 734 ? -17.935 -8.755 -15.629 1.00 97.62 734 GLU A C 1
ATOM 5934 O O . GLU A 1 734 ? -19.086 -8.410 -15.883 1.00 97.62 734 GLU A O 1
ATOM 5939 N N . ALA A 1 735 ? -17.674 -9.977 -15.152 1.00 98.25 735 ALA A N 1
ATOM 5940 C CA . ALA A 1 735 ? -18.710 -10.980 -14.908 1.00 98.25 735 ALA A CA 1
ATOM 5941 C C . ALA A 1 735 ? -19.738 -10.498 -13.868 1.00 98.25 735 ALA A C 1
ATOM 5943 O O . ALA A 1 735 ? -20.942 -10.591 -14.097 1.00 98.25 735 ALA A O 1
ATOM 5944 N N . LEU A 1 736 ? -19.280 -9.946 -12.741 1.00 98.50 736 LEU A N 1
ATOM 5945 C CA . LEU A 1 736 ? -20.152 -9.420 -11.686 1.00 98.50 736 LEU A CA 1
ATOM 5946 C C . LEU A 1 736 ? -20.975 -8.206 -12.149 1.00 98.50 736 LEU A C 1
ATOM 5948 O O . LEU A 1 736 ? -22.156 -8.107 -11.813 1.00 98.50 736 LEU A O 1
ATOM 5952 N N . GLU A 1 737 ? -20.382 -7.310 -12.940 1.00 98.06 737 GLU A N 1
ATOM 5953 C CA . GLU A 1 737 ? -21.088 -6.180 -13.557 1.00 98.06 737 GLU A CA 1
ATOM 5954 C C . GLU A 1 737 ? -22.159 -6.658 -14.538 1.00 98.06 737 GLU A C 1
ATOM 5956 O O . GLU A 1 737 ? -23.306 -6.225 -14.439 1.00 98.06 737 GLU A O 1
ATOM 5961 N N . ASN A 1 738 ? -21.843 -7.628 -15.401 1.00 97.88 738 ASN A N 1
ATOM 5962 C CA . ASN A 1 738 ? -22.811 -8.222 -16.325 1.00 97.88 738 ASN A CA 1
ATOM 5963 C C . ASN A 1 738 ? -24.000 -8.860 -15.585 1.00 97.88 738 ASN A C 1
ATOM 5965 O O . ASN A 1 738 ? -25.151 -8.680 -15.992 1.00 97.88 738 ASN A O 1
ATOM 5969 N N . GLN A 1 739 ? -23.758 -9.550 -14.462 1.00 98.31 739 GLN A N 1
ATOM 5970 C CA . GLN A 1 739 ? -24.843 -10.089 -13.631 1.00 98.31 739 GLN A CA 1
ATOM 5971 C C . GLN A 1 739 ? -25.734 -8.982 -13.046 1.00 98.31 739 GLN A C 1
ATOM 5973 O O . GLN A 1 739 ? -26.961 -9.133 -13.003 1.00 98.31 739 GLN A O 1
ATOM 5978 N N . ALA A 1 740 ? -25.146 -7.865 -12.607 1.00 97.69 740 ALA A N 1
ATOM 5979 C CA . ALA A 1 740 ? -25.908 -6.727 -12.106 1.00 97.69 740 ALA A CA 1
ATOM 5980 C C . ALA A 1 740 ? -26.717 -6.050 -13.221 1.00 97.69 740 ALA A C 1
ATOM 5982 O O . ALA A 1 740 ? -27.907 -5.804 -13.028 1.00 97.69 740 ALA A O 1
ATOM 5983 N N . GLU A 1 741 ? -26.130 -5.810 -14.397 1.00 96.62 741 GLU A N 1
ATOM 5984 C CA . GLU A 1 741 ? -26.842 -5.234 -15.546 1.00 96.62 741 GLU A CA 1
ATOM 5985 C C . GLU A 1 741 ? -28.011 -6.111 -15.999 1.00 96.62 741 GLU A C 1
ATOM 5987 O O . GLU A 1 741 ? -29.120 -5.610 -16.198 1.00 96.62 741 GLU A O 1
ATOM 5992 N N . ALA A 1 742 ? -27.813 -7.429 -16.091 1.00 97.50 742 ALA A N 1
ATOM 5993 C CA . ALA A 1 742 ? -28.874 -8.348 -16.485 1.00 97.50 742 ALA A CA 1
ATOM 5994 C C . ALA A 1 742 ? -30.020 -8.362 -15.458 1.00 97.50 742 ALA A C 1
ATOM 5996 O O . ALA A 1 742 ? -31.197 -8.286 -15.818 1.00 97.50 742 ALA A O 1
ATOM 5997 N N . THR A 1 743 ? -29.688 -8.377 -14.165 1.00 97.31 743 THR A N 1
ATOM 5998 C CA . THR A 1 743 ? -30.679 -8.306 -13.081 1.00 97.31 743 THR A CA 1
ATOM 5999 C C . THR A 1 743 ? -31.461 -6.992 -13.130 1.00 97.31 743 THR A C 1
ATOM 6001 O O . THR A 1 743 ? -32.695 -7.003 -13.085 1.00 97.31 743 THR A O 1
ATOM 6004 N N . LYS A 1 744 ? -30.771 -5.858 -13.308 1.00 96.62 744 LYS A N 1
ATOM 6005 C CA . LYS A 1 744 ? -31.395 -4.538 -13.476 1.00 96.62 744 LYS A CA 1
ATOM 6006 C C . LYS A 1 744 ? -32.320 -4.493 -14.686 1.00 96.62 744 LYS A C 1
ATOM 6008 O O . LYS A 1 744 ? -33.438 -3.996 -14.570 1.00 96.62 744 LYS A O 1
ATOM 6013 N N . ALA A 1 745 ? -31.901 -5.039 -15.826 1.00 96.44 745 ALA A N 1
ATOM 6014 C CA . ALA A 1 745 ? -32.711 -5.074 -17.039 1.00 96.44 745 ALA A CA 1
ATOM 6015 C C . ALA A 1 745 ? -34.001 -5.891 -16.850 1.00 96.44 745 ALA A C 1
ATOM 6017 O O . ALA A 1 745 ? -35.069 -5.455 -17.285 1.00 96.44 745 ALA A O 1
ATOM 6018 N N . ILE A 1 746 ? -33.940 -7.030 -16.148 1.00 97.38 746 ILE A N 1
ATOM 6019 C CA . ILE A 1 746 ? -35.126 -7.845 -15.836 1.00 97.38 746 ILE A CA 1
ATOM 6020 C C . ILE A 1 746 ? -36.077 -7.103 -14.888 1.00 97.38 746 ILE A C 1
ATOM 6022 O O . ILE A 1 746 ? -37.285 -7.065 -15.141 1.00 97.38 746 ILE A O 1
ATOM 6026 N N . ILE A 1 747 ? -35.548 -6.485 -13.826 1.00 96.81 747 ILE A N 1
ATOM 6027 C CA . ILE A 1 747 ? -36.342 -5.701 -12.868 1.00 96.81 747 ILE A CA 1
ATOM 6028 C C . ILE A 1 747 ? -37.013 -4.517 -13.572 1.00 96.81 747 ILE A C 1
ATOM 6030 O O . ILE A 1 747 ? -38.222 -4.322 -13.439 1.00 96.81 747 ILE A O 1
ATOM 6034 N N . ASN A 1 748 ? -36.257 -3.763 -14.372 1.00 94.94 748 ASN A N 1
ATOM 6035 C CA . ASN A 1 748 ? -36.766 -2.600 -15.090 1.00 94.94 748 ASN A CA 1
ATOM 6036 C C . ASN A 1 748 ? -37.800 -2.995 -16.157 1.00 94.94 748 ASN A C 1
ATOM 6038 O O . ASN A 1 748 ? -38.812 -2.316 -16.321 1.00 94.94 748 ASN A O 1
ATOM 6042 N N . TYR A 1 749 ? -37.609 -4.121 -16.855 1.00 96.31 749 TYR A N 1
ATOM 6043 C CA . TYR A 1 749 ? -38.636 -4.667 -17.745 1.00 96.31 749 TYR A CA 1
ATOM 6044 C C . TYR A 1 749 ? -39.928 -4.954 -16.974 1.00 96.31 749 TYR A C 1
ATOM 6046 O O . TYR A 1 749 ? -40.997 -4.524 -17.399 1.00 96.31 749 TYR A O 1
ATOM 6054 N N . GLN A 1 750 ? -39.838 -5.649 -15.836 1.00 96.31 750 GLN A N 1
ATOM 6055 C CA . GLN A 1 750 ? -41.005 -6.010 -15.032 1.00 96.31 750 GLN A CA 1
ATOM 6056 C C . GLN A 1 750 ? -41.739 -4.770 -14.500 1.00 96.31 750 GLN A C 1
ATOM 6058 O O . GLN A 1 750 ? -42.963 -4.723 -14.586 1.00 96.31 750 GLN A O 1
ATOM 6063 N N . TYR A 1 751 ? -41.009 -3.754 -14.028 1.00 95.94 751 TYR A N 1
ATOM 6064 C CA . TYR A 1 751 ? -41.588 -2.472 -13.617 1.00 95.94 751 TYR A CA 1
ATOM 6065 C C . TYR A 1 751 ? -42.335 -1.796 -14.770 1.00 95.94 751 TYR A C 1
ATOM 6067 O O . TYR A 1 751 ? -43.456 -1.317 -14.613 1.00 95.94 751 TYR A O 1
ATOM 6075 N N . ASN A 1 752 ? -41.744 -1.808 -15.967 1.00 95.00 752 ASN A N 1
ATOM 6076 C CA . ASN A 1 752 ? -42.329 -1.169 -17.136 1.00 95.00 752 ASN A CA 1
ATOM 6077 C C . ASN A 1 752 ? -43.612 -1.839 -17.644 1.00 95.00 752 ASN A C 1
ATOM 6079 O O . ASN A 1 752 ? -44.367 -1.162 -18.344 1.00 95.00 752 ASN A O 1
ATOM 6083 N N . GLN A 1 753 ? -43.888 -3.088 -17.253 1.00 94.56 753 GLN A N 1
ATOM 6084 C CA . GLN A 1 753 ? -45.125 -3.795 -17.601 1.00 94.56 753 GLN A CA 1
ATOM 6085 C C . GLN A 1 753 ? -46.345 -3.397 -16.773 1.00 94.56 753 GLN A C 1
ATOM 6087 O O . GLN A 1 753 ? -47.467 -3.726 -17.153 1.00 94.56 753 GLN A O 1
ATOM 6092 N N . TYR A 1 754 ? -46.147 -2.698 -15.659 1.00 95.62 754 TYR A N 1
ATOM 6093 C CA . TYR A 1 754 ? -47.253 -2.246 -14.830 1.00 95.62 754 TYR A CA 1
ATOM 6094 C C . TYR A 1 754 ? -47.967 -1.038 -15.437 1.00 95.62 754 TYR A C 1
ATOM 6096 O O . TYR A 1 754 ? -47.384 -0.241 -16.186 1.00 95.62 754 TYR A O 1
ATOM 6104 N N . THR A 1 755 ? -49.240 -0.901 -15.082 1.00 95.31 755 THR A N 1
ATOM 6105 C CA . THR A 1 755 ? -50.053 0.275 -15.391 1.00 95.31 755 THR A CA 1
ATOM 6106 C C . THR A 1 755 ? -49.480 1.527 -14.723 1.00 95.31 755 THR A C 1
ATOM 6108 O O . THR A 1 755 ? -48.694 1.458 -13.779 1.00 95.31 755 THR A O 1
ATOM 6111 N N . GLU A 1 756 ? -49.866 2.703 -15.215 1.00 94.19 756 GLU A N 1
ATOM 6112 C CA . GLU A 1 756 ? -49.450 3.978 -14.617 1.00 94.19 756 GLU A CA 1
ATOM 6113 C C . GLU A 1 756 ? -49.913 4.109 -13.154 1.00 94.19 756 GLU A C 1
ATOM 6115 O O . GLU A 1 756 ? -49.157 4.585 -12.311 1.00 94.19 756 GLU A O 1
ATOM 6120 N N . GLU A 1 757 ? -51.111 3.608 -12.831 1.00 93.31 757 GLU A N 1
ATOM 6121 C CA . GLU A 1 757 ? -51.645 3.581 -11.462 1.00 93.31 757 GLU A CA 1
ATOM 6122 C C . GLU A 1 757 ? -50.793 2.709 -10.530 1.00 93.31 757 GLU A C 1
ATOM 6124 O O . GLU A 1 757 ? -50.436 3.129 -9.431 1.00 93.31 757 GLU A O 1
ATOM 6129 N N . GLU A 1 758 ? -50.410 1.514 -10.980 1.00 94.94 758 GLU A N 1
ATOM 6130 C CA . GLU A 1 758 ? -49.531 0.624 -10.219 1.00 94.94 758 GLU A CA 1
ATOM 6131 C C . GLU A 1 758 ? -48.143 1.241 -10.012 1.00 94.94 758 GLU A C 1
ATOM 6133 O O . GLU A 1 758 ? -47.621 1.206 -8.899 1.00 94.94 758 GLU A O 1
ATOM 6138 N N . LYS A 1 759 ? -47.562 1.857 -11.052 1.00 93.25 759 LYS A N 1
ATOM 6139 C CA . LYS A 1 759 ? -46.259 2.538 -10.968 1.00 93.25 759 LYS A CA 1
ATOM 6140 C C . LYS A 1 759 ? -46.282 3.695 -9.975 1.00 93.25 759 LYS A C 1
ATOM 6142 O O . LYS A 1 759 ? -45.369 3.809 -9.170 1.00 93.25 759 LYS A O 1
ATOM 6147 N N . ASN A 1 760 ? -47.341 4.503 -9.970 1.00 89.25 760 ASN A N 1
ATOM 6148 C CA . ASN A 1 760 ? -47.477 5.622 -9.032 1.00 89.25 760 ASN A CA 1
ATOM 6149 C C . ASN A 1 760 ? -47.510 5.176 -7.560 1.00 89.25 760 ASN A C 1
ATOM 6151 O O . ASN A 1 760 ? -47.125 5.943 -6.680 1.00 89.25 760 ASN A O 1
ATOM 6155 N N . ASN A 1 761 ? -47.925 3.935 -7.292 1.00 91.12 761 ASN A N 1
ATOM 6156 C CA . ASN A 1 761 ? -47.936 3.349 -5.951 1.00 91.12 761 ASN A CA 1
ATOM 6157 C C . ASN A 1 761 ? -46.626 2.623 -5.589 1.00 91.12 761 ASN A C 1
ATOM 6159 O O . ASN A 1 761 ? -46.445 2.217 -4.440 1.00 91.12 761 ASN A O 1
ATOM 6163 N N . ILE A 1 762 ? -45.705 2.460 -6.541 1.00 89.75 762 ILE A N 1
ATOM 6164 C CA . ILE A 1 762 ? -44.414 1.798 -6.360 1.00 89.75 762 ILE A CA 1
ATOM 6165 C C . ILE A 1 762 ? -43.314 2.854 -6.483 1.00 89.75 762 ILE A C 1
ATOM 6167 O O . ILE A 1 762 ? -42.908 3.235 -7.577 1.00 89.75 762 ILE A O 1
ATOM 6171 N N . ASN A 1 763 ? -42.770 3.297 -5.350 1.00 90.12 763 ASN A N 1
ATOM 6172 C CA . ASN A 1 763 ? -41.584 4.148 -5.359 1.00 90.12 763 ASN A CA 1
ATOM 6173 C C . ASN A 1 763 ? -40.352 3.304 -5.734 1.00 90.12 763 ASN A C 1
ATOM 6175 O O . ASN A 1 763 ? -39.748 2.680 -4.871 1.00 90.12 763 ASN A O 1
ATOM 6179 N N . PHE A 1 764 ? -40.005 3.227 -7.017 1.00 91.31 764 PHE A N 1
ATOM 6180 C CA . PHE A 1 764 ? -38.840 2.479 -7.491 1.00 91.31 764 PHE A CA 1
ATOM 6181 C C . PHE A 1 764 ? -37.804 3.412 -8.118 1.00 91.31 764 PHE A C 1
ATOM 6183 O O . PHE A 1 764 ? -38.073 4.054 -9.133 1.00 91.31 764 PHE A O 1
ATOM 6190 N N . ASN A 1 765 ? -36.603 3.440 -7.535 1.00 92.62 765 ASN A N 1
ATOM 6191 C CA . ASN A 1 765 ? -35.452 4.153 -8.078 1.00 92.62 765 ASN A CA 1
ATOM 6192 C C . ASN A 1 765 ? -34.380 3.159 -8.558 1.00 92.62 765 ASN A C 1
ATOM 6194 O O . ASN A 1 765 ? -33.758 2.458 -7.756 1.00 92.62 765 ASN A O 1
ATOM 6198 N N . ILE A 1 766 ? -34.159 3.117 -9.873 1.00 92.94 766 ILE A N 1
ATOM 6199 C CA . ILE A 1 766 ? -33.160 2.244 -10.502 1.00 92.94 766 ILE A CA 1
ATOM 6200 C C . ILE A 1 766 ? -31.719 2.661 -10.168 1.00 92.94 766 ILE A C 1
ATOM 6202 O O . ILE A 1 766 ? -30.841 1.798 -10.121 1.00 92.94 766 ILE A O 1
ATOM 6206 N N . ASP A 1 767 ? -31.472 3.943 -9.891 1.00 91.69 767 ASP A N 1
ATOM 6207 C CA . ASP A 1 767 ? -30.136 4.450 -9.557 1.00 91.69 767 ASP A CA 1
ATOM 6208 C C . ASP A 1 767 ? -29.740 4.033 -8.133 1.00 91.69 767 ASP A C 1
ATOM 6210 O O . ASP A 1 767 ? -28.618 3.582 -7.912 1.00 91.69 767 ASP A O 1
ATOM 6214 N N . ASP A 1 768 ? -30.689 4.067 -7.189 1.00 91.44 768 ASP A N 1
ATOM 6215 C CA . ASP A 1 768 ? -30.502 3.563 -5.817 1.00 91.44 768 ASP A CA 1
ATOM 6216 C C . ASP A 1 768 ? -30.256 2.041 -5.808 1.00 91.44 768 ASP A C 1
ATOM 6218 O O . ASP A 1 768 ? -29.339 1.541 -5.154 1.00 91.44 768 ASP A O 1
ATOM 6222 N N . LEU A 1 769 ? -31.006 1.291 -6.631 1.00 94.44 769 LEU A N 1
ATOM 6223 C CA . LEU A 1 769 ? -30.749 -0.136 -6.851 1.00 94.44 769 LEU A CA 1
ATOM 6224 C C . LEU A 1 769 ? -29.349 -0.374 -7.447 1.00 94.44 769 LEU A C 1
ATOM 6226 O O . LEU A 1 769 ? -28.637 -1.278 -7.012 1.00 94.44 769 LEU A O 1
ATOM 6230 N N . SER A 1 770 ? -28.948 0.428 -8.436 1.00 94.50 770 SER A N 1
ATOM 6231 C CA . SER A 1 770 ? -27.634 0.315 -9.082 1.00 94.50 770 SER A CA 1
ATOM 6232 C C . SER A 1 770 ? -26.497 0.585 -8.100 1.00 94.50 770 SER A C 1
ATOM 6234 O O . SER A 1 770 ? -25.534 -0.182 -8.076 1.00 94.50 770 SER A O 1
ATOM 6236 N N . SER A 1 771 ? -26.640 1.609 -7.250 1.00 92.06 771 SER A N 1
ATOM 6237 C CA . SER A 1 771 ? -25.699 1.901 -6.165 1.00 92.06 771 SER A CA 1
ATOM 6238 C C . SER A 1 771 ? -25.541 0.689 -5.245 1.00 92.06 771 SER A C 1
ATOM 6240 O O . SER A 1 771 ? -24.423 0.228 -4.998 1.00 92.06 771 SER A O 1
ATOM 6242 N N . LYS A 1 772 ? -26.662 0.064 -4.850 1.00 95.25 772 LYS A N 1
ATOM 6243 C CA . LYS A 1 772 ? -26.623 -1.100 -3.963 1.00 95.25 772 LYS A CA 1
ATOM 6244 C C . LYS A 1 772 ? -25.953 -2.329 -4.572 1.00 95.25 772 LYS A C 1
ATOM 6246 O O . LYS A 1 772 ? -25.215 -3.055 -3.892 1.00 95.25 772 LYS A O 1
ATOM 6251 N N . LEU A 1 773 ? -26.227 -2.601 -5.845 1.00 96.75 773 LEU A N 1
ATOM 6252 C CA . LEU A 1 773 ? -25.577 -3.700 -6.552 1.00 96.75 773 LEU A CA 1
ATOM 6253 C C . LEU A 1 773 ? -24.075 -3.425 -6.698 1.00 96.75 773 LEU A C 1
ATOM 6255 O O . LEU A 1 773 ? -23.284 -4.336 -6.469 1.00 96.75 773 LEU A O 1
ATOM 6259 N N . ASN A 1 774 ? -23.665 -2.178 -6.957 1.00 95.94 774 ASN A N 1
ATOM 6260 C CA . ASN A 1 774 ? -22.250 -1.804 -7.009 1.00 95.94 774 ASN A CA 1
ATOM 6261 C C . ASN A 1 774 ? -21.538 -1.968 -5.651 1.00 95.94 774 ASN A C 1
ATOM 6263 O O . ASN A 1 774 ? -20.452 -2.543 -5.612 1.00 95.94 774 ASN A O 1
ATOM 6267 N N . GLU A 1 775 ? -22.156 -1.572 -4.528 1.00 92.88 775 GLU A N 1
ATOM 6268 C CA . GLU A 1 775 ? -21.629 -1.871 -3.180 1.00 92.88 775 GLU A CA 1
ATOM 6269 C C . GLU A 1 775 ? -21.386 -3.379 -2.987 1.00 92.88 775 GLU A C 1
ATOM 6271 O O . GLU A 1 775 ? -20.381 -3.804 -2.408 1.00 92.88 775 GLU A O 1
ATOM 6276 N N . SER A 1 776 ? -22.316 -4.204 -3.476 1.00 95.88 776 SER A N 1
ATOM 6277 C CA . SER A 1 776 ? -22.249 -5.664 -3.357 1.00 95.88 776 SER A CA 1
ATOM 6278 C C . SER A 1 776 ? -21.136 -6.251 -4.229 1.00 95.88 776 SER A C 1
ATOM 6280 O O . SER A 1 776 ? -20.383 -7.106 -3.762 1.00 95.88 776 SER A O 1
ATOM 6282 N N . ILE A 1 777 ? -20.957 -5.727 -5.446 1.00 97.69 777 ILE A N 1
ATOM 6283 C CA . ILE A 1 777 ? -19.831 -6.071 -6.326 1.00 97.69 777 ILE A CA 1
ATOM 6284 C C . ILE A 1 777 ? -18.499 -5.679 -5.678 1.00 97.69 777 ILE A C 1
ATOM 6286 O O . ILE A 1 777 ? -17.570 -6.483 -5.677 1.00 97.69 777 ILE A O 1
ATOM 6290 N N . ASN A 1 778 ? -18.392 -4.491 -5.077 1.00 96.56 778 ASN A N 1
ATOM 6291 C CA . ASN A 1 778 ? -17.165 -4.064 -4.401 1.00 96.56 778 ASN A CA 1
ATOM 6292 C C . ASN A 1 778 ? -16.807 -5.004 -3.242 1.00 96.56 778 ASN A C 1
ATOM 6294 O O . ASN A 1 778 ? -15.655 -5.419 -3.120 1.00 96.56 778 ASN A O 1
ATOM 6298 N N . LYS A 1 779 ? -17.791 -5.420 -2.432 1.00 93.69 779 LYS A N 1
ATOM 6299 C CA . LYS A 1 779 ? -17.580 -6.432 -1.382 1.00 93.69 779 LYS A CA 1
ATOM 6300 C C . LYS A 1 779 ? -17.096 -7.771 -1.945 1.00 93.69 779 LYS A C 1
ATOM 6302 O O . LYS A 1 779 ? -16.194 -8.376 -1.369 1.00 93.69 779 LYS A O 1
ATOM 6307 N N . ALA A 1 780 ? -17.677 -8.227 -3.053 1.00 97.12 780 ALA A N 1
ATOM 6308 C CA . ALA A 1 780 ? -17.253 -9.446 -3.733 1.00 97.12 780 ALA A CA 1
ATOM 6309 C C . ALA A 1 780 ? -15.808 -9.330 -4.250 1.00 97.12 780 ALA A C 1
ATOM 6311 O O . ALA A 1 780 ? -15.000 -10.237 -4.042 1.00 97.12 780 ALA A O 1
ATOM 6312 N N . MET A 1 781 ? -15.448 -8.182 -4.832 1.00 98.19 781 MET A N 1
ATOM 6313 C CA . MET A 1 781 ? -14.098 -7.926 -5.334 1.00 98.19 781 MET A CA 1
ATOM 6314 C C . MET A 1 781 ? -13.037 -7.877 -4.235 1.00 98.19 781 MET A C 1
ATOM 6316 O O . MET A 1 781 ? -11.952 -8.393 -4.468 1.00 98.19 781 MET A O 1
ATOM 6320 N N . ILE A 1 782 ? -13.339 -7.379 -3.029 1.00 94.94 782 ILE A N 1
ATOM 6321 C CA . ILE A 1 782 ? -12.408 -7.466 -1.881 1.00 94.94 782 ILE A CA 1
ATOM 6322 C C . ILE A 1 782 ? -12.031 -8.932 -1.602 1.00 94.94 782 ILE A C 1
ATOM 6324 O O . ILE A 1 782 ? -10.862 -9.276 -1.405 1.00 94.94 782 ILE A O 1
ATOM 6328 N N . ASN A 1 783 ? -13.021 -9.831 -1.617 1.00 95.19 783 ASN A N 1
ATOM 6329 C CA . ASN A 1 783 ? -12.782 -11.256 -1.395 1.00 95.19 783 ASN A CA 1
ATOM 6330 C C . ASN A 1 783 ? -11.994 -11.881 -2.558 1.00 95.19 783 ASN A C 1
ATOM 6332 O O . ASN A 1 783 ? -11.017 -12.596 -2.321 1.00 95.19 783 ASN A O 1
ATOM 6336 N N . ILE A 1 784 ? -12.385 -11.583 -3.803 1.00 98.12 784 ILE A N 1
ATOM 6337 C CA . ILE A 1 784 ? -11.722 -12.078 -5.019 1.00 98.12 784 ILE A CA 1
ATOM 6338 C C . ILE A 1 784 ? -10.264 -11.608 -5.082 1.00 98.12 784 ILE A C 1
ATOM 6340 O O . ILE A 1 784 ? -9.382 -12.429 -5.323 1.00 98.12 784 ILE A O 1
ATOM 6344 N N . ASN A 1 785 ? -9.982 -10.330 -4.812 1.00 96.94 785 ASN A N 1
ATOM 6345 C CA . ASN A 1 785 ? -8.630 -9.768 -4.808 1.00 96.94 785 ASN A CA 1
ATOM 6346 C C . ASN A 1 785 ? -7.733 -10.505 -3.814 1.00 96.94 785 ASN A C 1
ATOM 6348 O O . ASN A 1 785 ? -6.651 -10.974 -4.176 1.00 96.94 785 ASN A O 1
ATOM 6352 N N . LYS A 1 786 ? -8.211 -10.683 -2.576 1.00 93.94 786 LYS A N 1
ATOM 6353 C CA . LYS A 1 786 ? -7.477 -11.419 -1.543 1.00 93.94 786 LYS A CA 1
ATOM 6354 C C . LYS A 1 786 ? -7.184 -12.860 -1.965 1.00 93.94 786 LYS A C 1
ATOM 6356 O O . LYS A 1 786 ? -6.058 -13.326 -1.793 1.00 93.94 786 LYS A O 1
ATOM 6361 N N . PHE A 1 787 ? -8.175 -13.559 -2.513 1.00 97.06 787 PHE A N 1
ATOM 6362 C CA . PHE A 1 787 ? -8.026 -14.935 -2.984 1.00 97.06 787 PHE A CA 1
ATOM 6363 C C . PHE A 1 787 ? -7.031 -15.065 -4.138 1.00 97.06 787 PHE A C 1
ATOM 6365 O O . PHE A 1 787 ? -6.139 -15.911 -4.097 1.00 97.06 787 PHE A O 1
ATOM 6372 N N . LEU A 1 788 ? -7.158 -14.216 -5.155 1.00 97.62 788 LEU A N 1
ATOM 6373 C CA . LEU A 1 788 ? -6.312 -14.258 -6.341 1.00 97.62 788 LEU A CA 1
ATOM 6374 C C . LEU A 1 788 ? -4.865 -13.864 -6.017 1.00 97.62 788 LEU A C 1
ATOM 6376 O O . LEU A 1 788 ? -3.943 -14.520 -6.500 1.00 97.62 788 LEU A O 1
ATOM 6380 N N . ASN A 1 789 ? -4.643 -12.893 -5.121 1.00 94.50 789 ASN A N 1
ATOM 6381 C CA . ASN A 1 789 ? -3.302 -12.590 -4.613 1.00 94.50 789 ASN A CA 1
ATOM 6382 C C . ASN A 1 789 ? -2.688 -13.797 -3.877 1.00 94.50 789 ASN A C 1
ATOM 6384 O O . ASN A 1 789 ? -1.547 -14.161 -4.153 1.00 94.50 789 ASN A O 1
ATOM 6388 N N . GLN A 1 790 ? -3.448 -14.472 -3.001 1.00 95.12 790 GLN A N 1
ATOM 6389 C CA . GLN A 1 790 ? -2.989 -15.702 -2.338 1.00 95.12 790 GLN A CA 1
ATOM 6390 C C . GLN A 1 790 ? -2.657 -16.814 -3.341 1.00 95.12 790 GLN A C 1
ATOM 6392 O O . GLN A 1 790 ? -1.639 -17.482 -3.189 1.00 95.12 790 GLN A O 1
ATOM 6397 N N . CYS A 1 791 ? -3.465 -16.991 -4.389 1.00 96.44 791 CYS A N 1
ATOM 6398 C CA . CYS A 1 791 ? -3.198 -17.978 -5.437 1.00 96.44 791 CYS A CA 1
ATOM 6399 C C . CYS A 1 791 ? -1.921 -17.655 -6.224 1.00 96.44 791 CYS A C 1
ATOM 6401 O O . CYS A 1 791 ? -1.088 -18.540 -6.417 1.00 96.44 791 CYS A O 1
ATOM 6403 N N . SER A 1 792 ? -1.732 -16.394 -6.630 1.00 97.56 792 SER A N 1
ATOM 6404 C CA . SER A 1 792 ? -0.528 -15.944 -7.344 1.00 97.56 792 SER A CA 1
ATOM 6405 C C . SER A 1 792 ? 0.738 -16.187 -6.514 1.00 97.56 792 SER A C 1
ATOM 6407 O O . SER A 1 792 ? 1.703 -16.776 -7.005 1.00 97.56 792 SER A O 1
ATOM 6409 N N . VAL A 1 793 ? 0.711 -15.813 -5.229 1.00 95.62 793 VAL A N 1
ATOM 6410 C CA . VAL A 1 793 ? 1.825 -16.032 -4.291 1.00 95.62 793 VAL A CA 1
ATOM 6411 C C . VAL A 1 793 ? 2.037 -17.520 -4.008 1.00 95.62 793 VAL A C 1
ATOM 6413 O O . VAL A 1 793 ? 3.175 -17.982 -4.004 1.00 95.62 793 VAL A O 1
ATOM 6416 N N . SER A 1 794 ? 0.970 -18.299 -3.831 1.00 95.00 794 SER A N 1
ATOM 6417 C CA . SER A 1 794 ? 1.071 -19.745 -3.616 1.00 95.00 794 SER A CA 1
ATOM 6418 C C . SER A 1 794 ? 1.735 -20.446 -4.806 1.00 95.00 794 SER A C 1
ATOM 6420 O O . SER A 1 794 ? 2.585 -21.311 -4.597 1.00 95.00 794 SER A O 1
ATOM 6422 N N . TYR A 1 795 ? 1.433 -20.045 -6.046 1.00 97.00 795 TYR A N 1
ATOM 6423 C CA . TYR A 1 795 ? 2.110 -20.584 -7.230 1.00 97.00 795 TYR A CA 1
ATOM 6424 C C . TYR A 1 795 ? 3.608 -20.245 -7.243 1.00 97.00 795 TYR A C 1
ATOM 6426 O O . TYR A 1 795 ? 4.435 -21.117 -7.511 1.00 97.00 795 TYR A O 1
ATOM 6434 N N . LEU A 1 796 ? 3.981 -19.010 -6.888 1.00 97.00 796 LEU A N 1
ATOM 6435 C CA . LEU A 1 796 ? 5.387 -18.621 -6.745 1.00 97.00 796 LEU A CA 1
ATOM 6436 C C . LEU A 1 796 ? 6.109 -19.512 -5.722 1.00 97.00 796 LEU A C 1
ATOM 6438 O O . LEU A 1 796 ? 7.124 -20.131 -6.048 1.00 97.00 796 LEU A O 1
ATOM 6442 N N . MET A 1 797 ? 5.564 -19.600 -4.505 1.00 93.75 797 MET A N 1
ATOM 6443 C CA . MET A 1 797 ? 6.184 -20.307 -3.380 1.00 93.75 797 MET A CA 1
ATOM 6444 C C . MET A 1 797 ? 6.296 -21.815 -3.615 1.00 93.75 797 MET A C 1
ATOM 6446 O O . MET A 1 797 ? 7.313 -22.408 -3.264 1.00 93.75 797 MET A O 1
ATOM 6450 N N . ASN A 1 798 ? 5.276 -22.433 -4.218 1.00 93.12 798 ASN A N 1
ATOM 6451 C CA . ASN A 1 798 ? 5.163 -23.892 -4.291 1.00 93.12 798 ASN A CA 1
ATOM 6452 C C . ASN A 1 798 ? 5.510 -24.475 -5.671 1.00 93.12 798 ASN A C 1
ATOM 6454 O O . ASN A 1 798 ? 5.837 -25.656 -5.762 1.00 93.12 798 ASN A O 1
ATOM 6458 N N . SER A 1 799 ? 5.444 -23.687 -6.750 1.00 94.94 799 SER A N 1
ATOM 6459 C CA . SER A 1 799 ? 5.613 -24.181 -8.129 1.00 94.94 799 SER A CA 1
ATOM 6460 C C . SER A 1 799 ? 6.749 -23.515 -8.909 1.00 94.94 799 SER A C 1
ATOM 6462 O O . SER A 1 799 ? 7.079 -23.998 -9.989 1.00 94.94 799 SER A O 1
ATOM 6464 N N . MET A 1 800 ? 7.385 -22.458 -8.384 1.00 97.50 800 MET A N 1
ATOM 6465 C CA . MET A 1 800 ? 8.518 -21.792 -9.050 1.00 97.50 800 MET A CA 1
ATOM 6466 C C . MET A 1 800 ? 9.785 -21.752 -8.185 1.00 97.50 800 MET A C 1
ATOM 6468 O O . MET A 1 800 ? 10.827 -22.242 -8.617 1.00 97.50 800 MET A O 1
ATOM 6472 N N . ILE A 1 801 ? 9.703 -21.237 -6.951 1.00 96.31 801 ILE A N 1
ATOM 6473 C CA . ILE A 1 801 ? 10.851 -21.133 -6.027 1.00 96.31 801 ILE A CA 1
ATOM 6474 C C . ILE A 1 801 ? 11.573 -22.474 -5.786 1.00 96.31 801 ILE A C 1
ATOM 6476 O O . ILE A 1 801 ? 12.807 -22.472 -5.825 1.00 96.31 801 ILE A O 1
ATOM 6480 N N . PRO A 1 802 ? 10.887 -23.628 -5.626 1.00 96.62 802 PRO A N 1
ATOM 6481 C CA . PRO A 1 802 ? 11.567 -24.902 -5.380 1.00 96.62 802 PRO A CA 1
ATOM 6482 C C . PRO A 1 802 ? 12.542 -25.323 -6.491 1.00 96.62 802 PRO A C 1
ATOM 6484 O O . PRO A 1 802 ? 13.561 -25.951 -6.203 1.00 96.62 802 PRO A O 1
ATOM 6487 N N . TYR A 1 803 ? 12.290 -24.947 -7.752 1.00 95.69 803 TYR A N 1
ATOM 6488 C CA . TYR A 1 803 ? 13.236 -25.204 -8.845 1.00 95.69 803 TYR A CA 1
ATOM 6489 C C . TYR A 1 803 ? 14.535 -24.406 -8.680 1.00 95.69 803 TYR A C 1
ATOM 6491 O O . TYR A 1 803 ? 15.611 -24.928 -8.973 1.00 95.69 803 TYR A O 1
ATOM 6499 N N . GLY A 1 804 ? 14.442 -23.167 -8.187 1.00 95.81 804 GLY A N 1
ATOM 6500 C CA . GLY A 1 804 ? 15.599 -22.324 -7.887 1.00 95.81 804 GLY A CA 1
ATOM 6501 C C . GLY A 1 804 ? 16.414 -22.859 -6.723 1.00 95.81 804 GLY A C 1
ATOM 6502 O O . GLY A 1 804 ? 17.622 -23.028 -6.860 1.00 95.81 804 GLY A O 1
ATOM 6503 N N . VAL A 1 805 ? 15.742 -23.197 -5.617 1.00 96.44 805 VAL A N 1
ATOM 6504 C CA . VAL A 1 805 ? 16.382 -23.754 -4.412 1.00 96.44 805 VAL A CA 1
ATOM 6505 C C . VAL A 1 805 ? 17.164 -25.020 -4.748 1.00 96.44 805 VAL A C 1
ATOM 6507 O O . VAL A 1 805 ? 18.339 -25.109 -4.413 1.00 96.44 805 VAL A O 1
ATOM 6510 N N . LYS A 1 806 ? 16.586 -25.938 -5.533 1.00 96.50 806 LYS A N 1
ATOM 6511 C CA . LYS A 1 806 ? 17.296 -27.142 -5.986 1.00 96.50 806 LYS A CA 1
ATOM 6512 C C . LYS A 1 806 ? 18.614 -26.821 -6.708 1.00 96.50 806 LYS A C 1
ATOM 6514 O O . LYS A 1 806 ? 19.632 -27.456 -6.455 1.00 96.50 806 LYS A O 1
ATOM 6519 N N . ARG A 1 807 ? 18.609 -25.846 -7.625 1.00 97.00 807 ARG A N 1
ATOM 6520 C CA . ARG A 1 807 ? 19.821 -25.442 -8.364 1.00 97.00 807 ARG A CA 1
ATOM 6521 C C . ARG A 1 807 ? 20.857 -24.763 -7.471 1.00 97.00 807 ARG A C 1
ATOM 6523 O O . ARG A 1 807 ? 22.049 -24.896 -7.736 1.00 97.00 807 ARG A O 1
ATOM 6530 N N . LEU A 1 808 ? 20.406 -24.058 -6.438 1.00 97.50 808 LEU A N 1
ATOM 6531 C CA . LEU A 1 808 ? 21.257 -23.397 -5.454 1.00 97.50 808 LEU A CA 1
ATOM 6532 C C . LEU A 1 808 ? 21.912 -24.397 -4.493 1.00 97.50 808 LEU A C 1
ATOM 6534 O O . LEU A 1 808 ? 23.110 -24.293 -4.247 1.00 97.50 808 LEU A O 1
ATOM 6538 N N . GLU A 1 809 ? 21.180 -25.413 -4.034 1.00 96.62 809 GLU A N 1
ATOM 6539 C CA . GLU A 1 809 ? 21.731 -26.514 -3.230 1.00 96.62 809 GLU A CA 1
ATOM 6540 C C . GLU A 1 809 ? 22.795 -27.310 -4.012 1.00 96.62 809 GLU A C 1
ATOM 6542 O O . GLU A 1 809 ? 23.883 -27.582 -3.495 1.00 96.62 809 GLU A O 1
ATOM 6547 N N . ASP A 1 810 ? 22.525 -27.629 -5.286 1.00 96.50 810 ASP A N 1
ATOM 6548 C CA . ASP A 1 810 ? 23.487 -28.297 -6.180 1.00 96.50 810 ASP A CA 1
ATOM 6549 C C . ASP A 1 810 ? 24.774 -27.453 -6.364 1.00 96.50 810 ASP A C 1
ATOM 6551 O O . ASP A 1 810 ? 25.898 -27.976 -6.401 1.00 96.50 810 ASP A O 1
ATOM 6555 N N . PHE A 1 811 ? 24.619 -26.129 -6.468 1.00 97.38 811 PHE A N 1
ATOM 6556 C CA . PHE A 1 811 ? 25.729 -25.180 -6.550 1.00 97.38 811 PHE A CA 1
ATOM 6557 C C . PHE A 1 811 ? 26.535 -25.128 -5.249 1.00 97.38 811 PHE A C 1
ATOM 6559 O O . PHE A 1 811 ? 27.766 -25.186 -5.291 1.00 97.38 811 PHE A O 1
ATOM 6566 N N . ASP A 1 812 ? 25.865 -25.088 -4.098 1.00 97.31 812 ASP A N 1
ATOM 6567 C CA . ASP A 1 812 ? 26.513 -25.067 -2.789 1.00 97.31 812 ASP A CA 1
ATOM 6568 C C . ASP A 1 812 ? 27.328 -26.331 -2.528 1.00 97.31 812 ASP A C 1
ATOM 6570 O O . ASP A 1 812 ? 28.446 -26.245 -2.015 1.00 97.31 812 ASP A O 1
ATOM 6574 N N . ALA A 1 813 ? 26.817 -27.498 -2.930 1.00 96.31 813 ALA A N 1
ATOM 6575 C CA . ALA A 1 813 ? 27.557 -28.754 -2.857 1.00 96.31 813 ALA A CA 1
ATOM 6576 C C . ALA A 1 813 ? 28.842 -28.699 -3.703 1.00 96.31 813 ALA A C 1
ATOM 6578 O O . ALA A 1 813 ? 29.927 -29.023 -3.216 1.00 96.31 813 ALA A O 1
ATOM 6579 N N . SER A 1 814 ? 28.739 -28.203 -4.939 1.00 96.44 814 SER A N 1
ATOM 6580 C CA . SER A 1 814 ? 29.886 -28.052 -5.846 1.00 96.44 814 SER A CA 1
ATOM 6581 C C . SER A 1 814 ? 30.925 -27.061 -5.303 1.00 96.44 814 SER A C 1
ATOM 6583 O O . SER A 1 814 ? 32.132 -27.317 -5.342 1.00 96.44 814 SER A O 1
ATOM 6585 N N . LEU A 1 815 ? 30.469 -25.933 -4.749 1.00 96.94 815 LEU A N 1
ATOM 6586 C CA . LEU A 1 815 ? 31.332 -24.918 -4.150 1.00 96.94 815 LEU A CA 1
ATOM 6587 C C . LEU A 1 815 ? 32.007 -25.421 -2.871 1.00 96.94 815 LEU A C 1
ATOM 6589 O O . LEU A 1 815 ? 33.177 -25.118 -2.632 1.00 96.94 815 LEU A O 1
ATOM 6593 N N . LYS A 1 816 ? 31.298 -26.206 -2.056 1.00 96.88 816 LYS A N 1
ATOM 6594 C CA . LYS A 1 816 ? 31.844 -26.826 -0.847 1.00 96.88 816 LYS A CA 1
ATOM 6595 C C . LYS A 1 816 ? 33.036 -27.712 -1.184 1.00 96.88 816 LYS A C 1
ATOM 6597 O O . LYS A 1 816 ? 34.087 -27.567 -0.559 1.00 96.88 816 LYS A O 1
ATOM 6602 N N . ASP A 1 817 ? 32.909 -28.561 -2.198 1.00 96.31 817 ASP A N 1
ATOM 6603 C CA . ASP A 1 817 ? 34.004 -29.419 -2.648 1.00 96.31 817 ASP A CA 1
ATOM 6604 C C . ASP A 1 817 ? 35.182 -28.599 -3.196 1.00 96.31 817 ASP A C 1
ATOM 6606 O O . ASP A 1 817 ? 36.336 -28.854 -2.833 1.00 96.31 817 ASP A O 1
ATOM 6610 N N . ALA A 1 818 ? 34.907 -27.560 -3.993 1.00 96.44 818 ALA A N 1
ATOM 6611 C CA . ALA A 1 818 ? 35.930 -26.660 -4.529 1.00 96.44 818 ALA A CA 1
ATOM 6612 C C . ALA A 1 818 ? 36.694 -25.905 -3.424 1.00 96.44 818 ALA A C 1
ATOM 6614 O O . ALA A 1 818 ? 37.926 -25.856 -3.441 1.00 96.44 818 ALA A O 1
ATOM 6615 N N . LEU A 1 819 ? 35.989 -25.360 -2.429 1.00 97.00 819 LEU A N 1
ATOM 6616 C CA . LEU A 1 819 ? 36.579 -24.634 -1.303 1.00 97.00 819 LEU A CA 1
ATOM 6617 C C . LEU A 1 819 ? 37.370 -25.548 -0.369 1.00 97.00 819 LEU A C 1
ATOM 6619 O O . LEU A 1 819 ? 38.470 -25.188 0.050 1.00 97.00 819 LEU A O 1
ATOM 6623 N N . LEU A 1 820 ? 36.849 -26.737 -0.050 1.00 96.56 820 LEU A N 1
ATOM 6624 C CA . LEU A 1 820 ? 37.582 -27.709 0.759 1.00 96.56 820 LEU A CA 1
ATOM 6625 C C . LEU A 1 820 ? 38.859 -28.143 0.037 1.00 96.56 820 LEU A C 1
ATOM 6627 O O . LEU A 1 820 ? 39.931 -28.120 0.644 1.00 96.56 820 LEU A O 1
ATOM 6631 N N . LYS A 1 821 ? 38.775 -28.453 -1.263 1.00 96.19 821 LYS A N 1
ATOM 6632 C CA . LYS A 1 821 ? 39.947 -28.746 -2.094 1.00 96.19 821 LYS A CA 1
ATOM 6633 C C . LYS A 1 821 ? 40.956 -27.595 -2.066 1.00 96.19 821 LYS A C 1
ATOM 6635 O O . LYS A 1 821 ? 42.127 -27.835 -1.788 1.00 96.19 821 LYS A O 1
ATOM 6640 N N . TYR A 1 822 ? 40.505 -26.357 -2.259 1.00 96.44 822 TYR A N 1
ATOM 6641 C CA . TYR A 1 822 ? 41.354 -25.166 -2.217 1.00 96.44 822 TYR A CA 1
ATOM 6642 C C . TYR A 1 822 ? 42.058 -24.981 -0.860 1.00 96.44 822 TYR A C 1
ATOM 6644 O O . TYR A 1 822 ? 43.254 -24.681 -0.818 1.00 96.44 822 TYR A O 1
ATOM 6652 N N . ILE A 1 823 ? 41.351 -25.215 0.255 1.00 95.88 823 ILE A N 1
ATOM 6653 C CA . ILE A 1 823 ? 41.915 -25.173 1.614 1.00 95.88 823 ILE A CA 1
ATOM 6654 C C . ILE A 1 823 ? 42.988 -26.255 1.798 1.00 95.88 823 ILE A C 1
ATOM 6656 O O . ILE A 1 823 ? 44.051 -25.977 2.360 1.00 95.88 823 ILE A O 1
ATOM 6660 N N . TYR A 1 824 ? 42.730 -27.481 1.335 1.00 94.25 824 TYR A N 1
ATOM 6661 C CA . TYR A 1 824 ? 43.675 -28.593 1.448 1.00 94.25 824 TYR A CA 1
ATOM 6662 C C . TYR A 1 824 ? 44.916 -28.397 0.574 1.00 94.25 824 TYR A C 1
ATOM 6664 O O . TYR A 1 824 ? 46.029 -28.603 1.064 1.00 94.25 824 TYR A O 1
ATOM 6672 N N . ASP A 1 825 ? 44.745 -27.945 -0.669 1.00 93.94 825 ASP A N 1
ATOM 6673 C CA . ASP A 1 825 ? 45.844 -27.665 -1.596 1.00 93.94 825 ASP A CA 1
ATOM 6674 C C . ASP A 1 825 ? 46.737 -26.523 -1.059 1.00 93.94 825 ASP A C 1
ATOM 6676 O O . ASP A 1 825 ? 47.962 -26.577 -1.164 1.00 93.94 825 ASP A O 1
ATOM 6680 N N . ASN A 1 826 ? 46.150 -25.543 -0.356 1.00 94.50 826 ASN A N 1
ATOM 6681 C CA . ASN A 1 826 ? 46.862 -24.429 0.285 1.00 94.50 826 ASN A CA 1
ATOM 6682 C C . ASN A 1 826 ? 47.206 -24.663 1.771 1.00 94.50 826 ASN A C 1
ATOM 6684 O O . ASN A 1 826 ? 47.558 -23.714 2.480 1.00 94.50 826 ASN A O 1
ATOM 6688 N N . ARG A 1 827 ? 47.176 -25.909 2.275 1.00 92.19 827 ARG A N 1
ATOM 6689 C CA . ARG A 1 827 ? 47.453 -26.223 3.698 1.00 92.19 827 ARG A CA 1
ATOM 6690 C C . ARG A 1 827 ? 48.807 -25.711 4.205 1.00 92.19 827 ARG A C 1
ATOM 6692 O O . ARG A 1 827 ? 48.937 -25.423 5.392 1.00 92.19 827 ARG A O 1
ATOM 6699 N N . GLY A 1 828 ? 49.804 -25.601 3.321 1.00 90.00 828 GLY A N 1
ATOM 6700 C CA . GLY A 1 828 ? 51.112 -25.020 3.644 1.00 90.00 828 GLY A CA 1
ATOM 6701 C C . GLY A 1 828 ? 51.017 -23.522 3.950 1.00 90.00 828 GLY A C 1
ATOM 6702 O O . GLY A 1 828 ? 51.532 -23.062 4.966 1.00 90.00 828 GLY A O 1
ATOM 6703 N N . THR A 1 829 ? 50.280 -22.776 3.123 1.00 90.88 829 THR A N 1
ATOM 6704 C CA . THR A 1 829 ? 49.993 -21.343 3.308 1.00 90.88 829 THR A CA 1
ATOM 6705 C C . THR A 1 829 ? 49.067 -21.096 4.513 1.00 90.88 829 THR A C 1
ATOM 6707 O O . THR A 1 829 ? 49.227 -20.119 5.250 1.00 90.88 829 THR A O 1
ATOM 6710 N N . LEU A 1 830 ? 48.115 -22.005 4.751 1.00 92.69 830 LEU A N 1
ATOM 6711 C CA . LEU A 1 830 ? 47.053 -21.903 5.761 1.00 92.69 830 LEU A CA 1
ATOM 6712 C C . LEU A 1 830 ? 47.377 -22.591 7.101 1.00 92.69 830 LEU A C 1
ATOM 6714 O O . LEU A 1 830 ? 46.465 -22.867 7.886 1.00 92.69 830 LEU A O 1
ATOM 6718 N N . ILE A 1 831 ? 48.654 -22.861 7.398 1.00 87.69 831 ILE A N 1
ATOM 6719 C CA . ILE A 1 831 ? 49.053 -23.550 8.634 1.00 87.69 831 ILE A CA 1
ATOM 6720 C C . ILE A 1 831 ? 48.458 -22.865 9.883 1.00 87.69 831 ILE A C 1
ATOM 6722 O O . ILE A 1 831 ? 48.553 -21.644 10.058 1.00 87.69 831 ILE A O 1
ATOM 6726 N N . GLY A 1 832 ? 47.787 -23.663 10.722 1.00 89.75 832 GLY A N 1
ATOM 6727 C CA . GLY A 1 832 ? 47.066 -23.212 11.920 1.00 89.75 832 GLY A CA 1
ATOM 6728 C C . GLY A 1 832 ? 45.644 -22.670 11.695 1.00 89.75 832 GLY A C 1
ATOM 6729 O O . GLY A 1 832 ? 44.972 -22.368 12.673 1.00 89.75 832 GLY A O 1
ATOM 6730 N N . GLN A 1 833 ? 45.160 -22.544 10.450 1.00 92.38 833 GLN A N 1
ATOM 6731 C CA . GLN A 1 833 ? 43.793 -22.072 10.148 1.00 92.38 833 GLN A CA 1
ATOM 6732 C C . GLN A 1 833 ? 42.920 -23.083 9.394 1.00 92.38 833 GLN A C 1
ATOM 6734 O O . GLN A 1 833 ? 41.730 -22.826 9.229 1.00 92.38 833 GLN A O 1
ATOM 6739 N N . VAL A 1 834 ? 43.484 -24.213 8.956 1.00 92.81 834 VAL A N 1
ATOM 6740 C CA . VAL A 1 834 ? 42.789 -25.218 8.131 1.00 92.81 834 VAL A CA 1
ATOM 6741 C C . VAL A 1 834 ? 41.460 -25.655 8.753 1.00 92.81 834 VAL A C 1
ATOM 6743 O O . VAL A 1 834 ? 40.436 -25.540 8.091 1.00 92.81 834 VAL A O 1
ATOM 6746 N N . ASP A 1 835 ? 41.442 -26.081 10.019 1.00 92.31 835 ASP A N 1
ATOM 6747 C CA . ASP A 1 835 ? 40.210 -26.575 10.655 1.00 92.31 835 ASP A CA 1
ATOM 6748 C C . ASP A 1 835 ? 39.160 -25.470 10.822 1.00 92.31 835 ASP A C 1
ATOM 6750 O O . ASP A 1 835 ? 38.007 -25.650 10.446 1.00 92.31 835 ASP A O 1
ATOM 6754 N N . ARG A 1 836 ? 39.582 -24.270 11.244 1.00 94.12 836 ARG A N 1
ATOM 6755 C CA . ARG A 1 836 ? 38.698 -23.097 11.350 1.00 94.12 836 ARG A CA 1
ATOM 6756 C C . ARG A 1 836 ? 38.049 -22.739 10.008 1.00 94.12 836 ARG A C 1
ATOM 6758 O O . ARG A 1 836 ? 36.876 -22.380 9.965 1.00 94.12 836 ARG A O 1
ATOM 6765 N N . LEU A 1 837 ? 38.818 -22.781 8.919 1.00 95.56 837 LEU A N 1
ATOM 6766 C CA . LEU A 1 837 ? 38.318 -22.471 7.578 1.00 95.56 837 LEU A CA 1
ATOM 6767 C C . LEU A 1 837 ? 37.412 -23.584 7.049 1.00 95.56 837 LEU A C 1
ATOM 6769 O O . LEU A 1 837 ? 36.390 -23.280 6.441 1.00 95.56 837 LEU A O 1
ATOM 6773 N N . LYS A 1 838 ? 37.727 -24.853 7.333 1.00 95.06 838 LYS A N 1
ATOM 6774 C CA . LYS A 1 838 ? 36.838 -25.979 7.023 1.00 95.06 838 LYS A CA 1
ATOM 6775 C C . LYS A 1 838 ? 35.492 -25.844 7.728 1.00 95.06 838 LYS A C 1
ATOM 6777 O O . LYS A 1 838 ? 34.466 -26.015 7.078 1.00 95.06 838 LYS A O 1
ATOM 6782 N N . ASP A 1 839 ? 35.490 -25.509 9.016 1.00 93.69 839 ASP A N 1
ATOM 6783 C CA . ASP A 1 839 ? 34.257 -25.292 9.776 1.00 93.69 839 ASP A CA 1
ATOM 6784 C C . ASP A 1 839 ? 33.459 -24.121 9.203 1.00 93.69 839 ASP A C 1
ATOM 6786 O O . ASP A 1 839 ? 32.252 -24.240 9.012 1.00 93.69 839 ASP A O 1
ATOM 6790 N N . LYS A 1 840 ? 34.128 -23.015 8.845 1.00 95.81 840 LYS A N 1
ATOM 6791 C CA . LYS A 1 840 ? 33.481 -21.873 8.183 1.00 95.81 840 LYS A CA 1
ATOM 6792 C C . LYS A 1 840 ? 32.786 -22.296 6.885 1.00 95.81 840 LYS A C 1
ATOM 6794 O O . LYS A 1 840 ? 31.621 -21.972 6.697 1.00 95.81 840 LYS A O 1
ATOM 6799 N N . VAL A 1 841 ? 33.472 -23.038 6.016 1.00 95.75 841 VAL A N 1
ATOM 6800 C CA . VAL A 1 841 ? 32.909 -23.510 4.740 1.00 95.75 841 VAL A CA 1
ATOM 6801 C C . VAL A 1 841 ? 31.748 -24.481 4.969 1.00 95.75 841 VAL A C 1
ATOM 6803 O O . VAL A 1 841 ? 30.678 -24.294 4.397 1.00 95.75 841 VAL A O 1
ATOM 6806 N N . ASN A 1 842 ? 31.928 -25.483 5.835 1.00 94.81 842 ASN A N 1
ATOM 6807 C CA . ASN A 1 842 ? 30.898 -26.484 6.119 1.00 94.81 842 ASN A CA 1
ATOM 6808 C C . ASN A 1 842 ? 29.639 -25.867 6.733 1.00 94.81 842 ASN A C 1
ATOM 6810 O O . ASN A 1 842 ? 28.536 -26.215 6.323 1.00 94.81 842 ASN A O 1
ATOM 6814 N N . ASN A 1 843 ? 29.795 -24.961 7.699 1.00 93.62 843 ASN A N 1
ATOM 6815 C CA . ASN A 1 843 ? 28.665 -24.337 8.381 1.00 93.62 843 ASN A CA 1
ATOM 6816 C C . ASN A 1 843 ? 27.913 -23.379 7.452 1.00 93.62 843 ASN A C 1
ATOM 6818 O O . ASN A 1 843 ? 26.692 -23.400 7.439 1.00 93.62 843 ASN A O 1
ATOM 6822 N N . THR A 1 844 ? 28.614 -22.578 6.642 1.00 93.75 844 THR A N 1
ATOM 6823 C CA . THR A 1 844 ? 27.954 -21.640 5.720 1.00 93.75 844 THR A CA 1
ATOM 6824 C C . THR A 1 844 ? 27.209 -22.364 4.596 1.00 93.75 844 THR A C 1
ATOM 6826 O O . THR A 1 844 ? 26.062 -22.037 4.310 1.00 93.75 844 THR A O 1
ATOM 6829 N N . LEU A 1 845 ? 27.832 -23.363 3.963 1.00 95.31 845 LEU A N 1
ATOM 6830 C CA . LEU A 1 845 ? 27.262 -24.055 2.796 1.00 95.31 845 LEU A CA 1
ATOM 6831 C C . LEU A 1 845 ? 26.347 -25.232 3.162 1.00 95.31 845 LEU A C 1
ATOM 6833 O O . LEU A 1 845 ? 25.952 -25.999 2.293 1.00 95.31 845 LEU A O 1
ATOM 6837 N N . SER A 1 846 ? 26.038 -25.408 4.450 1.00 91.12 846 SER A N 1
ATOM 6838 C CA . SER A 1 846 ? 24.979 -26.319 4.910 1.00 91.12 846 SER A CA 1
ATOM 6839 C C . SER A 1 846 ? 23.679 -25.594 5.261 1.00 91.12 846 SER A C 1
ATOM 6841 O O . SER A 1 846 ? 22.711 -26.250 5.636 1.00 91.12 846 SER A O 1
ATOM 6843 N N . THR A 1 847 ? 23.652 -24.260 5.163 1.00 91.69 847 THR A N 1
ATOM 6844 C CA . THR A 1 847 ? 22.466 -23.442 5.444 1.00 91.69 847 THR A CA 1
ATOM 6845 C C . THR A 1 847 ? 21.892 -22.844 4.171 1.00 91.69 847 THR A C 1
ATOM 6847 O O . THR A 1 847 ? 22.617 -22.173 3.436 1.00 91.69 847 THR A O 1
ATOM 6850 N N . ASP A 1 848 ? 20.588 -22.986 3.971 1.00 92.81 848 ASP A N 1
ATOM 6851 C CA . ASP A 1 848 ? 19.872 -22.313 2.887 1.00 92.81 848 ASP A CA 1
ATOM 6852 C C . ASP A 1 848 ? 19.636 -20.835 3.209 1.00 92.81 848 ASP A C 1
ATOM 6854 O O . ASP A 1 848 ? 19.518 -20.436 4.373 1.00 92.81 848 ASP A O 1
ATOM 6858 N N . ILE A 1 849 ? 19.512 -20.009 2.169 1.00 93.38 849 ILE A N 1
ATOM 6859 C CA . ILE A 1 849 ? 19.037 -18.630 2.314 1.00 93.38 849 ILE A CA 1
ATOM 6860 C C . ILE A 1 849 ? 17.534 -18.625 2.020 1.00 93.38 849 ILE A C 1
ATOM 6862 O O . ILE A 1 849 ? 17.147 -18.862 0.877 1.00 93.38 849 ILE A O 1
ATOM 6866 N N . PRO A 1 850 ? 16.655 -18.354 3.001 1.00 92.12 850 PRO A N 1
ATOM 6867 C CA . PRO A 1 850 ? 15.216 -18.443 2.786 1.00 92.12 850 PRO A CA 1
ATOM 6868 C C . PRO A 1 850 ? 14.729 -17.362 1.815 1.00 92.12 850 PRO A C 1
ATOM 6870 O O . PRO A 1 850 ? 15.112 -16.194 1.913 1.00 92.12 850 PRO A O 1
ATOM 6873 N N . PHE A 1 851 ? 13.836 -17.741 0.901 1.00 93.31 851 PHE A N 1
ATOM 6874 C CA . PHE A 1 851 ? 13.155 -16.786 0.034 1.00 93.31 851 PHE A CA 1
ATOM 6875 C C . PHE A 1 851 ? 12.173 -15.921 0.841 1.00 93.31 851 PHE A C 1
ATOM 6877 O O . PHE A 1 851 ? 11.315 -16.437 1.558 1.00 93.31 851 PHE A O 1
ATOM 6884 N N . GLN A 1 852 ? 12.267 -14.596 0.692 1.00 90.81 852 GLN A N 1
ATOM 6885 C CA . GLN A 1 852 ? 11.368 -13.633 1.329 1.00 90.81 852 GLN A CA 1
ATOM 6886 C C . GLN A 1 852 ? 10.786 -12.669 0.288 1.00 90.81 852 GLN A C 1
ATOM 6888 O O . GLN A 1 852 ? 11.430 -11.694 -0.100 1.00 90.81 852 GLN A O 1
ATOM 6893 N N . LEU A 1 853 ? 9.531 -12.891 -0.112 1.00 91.31 853 LEU A N 1
ATOM 6894 C CA . LEU A 1 853 ? 8.865 -12.113 -1.165 1.00 91.31 853 LEU A CA 1
ATOM 6895 C C . LEU A 1 853 ? 8.869 -10.592 -0.910 1.00 91.31 853 LEU A C 1
ATOM 6897 O O . LEU A 1 853 ? 9.099 -9.812 -1.833 1.00 91.31 853 LEU A O 1
ATOM 6901 N N . SER A 1 854 ? 8.695 -10.159 0.346 1.00 87.81 854 SER A N 1
ATOM 6902 C CA . SER A 1 854 ? 8.668 -8.733 0.714 1.00 87.81 854 SER A CA 1
ATOM 6903 C C . SER A 1 854 ? 9.981 -7.983 0.452 1.00 87.81 854 SER A C 1
ATOM 6905 O O . SER A 1 854 ? 10.007 -6.761 0.568 1.00 87.81 854 SER A O 1
ATOM 6907 N N . LYS A 1 855 ? 11.082 -8.692 0.162 1.00 88.31 855 LYS A N 1
ATOM 6908 C CA . LYS A 1 855 ? 12.367 -8.094 -0.226 1.00 88.31 855 LYS A CA 1
ATOM 6909 C C . LYS A 1 855 ? 12.369 -7.651 -1.693 1.00 88.31 855 LYS A C 1
ATOM 6911 O O . LYS A 1 855 ? 13.057 -6.700 -2.041 1.00 88.31 855 LYS A O 1
ATOM 6916 N N . TYR A 1 856 ? 11.588 -8.318 -2.542 1.00 89.88 856 TYR A N 1
ATOM 6917 C CA . TYR A 1 856 ? 11.626 -8.145 -3.996 1.00 89.88 856 TYR A CA 1
ATOM 6918 C C . TYR A 1 856 ? 10.441 -7.321 -4.533 1.00 89.88 856 TYR A C 1
ATOM 6920 O O . TYR A 1 856 ? 10.564 -6.709 -5.598 1.00 89.88 856 TYR A O 1
ATOM 6928 N N . VAL A 1 857 ? 9.327 -7.256 -3.783 1.00 88.88 857 VAL A N 1
ATOM 6929 C CA . VAL A 1 857 ? 8.067 -6.598 -4.188 1.00 88.88 857 VAL A CA 1
ATOM 6930 C C . VAL A 1 857 ? 7.415 -5.820 -3.028 1.00 88.88 857 VAL A C 1
ATOM 6932 O O . VAL A 1 857 ? 7.394 -6.285 -1.887 1.00 88.88 857 VAL A O 1
ATOM 6935 N N . ASP A 1 858 ? 6.838 -4.649 -3.320 1.00 80.75 858 ASP A N 1
ATOM 6936 C CA . ASP A 1 858 ? 6.433 -3.635 -2.326 1.00 80.75 858 ASP A CA 1
ATOM 6937 C C . ASP A 1 858 ? 5.178 -3.978 -1.500 1.00 80.75 858 ASP A C 1
ATOM 6939 O O . ASP A 1 858 ? 5.063 -3.558 -0.338 1.00 80.75 858 ASP A O 1
ATOM 6943 N N . ASN A 1 859 ? 4.245 -4.729 -2.098 1.00 79.44 859 ASN A N 1
ATOM 6944 C CA . ASN A 1 859 ? 2.871 -4.910 -1.604 1.00 79.44 859 ASN A CA 1
ATOM 6945 C C . ASN A 1 859 ? 2.694 -6.099 -0.639 1.00 79.44 859 ASN A C 1
ATOM 6947 O O . ASN A 1 859 ? 1.589 -6.362 -0.184 1.00 79.44 859 ASN A O 1
ATOM 6951 N N . GLN A 1 860 ? 3.770 -6.820 -0.306 1.00 79.94 860 GLN A N 1
ATOM 6952 C CA . GLN A 1 860 ? 3.714 -8.078 0.463 1.00 79.94 860 GLN A CA 1
ATOM 6953 C C . GLN A 1 860 ? 4.221 -7.920 1.911 1.00 79.94 860 GLN A C 1
ATOM 6955 O O . GLN A 1 860 ? 4.595 -8.888 2.575 1.00 79.94 860 GLN A O 1
ATOM 6960 N N . ARG A 1 861 ? 4.281 -6.683 2.424 1.00 79.19 861 ARG A N 1
ATOM 6961 C CA . ARG A 1 861 ? 4.675 -6.398 3.814 1.00 79.19 861 ARG A CA 1
ATOM 6962 C C . ARG A 1 861 ? 3.504 -6.678 4.758 1.00 79.19 861 ARG A C 1
ATOM 6964 O O . ARG A 1 861 ? 2.443 -6.105 4.597 1.00 79.19 861 ARG A O 1
ATOM 6971 N N . LEU A 1 862 ? 3.711 -7.437 5.836 1.00 73.94 862 LEU A N 1
ATOM 6972 C CA . LEU A 1 862 ? 2.637 -7.749 6.803 1.00 73.94 862 LEU A CA 1
ATOM 6973 C C . LEU A 1 862 ? 1.919 -6.503 7.373 1.00 73.94 862 LEU A C 1
ATOM 6975 O O . LEU A 1 862 ? 0.722 -6.539 7.652 1.00 73.94 862 LEU A O 1
ATOM 6979 N N . LEU A 1 863 ? 2.637 -5.383 7.532 1.00 73.50 863 LEU A N 1
ATOM 6980 C CA . LEU A 1 863 ? 2.069 -4.122 8.020 1.00 73.50 863 LEU A CA 1
ATOM 6981 C C . LEU A 1 863 ? 1.105 -3.461 7.014 1.00 73.50 863 LEU A C 1
ATOM 6983 O O . LEU A 1 863 ? 0.194 -2.746 7.444 1.00 73.50 863 LEU A O 1
ATOM 6987 N N . SER A 1 864 ? 1.267 -3.681 5.700 1.00 76.69 864 SER A N 1
ATOM 6988 C CA . SER A 1 864 ? 0.363 -3.089 4.701 1.00 76.69 864 SER A CA 1
ATOM 6989 C C . SER A 1 864 ? -1.044 -3.667 4.819 1.00 76.69 864 SER A C 1
ATOM 6991 O O . SER A 1 864 ? -1.993 -2.893 4.806 1.00 76.69 864 SER A O 1
ATOM 6993 N N . THR A 1 865 ? -1.189 -4.960 5.125 1.00 80.31 865 THR A N 1
ATOM 6994 C CA . THR A 1 865 ? -2.499 -5.594 5.358 1.00 80.31 865 THR A CA 1
ATOM 6995 C C . THR A 1 865 ? -3.271 -4.959 6.525 1.00 80.31 865 THR A C 1
ATOM 6997 O O . THR A 1 865 ? -4.470 -4.703 6.422 1.00 80.31 865 THR A O 1
ATOM 7000 N N . PHE A 1 866 ? -2.609 -4.650 7.650 1.00 79.19 866 PHE A N 1
ATOM 7001 C CA . PHE A 1 866 ? -3.268 -3.926 8.752 1.00 79.19 866 PHE A CA 1
ATOM 7002 C C . PHE A 1 866 ? -3.561 -2.466 8.379 1.00 79.19 866 PHE A C 1
ATOM 7004 O O . PHE A 1 866 ? -4.602 -1.921 8.744 1.00 79.19 866 PHE A O 1
ATOM 7011 N N . THR A 1 867 ? -2.669 -1.836 7.613 1.00 82.00 867 THR A N 1
ATOM 7012 C CA . THR A 1 867 ? -2.861 -0.467 7.116 1.00 82.00 867 THR A CA 1
ATOM 7013 C C . THR A 1 867 ? -4.077 -0.369 6.193 1.00 82.00 867 THR A C 1
ATOM 7015 O O . THR A 1 867 ? -4.831 0.599 6.287 1.00 82.00 867 THR A O 1
ATOM 7018 N N . GLU A 1 868 ? -4.302 -1.364 5.334 1.00 83.06 868 GLU A N 1
ATOM 7019 C CA . GLU A 1 868 ? -5.475 -1.457 4.460 1.00 83.06 868 GLU A CA 1
ATOM 7020 C C . GLU A 1 868 ? -6.770 -1.560 5.267 1.00 83.06 868 GLU A C 1
ATOM 7022 O O . GLU A 1 868 ? -7.699 -0.794 5.021 1.00 83.06 868 GLU A O 1
ATOM 7027 N N . TYR A 1 869 ? -6.797 -2.403 6.306 1.00 85.81 869 TYR A N 1
ATOM 7028 C CA . TYR A 1 869 ? -7.941 -2.512 7.217 1.00 85.81 869 TYR A CA 1
ATOM 7029 C C . TYR A 1 869 ? -8.291 -1.176 7.895 1.00 85.81 869 TYR A C 1
ATOM 7031 O O . TYR A 1 869 ? -9.453 -0.767 7.914 1.00 85.81 869 TYR A O 1
ATOM 7039 N N . ILE A 1 870 ? -7.290 -0.452 8.406 1.00 86.56 870 ILE A N 1
ATOM 7040 C CA . ILE A 1 870 ? -7.506 0.867 9.020 1.00 86.56 870 ILE A CA 1
ATOM 7041 C C . ILE A 1 870 ? -7.993 1.889 7.982 1.00 86.56 870 ILE A C 1
ATOM 7043 O O . ILE A 1 870 ? -8.934 2.637 8.256 1.00 86.56 870 ILE A O 1
ATOM 7047 N N . LYS A 1 871 ? -7.403 1.907 6.777 1.00 88.69 871 LYS A N 1
ATOM 7048 C CA . LYS A 1 871 ? -7.855 2.772 5.674 1.00 88.69 871 LYS A CA 1
ATOM 7049 C C . LYS A 1 871 ? -9.298 2.476 5.270 1.00 88.69 871 LYS A C 1
ATOM 7051 O O . LYS A 1 871 ? -10.044 3.426 5.058 1.00 88.69 871 LYS A O 1
ATOM 7056 N N . ASN A 1 872 ? -9.701 1.205 5.229 1.00 91.75 872 ASN A N 1
ATOM 7057 C CA . ASN A 1 872 ? -11.066 0.790 4.911 1.00 91.75 872 ASN A CA 1
ATOM 7058 C C . ASN A 1 872 ? -12.082 1.417 5.884 1.00 91.75 872 ASN A C 1
ATOM 7060 O O . ASN A 1 872 ? -13.044 2.045 5.449 1.00 91.75 872 ASN A O 1
ATOM 7064 N N . ILE A 1 873 ? -11.830 1.348 7.199 1.00 92.00 873 ILE A N 1
ATOM 7065 C CA . ILE A 1 873 ? -12.705 1.969 8.212 1.00 92.00 873 ILE A CA 1
ATOM 7066 C C . ILE A 1 873 ? -12.733 3.496 8.053 1.00 92.00 873 ILE A C 1
ATOM 7068 O O . ILE A 1 873 ? -13.811 4.093 8.040 1.00 92.00 873 ILE A O 1
ATOM 7072 N N . ILE A 1 874 ? -11.572 4.136 7.885 1.00 90.56 874 ILE A N 1
ATOM 7073 C CA . ILE A 1 874 ? -11.477 5.599 7.747 1.00 90.56 874 ILE A CA 1
ATOM 7074 C C . ILE A 1 874 ? -12.217 6.093 6.498 1.00 90.56 874 ILE A C 1
ATOM 7076 O O . ILE A 1 874 ? -12.995 7.040 6.593 1.00 90.56 874 ILE A O 1
ATOM 7080 N N . ASN A 1 875 ? -12.015 5.451 5.345 1.00 91.12 875 ASN A N 1
ATOM 7081 C CA . ASN A 1 875 ? -12.622 5.862 4.076 1.00 91.12 875 ASN A CA 1
ATOM 7082 C C . ASN A 1 875 ? -14.137 5.599 4.020 1.00 91.12 875 ASN A C 1
ATOM 7084 O O . ASN A 1 875 ? -14.815 6.197 3.191 1.00 91.12 875 ASN A O 1
ATOM 7088 N N . THR A 1 876 ? -14.676 4.771 4.926 1.00 94.75 876 THR A N 1
ATOM 7089 C CA . THR A 1 876 ? -16.132 4.614 5.114 1.00 94.75 876 THR A CA 1
ATOM 7090 C C . THR A 1 876 ? -16.752 5.652 6.051 1.00 94.75 876 THR A C 1
ATOM 7092 O O . THR A 1 876 ? -17.973 5.733 6.131 1.00 94.75 876 THR A O 1
ATOM 7095 N N . SER A 1 877 ? -15.953 6.453 6.769 1.00 95.06 877 SER A N 1
ATOM 7096 C CA . SER A 1 877 ? -16.448 7.478 7.698 1.00 95.06 877 SER A CA 1
ATOM 7097 C C . SER A 1 877 ? -16.821 8.763 6.947 1.00 95.06 877 SER A C 1
ATOM 7099 O O . SER A 1 877 ? -15.956 9.590 6.654 1.00 95.06 877 SER A O 1
ATOM 7101 N N . ILE A 1 878 ? -18.114 8.974 6.691 1.00 96.88 878 ILE A N 1
ATOM 7102 C CA . ILE A 1 878 ? -18.652 10.174 6.019 1.00 96.88 878 ILE A CA 1
ATOM 7103 C C . ILE A 1 878 ? -18.760 11.401 6.940 1.00 96.88 878 ILE A C 1
ATOM 7105 O O . ILE A 1 878 ? -18.860 12.529 6.467 1.00 96.88 878 ILE A O 1
ATOM 7109 N N . LEU A 1 879 ? -18.691 11.192 8.259 1.00 97.19 879 LEU A N 1
ATOM 7110 C CA . LEU A 1 879 ? -18.559 12.244 9.270 1.00 97.19 879 LEU A CA 1
ATOM 7111 C C . LEU A 1 879 ? -17.683 11.735 10.418 1.00 97.19 879 LEU A C 1
ATOM 7113 O O . LEU A 1 879 ? -17.951 10.670 10.979 1.00 97.19 879 LEU A O 1
ATOM 7117 N N . ASN A 1 880 ? -16.645 12.490 10.776 1.00 96.50 880 ASN A N 1
ATOM 7118 C CA . ASN A 1 880 ? -15.739 12.175 11.882 1.00 96.50 880 ASN A CA 1
ATOM 7119 C C . ASN A 1 880 ? -15.537 13.411 12.764 1.00 96.50 880 ASN A C 1
ATOM 7121 O O . ASN A 1 880 ? -14.632 14.212 12.533 1.00 96.50 880 ASN A O 1
ATOM 7125 N N . LEU A 1 881 ? -16.395 13.574 13.772 1.00 97.06 881 LEU A N 1
ATOM 7126 C CA . LEU A 1 881 ? -16.445 14.787 14.582 1.00 97.06 881 LEU A CA 1
ATOM 7127 C C . LEU A 1 881 ? -15.395 14.731 15.702 1.00 97.06 881 LEU A C 1
ATOM 7129 O O . LEU A 1 881 ? -15.481 13.880 16.597 1.00 97.06 881 LEU A O 1
ATOM 7133 N N . ARG A 1 882 ? -14.392 15.615 15.652 1.00 95.44 882 ARG A N 1
ATOM 7134 C CA . ARG A 1 882 ? -13.277 15.677 16.616 1.00 95.44 882 ARG A CA 1
ATOM 7135 C C . ARG A 1 882 ? -12.926 17.114 16.979 1.00 95.44 882 ARG A C 1
ATOM 7137 O O . ARG A 1 882 ? -13.077 18.026 16.170 1.00 95.44 882 ARG A O 1
ATOM 7144 N N . TYR A 1 883 ? -12.457 17.316 18.207 1.00 95.62 883 TYR A N 1
ATOM 7145 C CA . TYR A 1 883 ? -11.902 18.597 18.632 1.00 95.62 883 TYR A CA 1
ATOM 7146 C C . TYR A 1 883 ? -10.416 18.640 18.277 1.00 95.62 883 TYR A C 1
ATOM 7148 O O . TYR A 1 883 ? -9.620 17.902 18.860 1.00 95.62 883 TYR A O 1
ATOM 7156 N N . GLU A 1 884 ? -10.036 19.518 17.351 1.00 89.75 884 GLU A N 1
ATOM 7157 C CA . GLU A 1 884 ? -8.651 19.700 16.926 1.00 89.75 884 GLU A CA 1
ATOM 7158 C C . GLU A 1 884 ? -8.278 21.185 16.950 1.00 89.75 884 GLU A C 1
ATOM 7160 O O . GLU A 1 884 ? -9.071 22.069 16.616 1.00 89.75 884 GLU A O 1
ATOM 7165 N N . SER A 1 885 ? -7.055 21.477 17.395 1.00 88.56 885 SER A N 1
ATOM 7166 C CA . SER A 1 885 ? -6.597 22.841 17.676 1.00 88.56 885 SER A CA 1
ATOM 7167 C C . SER A 1 885 ? -7.540 23.585 18.642 1.00 88.56 885 SER A C 1
ATOM 7169 O O . SER A 1 885 ? -7.504 23.351 19.850 1.00 88.56 885 SER A O 1
ATOM 7171 N N . ASN A 1 886 ? -8.405 24.463 18.122 1.00 87.81 886 ASN A N 1
ATOM 7172 C CA . ASN A 1 886 ? -9.347 25.286 18.885 1.00 87.81 886 ASN A CA 1
ATOM 7173 C C . ASN A 1 886 ? -10.810 25.106 18.444 1.00 87.81 886 ASN A C 1
ATOM 7175 O O . ASN A 1 886 ? -11.667 25.858 18.904 1.00 87.81 886 ASN A O 1
ATOM 7179 N N . HIS A 1 887 ? -11.104 24.136 17.576 1.00 91.81 887 HIS A N 1
ATOM 7180 C CA . HIS A 1 887 ? -12.424 23.963 16.974 1.00 91.81 887 HIS A CA 1
ATOM 7181 C C . HIS A 1 887 ? -12.875 22.502 17.007 1.00 91.81 887 HIS A C 1
ATOM 7183 O O . HIS A 1 887 ? -12.073 21.580 16.881 1.00 91.81 887 HIS A O 1
ATOM 7189 N N . LEU A 1 888 ? -14.186 22.304 17.127 1.00 95.38 888 LEU A N 1
ATOM 7190 C CA . LEU A 1 888 ? -14.828 21.035 16.809 1.00 95.38 888 LEU A CA 1
ATOM 7191 C C . LEU A 1 888 ? -15.053 20.989 15.293 1.00 95.38 888 LEU A C 1
ATOM 7193 O O . LEU A 1 888 ? -15.809 21.811 14.771 1.00 95.38 888 LEU A O 1
ATOM 7197 N N . ILE A 1 889 ? -14.377 20.070 14.602 1.00 95.12 889 ILE A N 1
ATOM 7198 C CA . ILE A 1 889 ? -14.392 19.959 13.139 1.00 95.12 889 ILE A CA 1
ATOM 7199 C C . ILE A 1 889 ? -14.746 18.543 12.664 1.00 95.12 889 ILE A C 1
ATOM 7201 O O . ILE A 1 889 ? -14.691 17.582 13.433 1.00 95.12 889 ILE A O 1
ATOM 7205 N N . ASP A 1 890 ? -15.119 18.424 11.391 1.00 95.69 890 ASP A N 1
ATOM 7206 C CA . ASP A 1 890 ? -15.239 17.148 10.687 1.00 95.69 890 ASP A CA 1
ATOM 7207 C C . ASP A 1 890 ? -13.900 16.804 10.022 1.00 95.69 890 ASP A C 1
ATOM 7209 O O . ASP A 1 890 ? -13.438 17.537 9.149 1.00 95.69 890 ASP A O 1
ATOM 7213 N N . LEU A 1 891 ? -13.290 15.694 10.441 1.00 94.19 891 LEU A N 1
ATOM 7214 C CA . LEU A 1 891 ? -12.042 15.169 9.874 1.00 94.19 891 LEU A CA 1
ATOM 7215 C C . LEU A 1 891 ? -12.265 14.218 8.689 1.00 94.19 891 LEU A C 1
ATOM 7217 O O . LEU A 1 891 ? -11.301 13.654 8.166 1.00 94.19 891 LEU A O 1
ATOM 7221 N N . SER A 1 892 ? -13.513 13.980 8.278 1.00 93.38 892 SER A N 1
ATOM 7222 C CA . SER A 1 892 ? -13.794 13.260 7.036 1.00 93.38 892 SER A CA 1
ATOM 7223 C C . SER A 1 892 ? -13.333 14.074 5.819 1.00 93.38 892 SER A C 1
ATOM 7225 O O . SER A 1 892 ? -13.167 15.294 5.880 1.00 93.38 892 SER A O 1
ATOM 7227 N N . ARG A 1 893 ? -13.188 13.416 4.662 1.00 91.69 893 ARG A N 1
ATOM 7228 C CA . ARG A 1 893 ? -12.841 14.109 3.407 1.00 91.69 893 ARG A CA 1
ATOM 7229 C C . ARG A 1 893 ? -13.941 15.055 2.906 1.00 91.69 893 ARG A C 1
ATOM 7231 O O . ARG A 1 893 ? -13.655 15.936 2.094 1.00 91.69 893 ARG A O 1
ATOM 7238 N N . TYR A 1 894 ? -15.170 14.898 3.402 1.00 93.69 894 TYR A N 1
ATOM 7239 C CA . TYR A 1 894 ? -16.305 15.748 3.053 1.00 93.69 894 TYR A CA 1
ATOM 7240 C C . TYR A 1 894 ? -16.231 17.114 3.733 1.00 93.69 894 TYR A C 1
ATOM 7242 O O . TYR A 1 894 ? -16.715 18.087 3.156 1.00 93.69 894 TYR A O 1
ATOM 7250 N N . ALA A 1 895 ? -15.620 17.197 4.923 1.00 91.69 895 ALA A N 1
ATOM 7251 C CA . ALA A 1 895 ? -15.496 18.419 5.716 1.00 91.69 895 ALA A CA 1
ATOM 7252 C C . ALA A 1 895 ? -16.838 19.174 5.818 1.00 91.69 895 ALA A C 1
ATOM 7254 O O . ALA A 1 895 ? -16.994 20.320 5.364 1.00 91.69 895 ALA A O 1
ATOM 7255 N N . SER A 1 896 ? -17.847 18.482 6.355 1.00 93.75 896 SER A N 1
ATOM 7256 C CA . SER A 1 896 ? -19.158 19.062 6.664 1.00 93.75 896 SER A CA 1
ATOM 7257 C C . SER A 1 896 ? -18.995 20.280 7.573 1.00 93.75 896 SER A C 1
ATOM 7259 O O . SER A 1 896 ? -18.032 20.378 8.328 1.00 93.75 896 SER A O 1
ATOM 7261 N N . LYS A 1 897 ? -19.907 21.252 7.488 1.00 95.19 897 LYS A N 1
ATOM 7262 C CA . LYS A 1 897 ? -19.811 22.481 8.294 1.00 95.19 897 LYS A CA 1
ATOM 7263 C C . LYS A 1 897 ? -20.405 22.238 9.683 1.00 95.19 897 LYS A C 1
ATOM 7265 O O . LYS A 1 897 ? -21.441 21.596 9.788 1.00 95.19 897 LYS A O 1
ATOM 7270 N N . ILE A 1 898 ? -19.792 22.795 10.730 1.00 96.25 898 ILE A N 1
ATOM 7271 C CA . ILE A 1 898 ? -20.223 22.624 12.124 1.00 96.25 898 ILE A CA 1
ATOM 7272 C C . ILE A 1 898 ? -20.523 23.991 12.730 1.00 96.25 898 ILE A C 1
ATOM 7274 O O . ILE A 1 898 ? -19.654 24.861 12.785 1.00 96.25 898 ILE A O 1
ATOM 7278 N N . ASN A 1 899 ? -21.753 24.166 13.203 1.00 96.06 899 ASN A N 1
ATOM 7279 C CA . ASN A 1 899 ? -22.195 25.334 13.952 1.00 96.06 899 ASN A CA 1
ATOM 7280 C C . ASN A 1 899 ? -22.315 24.951 15.433 1.00 96.06 899 ASN A C 1
ATOM 7282 O O . ASN A 1 899 ? -23.030 24.014 15.784 1.00 96.06 899 ASN A O 1
ATOM 7286 N N . ILE A 1 900 ? -21.628 25.681 16.312 1.00 95.94 900 ILE A N 1
ATOM 7287 C CA . ILE A 1 900 ? -21.590 25.406 17.754 1.00 95.94 900 ILE A CA 1
ATOM 7288 C C . ILE A 1 900 ? -22.363 26.509 18.480 1.00 95.94 900 ILE A C 1
ATOM 7290 O O . ILE A 1 900 ? -22.054 27.692 18.340 1.00 95.94 900 ILE A O 1
ATOM 7294 N N . GLY A 1 901 ? -23.376 26.129 19.253 1.00 95.12 901 GLY A N 1
ATOM 7295 C CA . GLY A 1 901 ? -24.166 27.040 20.071 1.00 95.12 901 GLY A CA 1
ATOM 7296 C C . GLY A 1 901 ? -23.361 27.646 21.224 1.00 95.12 901 GLY A C 1
ATOM 7297 O O . GLY A 1 901 ? -22.422 27.050 21.746 1.00 95.12 901 GLY A O 1
ATOM 7298 N N . SER A 1 902 ? -23.758 28.839 21.667 1.00 94.62 902 SER A N 1
ATOM 7299 C CA . SER A 1 902 ? -23.021 29.625 22.668 1.00 94.62 902 SER A CA 1
ATOM 7300 C C . SER A 1 902 ? -22.988 29.022 24.079 1.00 94.62 902 SER A C 1
ATOM 7302 O O . SER A 1 902 ? -22.230 29.499 24.922 1.00 94.62 902 SER A O 1
ATOM 7304 N N . LYS A 1 903 ? -23.817 28.007 24.361 1.00 97.38 903 LYS A N 1
ATOM 7305 C CA . LYS A 1 903 ? -23.872 27.293 25.650 1.00 97.38 903 LYS A CA 1
ATOM 7306 C C . LYS A 1 903 ? -23.461 25.826 25.542 1.00 97.38 903 LYS A C 1
ATOM 7308 O O . LYS A 1 903 ? -23.748 25.046 26.449 1.00 97.38 903 LYS A O 1
ATOM 7313 N N . VAL A 1 904 ? -22.821 25.430 24.445 1.00 96.88 904 VAL A N 1
ATOM 7314 C CA . VAL A 1 904 ? -22.104 24.152 24.387 1.00 96.88 904 VAL A CA 1
ATOM 7315 C C . VAL A 1 904 ? -20.870 24.269 25.274 1.00 96.88 904 VAL A C 1
ATOM 7317 O O . VAL A 1 904 ? -20.118 25.235 25.157 1.00 96.88 904 VAL A O 1
ATOM 7320 N N . ASN A 1 905 ? -20.674 23.307 26.170 1.00 96.88 905 ASN A N 1
ATOM 7321 C CA . ASN A 1 905 ? -19.501 23.270 27.034 1.00 96.88 905 ASN A CA 1
ATOM 7322 C C . ASN A 1 905 ? -18.548 22.155 26.584 1.00 96.88 905 ASN A C 1
ATOM 7324 O O . ASN A 1 905 ? -18.992 21.064 26.232 1.00 96.88 905 ASN A O 1
ATOM 7328 N N . PHE A 1 906 ? -17.247 22.435 26.604 1.00 97.06 906 PHE A N 1
ATOM 7329 C CA . PHE A 1 906 ? -16.187 21.475 26.300 1.00 97.06 906 PHE A CA 1
ATOM 7330 C C . PHE A 1 906 ? -15.365 21.256 27.565 1.00 97.06 906 PHE A C 1
ATOM 7332 O O . PHE A 1 906 ? -14.958 22.231 28.201 1.00 97.06 906 PHE A O 1
ATOM 7339 N N . ASP A 1 907 ? -15.110 20.002 27.935 1.00 95.50 907 ASP A N 1
ATOM 7340 C CA . ASP A 1 907 ? -14.273 19.704 29.099 1.00 95.50 907 ASP A CA 1
ATOM 7341 C C . ASP A 1 907 ? -12.855 20.286 28.895 1.00 95.50 907 ASP A C 1
ATOM 7343 O O . ASP A 1 907 ? -12.220 20.019 27.869 1.00 95.50 907 ASP A O 1
ATOM 7347 N N . PRO A 1 908 ? -12.329 21.091 29.837 1.00 93.50 908 PRO A N 1
ATOM 7348 C CA . PRO A 1 908 ? -10.992 21.670 29.715 1.00 93.50 908 PRO A CA 1
ATOM 7349 C C . PRO A 1 908 ? -9.849 20.646 29.631 1.00 93.50 908 PRO A C 1
ATOM 7351 O O . PRO A 1 908 ? -8.774 20.993 29.142 1.00 93.50 908 PRO A O 1
ATOM 7354 N N . ILE A 1 909 ? -10.052 19.423 30.128 1.00 93.38 909 ILE A N 1
ATOM 7355 C CA . ILE A 1 909 ? -9.029 18.373 30.241 1.00 93.38 909 ILE A CA 1
ATOM 7356 C C . ILE A 1 909 ? -8.999 17.509 28.980 1.00 93.38 909 ILE A C 1
ATOM 7358 O O . ILE A 1 909 ? -7.925 17.202 28.466 1.00 93.38 909 ILE A O 1
ATOM 7362 N N . ASP A 1 910 ? -10.173 17.159 28.458 1.00 92.94 910 ASP A N 1
ATOM 7363 C CA . ASP A 1 910 ? -10.336 16.514 27.156 1.00 92.94 910 ASP A CA 1
ATOM 7364 C C . ASP A 1 910 ? -11.449 17.212 26.376 1.00 92.94 910 ASP A C 1
ATOM 7366 O O . ASP A 1 910 ? -12.634 16.927 26.531 1.00 92.94 910 ASP A O 1
ATOM 7370 N N . LYS A 1 911 ? -11.060 18.114 25.476 1.00 95.50 911 LYS A N 1
ATOM 7371 C CA . LYS A 1 911 ? -12.012 18.936 24.721 1.00 95.50 911 LYS A CA 1
ATOM 7372 C C . LYS A 1 911 ? -12.875 18.147 23.730 1.00 95.50 911 LYS A C 1
ATOM 7374 O O . LYS A 1 911 ? -13.801 18.719 23.163 1.00 95.50 911 LYS A O 1
ATOM 7379 N N . ASN A 1 912 ? -12.621 16.850 23.517 1.00 95.81 912 ASN A N 1
ATOM 7380 C CA . ASN A 1 912 ? -13.566 16.000 22.787 1.00 95.81 912 ASN A CA 1
ATOM 7381 C C . ASN A 1 912 ? -14.820 15.677 23.609 1.00 95.81 912 ASN A C 1
ATOM 7383 O O . ASN A 1 912 ? -15.809 15.247 23.021 1.00 95.81 912 ASN A O 1
ATOM 7387 N N . GLN A 1 913 ? -14.799 15.863 24.935 1.00 97.81 913 GLN A N 1
ATOM 7388 C CA . GLN A 1 913 ? -15.970 15.680 25.788 1.00 97.81 913 GLN A CA 1
ATOM 7389 C C . GLN A 1 913 ? -16.853 16.929 25.724 1.00 97.81 913 GLN A C 1
ATOM 7391 O O . GLN A 1 913 ? -16.479 18.004 26.197 1.00 97.81 913 GLN A O 1
ATOM 7396 N N . ILE A 1 914 ? -18.033 16.774 25.130 1.00 98.25 914 ILE A N 1
ATOM 7397 C CA . ILE A 1 914 ? -18.994 17.846 24.881 1.00 98.25 914 ILE A CA 1
ATOM 7398 C C . ILE A 1 914 ? -20.168 17.677 25.833 1.00 98.25 914 ILE A C 1
ATOM 7400 O O . ILE A 1 914 ? -20.800 16.622 25.845 1.00 98.25 914 ILE A O 1
ATOM 7404 N N . GLN A 1 915 ? -20.500 18.716 26.588 1.00 98.50 915 GLN A N 1
ATOM 7405 C CA . GLN A 1 915 ? -21.679 18.752 27.441 1.00 98.50 915 GLN A CA 1
ATOM 7406 C C . GLN A 1 915 ? -22.779 19.598 26.800 1.00 98.50 915 GLN A C 1
ATOM 7408 O O . GLN A 1 915 ? -22.574 20.772 26.475 1.00 98.50 915 GLN A O 1
ATOM 7413 N N . LEU A 1 916 ? -23.958 18.992 26.658 1.00 98.25 916 LEU A N 1
ATOM 7414 C CA . LEU A 1 916 ? -25.165 19.642 26.153 1.00 98.25 916 LEU A CA 1
ATOM 7415 C C . LEU A 1 916 ? -26.195 19.727 27.276 1.00 98.25 916 LEU A C 1
ATOM 7417 O O . LEU A 1 916 ? -26.633 18.704 27.805 1.00 98.25 916 LEU A O 1
ATOM 7421 N N . PHE A 1 917 ? -26.558 20.949 27.647 1.00 97.44 917 PHE A N 1
ATOM 7422 C CA . PHE A 1 917 ? -27.585 21.246 28.644 1.00 97.44 917 PHE A CA 1
ATOM 7423 C C . PHE A 1 917 ? -28.969 21.320 27.995 1.00 97.44 917 PHE A C 1
ATOM 7425 O O . PHE A 1 917 ? -29.089 21.493 26.783 1.00 97.44 917 PHE A O 1
ATOM 7432 N N . ASN A 1 918 ? -30.027 21.260 28.804 1.00 97.62 918 ASN A N 1
ATOM 7433 C CA . ASN A 1 918 ? -31.394 21.507 28.347 1.00 97.62 918 ASN A CA 1
ATOM 7434 C C . ASN A 1 918 ? -31.649 23.010 28.083 1.00 97.62 918 ASN A C 1
ATOM 7436 O O . ASN A 1 918 ? -32.349 23.686 28.835 1.00 97.62 918 ASN A O 1
ATOM 7440 N N . LEU A 1 919 ? -30.998 23.552 27.049 1.00 96.38 919 LEU A N 1
ATOM 7441 C CA . LEU A 1 919 ? -31.072 24.944 26.604 1.00 96.38 919 LEU A CA 1
ATOM 7442 C C . LEU A 1 919 ? -31.009 25.002 25.074 1.00 96.38 919 LEU A C 1
ATOM 7444 O O . LEU A 1 919 ? -30.143 24.377 24.471 1.00 96.38 919 LEU A O 1
ATOM 7448 N N . GLU A 1 920 ? -31.809 25.865 24.444 1.00 94.94 920 GLU A N 1
ATOM 7449 C CA . GLU A 1 920 ? -31.773 26.070 22.981 1.00 94.94 920 GLU A CA 1
ATOM 7450 C C . GLU A 1 920 ? -30.407 26.536 22.445 1.00 94.94 920 GLU A C 1
ATOM 7452 O O . GLU A 1 920 ? -30.056 26.304 21.289 1.00 94.94 920 GLU A O 1
ATOM 7457 N N . SER A 1 921 ? -29.615 27.200 23.289 1.00 95.94 921 SER A N 1
ATOM 7458 C CA . SER A 1 921 ? -28.258 27.658 22.966 1.00 95.94 921 SER A CA 1
ATOM 7459 C C . SER A 1 921 ? -27.178 26.592 23.184 1.00 95.94 921 SER A C 1
ATOM 7461 O O . SER A 1 921 ? -26.032 26.805 22.785 1.00 95.94 921 SER A O 1
ATOM 7463 N N . SER A 1 922 ? -27.512 25.457 23.803 1.00 97.44 922 SER A N 1
ATOM 7464 C CA . SER A 1 922 ? -26.609 24.324 24.023 1.00 97.44 922 SER A CA 1
ATOM 7465 C C . SER A 1 922 ? -26.869 23.264 22.954 1.00 97.44 922 SER A C 1
ATOM 7467 O O . SER A 1 922 ? -27.475 22.223 23.200 1.00 97.44 922 SER A O 1
ATOM 7469 N N . LYS A 1 923 ? -26.456 23.588 21.725 1.00 97.56 923 LYS A N 1
ATOM 7470 C CA . LYS A 1 923 ? -26.654 22.738 20.550 1.00 97.56 923 LYS A CA 1
ATOM 7471 C C . LYS A 1 923 ? -25.454 22.744 19.617 1.00 97.56 923 LYS A C 1
ATOM 7473 O O . LYS A 1 923 ? -24.763 23.755 19.519 1.00 97.56 923 LYS A O 1
ATOM 7478 N N . ILE A 1 924 ? -25.245 21.650 18.899 1.00 98.06 924 ILE A N 1
ATOM 7479 C CA . ILE A 1 924 ? -24.320 21.580 17.764 1.00 98.06 924 ILE A CA 1
ATOM 7480 C C . ILE A 1 924 ? -25.130 21.174 16.543 1.00 98.06 924 ILE A C 1
ATOM 7482 O O . ILE A 1 924 ? -25.936 20.253 16.612 1.00 98.06 924 ILE A O 1
ATOM 7486 N N . GLU A 1 925 ? -24.912 21.854 15.432 1.00 98.19 925 GLU A N 1
ATOM 7487 C CA . GLU A 1 925 ? -25.554 21.554 14.161 1.00 98.19 925 GLU A CA 1
ATOM 7488 C C . GLU A 1 925 ? -24.475 21.235 13.131 1.00 98.19 925 GLU A C 1
ATOM 7490 O O . GLU A 1 925 ? -23.575 22.042 12.888 1.00 98.19 925 GLU A O 1
ATOM 7495 N N . VAL A 1 926 ? -24.557 20.049 12.534 1.00 97.88 926 VAL A N 1
ATOM 7496 C CA . VAL A 1 926 ? -23.691 19.641 11.427 1.00 97.88 926 VAL A CA 1
ATOM 7497 C C . VAL A 1 926 ? -24.478 19.787 10.136 1.00 97.88 926 VAL A C 1
ATOM 7499 O O . VAL A 1 926 ? -25.487 19.116 9.966 1.00 97.88 926 VAL A O 1
ATOM 7502 N N . ILE A 1 927 ? -24.016 20.640 9.227 1.00 96.81 927 ILE A N 1
ATOM 7503 C CA . ILE A 1 927 ? -24.581 20.782 7.883 1.00 96.81 927 ILE A CA 1
ATOM 7504 C C . ILE A 1 927 ? -23.859 19.794 6.972 1.00 96.81 927 ILE A C 1
ATOM 7506 O O . ILE A 1 927 ? -22.690 20.009 6.620 1.00 96.81 927 ILE A O 1
ATOM 7510 N N . LEU A 1 928 ? -24.550 18.710 6.624 1.00 96.12 928 LEU A N 1
ATOM 7511 C CA . LEU A 1 928 ? -24.019 17.654 5.773 1.00 96.12 928 LEU A CA 1
ATOM 7512 C C . LEU A 1 928 ? -23.812 18.179 4.348 1.00 96.12 928 LEU A C 1
ATOM 7514 O O . LEU A 1 928 ? -24.542 19.048 3.864 1.00 96.12 928 LEU A O 1
ATOM 7518 N N . LYS A 1 929 ? -22.810 17.647 3.644 1.00 91.25 929 LYS A N 1
ATOM 7519 C CA . LYS A 1 929 ? -22.742 17.831 2.188 1.00 91.25 929 LYS A CA 1
ATOM 7520 C C . LYS A 1 929 ? -23.901 17.061 1.553 1.00 91.25 929 LYS A C 1
ATOM 7522 O O . LYS A 1 929 ? -24.168 15.938 1.957 1.00 91.25 929 LYS A O 1
ATOM 7527 N N . ASN A 1 930 ? -24.534 17.615 0.518 1.00 90.69 930 ASN A N 1
ATOM 7528 C CA . ASN A 1 930 ? -25.686 16.975 -0.136 1.00 90.69 930 ASN A CA 1
ATOM 7529 C C . ASN A 1 930 ? -25.417 15.525 -0.576 1.00 90.69 930 ASN A C 1
ATOM 7531 O O . ASN A 1 930 ? -26.301 14.692 -0.455 1.00 90.69 930 ASN A O 1
ATOM 7535 N N . ALA A 1 931 ? -24.196 15.221 -1.029 1.00 89.12 931 ALA A N 1
ATOM 7536 C CA . ALA A 1 931 ? -23.805 13.884 -1.482 1.00 89.12 931 ALA A CA 1
ATOM 7537 C C . ALA A 1 931 ? -23.797 12.803 -0.382 1.00 89.12 931 ALA A C 1
ATOM 7539 O O . ALA A 1 931 ? -23.699 11.634 -0.715 1.00 89.12 931 ALA A O 1
ATOM 7540 N N . ILE A 1 932 ? -23.858 13.185 0.900 1.00 92.56 932 ILE A N 1
ATOM 7541 C CA . ILE A 1 932 ? -23.875 12.255 2.044 1.00 92.56 932 ILE A CA 1
ATOM 7542 C C . ILE A 1 932 ? -25.167 12.364 2.868 1.00 92.56 932 ILE A C 1
ATOM 7544 O O . ILE A 1 932 ? -25.246 11.844 3.981 1.00 92.56 932 ILE A O 1
ATOM 7548 N N . VAL A 1 933 ? -26.167 13.100 2.369 1.00 92.56 933 VAL A N 1
ATOM 7549 C CA . VAL A 1 933 ? -27.501 13.116 2.976 1.00 92.56 933 VAL A CA 1
ATOM 7550 C C . VAL A 1 933 ? -28.187 11.814 2.592 1.00 92.56 933 VAL A C 1
ATOM 7552 O O . VAL A 1 933 ? -28.440 11.569 1.417 1.00 92.56 933 VAL A O 1
ATOM 7555 N N . TYR A 1 934 ? -28.478 10.986 3.592 1.00 92.25 934 TYR A N 1
ATOM 7556 C CA . TYR A 1 934 ? -29.050 9.662 3.380 1.00 92.25 934 TYR A CA 1
ATOM 7557 C C . TYR A 1 934 ? -30.454 9.763 2.768 1.00 92.25 934 TYR A C 1
ATOM 7559 O O . TYR A 1 934 ? -31.377 10.286 3.399 1.00 92.25 934 TYR A O 1
ATOM 7567 N N . ASN A 1 935 ? -30.615 9.248 1.551 1.00 93.31 935 ASN A N 1
ATOM 7568 C CA . ASN A 1 935 ? -31.892 9.177 0.848 1.00 93.31 935 ASN A CA 1
ATOM 7569 C C . ASN A 1 935 ? -31.959 7.889 0.022 1.00 93.31 935 ASN A C 1
ATOM 7571 O O . ASN A 1 935 ? -31.646 7.901 -1.167 1.00 93.31 935 ASN A O 1
ATOM 7575 N N . SER A 1 936 ? -32.310 6.779 0.673 1.00 93.88 936 SER A N 1
ATOM 7576 C CA . SER A 1 936 ? -32.245 5.455 0.052 1.00 93.88 936 SER A CA 1
ATOM 7577 C C . SER A 1 936 ? -33.246 4.454 0.645 1.00 93.88 936 SER A C 1
ATOM 7579 O O . SER A 1 936 ? -33.661 4.535 1.816 1.00 93.88 936 SER A O 1
ATOM 7581 N N . MET A 1 937 ? -33.610 3.467 -0.177 1.00 92.69 937 MET A N 1
ATOM 7582 C CA . MET A 1 937 ? -34.266 2.228 0.233 1.00 92.69 937 MET A CA 1
ATOM 7583 C C . MET A 1 937 ? -33.266 1.160 0.683 1.00 92.69 937 MET A C 1
ATOM 7585 O O . MET A 1 937 ? -33.585 0.389 1.585 1.00 92.69 937 MET A O 1
ATOM 7589 N N . TYR A 1 938 ? -32.068 1.112 0.091 1.00 92.56 938 TYR A N 1
ATOM 7590 C CA . TYR A 1 938 ? -31.172 -0.050 0.160 1.00 92.56 938 TYR A CA 1
ATOM 7591 C C . TYR A 1 938 ? -29.800 0.213 0.814 1.00 92.56 938 TYR A C 1
ATOM 7593 O O . TYR A 1 938 ? -29.125 -0.739 1.230 1.00 92.56 938 TYR A O 1
ATOM 7601 N N . GLU A 1 939 ? -29.366 1.471 0.905 1.00 92.25 939 GLU A N 1
ATOM 7602 C CA . GLU A 1 939 ? -28.036 1.872 1.383 1.00 92.25 939 GLU A CA 1
ATOM 7603 C C . GLU A 1 939 ? -27.870 1.563 2.875 1.00 92.25 939 GLU A C 1
ATOM 7605 O O . GLU A 1 939 ? -28.729 1.876 3.706 1.00 92.25 939 GLU A O 1
ATOM 7610 N N . ASN A 1 940 ? -26.763 0.918 3.235 1.00 96.31 940 ASN A N 1
ATOM 7611 C CA . ASN A 1 940 ? -26.493 0.532 4.618 1.00 96.31 940 ASN A CA 1
ATOM 7612 C C . ASN A 1 940 ? -25.675 1.614 5.316 1.00 96.31 940 ASN A C 1
ATOM 7614 O O . ASN A 1 940 ? -24.727 2.128 4.742 1.00 96.31 940 ASN A O 1
ATOM 7618 N N . PHE A 1 941 ? -25.939 1.873 6.595 1.00 98.19 941 PHE A N 1
ATOM 7619 C CA . PHE A 1 941 ? -25.158 2.862 7.339 1.00 98.19 941 PHE A CA 1
ATOM 7620 C C . PHE A 1 941 ? -25.035 2.518 8.823 1.00 98.19 941 PHE A C 1
ATOM 7622 O O . PHE A 1 941 ? -25.845 1.774 9.387 1.00 98.19 941 PHE A O 1
ATOM 7629 N N . SER A 1 942 ? -24.029 3.089 9.482 1.00 98.69 942 SER A N 1
ATOM 7630 C CA . SER A 1 942 ? -23.789 2.918 10.916 1.00 98.69 942 SER A CA 1
ATOM 7631 C C . SER A 1 942 ? -23.448 4.240 11.592 1.00 98.69 942 SER A C 1
ATOM 7633 O O . SER A 1 942 ? -22.844 5.121 10.990 1.00 98.69 942 SER A O 1
ATOM 7635 N N . THR A 1 943 ? -23.761 4.370 12.877 1.00 98.56 943 THR A N 1
ATOM 7636 C CA . THR A 1 943 ? -23.296 5.481 13.716 1.00 98.56 943 THR A CA 1
ATOM 7637 C C . THR A 1 943 ? -22.647 4.948 14.984 1.00 98.56 943 THR A C 1
ATOM 7639 O O . THR A 1 943 ? -23.100 3.951 15.548 1.00 98.56 943 THR A O 1
ATOM 7642 N N . SER A 1 944 ? -21.583 5.604 15.447 1.00 98.50 944 SER A N 1
ATOM 7643 C CA . SER A 1 944 ? -20.960 5.301 16.735 1.00 98.50 944 SER A CA 1
ATOM 7644 C C . SER A 1 944 ? -20.643 6.572 17.502 1.00 98.50 944 SER A C 1
ATOM 7646 O O . SER A 1 944 ? -20.216 7.560 16.908 1.00 98.50 944 SER A O 1
ATOM 7648 N N . PHE A 1 945 ? -20.793 6.536 18.819 1.00 98.62 945 PHE A N 1
ATOM 7649 C CA . PHE A 1 945 ? -20.419 7.635 19.702 1.00 98.62 945 PHE A CA 1
ATOM 7650 C C . PHE A 1 945 ? -20.284 7.140 21.139 1.00 98.62 945 PHE A C 1
ATOM 7652 O O . PHE A 1 945 ? -20.835 6.109 21.522 1.00 98.62 945 PHE A O 1
ATOM 7659 N N . TRP A 1 946 ? -19.579 7.908 21.960 1.00 98.38 946 TRP A N 1
ATOM 7660 C CA . TRP A 1 946 ? -19.565 7.719 23.405 1.00 98.38 946 TRP A CA 1
ATOM 7661 C C . TRP A 1 946 ? -20.537 8.696 24.064 1.00 98.38 946 TRP A C 1
ATOM 7663 O O . TRP A 1 946 ? -20.587 9.863 23.675 1.00 98.38 946 TRP A O 1
ATOM 7673 N N . ILE A 1 947 ? -21.279 8.249 25.078 1.00 98.56 947 ILE A N 1
ATOM 7674 C CA . ILE A 1 947 ? -22.240 9.070 25.827 1.00 98.56 947 ILE A CA 1
ATOM 7675 C C . ILE A 1 947 ? -22.119 8.848 27.340 1.00 98.56 947 ILE A C 1
ATOM 7677 O O . ILE A 1 947 ? -21.890 7.724 27.779 1.00 98.56 947 ILE A O 1
ATOM 7681 N N . ARG A 1 948 ? -22.307 9.899 28.148 1.00 98.44 948 ARG A N 1
ATOM 7682 C CA . ARG A 1 948 ? -22.484 9.809 29.610 1.00 98.44 948 ARG A CA 1
ATOM 7683 C C . ARG A 1 948 ? -23.819 10.427 29.996 1.00 98.44 948 ARG A C 1
ATOM 7685 O O . ARG A 1 948 ? -24.051 11.615 29.762 1.00 98.44 948 ARG A O 1
ATOM 7692 N N . ILE A 1 949 ? -24.693 9.616 30.589 1.00 98.25 949 ILE A N 1
ATOM 7693 C CA . ILE A 1 949 ? -26.058 10.017 30.944 1.00 98.25 949 ILE A CA 1
ATOM 7694 C C . ILE A 1 949 ? -26.154 10.102 32.471 1.00 98.25 949 ILE A C 1
ATOM 7696 O O . ILE A 1 949 ? -26.032 9.064 33.133 1.00 98.25 949 ILE A O 1
ATOM 7700 N N . PRO A 1 950 ? -26.384 11.295 33.049 1.00 97.75 950 PRO A N 1
ATOM 7701 C CA . PRO A 1 950 ? -26.529 11.448 34.492 1.00 97.75 950 PRO A CA 1
ATOM 7702 C C . PRO A 1 950 ? -27.654 10.571 35.050 1.00 97.75 950 PRO A C 1
ATOM 7704 O O . PRO A 1 950 ? -28.627 10.274 34.350 1.00 97.75 950 PRO A O 1
ATOM 7707 N N . LYS A 1 951 ? -27.585 10.215 36.333 1.00 96.81 951 LYS A N 1
ATOM 7708 C CA . LYS A 1 951 ? -28.678 9.528 37.034 1.00 96.81 951 LYS A CA 1
ATOM 7709 C C . LYS A 1 951 ? -29.989 10.308 36.880 1.00 96.81 951 LYS A C 1
ATOM 7711 O O . LYS A 1 951 ? -29.990 11.541 36.816 1.00 96.81 951 LYS A O 1
ATOM 7716 N N . TYR A 1 952 ? -31.109 9.596 36.787 1.00 95.81 952 TYR A N 1
ATOM 7717 C CA . TYR A 1 952 ? -32.428 10.224 36.822 1.00 95.81 952 TYR A CA 1
ATOM 7718 C C . TYR A 1 952 ? -32.808 10.452 38.282 1.00 95.81 952 TYR A C 1
ATOM 7720 O O . TYR A 1 952 ? -32.839 9.511 39.067 1.00 95.81 952 TYR A O 1
ATOM 7728 N N . PHE A 1 953 ? -33.054 11.704 38.659 1.00 93.62 953 PHE A N 1
ATOM 7729 C CA . PHE A 1 953 ? -33.300 12.078 40.056 1.00 93.62 953 PHE A CA 1
ATOM 7730 C C . PHE A 1 953 ? -34.781 12.288 40.375 1.00 93.62 953 PHE A C 1
ATOM 7732 O O . PHE A 1 953 ? -35.167 12.254 41.539 1.00 93.62 953 PHE A O 1
ATOM 7739 N N . ASN A 1 954 ? -35.611 12.533 39.359 1.00 90.25 954 ASN A N 1
ATOM 7740 C CA . ASN A 1 954 ? -36.958 13.063 39.529 1.00 90.25 954 ASN A CA 1
ATOM 7741 C C . ASN A 1 954 ? -37.980 12.269 38.701 1.00 90.25 954 ASN A C 1
ATOM 7743 O O . ASN A 1 954 ? -37.679 11.793 37.605 1.00 90.25 954 ASN A O 1
ATOM 7747 N N . SER A 1 955 ? -39.205 12.160 39.218 1.00 91.88 955 SER A N 1
ATOM 7748 C CA . SER A 1 955 ? -40.331 11.517 38.538 1.00 91.88 955 SER A CA 1
ATOM 7749 C C . SER A 1 955 ? -40.705 12.170 37.210 1.00 91.88 955 SER A C 1
ATOM 7751 O O . SER A 1 955 ? -41.254 11.490 36.350 1.00 91.88 955 SER A O 1
ATOM 7753 N N . ILE A 1 956 ? -40.359 13.445 36.997 1.00 93.44 956 ILE A N 1
ATOM 7754 C CA . ILE A 1 956 ? -40.597 14.161 35.736 1.00 93.44 956 ILE A CA 1
ATOM 7755 C C . ILE A 1 956 ? -39.934 13.486 34.524 1.00 93.44 956 ILE A C 1
ATOM 7757 O O . ILE A 1 956 ? -40.431 13.618 33.401 1.00 93.44 956 ILE A O 1
ATOM 7761 N N . SER A 1 957 ? -38.841 12.749 34.760 1.00 92.38 957 SER A N 1
ATOM 7762 C CA . SER A 1 957 ? -38.108 11.997 33.740 1.00 92.38 957 SER A CA 1
ATOM 7763 C C . SER A 1 957 ? -38.752 10.651 33.402 1.00 92.38 957 SER A C 1
ATOM 7765 O O . SER A 1 957 ? -38.404 10.072 32.375 1.00 92.38 957 SER A O 1
ATOM 7767 N N . LEU A 1 958 ? -39.672 10.128 34.228 1.00 90.88 958 LEU A N 1
ATOM 7768 C CA . LEU A 1 958 ? -40.402 8.912 33.869 1.00 90.88 958 LEU A CA 1
ATOM 7769 C C . LEU A 1 958 ? -41.320 9.198 32.686 1.00 90.88 958 LEU A C 1
ATOM 7771 O O . LEU A 1 958 ? -42.061 10.184 32.674 1.00 90.88 958 LEU A O 1
ATOM 7775 N N . ASN A 1 959 ? -41.287 8.293 31.707 1.00 92.75 959 ASN A N 1
ATOM 7776 C CA . ASN A 1 959 ? -42.084 8.395 30.490 1.00 92.75 959 ASN A CA 1
ATOM 7777 C C . ASN A 1 959 ? -41.909 9.768 29.804 1.00 92.75 959 ASN A C 1
ATOM 7779 O O . ASN A 1 959 ? -42.871 10.430 29.399 1.00 92.75 959 ASN A O 1
ATOM 7783 N N . ASN A 1 960 ? -40.663 10.245 29.754 1.00 96.19 960 ASN A N 1
ATOM 7784 C CA . ASN A 1 960 ? -40.260 11.424 29.004 1.00 96.19 960 ASN A CA 1
ATOM 7785 C C . ASN A 1 960 ? -39.169 11.015 28.022 1.00 96.19 960 ASN A C 1
ATOM 7787 O O . ASN A 1 960 ? -37.986 11.119 28.327 1.00 96.19 960 ASN A O 1
ATOM 7791 N N . GLU A 1 961 ? -39.576 10.555 26.844 1.00 97.62 961 GLU A N 1
ATOM 7792 C CA . GLU A 1 961 ? -38.638 10.436 25.736 1.00 97.62 961 GLU A CA 1
ATOM 7793 C C . GLU A 1 961 ? -38.245 11.838 25.255 1.00 97.62 961 GLU A C 1
ATOM 7795 O O . GLU A 1 961 ? -39.116 12.655 24.955 1.00 97.62 961 GLU A O 1
ATOM 7800 N N . TYR A 1 962 ? -36.945 12.107 25.178 1.00 98.19 962 TYR A N 1
ATOM 7801 C CA . TYR A 1 962 ? -36.385 13.331 24.614 1.00 98.19 962 TYR A CA 1
ATOM 7802 C C . TYR A 1 962 ? -35.290 12.993 23.603 1.00 98.19 962 TYR A C 1
ATOM 7804 O O . TYR A 1 962 ? -34.489 12.079 23.807 1.00 98.19 962 TYR A O 1
ATOM 7812 N N . THR A 1 963 ? -35.258 13.717 22.489 1.00 98.44 963 THR A N 1
ATOM 7813 C CA . THR A 1 963 ? -34.256 13.518 21.434 1.00 98.44 963 THR A CA 1
ATOM 7814 C C . THR A 1 963 ? -32.934 14.154 21.858 1.00 98.44 963 THR A C 1
ATOM 7816 O O . THR A 1 963 ? -32.938 15.181 22.536 1.00 98.44 963 THR A O 1
ATOM 7819 N N . ILE A 1 964 ? -31.813 13.532 21.485 1.00 98.38 964 ILE A N 1
ATOM 7820 C CA . ILE A 1 964 ? -30.457 14.054 21.730 1.00 98.38 964 ILE A CA 1
ATOM 7821 C C . ILE A 1 964 ? -29.646 14.251 20.445 1.00 98.38 964 ILE A C 1
ATOM 7823 O O . ILE A 1 964 ? -28.790 15.132 20.394 1.00 98.38 964 ILE A O 1
ATOM 7827 N N . ILE A 1 965 ? -29.917 13.446 19.414 1.00 98.62 965 ILE A N 1
ATOM 7828 C CA . ILE A 1 965 ? -29.325 13.550 18.077 1.00 98.62 965 ILE A CA 1
ATOM 7829 C C . ILE A 1 965 ? -30.467 13.372 17.084 1.00 98.62 965 ILE A C 1
ATOM 7831 O O . ILE A 1 965 ? -31.125 12.330 17.096 1.00 98.62 965 ILE A O 1
ATOM 7835 N N . ASN A 1 966 ? -30.730 14.384 16.265 1.00 98.38 966 ASN A N 1
ATOM 7836 C CA . ASN A 1 966 ? -31.855 14.397 15.341 1.00 98.38 966 ASN A CA 1
ATOM 7837 C C . ASN A 1 966 ? -31.376 14.555 13.895 1.00 98.38 966 ASN A C 1
ATOM 7839 O O . ASN A 1 966 ? -30.653 15.502 13.597 1.00 98.38 966 ASN A O 1
ATOM 7843 N N . CYS A 1 967 ? -31.806 13.645 13.025 1.00 98.19 967 CYS A N 1
ATOM 7844 C CA . CYS A 1 967 ? -31.629 13.690 11.575 1.00 98.19 967 CYS A CA 1
ATOM 7845 C C . CYS A 1 967 ? -32.972 13.389 10.873 1.00 98.19 967 CYS A C 1
ATOM 7847 O O . CYS A 1 967 ? -33.026 12.701 9.853 1.00 98.19 967 CYS A O 1
ATOM 7849 N N . MET A 1 968 ? -34.077 13.841 11.476 1.00 97.81 968 MET A N 1
ATOM 7850 C CA . MET A 1 968 ? -35.435 13.706 10.949 1.00 97.81 968 MET A CA 1
ATOM 7851 C C . MET A 1 968 ? -35.815 14.941 10.127 1.00 97.81 968 MET A C 1
ATOM 7853 O O . MET A 1 968 ? -35.685 16.062 10.612 1.00 97.81 968 MET A O 1
ATOM 7857 N N . GLU A 1 969 ? -36.362 14.729 8.936 1.00 94.31 969 GLU A N 1
ATOM 7858 C CA . GLU A 1 969 ? -36.888 15.745 8.024 1.00 94.31 969 GLU A CA 1
ATOM 7859 C C . GLU A 1 969 ? -38.262 15.290 7.536 1.00 94.31 969 GLU A C 1
ATOM 7861 O O . GLU A 1 969 ? -38.393 14.169 7.054 1.00 94.31 969 GLU A O 1
ATOM 7866 N N . ASN A 1 970 ? -39.300 16.122 7.677 1.00 93.94 970 ASN A N 1
ATOM 7867 C CA . ASN A 1 970 ? -40.665 15.781 7.242 1.00 93.94 970 ASN A CA 1
ATOM 7868 C C . ASN A 1 970 ? -41.109 14.366 7.671 1.00 93.94 970 ASN A C 1
ATOM 7870 O O . ASN A 1 970 ? -41.604 13.583 6.866 1.00 93.94 970 ASN A O 1
ATOM 7874 N N . ASN A 1 971 ? -40.877 14.032 8.946 1.00 94.75 971 ASN A N 1
ATOM 7875 C CA . ASN A 1 971 ? -41.190 12.733 9.550 1.00 94.75 971 ASN A CA 1
ATOM 7876 C C . ASN A 1 971 ? -40.427 11.528 8.964 1.00 94.75 971 ASN A C 1
ATOM 7878 O O . ASN A 1 971 ? -40.777 10.399 9.276 1.00 94.75 971 ASN A O 1
ATOM 7882 N N . SER A 1 972 ? -39.345 11.731 8.217 1.00 97.06 972 SER A N 1
ATOM 7883 C CA . SER A 1 972 ? -38.474 10.673 7.695 1.00 97.06 972 SER A CA 1
ATOM 7884 C C . SER A 1 972 ? -37.030 10.884 8.160 1.00 97.06 972 SER A C 1
ATOM 7886 O O . SER A 1 972 ? -36.599 12.010 8.381 1.00 97.06 972 SER A O 1
ATOM 7888 N N . GLY A 1 973 ? -36.274 9.805 8.348 1.00 97.88 973 GLY A N 1
ATOM 7889 C CA . GLY A 1 973 ? -34.874 9.854 8.766 1.00 97.88 973 GLY A CA 1
ATOM 7890 C C . GLY A 1 973 ? -34.590 8.999 9.993 1.00 97.88 973 GLY A C 1
ATOM 7891 O O . GLY A 1 973 ? -35.181 7.934 10.197 1.00 97.88 973 GLY A O 1
ATOM 7892 N N . TRP A 1 974 ? -33.652 9.460 10.817 1.00 98.56 974 TRP A N 1
ATOM 7893 C CA . TRP A 1 974 ? -33.262 8.764 12.038 1.00 98.56 974 TRP A CA 1
ATOM 7894 C C . TRP A 1 974 ? -33.034 9.712 13.207 1.00 98.56 974 TRP A C 1
ATOM 7896 O O . TRP A 1 974 ? -32.746 10.900 13.048 1.00 98.56 974 TRP A O 1
ATOM 7906 N N . LYS A 1 975 ? -33.138 9.171 14.421 1.00 98.56 975 LYS A N 1
ATOM 7907 C CA . LYS A 1 975 ? -32.807 9.900 15.646 1.00 98.56 975 LYS A CA 1
ATOM 7908 C C . LYS A 1 975 ? -32.347 8.978 16.765 1.00 98.56 975 LYS A C 1
ATOM 7910 O O . LYS A 1 975 ? -32.765 7.821 16.858 1.00 98.56 975 LYS A O 1
ATOM 7915 N N . VAL A 1 976 ? -31.543 9.547 17.658 1.00 98.75 976 VAL A N 1
ATOM 7916 C CA . VAL A 1 976 ? -31.226 8.976 18.967 1.00 98.75 976 VAL A CA 1
ATOM 7917 C C . VAL A 1 976 ? -32.011 9.747 20.021 1.00 98.75 976 VAL A C 1
ATOM 7919 O O . VAL A 1 976 ? -31.881 10.969 20.137 1.00 98.75 976 VAL A O 1
ATOM 7922 N N . SER A 1 977 ? -32.810 9.033 20.804 1.00 98.56 977 SER A N 1
ATOM 7923 C CA . SER A 1 977 ? -33.548 9.578 21.941 1.00 98.56 977 SER A CA 1
ATOM 7924 C C . SER A 1 977 ? -33.214 8.830 23.226 1.00 98.56 977 SER A C 1
ATOM 7926 O O . SER A 1 977 ? -32.734 7.695 23.217 1.00 98.56 977 SER A O 1
ATOM 7928 N N . LEU A 1 978 ? -33.430 9.501 24.350 1.00 98.38 978 LEU A N 1
ATOM 7929 C CA . LEU A 1 978 ? -33.281 8.946 25.685 1.00 98.38 978 LEU A CA 1
ATOM 7930 C C . LEU A 1 978 ? -34.626 8.980 26.399 1.00 98.38 978 LEU A C 1
ATOM 7932 O O . LEU A 1 978 ? -35.439 9.873 26.176 1.00 98.38 978 LEU A O 1
ATOM 7936 N N . ASN A 1 979 ? -34.830 8.030 27.298 1.00 97.50 979 ASN A N 1
ATOM 7937 C CA . ASN A 1 979 ? -35.923 8.013 28.265 1.00 97.50 979 ASN A CA 1
ATOM 7938 C C . ASN A 1 979 ? -35.369 7.460 29.586 1.00 97.50 979 ASN A C 1
ATOM 7940 O O . ASN A 1 979 ? -34.196 7.090 29.669 1.00 97.50 979 ASN A O 1
ATOM 7944 N N . TYR A 1 980 ? -36.185 7.398 30.636 1.00 95.81 980 TYR A N 1
ATOM 7945 C CA . TYR A 1 980 ? -35.773 6.835 31.919 1.00 95.81 980 TYR A CA 1
ATOM 7946 C C . TYR A 1 980 ? -35.186 5.417 31.761 1.00 95.81 980 TYR A C 1
ATOM 7948 O O . TYR A 1 980 ? -35.910 4.451 31.538 1.00 95.81 980 TYR A O 1
ATOM 7956 N N . GLY A 1 981 ? -33.861 5.302 31.900 1.00 95.44 981 GLY A N 1
ATOM 7957 C CA . GLY A 1 981 ? -33.146 4.032 31.766 1.00 95.44 981 GLY A CA 1
ATOM 7958 C C . GLY A 1 981 ? -33.111 3.465 30.343 1.00 95.44 981 GLY A C 1
ATOM 7959 O O . GLY A 1 981 ? -32.994 2.251 30.197 1.00 95.44 981 GLY A O 1
ATOM 7960 N N . GLU A 1 982 ? -33.237 4.296 29.302 1.00 97.94 982 GLU A N 1
ATOM 7961 C CA . GLU A 1 982 ? -33.295 3.832 27.910 1.00 97.94 982 GLU A CA 1
ATOM 7962 C C . GLU A 1 982 ? -32.424 4.683 26.973 1.00 97.94 982 GLU A C 1
ATOM 7964 O O . GLU A 1 982 ? -32.453 5.913 27.032 1.00 97.94 982 GLU A O 1
ATOM 7969 N N . ILE A 1 983 ? -31.699 4.016 26.067 1.00 98.31 983 ILE A N 1
ATOM 7970 C CA . ILE A 1 983 ? -31.118 4.609 24.852 1.00 98.31 983 ILE A CA 1
ATOM 7971 C C . ILE A 1 983 ? -31.873 4.027 23.661 1.00 98.31 983 ILE A C 1
ATOM 7973 O O . ILE A 1 983 ? -31.945 2.807 23.511 1.00 98.31 983 ILE A O 1
ATOM 7977 N N . ILE A 1 984 ? -32.446 4.891 22.832 1.00 98.56 984 ILE A N 1
ATOM 7978 C CA . ILE A 1 984 ? -33.411 4.511 21.806 1.00 98.56 984 ILE A CA 1
ATOM 7979 C C . ILE A 1 984 ? -32.905 4.988 20.449 1.00 98.56 984 ILE A C 1
ATOM 7981 O O . ILE A 1 984 ? -32.619 6.168 20.254 1.00 98.56 984 ILE A O 1
ATOM 7985 N N . TRP A 1 985 ? -32.848 4.065 19.496 1.00 98.69 985 TRP A N 1
ATOM 7986 C CA . TRP A 1 985 ? -32.678 4.362 18.081 1.00 98.69 985 TRP A CA 1
ATOM 7987 C C . TRP A 1 985 ? -34.029 4.275 17.378 1.00 98.69 985 TRP A C 1
ATOM 7989 O O . TRP A 1 985 ? -34.770 3.311 17.585 1.00 98.69 985 TRP A O 1
ATOM 7999 N N . THR A 1 986 ? -34.354 5.276 16.562 1.00 98.50 986 THR A N 1
ATOM 8000 C CA . THR A 1 986 ? -35.551 5.282 15.710 1.00 98.50 986 THR A CA 1
ATOM 8001 C C . THR A 1 986 ? -35.142 5.490 14.259 1.00 98.50 986 THR A C 1
ATOM 8003 O O . THR A 1 986 ? -34.427 6.447 13.972 1.00 98.50 986 THR A O 1
ATOM 8006 N N . LEU A 1 987 ? -35.649 4.636 13.369 1.00 98.31 987 LEU A N 1
ATOM 8007 C CA . LEU A 1 987 ? -35.678 4.840 11.919 1.00 98.31 987 LEU A CA 1
ATOM 8008 C C . LEU A 1 987 ? -37.116 5.054 11.470 1.00 98.31 987 LEU A C 1
ATOM 8010 O O . LEU A 1 987 ? -38.006 4.376 11.985 1.00 98.31 987 LEU A O 1
ATOM 8014 N N . GLN A 1 988 ? -37.334 5.958 10.520 1.00 98.25 988 GLN A N 1
ATOM 8015 C CA . GLN A 1 988 ? -38.649 6.228 9.950 1.00 98.25 988 GLN A CA 1
ATOM 8016 C C . GLN A 1 988 ? -38.534 6.536 8.458 1.00 98.25 988 GLN A C 1
ATOM 8018 O O . GLN A 1 988 ? -37.655 7.297 8.057 1.00 98.25 988 GLN A O 1
ATOM 8023 N N . ASP A 1 989 ? -39.405 5.940 7.651 1.00 96.81 989 ASP A N 1
ATOM 8024 C CA . ASP A 1 989 ? -39.465 6.183 6.213 1.00 96.81 989 ASP A CA 1
ATOM 8025 C C . ASP A 1 989 ? -40.415 7.331 5.840 1.00 96.81 989 ASP A C 1
ATOM 8027 O O . ASP A 1 989 ? -41.086 7.938 6.678 1.00 96.81 989 ASP A O 1
ATOM 8031 N N . THR A 1 990 ? -40.459 7.634 4.546 1.00 95.19 990 THR A N 1
ATOM 8032 C CA . THR A 1 990 ? -41.314 8.675 3.950 1.00 95.19 990 THR A CA 1
ATOM 8033 C C . THR A 1 990 ? -42.817 8.376 4.013 1.00 95.19 990 THR A C 1
ATOM 8035 O O . THR A 1 990 ? -43.619 9.262 3.726 1.00 95.19 990 THR A O 1
ATOM 8038 N N . GLN A 1 991 ? -43.212 7.163 4.412 1.00 93.50 991 GLN A N 1
ATOM 8039 C CA . GLN A 1 991 ? -44.602 6.742 4.623 1.00 93.50 991 GLN A CA 1
ATOM 8040 C C . GLN A 1 991 ? -44.960 6.659 6.117 1.00 93.50 991 GLN A C 1
ATOM 8042 O O . GLN A 1 991 ? -45.998 6.112 6.487 1.00 93.50 991 GLN A O 1
ATOM 8047 N N . GLU A 1 992 ? -44.103 7.208 6.984 1.00 95.25 992 GLU A N 1
ATOM 8048 C CA . GLU A 1 992 ? -44.223 7.192 8.442 1.00 95.25 992 GLU A CA 1
ATOM 8049 C C . GLU A 1 992 ? -44.173 5.797 9.095 1.00 95.25 992 GLU A C 1
ATOM 8051 O O . GLU A 1 992 ? -44.461 5.652 10.292 1.00 95.25 992 GLU A O 1
ATOM 8056 N N . ILE A 1 993 ? -43.730 4.768 8.363 1.00 96.12 993 ILE A N 1
ATOM 8057 C CA . ILE A 1 993 ? -43.412 3.466 8.946 1.00 96.12 993 ILE A CA 1
ATOM 8058 C C . ILE A 1 993 ? -42.105 3.618 9.715 1.00 96.12 993 ILE A C 1
ATOM 8060 O O . ILE A 1 993 ? -41.094 4.092 9.196 1.00 96.12 993 ILE A O 1
ATOM 8064 N N . LYS A 1 994 ? -42.115 3.211 10.985 1.00 96.19 994 LYS A N 1
ATOM 8065 C CA . LYS A 1 994 ? -40.964 3.352 11.879 1.00 96.19 994 LYS A CA 1
ATOM 8066 C C . LYS A 1 994 ? -40.579 2.050 12.551 1.00 96.19 994 LYS A C 1
ATOM 8068 O O . LYS A 1 994 ? -41.438 1.247 12.908 1.00 96.19 994 LYS A O 1
ATOM 8073 N N . GLN A 1 995 ? -39.288 1.910 12.826 1.00 98.00 995 GLN A N 1
ATOM 8074 C CA . GLN A 1 995 ? -38.740 0.853 13.666 1.00 98.00 995 GLN A CA 1
ATOM 8075 C C . GLN A 1 995 ? -37.925 1.450 14.812 1.00 98.00 995 GLN A C 1
ATOM 8077 O O . GLN A 1 995 ? -37.241 2.463 14.647 1.00 98.00 995 GLN A O 1
ATOM 8082 N N . ARG A 1 996 ? -38.001 0.820 15.989 1.00 97.81 996 ARG A N 1
ATOM 8083 C CA . ARG A 1 996 ? -37.280 1.256 17.190 1.00 97.81 996 ARG A CA 1
ATOM 8084 C C . ARG A 1 996 ? -36.512 0.103 17.815 1.00 97.81 996 ARG A C 1
ATOM 8086 O O . ARG A 1 996 ? -37.098 -0.931 18.123 1.00 97.81 996 ARG A O 1
ATOM 8093 N N . VAL A 1 997 ? -35.227 0.311 18.076 1.00 97.12 997 VAL A N 1
ATOM 8094 C CA . VAL A 1 997 ? -34.387 -0.616 18.849 1.00 97.12 997 VAL A CA 1
ATOM 8095 C C . VAL A 1 997 ? -33.881 0.100 20.098 1.00 97.12 997 VAL A C 1
ATOM 8097 O O . VAL A 1 997 ? -33.547 1.285 20.054 1.00 97.12 997 VAL A O 1
ATOM 8100 N N . VAL A 1 998 ? -33.908 -0.589 21.240 1.00 97.19 998 VAL A N 1
ATOM 8101 C CA . VAL A 1 998 ? -33.704 0.032 22.553 1.00 97.19 998 VAL A CA 1
ATOM 8102 C C . VAL A 1 998 ? -32.706 -0.749 23.392 1.00 97.19 998 VAL A C 1
ATOM 8104 O O . VAL A 1 998 ? -32.791 -1.967 23.519 1.00 97.19 998 VAL A O 1
ATOM 8107 N N . PHE A 1 999 ? -31.794 -0.027 24.032 1.00 97.75 999 PHE A N 1
ATOM 8108 C CA . PHE A 1 999 ? -31.004 -0.534 25.145 1.00 97.75 999 PHE A CA 1
ATOM 8109 C C . PHE A 1 999 ? -31.620 -0.054 26.461 1.00 97.75 999 PHE A C 1
ATOM 8111 O O . PHE A 1 999 ? -31.734 1.149 26.692 1.00 97.75 999 PHE A O 1
ATOM 8118 N N . LYS A 1 1000 ? -32.003 -0.999 27.329 1.00 96.75 1000 LYS A N 1
ATOM 8119 C CA . LYS A 1 1000 ? -32.578 -0.726 28.653 1.00 96.75 1000 LYS A CA 1
ATOM 8120 C C . LYS A 1 1000 ? -31.553 -0.971 29.758 1.00 96.75 1000 LYS A C 1
ATOM 8122 O O . LYS A 1 1000 ? -30.941 -2.036 29.802 1.00 96.75 1000 LYS A O 1
ATOM 8127 N N . TYR A 1 1001 ? -31.429 -0.034 30.694 1.00 95.56 1001 TYR A N 1
ATOM 8128 C CA . TYR A 1 1001 ? -30.584 -0.151 31.882 1.00 95.56 1001 TYR A CA 1
ATOM 8129 C C . TYR A 1 1001 ? -31.336 0.263 33.154 1.00 95.56 1001 TYR A C 1
ATOM 8131 O O . TYR A 1 1001 ? -31.969 1.314 33.229 1.00 95.56 1001 TYR A O 1
ATOM 8139 N N . SER A 1 1002 ? -31.266 -0.582 34.187 1.00 94.12 1002 SER A N 1
ATOM 8140 C CA . SER A 1 1002 ? -31.984 -0.362 35.449 1.00 94.12 1002 SER A CA 1
ATOM 8141 C C . SER A 1 1002 ? -31.323 0.716 36.312 1.00 94.12 1002 SER A C 1
ATOM 8143 O O . SER A 1 1002 ? -30.107 0.703 36.501 1.00 94.12 1002 SER A O 1
ATOM 8145 N N . GLN A 1 1003 ? -32.141 1.592 36.907 1.00 94.62 1003 GLN A N 1
ATOM 8146 C CA . GLN A 1 1003 ? -31.747 2.506 37.994 1.00 94.62 1003 GLN A CA 1
ATOM 8147 C C . GLN A 1 1003 ? -31.850 1.850 39.387 1.00 94.62 1003 GLN A C 1
ATOM 8149 O O . GLN A 1 1003 ? -31.395 2.415 40.381 1.00 94.62 1003 GLN A O 1
ATOM 8154 N N . MET A 1 1004 ? -32.439 0.653 39.465 1.00 93.31 1004 MET A N 1
ATOM 8155 C CA . MET A 1 1004 ? -32.585 -0.160 40.675 1.00 93.31 1004 MET A CA 1
ATOM 8156 C C . MET A 1 1004 ? -31.498 -1.240 40.672 1.00 93.31 1004 MET A C 1
ATOM 8158 O O . MET A 1 1004 ? -31.744 -2.395 40.325 1.00 93.31 1004 MET A O 1
ATOM 8162 N N . ILE A 1 1005 ? -30.263 -0.839 40.959 1.00 93.31 1005 ILE A N 1
ATOM 8163 C CA . ILE A 1 1005 ? -29.078 -1.699 40.905 1.00 93.31 1005 ILE A CA 1
ATOM 8164 C C . ILE A 1 1005 ? -28.049 -1.210 41.916 1.00 93.31 1005 ILE A C 1
ATOM 8166 O O . ILE A 1 1005 ? -27.883 -0.004 42.076 1.00 93.31 1005 ILE A O 1
ATOM 8170 N N . ASN A 1 1006 ? -27.323 -2.126 42.564 1.00 92.62 1006 ASN A N 1
ATOM 8171 C CA . ASN A 1 1006 ? -26.290 -1.763 43.537 1.00 92.62 1006 ASN A CA 1
ATOM 8172 C C . ASN A 1 1006 ? -25.284 -0.772 42.938 1.00 92.62 1006 ASN A C 1
ATOM 8174 O O . ASN A 1 1006 ? -25.203 0.372 43.377 1.00 92.62 1006 ASN A O 1
ATOM 8178 N N . ILE A 1 1007 ? -24.542 -1.202 41.920 1.00 93.44 1007 ILE A N 1
ATOM 8179 C CA . ILE A 1 1007 ? -23.565 -0.386 41.199 1.00 93.44 1007 ILE A CA 1
ATOM 8180 C C . ILE A 1 1007 ? -23.757 -0.684 39.717 1.00 93.44 1007 ILE A C 1
ATOM 8182 O O . ILE A 1 1007 ? -23.828 -1.848 39.328 1.00 93.44 1007 ILE A O 1
ATOM 8186 N N . SER A 1 1008 ? -23.910 0.365 38.913 1.00 93.56 1008 SER A N 1
ATOM 8187 C CA . SER A 1 1008 ? -24.227 0.245 37.492 1.00 93.56 1008 SER A CA 1
ATOM 8188 C C . SER A 1 1008 ? -22.979 0.330 36.621 1.00 93.56 1008 SER A C 1
ATOM 8190 O O . SER A 1 1008 ? -22.068 1.116 36.890 1.00 93.56 1008 SER A O 1
ATOM 8192 N N . ASP A 1 1009 ? -22.995 -0.411 35.516 1.00 92.94 1009 ASP A N 1
ATOM 8193 C CA . ASP A 1 1009 ? -22.031 -0.253 34.426 1.00 92.94 1009 ASP A CA 1
ATOM 8194 C C . ASP A 1 1009 ? -22.344 0.954 33.523 1.00 92.94 1009 ASP A C 1
ATOM 8196 O O . ASP A 1 1009 ? -21.520 1.334 32.700 1.00 92.94 1009 ASP A O 1
ATOM 8200 N N . TYR A 1 1010 ? -23.500 1.605 33.720 1.00 95.25 1010 TYR A N 1
ATOM 8201 C CA . TYR A 1 1010 ? -24.060 2.578 32.776 1.00 95.25 1010 TYR A CA 1
ATOM 8202 C C . TYR A 1 1010 ? -24.401 3.936 33.408 1.00 95.25 1010 TYR A C 1
ATOM 8204 O O . TYR A 1 1010 ? -24.125 4.980 32.822 1.00 95.25 1010 TYR A O 1
ATOM 8212 N N . ILE A 1 1011 ? -25.015 3.950 34.599 1.00 96.94 1011 ILE A N 1
ATOM 8213 C CA . ILE A 1 1011 ? -25.527 5.190 35.215 1.00 96.94 1011 ILE A CA 1
ATOM 8214 C C . ILE A 1 1011 ? -24.373 6.161 35.477 1.00 96.94 1011 ILE A C 1
ATOM 8216 O O . ILE A 1 1011 ? -23.496 5.870 36.288 1.00 96.94 1011 ILE A O 1
ATOM 8220 N N . ASN A 1 1012 ? -24.418 7.329 34.832 1.00 97.50 1012 ASN A N 1
ATOM 8221 C CA . ASN A 1 1012 ? -23.396 8.373 34.893 1.00 97.50 1012 ASN A CA 1
ATOM 8222 C C . ASN A 1 1012 ? -21.988 7.940 34.436 1.00 97.50 1012 ASN A C 1
ATOM 8224 O O . ASN A 1 1012 ? -21.008 8.601 34.765 1.00 97.50 1012 ASN A O 1
ATOM 8228 N N . ARG A 1 1013 ? -21.862 6.850 33.671 1.00 97.81 1013 ARG A N 1
ATOM 8229 C CA . ARG A 1 1013 ? -20.577 6.358 33.144 1.00 97.81 1013 ARG A CA 1
ATOM 8230 C C . ARG A 1 1013 ? -20.516 6.538 31.634 1.00 97.81 1013 ARG A C 1
ATOM 8232 O O . ARG A 1 1013 ? -21.555 6.585 30.978 1.00 97.81 1013 ARG A O 1
ATOM 8239 N N . TRP A 1 1014 ? -19.314 6.683 31.087 1.00 98.12 1014 TRP A N 1
ATOM 8240 C CA . TRP A 1 1014 ? -19.116 6.704 29.641 1.00 98.12 1014 TRP A CA 1
ATOM 8241 C C . TRP A 1 1014 ? -19.478 5.346 29.026 1.00 98.12 1014 TRP A C 1
ATOM 8243 O O . TRP A 1 1014 ? -18.930 4.312 29.401 1.00 98.12 1014 TRP A O 1
ATOM 8253 N N . ILE A 1 1015 ? -20.393 5.368 28.062 1.00 97.88 1015 ILE A N 1
ATOM 8254 C CA . ILE A 1 1015 ? -20.896 4.208 27.325 1.00 97.88 1015 ILE A CA 1
ATOM 8255 C C . ILE A 1 1015 ? -20.548 4.397 25.856 1.00 97.88 1015 ILE A C 1
ATOM 8257 O O . ILE A 1 1015 ? -20.865 5.439 25.288 1.00 97.88 1015 ILE A O 1
ATOM 8261 N N . PHE A 1 1016 ? -19.952 3.388 25.229 1.00 98.19 1016 PHE A N 1
ATOM 8262 C CA . PHE A 1 1016 ? -19.783 3.356 23.783 1.00 98.19 1016 PHE A CA 1
ATOM 8263 C C . PHE A 1 1016 ? -21.019 2.747 23.127 1.00 98.19 1016 PHE A C 1
ATOM 8265 O O . PHE A 1 1016 ? -21.350 1.588 23.379 1.00 98.19 1016 PHE A O 1
ATOM 8272 N N . VAL A 1 1017 ? -21.695 3.527 22.294 1.00 98.50 1017 VAL A N 1
ATOM 8273 C CA . VAL A 1 1017 ? -22.879 3.115 21.543 1.00 98.50 1017 VAL A CA 1
ATOM 8274 C C . VAL A 1 1017 ? -22.483 2.946 20.083 1.00 98.50 1017 VAL A C 1
ATOM 8276 O O . VAL A 1 1017 ? -21.805 3.798 19.510 1.00 98.50 1017 VAL A O 1
ATOM 8279 N N . THR A 1 1018 ? -22.911 1.853 19.458 1.00 98.69 1018 THR A N 1
ATOM 8280 C CA . THR A 1 1018 ? -22.843 1.697 18.000 1.00 98.69 1018 THR A CA 1
ATOM 8281 C C . THR A 1 1018 ? -24.170 1.167 17.490 1.00 98.69 1018 THR A C 1
ATOM 8283 O O . THR A 1 1018 ? -24.698 0.205 18.039 1.00 98.69 1018 THR A O 1
ATOM 8286 N N . ILE A 1 1019 ? -24.716 1.793 16.454 1.00 98.62 1019 ILE A N 1
ATOM 8287 C CA . ILE A 1 1019 ? -25.908 1.319 15.758 1.00 98.62 1019 ILE A CA 1
ATOM 8288 C C . ILE A 1 1019 ? -25.523 1.010 14.320 1.00 98.62 1019 ILE A C 1
ATOM 8290 O O . ILE A 1 1019 ? -24.888 1.842 13.674 1.00 98.62 1019 ILE A O 1
ATOM 8294 N N . THR A 1 1020 ? -25.914 -0.159 13.823 1.00 98.50 1020 THR A N 1
ATOM 8295 C CA . THR A 1 1020 ? -25.703 -0.558 12.428 1.00 98.50 1020 THR A CA 1
ATOM 8296 C C . THR A 1 1020 ? -27.043 -0.868 11.774 1.00 98.50 1020 THR A C 1
ATOM 8298 O O . THR A 1 1020 ? -27.931 -1.439 12.409 1.00 98.50 1020 THR A O 1
ATOM 8301 N N . ASN A 1 1021 ? -27.229 -0.445 10.524 1.00 98.25 1021 ASN A N 1
ATOM 8302 C CA . ASN A 1 1021 ? -28.494 -0.563 9.807 1.00 98.25 1021 ASN A CA 1
ATOM 8303 C C . ASN A 1 1021 ? -28.253 -1.242 8.462 1.00 98.25 1021 ASN A C 1
ATOM 8305 O O . ASN A 1 1021 ? -27.620 -0.672 7.575 1.00 98.25 1021 ASN A O 1
ATOM 8309 N N . ASN A 1 1022 ? -28.776 -2.459 8.325 1.00 96.88 1022 ASN A N 1
ATOM 8310 C CA . ASN A 1 1022 ? -28.823 -3.179 7.064 1.00 96.88 1022 ASN A CA 1
ATOM 8311 C C . ASN A 1 1022 ? -30.251 -3.157 6.531 1.00 96.88 1022 ASN A C 1
ATOM 8313 O O . ASN A 1 1022 ? -31.127 -3.807 7.106 1.00 96.88 1022 ASN A O 1
ATOM 8317 N N . ARG A 1 1023 ? -30.484 -2.412 5.448 1.00 95.31 1023 ARG A N 1
ATOM 8318 C CA . ARG A 1 1023 ? -31.834 -2.192 4.914 1.00 95.31 1023 ARG A CA 1
ATOM 8319 C C . ARG A 1 1023 ? -32.520 -3.470 4.463 1.00 95.31 1023 ARG A C 1
ATOM 8321 O O . ARG A 1 1023 ? -33.726 -3.571 4.596 1.00 95.31 1023 ARG A O 1
ATOM 8328 N N . LEU A 1 1024 ? -31.753 -4.469 4.038 1.00 92.31 1024 LEU A N 1
ATOM 8329 C CA . LEU A 1 1024 ? -32.267 -5.772 3.612 1.00 92.31 1024 LEU A CA 1
ATOM 8330 C C . LEU A 1 1024 ? -32.522 -6.724 4.793 1.00 92.31 1024 LEU A C 1
ATOM 8332 O O . LEU A 1 1024 ? -32.948 -7.857 4.590 1.00 92.31 1024 LEU A O 1
ATOM 8336 N N . ASN A 1 1025 ? -32.209 -6.311 6.028 1.00 93.56 1025 ASN A N 1
ATOM 8337 C CA . ASN A 1 1025 ? -32.274 -7.174 7.203 1.00 93.56 1025 ASN A CA 1
ATOM 8338 C C . ASN A 1 1025 ? -32.632 -6.389 8.480 1.00 93.56 1025 ASN A C 1
ATOM 8340 O O . ASN A 1 1025 ? -33.802 -6.087 8.717 1.00 93.56 1025 ASN A O 1
ATOM 8344 N N . ASN A 1 1026 ? -31.637 -6.066 9.317 1.00 96.50 1026 ASN A N 1
ATOM 8345 C CA . ASN A 1 1026 ? -31.840 -5.605 10.689 1.00 96.50 1026 ASN A CA 1
ATOM 8346 C C . ASN A 1 1026 ? -31.162 -4.260 10.986 1.00 96.50 1026 ASN A C 1
ATOM 8348 O O . ASN A 1 1026 ? -30.076 -3.964 10.488 1.00 96.50 1026 ASN A O 1
ATOM 8352 N N . SER A 1 1027 ? -31.764 -3.513 11.911 1.00 98.12 1027 SER A N 1
ATOM 8353 C CA . SER A 1 1027 ? -31.104 -2.479 12.711 1.00 98.12 1027 SER A CA 1
ATOM 8354 C C . SER A 1 1027 ? -30.617 -3.094 14.025 1.00 98.12 1027 SER A C 1
ATOM 8356 O O . SER A 1 1027 ? -31.396 -3.753 14.718 1.00 98.12 1027 SER A O 1
ATOM 8358 N N . LYS A 1 1028 ? -29.340 -2.915 14.367 1.00 98.62 1028 LYS A N 1
ATOM 8359 C CA . LYS A 1 1028 ? -28.663 -3.552 15.508 1.00 98.62 1028 LYS A CA 1
ATOM 8360 C C . LYS A 1 1028 ? -28.071 -2.492 16.429 1.00 98.62 1028 LYS A C 1
ATOM 8362 O O . LYS A 1 1028 ? -27.391 -1.590 15.950 1.00 98.62 1028 LYS A O 1
ATOM 8367 N N . ILE A 1 1029 ? -28.271 -2.620 17.741 1.00 98.44 1029 ILE A N 1
ATOM 8368 C CA . ILE A 1 1029 ? -27.642 -1.747 18.745 1.00 98.44 1029 ILE A CA 1
ATOM 8369 C C . ILE A 1 1029 ? -26.590 -2.513 19.548 1.00 98.44 1029 ILE A C 1
ATOM 8371 O O . ILE A 1 1029 ? -26.853 -3.580 20.106 1.00 98.44 1029 ILE A O 1
ATOM 8375 N N . TYR A 1 1030 ? -25.397 -1.937 19.630 1.00 98.31 1030 TYR A N 1
ATOM 8376 C CA . TYR A 1 1030 ? -24.254 -2.435 20.377 1.00 98.31 1030 TYR A CA 1
ATOM 8377 C C . TYR A 1 1030 ? -23.909 -1.472 21.512 1.00 98.31 1030 TYR A C 1
ATOM 8379 O O . TYR A 1 1030 ? -23.926 -0.253 21.336 1.00 98.31 1030 TYR A O 1
ATOM 8387 N N . ILE A 1 1031 ? -23.541 -2.029 22.663 1.00 98.06 1031 ILE A N 1
ATOM 8388 C CA . ILE A 1 1031 ? -23.083 -1.297 23.843 1.00 98.06 1031 ILE A CA 1
ATOM 8389 C C . ILE A 1 1031 ? -21.726 -1.853 24.265 1.00 98.06 1031 ILE A C 1
ATOM 8391 O O . ILE A 1 1031 ? -21.577 -3.059 24.468 1.00 98.06 1031 ILE A O 1
ATOM 8395 N N . ASN A 1 1032 ? -20.724 -0.978 24.385 1.00 96.31 1032 ASN A N 1
ATOM 8396 C CA . ASN A 1 1032 ? -19.354 -1.321 24.782 1.00 96.31 1032 ASN A CA 1
ATOM 8397 C C . ASN A 1 1032 ? -18.773 -2.494 23.963 1.00 96.31 1032 ASN A C 1
ATOM 8399 O O . ASN A 1 1032 ? -18.193 -3.435 24.508 1.00 96.31 1032 ASN A O 1
ATOM 8403 N N . GLY A 1 1033 ? -19.000 -2.463 22.643 1.00 94.12 1033 GLY A N 1
ATOM 8404 C CA . GLY A 1 1033 ? -18.504 -3.463 21.692 1.00 94.12 1033 GLY A CA 1
ATOM 8405 C C . GLY A 1 1033 ? -19.324 -4.757 21.593 1.00 94.12 1033 GLY A C 1
ATOM 8406 O O . GLY A 1 1033 ? -18.894 -5.705 20.932 1.00 94.12 1033 GLY A O 1
ATOM 8407 N N . ARG A 1 1034 ? -20.483 -4.846 22.262 1.00 95.19 1034 ARG A N 1
ATOM 8408 C CA . ARG A 1 1034 ? -21.320 -6.059 22.330 1.00 95.19 1034 ARG A CA 1
ATOM 8409 C C . ARG A 1 1034 ? -22.727 -5.800 21.810 1.00 95.19 1034 ARG A C 1
ATOM 8411 O O . ARG A 1 1034 ? -23.327 -4.803 22.191 1.00 95.19 1034 ARG A O 1
ATOM 8418 N N . LEU A 1 1035 ? -23.249 -6.701 20.977 1.00 97.38 1035 LEU A N 1
ATOM 8419 C CA . LEU A 1 1035 ? -24.628 -6.640 20.485 1.00 97.38 1035 LEU A CA 1
ATOM 8420 C C . LEU A 1 1035 ? -25.607 -6.786 21.657 1.00 97.38 1035 LEU A C 1
ATOM 8422 O O . LEU A 1 1035 ? -25.439 -7.685 22.481 1.00 97.38 1035 LEU A O 1
ATOM 8426 N N . ILE A 1 1036 ? -26.617 -5.919 21.720 1.00 96.00 1036 ILE A N 1
ATOM 8427 C CA . ILE A 1 1036 ? -27.644 -5.918 22.770 1.00 96.00 1036 ILE A CA 1
ATOM 8428 C C . ILE A 1 1036 ? -29.012 -6.325 22.226 1.00 96.00 1036 ILE A C 1
ATOM 8430 O O . ILE A 1 1036 ? -29.665 -7.185 22.808 1.00 96.00 1036 ILE A O 1
ATOM 8434 N N . ASP A 1 1037 ? -29.456 -5.700 21.136 1.00 97.38 1037 ASP A N 1
ATOM 8435 C CA . ASP A 1 1037 ? -30.757 -5.964 20.516 1.00 97.38 1037 ASP A CA 1
ATOM 8436 C C . ASP A 1 1037 ? -30.664 -5.737 19.000 1.00 97.38 1037 ASP A C 1
ATOM 8438 O O . ASP A 1 1037 ? -29.774 -5.034 18.510 1.00 97.38 1037 ASP A O 1
ATOM 8442 N N . GLN A 1 1038 ? -31.593 -6.333 18.259 1.00 97.69 1038 GLN A N 1
ATOM 8443 C CA . GLN A 1 1038 ? -31.757 -6.135 16.826 1.00 97.69 1038 GLN A CA 1
ATOM 8444 C C . GLN A 1 1038 ? -33.238 -6.178 16.437 1.00 97.69 1038 GLN A C 1
ATOM 8446 O O . GLN A 1 1038 ? -34.042 -6.865 17.075 1.00 97.69 1038 GLN A O 1
ATOM 8451 N N . LYS A 1 1039 ? -33.612 -5.435 15.395 1.00 97.94 1039 LYS A N 1
ATOM 8452 C CA . LYS A 1 1039 ? -34.985 -5.369 14.879 1.00 97.94 1039 LYS A CA 1
ATOM 8453 C C . LYS A 1 1039 ? -34.998 -5.410 13.353 1.00 97.94 1039 LYS A C 1
ATOM 8455 O O . LYS A 1 1039 ? -34.151 -4.744 12.758 1.00 97.94 1039 LYS A O 1
ATOM 8460 N N . PRO A 1 1040 ? -35.961 -6.108 12.731 1.00 97.06 1040 PRO A N 1
ATOM 8461 C CA . PRO A 1 1040 ? -36.099 -6.115 11.280 1.00 97.06 1040 PRO A CA 1
ATOM 8462 C C . PRO A 1 1040 ? -36.484 -4.724 10.772 1.00 97.06 1040 PRO A C 1
ATOM 8464 O O . PRO A 1 1040 ? -37.323 -4.052 11.380 1.00 97.06 1040 PRO A O 1
ATOM 8467 N N . ILE A 1 1041 ? -35.856 -4.300 9.676 1.00 97.25 1041 ILE A N 1
ATOM 8468 C CA . ILE A 1 1041 ? -36.123 -3.022 8.996 1.00 97.25 1041 ILE A CA 1
ATOM 8469 C C . ILE A 1 1041 ? -36.342 -3.172 7.488 1.00 97.25 1041 ILE A C 1
ATOM 8471 O O . ILE A 1 1041 ? -36.527 -2.163 6.816 1.00 97.25 1041 ILE A O 1
ATOM 8475 N N . SER A 1 1042 ? -36.359 -4.400 6.963 1.00 92.94 1042 SER A N 1
ATOM 8476 C CA . SER A 1 1042 ? -36.633 -4.661 5.543 1.00 92.94 1042 SER A CA 1
ATOM 8477 C C . SER A 1 1042 ? -38.017 -4.207 5.091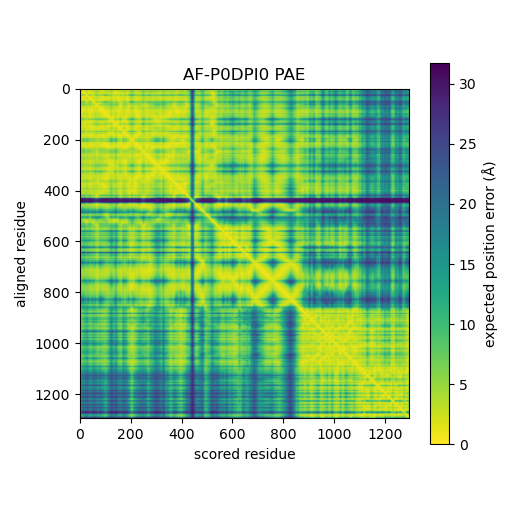 1.00 92.94 1042 SER A C 1
ATOM 8479 O O . SER A 1 1042 ? -38.230 -3.983 3.917 1.00 92.94 1042 SER A O 1
ATOM 8481 N N . ASN A 1 1043 ? -38.955 -4.002 6.016 1.00 91.94 1043 ASN A N 1
ATOM 8482 C CA . ASN A 1 1043 ? -40.282 -3.480 5.705 1.00 91.94 1043 ASN A CA 1
ATOM 8483 C C . ASN A 1 1043 ? -40.359 -1.939 5.624 1.00 91.94 1043 ASN A C 1
ATOM 8485 O O . ASN A 1 1043 ? -41.467 -1.418 5.506 1.00 91.94 1043 ASN A O 1
ATOM 8489 N N . LEU A 1 1044 ? -39.248 -1.210 5.798 1.00 94.19 1044 LEU A N 1
ATOM 8490 C CA . LEU A 1 1044 ? -39.209 0.250 5.643 1.00 94.19 1044 LEU A CA 1
ATOM 8491 C C . LEU A 1 1044 ? -38.887 0.598 4.190 1.00 94.19 1044 LEU A C 1
ATOM 8493 O O . LEU A 1 1044 ? -37.877 0.132 3.663 1.00 94.19 1044 LEU A O 1
ATOM 8497 N N . GLY A 1 1045 ? -39.679 1.492 3.597 1.00 92.94 1045 GLY A N 1
ATOM 8498 C CA . GLY A 1 1045 ? -39.438 2.032 2.262 1.00 92.94 1045 GLY A CA 1
ATOM 8499 C C . GLY A 1 1045 ? -38.307 3.064 2.234 1.00 92.94 1045 GLY A C 1
ATOM 8500 O O . GLY A 1 1045 ? -37.351 3.017 3.009 1.00 92.94 1045 GLY A O 1
ATOM 8501 N N . ASN A 1 1046 ? -38.401 4.046 1.337 1.00 94.06 1046 ASN A N 1
ATOM 8502 C CA . ASN A 1 1046 ? -37.358 5.063 1.209 1.00 94.06 1046 ASN A CA 1
ATOM 8503 C C . ASN A 1 1046 ? -37.273 5.925 2.476 1.00 94.06 1046 ASN A C 1
ATOM 8505 O O . ASN A 1 1046 ? -38.272 6.530 2.878 1.00 94.06 1046 ASN A O 1
ATOM 8509 N N . ILE A 1 1047 ? -36.077 6.018 3.058 1.00 96.75 1047 ILE A N 1
ATOM 8510 C CA . ILE A 1 1047 ? -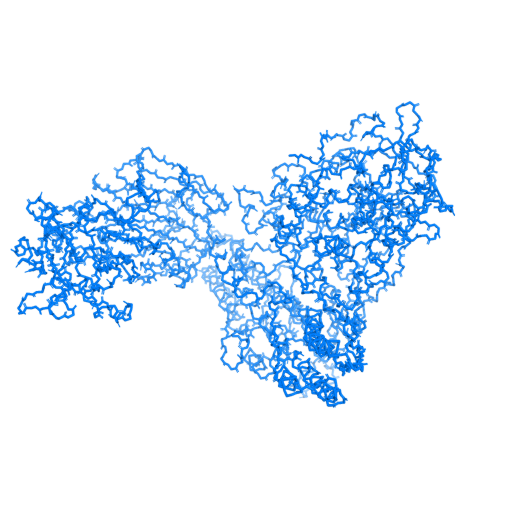35.785 6.930 4.166 1.00 96.75 1047 ILE A CA 1
ATOM 8511 C C . ILE A 1 1047 ? -35.000 8.103 3.593 1.00 96.75 1047 ILE A C 1
ATOM 8513 O O . ILE A 1 1047 ? -33.871 7.934 3.149 1.00 96.75 1047 ILE A O 1
ATOM 8517 N N . HIS A 1 1048 ? -35.598 9.285 3.655 1.00 95.81 1048 HIS A N 1
ATOM 8518 C CA . HIS A 1 1048 ? -34.972 10.567 3.354 1.00 95.81 1048 HIS A CA 1
ATOM 8519 C C . HIS A 1 1048 ? -34.672 11.281 4.678 1.00 95.81 1048 HIS A C 1
ATOM 8521 O O . HIS A 1 1048 ? -35.596 11.723 5.360 1.00 95.81 1048 HIS A O 1
ATOM 8527 N N . ALA A 1 1049 ? -33.407 11.308 5.088 1.00 96.31 1049 ALA A N 1
ATOM 8528 C CA . ALA A 1 1049 ? -32.957 11.957 6.316 1.00 96.31 1049 ALA A CA 1
ATOM 8529 C C . ALA A 1 1049 ? -32.708 13.462 6.109 1.00 96.31 1049 ALA A C 1
ATOM 8531 O O . ALA A 1 1049 ? -32.678 13.951 4.981 1.00 96.31 1049 ALA A O 1
ATOM 8532 N N . SER A 1 1050 ? -32.517 14.206 7.201 1.00 96.06 1050 SER A N 1
ATOM 8533 C CA . SER A 1 1050 ? -32.285 15.654 7.124 1.00 96.06 1050 SER A CA 1
ATOM 8534 C C . SER A 1 1050 ? -30.922 16.018 6.533 1.00 96.06 1050 SER A C 1
ATOM 8536 O O . SER A 1 1050 ? -29.924 15.318 6.705 1.00 96.06 1050 SER A O 1
ATOM 8538 N N . ASN A 1 1051 ? -30.854 17.188 5.893 1.00 95.56 1051 ASN A N 1
ATOM 8539 C CA . ASN A 1 1051 ? -29.604 17.799 5.437 1.00 95.56 1051 ASN A CA 1
ATOM 8540 C C . ASN A 1 1051 ? -28.682 18.228 6.594 1.00 95.56 1051 ASN A C 1
ATOM 8542 O O . ASN A 1 1051 ? -27.536 18.624 6.360 1.00 95.56 1051 ASN A O 1
ATOM 8546 N N . ASN A 1 1052 ? -29.168 18.198 7.837 1.00 96.25 1052 ASN A N 1
ATOM 8547 C CA . ASN A 1 1052 ? -28.372 18.480 9.021 1.00 96.25 1052 ASN A CA 1
ATOM 8548 C C . ASN A 1 1052 ? -28.511 17.388 10.089 1.00 96.25 1052 ASN A C 1
ATOM 8550 O O . ASN A 1 1052 ? -29.481 16.637 10.120 1.00 96.25 1052 ASN A O 1
ATOM 8554 N N . ILE A 1 1053 ? -27.533 17.333 10.991 1.00 98.25 1053 ILE A N 1
ATOM 8555 C CA . ILE A 1 1053 ? -27.614 16.551 12.226 1.00 98.25 1053 ILE A CA 1
ATOM 8556 C C . ILE A 1 1053 ? -27.604 17.528 13.397 1.00 98.25 1053 ILE A C 1
ATOM 8558 O O . ILE A 1 1053 ? -26.629 18.259 13.601 1.00 98.25 1053 ILE A O 1
ATOM 8562 N N . MET A 1 1054 ? -28.680 17.520 14.181 1.00 98.44 1054 MET A N 1
ATOM 8563 C CA . MET A 1 1054 ? -28.859 18.394 15.335 1.00 98.44 1054 MET A CA 1
ATOM 8564 C C . MET A 1 1054 ? -28.571 17.649 16.638 1.00 98.44 1054 MET A C 1
ATOM 8566 O O . MET A 1 1054 ? -29.314 16.751 17.035 1.00 98.44 1054 MET A O 1
ATOM 8570 N N . PHE A 1 1055 ? -27.528 18.070 17.345 1.00 98.62 1055 PHE A N 1
ATOM 8571 C CA . PHE A 1 1055 ? -27.206 17.630 18.697 1.00 98.62 1055 PHE A CA 1
ATOM 8572 C C . PHE A 1 1055 ? -27.795 18.634 19.689 1.00 98.62 1055 PHE A C 1
ATOM 8574 O O . PHE A 1 1055 ? -27.227 19.707 19.895 1.00 98.62 1055 PHE A O 1
ATOM 8581 N N . LYS A 1 1056 ? -28.947 18.315 20.283 1.00 98.12 1056 LYS A N 1
ATOM 8582 C CA . LYS A 1 1056 ? -29.668 19.156 21.256 1.00 98.12 1056 LYS A CA 1
ATOM 8583 C C . LYS A 1 1056 ? -30.560 18.264 22.116 1.00 98.12 1056 LYS A C 1
ATOM 8585 O O . LYS A 1 1056 ? -31.089 17.285 21.604 1.00 98.12 1056 LYS A O 1
ATOM 8590 N N . LEU A 1 1057 ? -30.785 18.623 23.381 1.00 98.25 1057 LEU A N 1
ATOM 8591 C CA . LEU A 1 1057 ? -31.868 18.034 24.175 1.00 98.25 1057 LEU A CA 1
ATOM 8592 C C . LEU A 1 1057 ? -33.206 18.625 23.716 1.00 98.25 1057 LEU A C 1
ATOM 8594 O O . LEU A 1 1057 ? -33.454 19.812 23.907 1.00 98.25 1057 LEU A O 1
ATOM 8598 N N . ASP A 1 1058 ? -34.062 17.803 23.116 1.00 96.94 1058 ASP A N 1
ATOM 8599 C CA . ASP A 1 1058 ? -35.344 18.236 22.555 1.00 96.94 1058 ASP A CA 1
ATOM 8600 C C . ASP A 1 1058 ? -36.512 17.438 23.150 1.00 96.94 1058 ASP A C 1
ATOM 8602 O O . ASP A 1 1058 ? -36.533 16.207 23.098 1.00 96.94 1058 ASP A O 1
ATOM 8606 N N . GLY A 1 1059 ? -37.474 18.135 23.765 1.00 96.06 1059 GLY A N 1
ATOM 8607 C CA . GLY A 1 1059 ? -38.607 17.521 24.475 1.00 96.06 1059 GLY A CA 1
ATOM 8608 C C . GLY A 1 1059 ? -38.316 17.051 25.912 1.00 96.06 1059 GLY A C 1
ATOM 8609 O O . GLY A 1 1059 ? -39.157 16.388 26.526 1.00 96.06 1059 GLY A O 1
ATOM 8610 N N . CYS A 1 1060 ? -37.150 17.390 26.478 1.00 97.31 1060 CYS A N 1
ATOM 8611 C CA . CYS A 1 1060 ? -36.796 17.047 27.859 1.00 97.31 1060 CYS A CA 1
ATOM 8612 C C . CYS A 1 1060 ? -37.494 17.978 28.862 1.00 97.31 1060 CYS A C 1
ATOM 8614 O O . CYS A 1 1060 ? -37.249 19.183 28.881 1.00 97.31 1060 CYS A O 1
ATOM 8616 N N . ARG A 1 1061 ? -38.330 17.413 29.739 1.00 96.75 1061 ARG A N 1
ATOM 8617 C CA . ARG A 1 1061 ? -39.051 18.153 30.789 1.00 96.75 1061 ARG A CA 1
ATOM 8618 C C . ARG A 1 1061 ? -38.193 18.450 32.021 1.00 96.75 1061 ARG A C 1
ATOM 8620 O O . ARG A 1 1061 ? -38.506 19.371 32.768 1.00 96.75 1061 ARG A O 1
ATOM 8627 N N . ASP A 1 1062 ? -37.127 17.681 32.249 1.00 95.25 1062 ASP A N 1
ATOM 8628 C CA . ASP A 1 1062 ? -36.158 17.950 33.317 1.00 95.25 1062 ASP A CA 1
ATOM 8629 C C . ASP A 1 1062 ? -35.236 19.110 32.908 1.00 95.25 1062 ASP A C 1
ATOM 8631 O O . ASP A 1 1062 ? -34.362 18.958 32.051 1.00 95.25 1062 ASP A O 1
ATOM 8635 N N . THR A 1 1063 ? -35.423 20.279 33.523 1.00 94.25 1063 THR A N 1
ATOM 8636 C CA . THR A 1 1063 ? -34.639 21.498 33.257 1.00 94.25 1063 THR A CA 1
ATOM 8637 C C . THR A 1 1063 ? -33.175 21.381 33.673 1.00 94.25 1063 THR A C 1
ATOM 8639 O O . THR A 1 1063 ? -32.345 22.151 33.199 1.00 94.25 1063 THR A O 1
ATOM 8642 N N . HIS A 1 1064 ? -32.838 20.429 34.546 1.00 95.44 1064 HIS A N 1
ATOM 8643 C CA . HIS A 1 1064 ? -31.470 20.193 35.012 1.00 95.44 1064 HIS A CA 1
ATOM 8644 C C . HIS A 1 1064 ? -30.769 19.075 34.238 1.00 95.44 1064 HIS A C 1
ATOM 8646 O O . HIS A 1 1064 ? -29.625 18.728 34.543 1.00 95.44 1064 HIS A O 1
ATOM 8652 N N . ARG A 1 1065 ? -31.437 18.498 33.233 1.00 97.25 1065 ARG A N 1
ATOM 8653 C CA . ARG A 1 1065 ? -30.849 17.460 32.401 1.00 97.25 1065 ARG A CA 1
ATOM 8654 C C . ARG A 1 1065 ? -29.723 18.021 31.544 1.00 97.25 1065 ARG A C 1
ATOM 8656 O O . ARG A 1 1065 ? -29.818 19.098 30.958 1.00 97.25 1065 ARG A O 1
ATOM 8663 N N . TYR A 1 1066 ? -28.679 17.219 31.435 1.00 97.88 1066 TYR A N 1
ATOM 8664 C CA . TYR A 1 1066 ? -27.626 17.360 30.448 1.00 97.88 1066 TYR A CA 1
ATOM 8665 C C . TYR A 1 1066 ? -27.167 15.968 30.007 1.00 97.88 1066 TYR A C 1
ATOM 8667 O O . TYR A 1 1066 ? -27.526 14.960 30.624 1.00 97.88 1066 TYR A O 1
ATOM 8675 N N . ILE A 1 1067 ? -26.364 15.918 28.951 1.00 98.50 1067 ILE A N 1
ATOM 8676 C CA . ILE A 1 1067 ? -25.605 14.731 28.546 1.00 98.50 1067 ILE A CA 1
ATOM 8677 C C . ILE A 1 1067 ? -24.153 15.123 28.294 1.00 98.50 1067 ILE A C 1
ATOM 8679 O O . ILE A 1 1067 ? -23.884 16.278 27.956 1.00 98.50 1067 ILE A O 1
ATOM 8683 N N . TRP A 1 1068 ? -23.244 14.157 28.399 1.00 98.56 1068 TRP A N 1
ATOM 8684 C CA . TRP A 1 1068 ? -21.946 14.253 27.735 1.00 98.56 1068 TRP A CA 1
ATOM 8685 C C . TRP A 1 1068 ? -21.914 13.377 26.491 1.00 98.56 1068 TRP A C 1
ATOM 8687 O O . TRP A 1 1068 ? -22.439 12.266 26.521 1.00 98.56 1068 TRP A O 1
ATOM 8697 N N . ILE A 1 1069 ? -21.262 13.843 25.430 1.00 98.50 1069 ILE A N 1
ATOM 8698 C CA . ILE A 1 1069 ? -21.036 13.097 24.191 1.00 98.50 1069 ILE A CA 1
ATOM 8699 C C . ILE A 1 1069 ? -19.599 13.309 23.695 1.00 98.50 1069 ILE A C 1
ATOM 8701 O O . ILE A 1 1069 ? -19.044 14.394 23.865 1.00 98.50 1069 ILE A O 1
ATOM 8705 N N . LYS A 1 1070 ? -18.979 12.281 23.104 1.00 97.62 1070 LYS A N 1
ATOM 8706 C CA . LYS A 1 1070 ? -17.675 12.387 22.425 1.00 97.62 1070 LYS A CA 1
ATOM 8707 C C . LYS A 1 1070 ? -17.536 11.388 21.281 1.00 97.62 1070 LYS A C 1
ATOM 8709 O O . LYS A 1 1070 ? -18.251 10.390 21.226 1.00 97.62 1070 LYS A O 1
ATOM 8714 N N . TYR A 1 1071 ? -16.585 11.667 20.391 1.00 97.25 1071 TYR A N 1
ATOM 8715 C CA . TYR A 1 1071 ? -16.196 10.806 19.270 1.00 97.25 1071 TYR A CA 1
ATOM 8716 C C . TYR A 1 1071 ? -17.366 10.338 18.393 1.00 97.25 1071 TYR A C 1
ATOM 8718 O O . TYR A 1 1071 ? -17.510 9.151 18.115 1.00 97.25 1071 TYR A O 1
ATOM 8726 N N . PHE A 1 1072 ? -18.216 11.275 17.969 1.00 98.50 1072 PHE A N 1
ATOM 8727 C CA . PHE A 1 1072 ? -19.306 10.953 17.055 1.00 98.50 1072 PHE A CA 1
ATOM 8728 C C . PHE A 1 1072 ? -18.767 10.631 15.653 1.00 98.50 1072 PHE A C 1
ATOM 8730 O O . PHE A 1 1072 ? -17.968 11.389 15.094 1.00 98.50 1072 PHE A O 1
ATOM 8737 N N . ASN A 1 1073 ? -19.226 9.516 15.088 1.00 98.31 1073 ASN A N 1
ATOM 8738 C CA . ASN A 1 1073 ? -18.905 9.057 13.742 1.00 98.31 1073 ASN A CA 1
ATOM 8739 C C . ASN A 1 1073 ? -20.168 8.564 13.016 1.00 98.31 1073 ASN A C 1
ATOM 8741 O O . ASN A 1 1073 ? -21.065 7.975 13.631 1.00 98.31 1073 ASN A O 1
ATOM 8745 N N . LEU A 1 1074 ? -20.200 8.775 11.699 1.00 98.19 1074 LEU A N 1
ATOM 8746 C CA . LEU A 1 1074 ? -21.191 8.222 10.773 1.00 98.19 1074 LEU A CA 1
ATOM 8747 C C . LEU A 1 1074 ? -20.448 7.484 9.652 1.00 98.19 1074 LEU A C 1
ATOM 8749 O O . LEU A 1 1074 ? -19.509 8.040 9.076 1.00 98.19 1074 LEU A O 1
ATOM 8753 N N . PHE A 1 1075 ? -20.854 6.247 9.376 1.00 98.12 1075 PHE A N 1
ATOM 8754 C CA . PHE A 1 1075 ? -20.223 5.346 8.416 1.00 98.12 1075 PHE A CA 1
ATOM 8755 C C . PHE A 1 1075 ? -21.216 4.903 7.347 1.00 98.12 1075 PHE A C 1
ATOM 8757 O O . PHE A 1 1075 ? -22.349 4.553 7.674 1.00 98.12 1075 PHE A O 1
ATOM 8764 N N . ASP A 1 1076 ? -20.752 4.825 6.109 1.00 96.31 1076 ASP A N 1
ATOM 8765 C CA . ASP A 1 1076 ? -21.534 4.454 4.923 1.00 96.31 1076 ASP A CA 1
ATOM 8766 C C . ASP A 1 1076 ? -21.475 2.939 4.637 1.00 96.31 1076 ASP A C 1
ATOM 8768 O O . ASP A 1 1076 ? -21.178 2.469 3.545 1.00 96.31 1076 ASP A O 1
ATOM 8772 N N . LYS A 1 1077 ? -21.605 2.140 5.703 1.00 95.31 1077 LYS A N 1
ATOM 8773 C CA . LYS A 1 1077 ? -21.745 0.675 5.651 1.00 95.31 1077 LYS A CA 1
ATOM 8774 C C . LYS A 1 1077 ? -22.356 0.135 6.942 1.00 95.31 1077 LYS A C 1
ATOM 8776 O O . LYS A 1 1077 ? -22.406 0.827 7.961 1.00 95.31 1077 LYS A O 1
ATOM 8781 N N . GLU A 1 1078 ? -22.749 -1.138 6.943 1.00 97.50 1078 GLU A N 1
ATOM 8782 C CA . GLU A 1 1078 ? -23.009 -1.896 8.177 1.00 97.50 1078 GLU A CA 1
ATOM 8783 C C . GLU A 1 1078 ? -21.667 -2.340 8.791 1.00 97.50 1078 GLU A C 1
ATOM 8785 O O . GLU A 1 1078 ? -20.984 -3.189 8.219 1.00 97.50 1078 GLU A O 1
ATOM 8790 N N . LEU A 1 1079 ? -21.280 -1.785 9.946 1.00 97.06 1079 LEU A N 1
ATOM 8791 C CA . LEU A 1 1079 ? -20.078 -2.239 10.656 1.00 97.06 1079 LEU A CA 1
ATOM 8792 C C . LEU A 1 1079 ? -20.266 -3.668 11.186 1.00 97.06 1079 LEU A C 1
ATOM 8794 O O . LEU A 1 1079 ? -21.301 -3.999 11.769 1.00 97.06 1079 LEU A O 1
ATOM 8798 N N . ASN A 1 1080 ? -19.245 -4.509 11.036 1.00 94.00 1080 ASN A N 1
ATOM 8799 C CA . ASN A 1 1080 ? -19.256 -5.863 11.588 1.00 94.00 1080 ASN A CA 1
ATOM 8800 C C . ASN A 1 1080 ? -18.741 -5.906 13.042 1.00 94.00 1080 ASN A C 1
ATOM 8802 O O . ASN A 1 1080 ? -18.151 -4.955 13.552 1.00 94.00 1080 ASN A O 1
ATOM 8806 N N . GLU A 1 1081 ? -18.919 -7.038 13.734 1.00 95.94 1081 GLU A N 1
ATOM 8807 C CA . GLU A 1 1081 ? -18.510 -7.160 15.143 1.00 95.94 1081 GLU A CA 1
ATOM 8808 C C . GLU A 1 1081 ? -17.020 -6.904 15.408 1.00 95.94 1081 GLU A C 1
ATOM 8810 O O . GLU A 1 1081 ? -16.673 -6.459 16.503 1.00 95.94 1081 GLU A O 1
ATOM 8815 N N . LYS A 1 1082 ? -16.134 -7.247 14.464 1.00 93.94 1082 LYS A N 1
ATOM 8816 C CA . LYS A 1 1082 ? -14.689 -7.050 14.622 1.00 93.94 1082 LYS A CA 1
ATOM 8817 C C . LYS A 1 1082 ? -14.360 -5.563 14.550 1.00 93.94 1082 LYS A C 1
ATOM 8819 O O . LYS A 1 1082 ? -13.719 -5.050 15.459 1.00 93.94 1082 LYS A O 1
ATOM 8824 N N . GLU A 1 1083 ? -14.886 -4.874 13.541 1.00 96.00 1083 GLU A N 1
ATOM 8825 C CA . GLU A 1 1083 ? -14.724 -3.426 13.374 1.00 96.00 1083 GLU A CA 1
ATOM 8826 C C . GLU A 1 1083 ? -15.245 -2.662 14.595 1.00 96.00 1083 GLU A C 1
ATOM 8828 O O . GLU A 1 1083 ? -14.575 -1.763 15.092 1.00 96.00 1083 GLU A O 1
ATOM 8833 N N . ILE A 1 1084 ? -16.399 -3.063 15.140 1.00 97.25 1084 ILE A N 1
ATOM 8834 C CA . ILE A 1 1084 ? -16.988 -2.433 16.331 1.00 97.25 1084 ILE A CA 1
ATOM 8835 C C . ILE A 1 1084 ? -16.104 -2.636 17.575 1.00 97.25 1084 ILE A C 1
ATOM 8837 O O . ILE A 1 1084 ? -15.932 -1.702 18.362 1.00 97.25 1084 ILE A O 1
ATOM 8841 N N . LYS A 1 1085 ? -15.540 -3.836 17.776 1.00 94.69 1085 LYS A N 1
ATOM 8842 C CA . LYS A 1 1085 ? -14.631 -4.123 18.905 1.00 94.69 1085 LYS A CA 1
ATOM 8843 C C . LYS A 1 1085 ? -13.325 -3.341 18.779 1.00 94.69 1085 LYS A C 1
ATOM 8845 O O . LYS A 1 1085 ? -12.911 -2.712 19.748 1.00 94.69 1085 LYS A O 1
ATOM 8850 N N . ASP A 1 1086 ? -12.735 -3.316 17.588 1.00 92.75 1086 ASP A N 1
ATOM 8851 C CA . ASP A 1 1086 ? -11.504 -2.570 17.325 1.00 92.75 1086 ASP A CA 1
ATOM 8852 C C . ASP A 1 1086 ? -11.723 -1.058 17.516 1.00 92.75 1086 ASP A C 1
ATOM 8854 O O . ASP A 1 1086 ? -10.879 -0.378 18.101 1.00 92.75 1086 ASP A O 1
ATOM 8858 N N . LEU A 1 1087 ? -12.882 -0.533 17.096 1.00 94.19 1087 LEU A N 1
ATOM 8859 C CA . LEU A 1 1087 ? -13.262 0.869 17.285 1.00 94.19 1087 LEU A CA 1
ATOM 8860 C C . LEU A 1 1087 ? -13.449 1.217 18.770 1.00 94.19 1087 LEU A C 1
ATOM 8862 O O . LEU A 1 1087 ? -12.953 2.249 19.226 1.00 94.19 1087 LEU A O 1
ATOM 8866 N N . TYR A 1 1088 ? -14.107 0.341 19.533 1.00 95.31 1088 TYR A N 1
ATOM 8867 C CA . TYR A 1 1088 ? -14.257 0.475 20.984 1.00 95.31 1088 TYR A CA 1
ATOM 8868 C C . TYR A 1 1088 ? -12.901 0.502 21.699 1.00 95.31 1088 TYR A C 1
ATOM 8870 O O . TYR A 1 1088 ? -12.631 1.407 22.494 1.00 95.31 1088 TYR A O 1
ATOM 8878 N N . ASP A 1 1089 ? -12.034 -0.465 21.393 1.00 90.88 1089 ASP A N 1
ATOM 8879 C CA . ASP A 1 1089 ? -10.731 -0.597 22.036 1.00 90.88 1089 ASP A CA 1
ATOM 8880 C C . ASP A 1 1089 ? -9.821 0.589 21.681 1.00 90.88 1089 ASP A C 1
ATOM 8882 O O . ASP A 1 1089 ? -9.187 1.165 22.571 1.00 90.88 1089 ASP A O 1
ATOM 8886 N N . ASN A 1 1090 ? -9.809 1.019 20.415 1.00 90.25 1090 ASN A N 1
ATOM 8887 C CA . ASN A 1 1090 ? -9.031 2.169 19.954 1.00 90.25 1090 ASN A CA 1
ATOM 8888 C C . ASN A 1 1090 ? -9.448 3.473 20.656 1.00 90.25 1090 ASN A C 1
ATOM 8890 O O . ASN A 1 1090 ? -8.594 4.205 21.156 1.00 90.25 1090 ASN A O 1
ATOM 8894 N N . GLN A 1 1091 ? -10.754 3.735 20.757 1.00 93.56 1091 GLN A N 1
ATOM 8895 C CA . GLN A 1 1091 ? -11.286 4.977 21.331 1.00 93.56 1091 GLN A CA 1
ATOM 8896 C C . GLN A 1 1091 ? -11.302 5.004 22.870 1.00 93.56 1091 GLN A C 1
ATOM 8898 O O . GLN A 1 1091 ? -11.588 6.040 23.472 1.00 93.56 1091 GLN A O 1
ATOM 8903 N N . SER A 1 1092 ? -10.982 3.888 23.532 1.00 90.88 1092 SER A N 1
ATOM 8904 C CA . SER A 1 1092 ? -10.949 3.791 25.000 1.00 90.88 1092 SER A CA 1
ATOM 8905 C C . SER A 1 1092 ? -9.781 4.545 25.664 1.00 90.88 1092 SER A C 1
ATOM 8907 O O . SER A 1 1092 ? -9.783 4.778 26.879 1.00 90.88 1092 SER A O 1
ATOM 8909 N N . ASN A 1 1093 ? -8.776 4.956 24.881 1.00 89.88 1093 ASN A N 1
ATOM 8910 C CA . ASN A 1 1093 ? -7.578 5.663 25.339 1.00 89.88 1093 ASN A CA 1
ATOM 8911 C C . ASN A 1 1093 ? -6.849 4.921 26.475 1.00 89.88 1093 ASN A C 1
ATOM 8913 O O . ASN A 1 1093 ? -6.618 5.481 27.553 1.00 89.88 1093 ASN A O 1
ATOM 8917 N N . SER A 1 1094 ? -6.471 3.661 26.230 1.00 85.81 1094 SER A N 1
ATOM 8918 C CA . SER A 1 1094 ? -5.850 2.747 27.207 1.00 85.81 1094 SER A CA 1
ATOM 8919 C C . SER A 1 1094 ? -4.530 3.248 27.824 1.00 85.81 1094 SER A C 1
ATOM 8921 O O . SER A 1 1094 ? -4.125 2.768 28.884 1.00 85.81 1094 SER A O 1
ATOM 8923 N N . GLY A 1 1095 ? -3.874 4.249 27.225 1.00 89.94 1095 GLY A N 1
ATOM 8924 C CA . GLY A 1 1095 ? -2.664 4.892 27.759 1.00 89.94 1095 GLY A CA 1
ATOM 8925 C C . GLY A 1 1095 ? -2.886 5.847 28.943 1.00 89.94 1095 GLY A C 1
ATOM 8926 O O . GLY A 1 1095 ? -1.921 6.238 29.601 1.00 89.94 1095 GLY A O 1
ATOM 8927 N N . ILE A 1 1096 ? -4.134 6.215 29.244 1.00 93.19 1096 ILE A N 1
ATOM 8928 C CA . ILE A 1 1096 ? -4.496 7.144 30.327 1.00 93.19 1096 ILE A CA 1
ATOM 8929 C C . ILE A 1 1096 ? -5.404 6.412 31.318 1.00 93.19 1096 ILE A C 1
ATOM 8931 O O . ILE A 1 1096 ? -6.359 5.753 30.900 1.00 93.19 1096 ILE A O 1
ATOM 8935 N N . LEU A 1 1097 ? -5.136 6.525 32.624 1.00 96.00 1097 LEU A N 1
ATOM 8936 C CA . LEU A 1 1097 ? -6.015 5.936 33.636 1.00 96.00 1097 LEU A CA 1
ATOM 8937 C C . LEU A 1 1097 ? -7.366 6.655 33.647 1.00 96.00 1097 LEU A C 1
ATOM 8939 O O . LEU A 1 1097 ? -7.450 7.845 33.346 1.00 96.00 1097 LEU A O 1
ATOM 8943 N N . LYS A 1 1098 ? -8.422 5.927 34.003 1.00 96.75 1098 LYS A N 1
ATOM 8944 C CA . LYS A 1 1098 ? -9.782 6.457 34.060 1.00 96.75 1098 LYS A CA 1
ATOM 8945 C C . LYS A 1 1098 ? -10.297 6.440 35.489 1.00 96.75 1098 LYS A C 1
ATOM 8947 O O . LYS A 1 1098 ? -9.907 5.583 36.279 1.00 96.75 1098 LYS A O 1
ATOM 8952 N N . ASP A 1 1099 ? -11.142 7.401 35.822 1.00 97.12 1099 ASP A N 1
ATOM 8953 C CA . ASP A 1 1099 ? -11.935 7.335 37.041 1.00 97.12 1099 ASP A CA 1
ATOM 8954 C C . ASP A 1 1099 ? -13.167 6.428 36.846 1.00 97.12 1099 ASP A C 1
ATOM 8956 O O . ASP A 1 1099 ? -13.390 5.866 35.773 1.00 97.12 1099 ASP A O 1
ATOM 8960 N N . PHE A 1 1100 ? -13.984 6.269 37.885 1.00 96.38 1100 PHE A N 1
ATOM 8961 C CA . PHE A 1 1100 ? -15.174 5.416 37.840 1.00 96.38 1100 PHE A CA 1
ATOM 8962 C C . PHE A 1 1100 ? -16.189 5.845 36.770 1.00 96.38 1100 PHE A C 1
ATOM 8964 O O . PHE A 1 1100 ? -16.877 4.996 36.191 1.00 96.38 1100 PHE A O 1
ATOM 8971 N N . TRP A 1 1101 ? -16.264 7.143 36.475 1.00 97.31 1101 TRP A N 1
ATOM 8972 C CA . TRP A 1 1101 ? -17.169 7.715 35.479 1.00 97.31 1101 TRP A CA 1
ATOM 8973 C C . TRP A 1 1101 ? -16.639 7.545 34.051 1.00 97.31 1101 TRP A C 1
ATOM 8975 O O . TRP A 1 1101 ? -17.416 7.620 33.099 1.00 97.31 1101 TRP A O 1
ATOM 8985 N N . GLY A 1 1102 ? -15.349 7.235 33.903 1.00 95.12 1102 GLY A N 1
ATOM 8986 C CA . GLY A 1 1102 ? -14.645 7.060 32.633 1.00 95.12 1102 GLY A CA 1
ATOM 8987 C C . GLY A 1 1102 ? -13.947 8.330 32.137 1.00 95.12 1102 GLY A C 1
ATOM 8988 O O . GLY A 1 1102 ? -13.480 8.353 30.997 1.00 95.12 1102 GLY A O 1
ATOM 8989 N N . ASP A 1 1103 ? -13.896 9.387 32.953 1.00 96.88 1103 ASP A N 1
ATOM 8990 C CA . ASP A 1 1103 ? -13.076 10.565 32.666 1.00 96.88 1103 ASP A CA 1
ATOM 8991 C C . ASP A 1 1103 ? -11.603 10.250 32.937 1.00 96.88 1103 ASP A C 1
ATOM 8993 O O . ASP A 1 1103 ? -11.260 9.248 33.569 1.00 96.88 1103 ASP A O 1
ATOM 8997 N N . TYR A 1 1104 ? -10.697 11.104 32.462 1.00 97.38 1104 TYR A N 1
ATOM 8998 C CA . TYR A 1 1104 ? -9.279 10.957 32.778 1.00 97.38 1104 TYR A CA 1
ATOM 8999 C C . TYR A 1 1104 ? -9.042 11.112 34.279 1.00 97.38 1104 TYR A C 1
ATOM 9001 O O . TYR A 1 1104 ? -9.447 12.104 34.890 1.00 97.38 1104 TYR A O 1
ATOM 9009 N N . LEU A 1 1105 ? -8.346 10.132 34.859 1.00 97.38 1105 LEU A N 1
ATOM 9010 C CA . LEU A 1 1105 ? -7.921 10.176 36.248 1.00 97.38 1105 LEU A CA 1
ATOM 9011 C C . LEU A 1 1105 ? -6.944 11.340 36.432 1.00 97.38 1105 LEU A C 1
ATOM 9013 O O . LEU A 1 1105 ? -5.980 11.484 35.679 1.00 97.38 1105 LEU A O 1
ATOM 9017 N N . GLN A 1 1106 ? -7.194 12.163 37.444 1.00 97.94 1106 GLN A N 1
ATOM 9018 C CA . GLN A 1 1106 ? -6.454 13.398 37.691 1.00 97.94 1106 GLN A CA 1
ATOM 9019 C C . GLN A 1 1106 ? -5.643 13.367 38.979 1.00 97.94 1106 GLN A C 1
ATOM 9021 O O . GLN A 1 1106 ? -6.074 12.811 39.995 1.00 97.94 1106 GLN A O 1
ATOM 9026 N N . TYR A 1 1107 ? -4.505 14.052 38.936 1.00 96.62 1107 TYR A N 1
ATOM 9027 C CA . TYR A 1 1107 ? -3.772 14.477 40.121 1.00 96.62 1107 TYR A CA 1
ATOM 9028 C C . TYR A 1 1107 ? -4.576 15.492 40.937 1.00 96.62 1107 TYR A C 1
ATOM 9030 O O . TYR A 1 1107 ? -5.431 16.193 40.404 1.00 96.62 1107 TYR A O 1
ATOM 9038 N N . ASP A 1 1108 ? -4.281 15.582 42.235 1.00 96.44 1108 ASP A N 1
ATOM 9039 C CA . ASP A 1 1108 ? -4.805 16.607 43.150 1.00 96.44 1108 ASP A CA 1
ATOM 9040 C C . ASP A 1 1108 ? -6.342 16.642 43.283 1.00 96.44 1108 ASP A C 1
ATOM 9042 O O . ASP A 1 1108 ? -6.906 17.569 43.862 1.00 96.44 1108 ASP A O 1
ATOM 9046 N N . LYS A 1 1109 ? -7.022 15.590 42.814 1.00 97.25 1109 LYS A N 1
ATOM 9047 C CA . LYS A 1 1109 ? -8.470 15.393 42.924 1.00 97.25 1109 LYS A CA 1
ATOM 9048 C C . LYS A 1 1109 ? -8.770 14.296 43.961 1.00 97.25 1109 LYS A C 1
ATOM 9050 O O . LYS A 1 1109 ? -8.078 13.276 43.973 1.00 97.25 1109 LYS A O 1
ATOM 9055 N N . PRO A 1 1110 ? -9.747 14.492 44.866 1.00 97.25 1110 PRO A N 1
ATOM 9056 C CA . PRO A 1 1110 ? -10.115 13.492 45.863 1.00 97.25 1110 PRO A CA 1
ATOM 9057 C C . PRO A 1 1110 ? -11.091 12.446 45.305 1.00 97.25 1110 PRO A C 1
ATOM 9059 O O . PRO A 1 1110 ? -12.099 12.793 44.691 1.00 97.25 1110 PRO A O 1
ATOM 9062 N N . TYR A 1 1111 ? -10.835 11.173 45.603 1.00 98.31 1111 TYR A N 1
ATOM 9063 C CA . TYR A 1 1111 ? -11.618 10.028 45.132 1.00 98.31 1111 TYR A CA 1
ATOM 9064 C C . TYR A 1 1111 ? -12.023 9.111 46.281 1.00 98.31 1111 TYR A C 1
ATOM 9066 O O . TYR A 1 1111 ? -11.181 8.708 47.081 1.00 98.31 1111 TYR A O 1
ATOM 9074 N N . TYR A 1 1112 ? -13.287 8.713 46.341 1.00 97.44 1112 TYR A N 1
ATOM 9075 C CA . TYR A 1 1112 ? -13.692 7.546 47.118 1.00 97.44 1112 TYR A CA 1
ATOM 9076 C C . TYR A 1 1112 ? -13.191 6.276 46.436 1.00 97.44 1112 TYR A C 1
ATOM 9078 O O . TYR A 1 1112 ? -13.114 6.202 45.211 1.00 97.44 1112 TYR A O 1
ATOM 9086 N N . MET A 1 1113 ? -12.855 5.267 47.233 1.00 97.31 1113 MET A N 1
ATOM 9087 C CA . MET A 1 1113 ? -12.255 4.040 46.718 1.00 97.31 1113 MET A CA 1
ATOM 9088 C C . MET A 1 1113 ? -13.270 2.902 46.649 1.00 97.31 1113 MET A C 1
ATOM 9090 O O . MET A 1 1113 ? -14.049 2.666 47.583 1.00 97.31 1113 MET A O 1
ATOM 9094 N N . LEU A 1 1114 ? -13.218 2.153 45.552 1.00 96.44 1114 LEU A N 1
ATOM 9095 C CA . LEU A 1 1114 ? -13.963 0.917 45.354 1.00 96.44 1114 LEU A CA 1
ATOM 9096 C C . LEU A 1 1114 ? -13.014 -0.180 44.876 1.00 96.44 1114 LEU A C 1
ATOM 9098 O O . LEU A 1 1114 ? -12.168 0.045 44.015 1.00 96.44 1114 LEU A O 1
ATOM 9102 N N . ASN A 1 1115 ? -13.152 -1.372 45.452 1.00 95.56 1115 ASN A N 1
ATOM 9103 C CA . ASN A 1 1115 ? -12.420 -2.550 45.008 1.00 95.56 1115 ASN A CA 1
ATOM 9104 C C . ASN A 1 1115 ? -13.335 -3.412 44.136 1.00 95.56 1115 ASN A C 1
ATOM 9106 O O . ASN A 1 1115 ? -14.435 -3.760 44.565 1.00 95.56 1115 ASN A O 1
ATOM 9110 N N . LEU A 1 1116 ? -12.887 -3.771 42.933 1.00 91.88 1116 LEU A N 1
ATOM 9111 C CA . LEU A 1 1116 ? -13.715 -4.518 41.980 1.00 91.88 1116 LEU A CA 1
ATOM 9112 C C . LEU A 1 1116 ? -14.000 -5.962 42.415 1.00 91.88 1116 LEU A C 1
ATOM 9114 O O . LEU A 1 1116 ? -14.910 -6.585 41.874 1.00 91.88 1116 LEU A O 1
ATOM 9118 N N . TYR A 1 1117 ? -13.250 -6.503 43.379 1.00 91.56 1117 TYR A N 1
ATOM 9119 C CA . TYR A 1 1117 ? -13.538 -7.819 43.947 1.00 91.56 1117 TYR A CA 1
ATOM 9120 C C . TYR A 1 1117 ? -14.782 -7.807 44.844 1.00 91.56 1117 TYR A C 1
ATOM 9122 O O . TYR A 1 1117 ? -15.591 -8.726 44.773 1.00 91.56 1117 TYR A O 1
ATOM 9130 N N . ASP A 1 1118 ? -14.949 -6.773 45.676 1.00 92.62 1118 ASP A N 1
ATOM 9131 C CA . ASP A 1 1118 ? -16.118 -6.618 46.553 1.00 92.62 1118 ASP A CA 1
ATOM 9132 C C . ASP A 1 1118 ? -16.675 -5.189 46.445 1.00 92.62 1118 ASP A C 1
ATOM 9134 O O . ASP A 1 1118 ? -16.377 -4.321 47.279 1.00 92.62 1118 ASP A O 1
ATOM 9138 N N . PRO A 1 1119 ? -17.497 -4.925 45.410 1.00 93.25 1119 PRO A N 1
ATOM 9139 C CA . PRO A 1 1119 ? -18.026 -3.591 45.150 1.00 93.25 1119 PRO A CA 1
ATOM 9140 C C . PRO A 1 1119 ? -18.895 -3.038 46.291 1.00 93.25 1119 PRO A C 1
ATOM 9142 O O . PRO A 1 1119 ? -19.050 -1.825 46.401 1.00 93.25 1119 PRO A O 1
ATOM 9145 N N . ASN A 1 1120 ? -19.426 -3.884 47.186 1.00 94.00 1120 ASN A N 1
ATOM 9146 C CA . ASN A 1 1120 ? -20.227 -3.458 48.342 1.00 94.00 1120 ASN A CA 1
ATOM 9147 C C . ASN A 1 1120 ? -19.370 -2.974 49.534 1.00 94.00 1120 ASN A C 1
ATOM 9149 O O . ASN A 1 1120 ? -19.902 -2.646 50.602 1.00 94.00 1120 ASN A O 1
ATOM 9153 N N . LYS A 1 1121 ? -18.042 -2.922 49.382 1.00 95.06 1121 LYS A N 1
ATOM 9154 C CA . LYS A 1 1121 ? -17.121 -2.397 50.395 1.00 95.06 1121 LYS A CA 1
ATOM 9155 C C . LYS A 1 1121 ? -16.518 -1.066 49.978 1.00 95.06 1121 LYS A C 1
ATOM 9157 O O . LYS A 1 1121 ? -16.322 -0.791 48.795 1.00 95.06 1121 LYS A O 1
ATOM 9162 N N . TYR A 1 1122 ? -16.177 -0.268 50.979 1.00 96.19 1122 TYR A N 1
ATOM 9163 C CA . TYR A 1 1122 ? -15.455 0.995 50.864 1.00 96.19 1122 TYR A CA 1
ATOM 9164 C C . TYR A 1 1122 ? -14.216 0.984 51.767 1.00 96.19 1122 TYR A C 1
ATOM 9166 O O . TYR A 1 1122 ? -14.135 0.184 52.697 1.00 96.19 1122 TYR A O 1
ATOM 9174 N N . VAL A 1 1123 ? -13.247 1.863 51.510 1.00 96.81 1123 VAL A N 1
ATOM 9175 C CA . VAL A 1 1123 ? -12.035 1.976 52.342 1.00 96.81 1123 VAL A CA 1
ATOM 9176 C C . VAL A 1 1123 ? -12.310 2.835 53.578 1.00 96.81 1123 VAL A C 1
ATOM 9178 O O . VAL A 1 1123 ? -12.871 3.923 53.467 1.00 96.81 1123 VAL A O 1
ATOM 9181 N N . ASP A 1 1124 ? -11.888 2.368 54.749 1.00 96.75 1124 ASP A N 1
ATOM 9182 C CA . ASP A 1 1124 ? -11.929 3.107 56.015 1.00 96.75 1124 ASP A CA 1
ATOM 9183 C C . ASP A 1 1124 ? -10.574 3.015 56.742 1.00 96.75 1124 ASP A C 1
ATOM 9185 O O . ASP A 1 1124 ? -9.750 2.139 56.454 1.00 96.75 1124 ASP A O 1
ATOM 9189 N N . VAL A 1 1125 ? -10.335 3.923 57.688 1.00 96.31 1125 VAL A N 1
ATOM 9190 C CA . VAL A 1 1125 ? -9.101 3.991 58.484 1.00 96.31 1125 VAL A CA 1
ATOM 9191 C C . VAL A 1 1125 ? -9.425 3.635 59.925 1.00 96.31 1125 VAL A C 1
ATOM 9193 O O . VAL A 1 1125 ? -10.219 4.311 60.572 1.00 96.31 1125 VAL A O 1
ATOM 9196 N N . ASN A 1 1126 ? -8.804 2.573 60.447 1.00 94.19 1126 ASN A N 1
ATOM 9197 C CA . ASN A 1 1126 ? -9.029 2.161 61.835 1.00 94.19 1126 ASN A CA 1
ATOM 9198 C C . ASN A 1 1126 ? -8.425 3.177 62.812 1.00 94.19 1126 ASN A C 1
ATOM 9200 O O . ASN A 1 1126 ? -9.102 3.686 63.694 1.00 94.19 1126 ASN A O 1
ATOM 9204 N N . ASN A 1 1127 ? -7.143 3.484 62.621 1.00 92.56 1127 ASN A N 1
ATOM 9205 C CA . ASN A 1 1127 ? -6.414 4.523 63.334 1.00 92.56 1127 ASN A CA 1
ATOM 9206 C C . ASN A 1 1127 ? -5.388 5.135 62.379 1.00 92.56 1127 ASN A C 1
ATOM 9208 O O . ASN A 1 1127 ? -4.865 4.444 61.504 1.00 92.56 1127 ASN A O 1
ATOM 9212 N N . VAL A 1 1128 ? -5.099 6.420 62.562 1.00 93.38 1128 VAL A N 1
ATOM 9213 C CA . VAL A 1 1128 ? -3.981 7.097 61.895 1.00 93.38 1128 VAL A CA 1
ATOM 9214 C C . VAL A 1 1128 ? -2.661 6.671 62.554 1.00 93.38 1128 VAL A C 1
ATOM 9216 O O . VAL A 1 1128 ? -2.617 6.395 63.754 1.00 93.38 1128 VAL A O 1
ATOM 9219 N N . GLY A 1 1129 ? -1.583 6.632 61.771 1.00 90.88 1129 GLY A N 1
ATOM 9220 C CA . GLY A 1 1129 ? -0.228 6.306 62.212 1.00 90.88 1129 GLY A CA 1
ATOM 9221 C C . GLY A 1 1129 ? 0.191 4.869 61.891 1.00 90.88 1129 GLY A C 1
ATOM 9222 O O . GLY A 1 1129 ? -0.614 4.039 61.475 1.00 90.88 1129 GLY A O 1
ATOM 9223 N N . ILE A 1 1130 ? 1.475 4.563 62.106 1.00 91.31 1130 ILE A N 1
ATOM 9224 C CA . ILE A 1 1130 ? 2.098 3.287 61.695 1.00 91.31 1130 ILE A CA 1
ATOM 9225 C C . ILE A 1 1130 ? 1.534 2.060 62.424 1.00 91.31 1130 ILE A C 1
ATOM 9227 O O . ILE A 1 1130 ? 1.603 0.944 61.924 1.00 91.31 1130 ILE A O 1
ATOM 9231 N N . ARG A 1 1131 ? 0.942 2.265 63.608 1.00 90.31 1131 ARG A N 1
ATOM 9232 C CA . ARG A 1 1131 ? 0.236 1.220 64.370 1.00 90.31 1131 ARG A CA 1
ATOM 9233 C C . ARG A 1 1131 ? -1.213 1.021 63.908 1.00 90.31 1131 ARG A C 1
ATOM 9235 O O . ARG A 1 1131 ? -1.882 0.091 64.353 1.00 90.31 1131 ARG A O 1
ATOM 9242 N N . GLY A 1 1132 ? -1.712 1.915 63.061 1.00 92.12 1132 GLY A N 1
ATOM 9243 C CA . GLY A 1 1132 ? -3.017 1.832 62.429 1.00 92.12 1132 GLY A CA 1
ATOM 9244 C C . GLY A 1 1132 ? -2.961 1.142 61.069 1.00 92.12 1132 GLY A C 1
ATOM 9245 O O . GLY A 1 1132 ? -1.895 0.812 60.552 1.00 92.12 1132 GLY A O 1
ATOM 9246 N N . TYR A 1 1133 ? -4.130 0.911 60.483 1.00 95.69 1133 TYR A N 1
ATOM 9247 C CA . TYR A 1 1133 ? -4.266 0.277 59.176 1.00 95.69 1133 TYR A CA 1
ATOM 9248 C C . TYR A 1 1133 ? -5.520 0.784 58.463 1.00 95.69 1133 TYR A C 1
ATOM 9250 O O . TYR A 1 1133 ? -6.485 1.222 59.100 1.00 95.69 1133 TYR A O 1
ATOM 9258 N N . MET A 1 1134 ? -5.507 0.683 57.138 1.00 97.81 1134 MET A N 1
ATOM 9259 C CA . MET A 1 1134 ? -6.702 0.818 56.305 1.00 97.81 1134 MET A CA 1
ATOM 9260 C C . MET A 1 1134 ? -7.348 -0.540 56.060 1.00 97.81 1134 MET A C 1
ATOM 9262 O O . MET A 1 1134 ? -6.666 -1.566 56.030 1.00 97.81 1134 MET A O 1
ATOM 9266 N N . TYR A 1 1135 ? -8.662 -0.558 55.870 1.00 97.06 1135 TYR A N 1
ATOM 9267 C CA . TYR A 1 1135 ? -9.417 -1.784 55.633 1.00 97.06 1135 TYR A CA 1
ATOM 9268 C C . TYR A 1 1135 ? -10.658 -1.540 54.775 1.00 97.06 1135 TYR A C 1
ATOM 9270 O O . TYR A 1 1135 ? -11.139 -0.414 54.659 1.00 97.06 1135 TYR A O 1
ATOM 9278 N N . LEU A 1 1136 ? -11.177 -2.613 54.179 1.00 97.19 1136 LEU A N 1
ATOM 9279 C CA . LEU A 1 1136 ? -12.462 -2.631 53.495 1.00 97.19 1136 LEU A CA 1
ATOM 9280 C C . LEU A 1 1136 ? -13.595 -2.829 54.510 1.00 97.19 1136 LEU A C 1
ATOM 9282 O O . LEU A 1 1136 ? -13.672 -3.851 55.194 1.00 97.19 1136 LEU A O 1
ATOM 9286 N N . LYS A 1 1137 ? -14.497 -1.852 54.585 1.00 95.50 1137 LYS A N 1
ATOM 9287 C CA . LYS A 1 1137 ? -15.682 -1.825 55.448 1.00 95.50 1137 LYS A CA 1
ATOM 9288 C C . LYS A 1 1137 ? -16.952 -1.901 54.610 1.00 95.50 1137 LYS A C 1
ATOM 9290 O O . LYS A 1 1137 ? -16.973 -1.485 53.458 1.00 95.50 1137 LYS A O 1
ATOM 9295 N N . GLY A 1 1138 ? -18.028 -2.432 55.177 1.00 91.06 1138 GLY A N 1
ATOM 9296 C CA . GLY A 1 1138 ? -19.344 -2.406 54.544 1.00 91.06 1138 GLY A CA 1
ATOM 9297 C C . GLY A 1 1138 ? -20.457 -2.845 55.495 1.00 91.06 1138 GLY A C 1
ATOM 9298 O O . GLY A 1 1138 ? -20.161 -3.170 56.647 1.00 91.06 1138 GLY A O 1
ATOM 9299 N N . PRO A 1 1139 ? -21.715 -2.885 55.023 1.00 93.00 1139 PRO A N 1
ATOM 9300 C CA . PRO A 1 1139 ? -22.148 -2.559 53.655 1.00 93.00 1139 PRO A CA 1
ATOM 9301 C C . PRO A 1 1139 ? -22.004 -1.063 53.324 1.00 93.00 1139 PRO A C 1
ATOM 9303 O O . PRO A 1 1139 ? -21.941 -0.230 54.231 1.00 93.00 1139 PRO A O 1
ATOM 9306 N N . ARG A 1 1140 ? -21.982 -0.705 52.032 1.00 93.75 1140 ARG A N 1
ATOM 9307 C CA . ARG A 1 1140 ? -21.988 0.706 51.583 1.00 93.75 1140 ARG A CA 1
ATOM 9308 C C . ARG A 1 1140 ? -23.212 1.484 52.077 1.00 93.75 1140 ARG A C 1
ATOM 9310 O O . ARG A 1 1140 ? -23.118 2.678 52.340 1.00 93.75 1140 ARG A O 1
ATOM 9317 N N . GLY A 1 1141 ? -24.334 0.805 52.301 1.00 91.56 1141 GLY A N 1
ATOM 9318 C CA . GLY A 1 1141 ? -25.634 1.457 52.469 1.00 91.56 1141 GLY A CA 1
ATOM 9319 C C . GLY A 1 1141 ? -26.224 1.831 51.111 1.00 91.56 1141 GLY A C 1
ATOM 9320 O O . GLY A 1 1141 ? -25.578 1.626 50.081 1.00 91.56 1141 GLY A O 1
ATOM 9321 N N . SER A 1 1142 ? -27.447 2.350 51.104 1.00 91.88 1142 SER A N 1
ATOM 9322 C CA . SER A 1 1142 ? -28.170 2.680 49.879 1.00 91.88 1142 SER A CA 1
ATOM 9323 C C . SER A 1 1142 ? -28.592 4.143 49.818 1.00 91.88 1142 SER A C 1
ATOM 9325 O O . SER A 1 1142 ? -28.866 4.781 50.832 1.00 91.88 1142 SER A O 1
ATOM 9327 N N . VAL A 1 1143 ? -28.665 4.655 48.594 1.00 92.50 1143 VAL A N 1
ATOM 9328 C CA . VAL A 1 1143 ? -29.312 5.914 48.237 1.00 92.50 1143 VAL A CA 1
ATOM 9329 C C . VAL A 1 1143 ? -30.519 5.590 47.373 1.00 92.50 1143 VAL A C 1
ATOM 9331 O O . VAL A 1 1143 ? -30.444 4.740 46.484 1.00 92.50 1143 VAL A O 1
ATOM 9334 N N . MET A 1 1144 ? -31.641 6.253 47.632 1.00 93.19 1144 MET A N 1
ATOM 9335 C CA . MET A 1 1144 ? -32.858 6.016 46.868 1.00 93.19 1144 MET A CA 1
ATOM 9336 C C . MET A 1 1144 ? -33.692 7.275 46.708 1.00 93.19 1144 MET A C 1
ATOM 9338 O O . MET A 1 1144 ? -33.683 8.158 47.562 1.00 93.19 1144 MET A O 1
ATOM 9342 N N . THR A 1 1145 ? -34.454 7.304 45.626 1.00 92.12 1145 THR A N 1
ATOM 9343 C CA . THR A 1 1145 ? -35.665 8.111 45.500 1.00 92.12 1145 THR A CA 1
ATOM 9344 C C . THR A 1 1145 ? -36.745 7.170 45.003 1.00 92.12 1145 THR A C 1
ATOM 9346 O O . THR A 1 1145 ? -36.568 6.503 43.981 1.00 92.12 1145 THR A O 1
ATOM 9349 N N . THR A 1 1146 ? -37.826 7.051 45.774 1.00 87.94 1146 THR A N 1
ATOM 9350 C CA . THR A 1 1146 ? -38.894 6.071 45.552 1.00 87.94 1146 THR A CA 1
ATOM 9351 C C . THR A 1 1146 ? -39.378 6.110 44.104 1.00 87.94 1146 THR A C 1
ATOM 9353 O O . THR A 1 1146 ? -39.680 7.181 43.588 1.00 87.94 1146 THR A O 1
ATOM 9356 N N . ASN A 1 1147 ? -39.448 4.940 43.460 1.00 88.88 1147 ASN A N 1
ATOM 9357 C CA . ASN A 1 1147 ? -39.814 4.735 42.048 1.00 88.88 1147 ASN A CA 1
ATOM 9358 C C . ASN A 1 1147 ? -38.814 5.253 40.994 1.00 88.88 1147 ASN A C 1
ATOM 9360 O O . ASN A 1 1147 ? -39.064 5.055 39.809 1.00 88.88 1147 ASN A O 1
ATOM 9364 N N . ILE A 1 1148 ? -37.690 5.864 41.393 1.00 92.25 1148 ILE A N 1
ATOM 9365 C CA . ILE A 1 1148 ? -36.709 6.456 40.465 1.00 92.25 1148 ILE A CA 1
ATOM 9366 C C . ILE A 1 1148 ? -35.350 5.756 40.508 1.00 92.25 1148 ILE A C 1
ATOM 9368 O O . ILE A 1 1148 ? -34.763 5.486 39.475 1.00 92.25 1148 ILE A O 1
ATOM 9372 N N . TYR A 1 1149 ? -34.789 5.494 41.685 1.00 92.81 1149 TYR A N 1
ATOM 9373 C CA . TYR A 1 1149 ? -33.512 4.783 41.779 1.00 92.81 1149 TYR A CA 1
ATOM 9374 C C . TYR A 1 1149 ? -33.329 4.156 43.156 1.00 92.81 1149 TYR A C 1
ATOM 9376 O O . TYR A 1 1149 ? -33.846 4.656 44.158 1.00 92.81 1149 TYR A O 1
ATOM 9384 N N . LEU A 1 1150 ? -32.552 3.075 43.192 1.00 94.12 1150 LEU A N 1
ATOM 9385 C CA . LEU A 1 1150 ? -32.083 2.401 44.397 1.00 94.12 1150 LEU A CA 1
ATOM 9386 C C . LEU A 1 1150 ? -30.677 1.889 44.104 1.00 94.12 1150 LEU A C 1
ATOM 9388 O O . LEU A 1 1150 ? -30.511 0.930 43.349 1.00 94.12 1150 LEU A O 1
ATOM 9392 N N . ASN A 1 1151 ? -29.673 2.540 44.686 1.00 95.50 1151 ASN A N 1
ATOM 9393 C CA . ASN A 1 1151 ? -28.268 2.228 44.441 1.00 95.50 1151 ASN A CA 1
ATOM 9394 C C . ASN A 1 1151 ? -27.471 2.145 45.738 1.00 95.50 1151 ASN A C 1
ATOM 9396 O O . ASN A 1 1151 ? -27.910 2.633 46.775 1.00 95.50 1151 ASN A O 1
ATOM 9400 N N . SER A 1 1152 ? -26.280 1.551 45.690 1.00 95.00 1152 SER A N 1
ATOM 9401 C CA . SER A 1 1152 ? -25.302 1.635 46.776 1.00 95.00 1152 SER A CA 1
ATOM 9402 C C . SER A 1 1152 ? -24.708 3.043 46.860 1.00 95.00 1152 SER A C 1
ATOM 9404 O O . SER A 1 1152 ? -24.414 3.645 45.831 1.00 95.00 1152 SER A O 1
ATOM 9406 N N . SER A 1 1153 ? -24.491 3.554 48.077 1.00 95.62 1153 SER A N 1
ATOM 9407 C CA . SER A 1 1153 ? -23.801 4.840 48.267 1.00 95.62 1153 SER A CA 1
ATOM 9408 C C . SER A 1 1153 ? -22.346 4.746 47.795 1.00 95.62 1153 SER A C 1
ATOM 9410 O O . SER A 1 1153 ? -21.584 3.857 48.205 1.00 95.62 1153 SER A O 1
ATOM 9412 N N . LEU A 1 1154 ? -21.963 5.666 46.912 1.00 96.56 1154 LEU A N 1
ATOM 9413 C CA . LEU A 1 1154 ? -20.628 5.712 46.318 1.00 96.56 1154 LEU A CA 1
ATOM 9414 C C . LEU A 1 1154 ? -19.683 6.663 47.064 1.00 96.56 1154 LEU A C 1
ATOM 9416 O O . LEU A 1 1154 ? -18.480 6.410 47.092 1.00 96.56 1154 LEU A O 1
ATOM 9420 N N . TYR A 1 1155 ? -20.217 7.687 47.733 1.00 96.31 1155 TYR A N 1
ATOM 9421 C CA . TYR A 1 1155 ? -19.485 8.713 48.484 1.00 96.31 1155 TYR A CA 1
ATOM 9422 C C . TYR A 1 1155 ? -19.349 8.375 49.966 1.00 96.31 1155 TYR A C 1
ATOM 9424 O O . TYR A 1 1155 ? -19.341 9.265 50.812 1.00 96.31 1155 TYR A O 1
ATOM 9432 N N . ARG A 1 1156 ? -19.236 7.084 50.283 1.00 94.00 1156 ARG A N 1
ATOM 9433 C CA . ARG A 1 1156 ? -18.957 6.602 51.633 1.00 94.00 1156 ARG A CA 1
ATOM 9434 C C . ARG A 1 1156 ? -17.518 6.122 51.731 1.00 94.00 1156 ARG A C 1
ATOM 9436 O O . ARG A 1 1156 ? -17.087 5.289 50.933 1.00 94.00 1156 ARG A O 1
ATOM 9443 N N . GLY A 1 1157 ? -16.810 6.587 52.756 1.00 92.69 1157 GLY A N 1
ATOM 9444 C CA . GLY A 1 1157 ? -15.476 6.108 53.109 1.00 92.69 1157 GLY A CA 1
ATOM 9445 C C . GLY A 1 1157 ? -14.392 7.177 53.073 1.00 92.69 1157 GLY A C 1
ATOM 9446 O O . GLY A 1 1157 ? -14.641 8.369 52.932 1.00 92.69 1157 GLY A O 1
ATOM 9447 N N . THR A 1 1158 ? -13.155 6.722 53.224 1.00 94.12 1158 THR A N 1
ATOM 9448 C CA . THR A 1 1158 ? -11.957 7.560 53.161 1.00 94.12 1158 THR A CA 1
ATOM 9449 C C . THR A 1 1158 ? -11.636 7.921 51.708 1.00 94.12 1158 THR A C 1
ATOM 9451 O O . THR A 1 1158 ? -11.753 7.073 50.821 1.00 94.12 1158 THR A O 1
ATOM 9454 N N . LYS A 1 1159 ? -11.204 9.167 51.462 1.00 97.12 1159 LYS A N 1
ATOM 9455 C CA . LYS A 1 1159 ? -10.853 9.648 50.114 1.00 97.12 1159 LYS A CA 1
ATOM 9456 C C . LYS A 1 1159 ? -9.352 9.546 49.858 1.00 97.12 1159 LYS A C 1
ATOM 9458 O O . LYS A 1 1159 ? -8.563 9.851 50.748 1.00 97.12 1159 LYS A O 1
ATOM 9463 N N . PHE A 1 1160 ? -8.954 9.165 48.652 1.00 98.12 1160 PHE A N 1
ATOM 9464 C CA . PHE A 1 1160 ? -7.569 9.184 48.183 1.00 98.12 1160 PHE A CA 1
ATOM 9465 C C . PHE A 1 1160 ? -7.322 10.397 47.285 1.00 98.12 1160 PHE A C 1
ATOM 9467 O O . PHE A 1 1160 ? -8.203 10.793 46.529 1.00 98.12 1160 PHE A O 1
ATOM 9474 N N . ILE A 1 1161 ? -6.124 10.973 47.350 1.00 98.31 1161 ILE A N 1
ATOM 9475 C CA . ILE A 1 1161 ? -5.658 12.043 46.459 1.00 98.31 1161 ILE A CA 1
ATOM 9476 C C . ILE A 1 1161 ? -4.339 11.592 45.838 1.00 98.31 1161 ILE A C 1
ATOM 9478 O O . ILE A 1 1161 ? -3.386 11.283 46.551 1.00 98.31 1161 ILE A O 1
ATOM 9482 N N . ILE A 1 1162 ? -4.263 11.570 44.510 1.00 98.25 1162 ILE A N 1
ATOM 9483 C CA . ILE A 1 1162 ? -3.038 11.208 43.790 1.00 98.25 1162 ILE A CA 1
ATOM 9484 C C . ILE A 1 1162 ? -2.166 12.458 43.661 1.00 98.25 1162 ILE A C 1
ATOM 9486 O O . ILE A 1 1162 ? -2.613 13.473 43.132 1.00 98.25 1162 ILE A O 1
ATOM 9490 N N . LYS A 1 1163 ? -0.917 12.402 44.125 1.00 97.56 1163 LYS A N 1
ATOM 9491 C CA . LYS A 1 1163 ? 0.041 13.517 44.070 1.00 97.56 1163 LYS A CA 1
ATOM 9492 C C . LYS A 1 1163 ? 1.192 13.177 43.127 1.00 97.56 1163 LYS A C 1
ATOM 9494 O O . LYS A 1 1163 ? 1.678 12.044 43.111 1.00 97.56 1163 LYS A O 1
ATOM 9499 N N . LYS A 1 1164 ? 1.663 14.164 42.364 1.00 95.56 1164 LYS A N 1
ATOM 9500 C CA . LYS A 1 1164 ? 2.820 14.003 41.470 1.00 95.56 1164 LYS A CA 1
ATOM 9501 C C . LYS A 1 1164 ? 4.081 13.673 42.275 1.00 95.56 1164 LYS A C 1
ATOM 9503 O O . LYS A 1 1164 ? 4.353 14.323 43.281 1.00 95.56 1164 LYS A O 1
ATOM 9508 N N . TYR A 1 1165 ? 4.844 12.684 41.808 1.00 94.88 1165 TYR A N 1
ATOM 9509 C CA . TYR A 1 1165 ? 6.198 12.394 42.294 1.00 94.88 1165 TYR A CA 1
ATOM 9510 C C . TYR A 1 1165 ? 7.222 12.524 41.161 1.00 94.88 1165 TYR A C 1
ATOM 9512 O O . TYR A 1 1165 ? 8.107 13.366 41.252 1.00 94.88 1165 TYR A O 1
ATOM 9520 N N . ALA A 1 1166 ? 7.055 11.770 40.066 1.00 91.12 1166 ALA A N 1
ATOM 9521 C CA . ALA A 1 1166 ? 7.962 11.813 38.907 1.00 91.12 1166 ALA A CA 1
ATOM 9522 C C . ALA A 1 1166 ? 7.297 12.321 37.612 1.00 91.12 1166 ALA A C 1
ATOM 9524 O O . ALA A 1 1166 ? 7.822 12.113 36.521 1.00 91.12 1166 ALA A O 1
ATOM 9525 N N . SER A 1 1167 ? 6.119 12.944 37.707 1.00 87.81 1167 SER A N 1
ATOM 9526 C CA . SER A 1 1167 ? 5.405 13.451 36.530 1.00 87.81 1167 SER A CA 1
ATOM 9527 C C . SER A 1 1167 ? 6.190 14.592 35.871 1.00 87.81 1167 SER A C 1
ATOM 9529 O O . SER A 1 1167 ? 6.497 15.592 36.519 1.00 87.81 1167 SER A O 1
ATOM 9531 N N . GLY A 1 1168 ? 6.503 14.444 34.582 1.00 85.88 1168 GLY A N 1
ATOM 9532 C CA . GLY A 1 1168 ? 7.313 15.402 33.821 1.00 85.88 1168 GLY A CA 1
ATOM 9533 C C . GLY A 1 1168 ? 6.566 16.638 33.303 1.00 85.88 1168 GLY A C 1
ATOM 9534 O O . GLY A 1 1168 ? 7.160 17.440 32.590 1.00 85.88 1168 GLY A O 1
ATOM 9535 N N . ASN A 1 1169 ? 5.270 16.802 33.593 1.00 84.69 1169 ASN A N 1
ATOM 9536 C CA . ASN A 1 1169 ? 4.461 17.908 33.066 1.00 84.69 1169 ASN A CA 1
ATOM 9537 C C . ASN A 1 1169 ? 3.333 18.370 34.027 1.00 84.69 1169 ASN A C 1
ATOM 9539 O O . ASN A 1 1169 ? 3.114 17.842 35.124 1.00 84.69 1169 ASN A O 1
ATOM 9543 N N . LYS A 1 1170 ? 2.623 19.436 33.629 1.00 85.62 1170 LYS A N 1
ATOM 9544 C CA . LYS A 1 1170 ? 1.621 20.149 34.446 1.00 85.62 1170 LYS A CA 1
ATOM 9545 C C . LYS A 1 1170 ? 0.179 20.059 33.908 1.00 85.62 1170 LYS A C 1
ATOM 9547 O O . LYS A 1 1170 ? -0.606 20.956 34.172 1.00 85.62 1170 LYS A O 1
ATOM 9552 N N . ASP A 1 1171 ? -0.176 18.988 33.198 1.00 89.12 1171 ASP A N 1
ATOM 9553 C CA . ASP A 1 1171 ? -1.533 18.769 32.643 1.00 89.12 1171 ASP A CA 1
ATOM 9554 C C . ASP A 1 1171 ? -2.545 18.178 33.649 1.00 89.12 1171 ASP A C 1
ATOM 9556 O O . ASP A 1 1171 ? -3.745 18.195 33.405 1.00 89.12 1171 ASP A O 1
ATOM 9560 N N . ASN A 1 1172 ? -2.055 17.676 34.790 1.00 93.81 1172 ASN A N 1
ATOM 9561 C CA . ASN A 1 1172 ? -2.832 17.012 35.846 1.00 93.81 1172 ASN A CA 1
ATOM 9562 C C . ASN A 1 1172 ? -3.483 15.681 35.441 1.00 93.81 1172 ASN A C 1
ATOM 9564 O O . ASN A 1 1172 ? -4.267 15.152 36.223 1.00 93.81 1172 ASN A O 1
ATOM 9568 N N . ILE A 1 1173 ? -3.085 15.078 34.320 1.00 95.81 1173 ILE A N 1
ATOM 9569 C CA . ILE A 1 1173 ? -3.574 13.767 33.877 1.00 95.81 1173 ILE A CA 1
ATOM 9570 C C . ILE A 1 1173 ? -2.652 12.663 34.407 1.00 95.81 1173 ILE A C 1
ATOM 9572 O O . ILE A 1 1173 ? -1.438 12.727 34.225 1.00 95.81 1173 ILE A O 1
ATOM 9576 N N . VAL A 1 1174 ? -3.224 11.625 35.024 1.00 96.12 1174 VAL A N 1
ATOM 9577 C CA . VAL A 1 1174 ? -2.490 10.436 35.481 1.00 96.12 1174 VAL A CA 1
ATOM 9578 C C . VAL A 1 1174 ? -2.376 9.440 34.327 1.00 96.12 1174 VAL A C 1
ATOM 9580 O O . VAL A 1 1174 ? -3.328 8.737 33.970 1.00 96.12 1174 VAL A O 1
ATOM 9583 N N . ARG A 1 1175 ? -1.192 9.376 33.724 1.00 95.19 1175 ARG A N 1
ATOM 9584 C CA . ARG A 1 1175 ? -0.867 8.460 32.629 1.00 95.19 1175 ARG A CA 1
ATOM 9585 C C . ARG A 1 1175 ? -0.456 7.092 33.158 1.00 95.19 1175 ARG A C 1
ATOM 9587 O O . ARG A 1 1175 ? -0.046 6.920 34.309 1.00 95.19 1175 ARG A O 1
ATOM 9594 N N . ASN A 1 1176 ? -0.573 6.088 32.295 1.00 94.44 1176 ASN A N 1
ATOM 9595 C CA . ASN A 1 1176 ? -0.072 4.756 32.598 1.00 94.44 1176 ASN A CA 1
ATOM 9596 C C . ASN A 1 1176 ? 1.431 4.813 32.919 1.00 94.44 1176 ASN A C 1
ATOM 9598 O O . ASN A 1 1176 ? 2.197 5.422 32.178 1.00 94.44 1176 ASN A O 1
ATOM 9602 N N . ASN A 1 1177 ? 1.849 4.128 33.983 1.00 95.56 1177 ASN A N 1
ATOM 9603 C CA . ASN A 1 1177 ? 3.207 4.108 34.542 1.00 95.56 1177 ASN A CA 1
ATOM 9604 C C . ASN A 1 1177 ? 3.670 5.369 35.278 1.00 95.56 1177 ASN A C 1
ATOM 9606 O O . ASN A 1 1177 ? 4.829 5.411 35.698 1.00 95.56 1177 ASN A O 1
ATOM 9610 N N . ASP A 1 1178 ? 2.802 6.353 35.506 1.00 96.31 1178 ASP A N 1
ATOM 9611 C CA . ASP A 1 1178 ? 3.179 7.484 36.345 1.00 96.31 1178 ASP A CA 1
ATOM 9612 C C . ASP A 1 1178 ? 3.560 7.011 37.759 1.00 96.31 1178 ASP A C 1
ATOM 9614 O O . ASP A 1 1178 ? 2.853 6.216 38.391 1.00 96.31 1178 ASP A O 1
ATOM 9618 N N . ARG A 1 1179 ? 4.693 7.518 38.263 1.00 97.00 1179 ARG A N 1
ATOM 9619 C CA . ARG A 1 1179 ? 5.137 7.315 39.649 1.00 97.00 1179 ARG A CA 1
ATOM 9620 C C . ARG A 1 1179 ? 4.574 8.441 40.507 1.00 97.00 1179 ARG A C 1
ATOM 9622 O O . ARG A 1 1179 ? 4.836 9.620 40.240 1.00 97.00 1179 ARG A O 1
ATOM 9629 N N . VAL A 1 1180 ? 3.807 8.080 41.527 1.00 97.94 1180 VAL A N 1
ATOM 9630 C CA . VAL A 1 1180 ? 2.969 9.000 42.302 1.00 97.94 1180 VAL A CA 1
ATOM 9631 C C . VAL A 1 1180 ? 3.096 8.744 43.800 1.00 97.94 1180 VAL A C 1
ATOM 9633 O O . VAL A 1 1180 ? 3.548 7.682 44.229 1.00 97.94 1180 VAL A O 1
ATOM 9636 N N . TYR A 1 1181 ? 2.641 9.708 44.594 1.00 98.00 1181 TYR A N 1
ATOM 9637 C CA . TYR A 1 1181 ? 2.227 9.452 45.970 1.00 98.00 1181 TYR A CA 1
ATOM 9638 C C . TYR A 1 1181 ? 0.706 9.362 46.046 1.00 98.00 1181 TYR A C 1
ATOM 9640 O O . TYR A 1 1181 ? -0.005 9.970 45.245 1.00 98.00 1181 TYR A O 1
ATOM 9648 N N . ILE A 1 1182 ? 0.209 8.647 47.050 1.00 98.31 1182 ILE A N 1
ATOM 9649 C CA . ILE A 1 1182 ? -1.212 8.631 47.390 1.00 98.31 1182 ILE A CA 1
ATOM 9650 C C . ILE A 1 1182 ? -1.366 9.242 48.776 1.00 98.31 1182 ILE A C 1
ATOM 9652 O O . ILE A 1 1182 ? -0.817 8.740 49.758 1.00 98.31 1182 ILE A O 1
ATOM 9656 N N . ASN A 1 1183 ? -2.117 10.333 48.847 1.00 98.12 1183 ASN A N 1
ATOM 9657 C CA . ASN A 1 1183 ? -2.566 10.907 50.099 1.00 98.12 1183 ASN A CA 1
ATOM 9658 C C . ASN A 1 1183 ? -3.954 10.356 50.465 1.00 98.12 1183 ASN A C 1
ATOM 9660 O O . ASN A 1 1183 ? -4.741 9.989 49.597 1.00 98.12 1183 ASN A O 1
ATOM 9664 N N . VAL A 1 1184 ? -4.252 10.297 51.758 1.00 97.75 1184 VAL A N 1
ATOM 9665 C CA . VAL A 1 1184 ? -5.455 9.711 52.352 1.00 97.75 1184 VAL A CA 1
ATOM 9666 C C . VAL A 1 1184 ? -6.137 10.782 53.202 1.00 97.75 1184 VAL A C 1
ATOM 9668 O O . VAL A 1 1184 ? -5.501 11.361 54.077 1.00 97.75 1184 VAL A O 1
ATOM 9671 N N . VAL A 1 1185 ? -7.415 11.067 52.959 1.00 95.94 1185 VAL A N 1
ATOM 9672 C CA . VAL A 1 1185 ? -8.169 12.119 53.654 1.00 95.94 1185 VAL A CA 1
ATOM 9673 C C . VAL A 1 1185 ? -8.979 11.519 54.796 1.00 95.94 1185 VAL A C 1
ATOM 9675 O O . VAL A 1 1185 ? -10.013 10.894 54.563 1.00 95.94 1185 VAL A O 1
ATOM 9678 N N . VAL A 1 1186 ? -8.551 11.763 56.033 1.00 93.50 1186 VAL A N 1
ATOM 9679 C CA . VAL A 1 1186 ? -9.235 11.299 57.250 1.00 93.50 1186 VAL A CA 1
ATOM 9680 C C . VAL A 1 1186 ? -9.651 12.513 58.063 1.00 93.50 1186 VAL A C 1
ATOM 9682 O O . VAL A 1 1186 ? -8.818 13.356 58.376 1.00 93.50 1186 VAL A O 1
ATOM 9685 N N . LYS A 1 1187 ? -10.945 12.629 58.393 1.00 90.75 1187 LYS A N 1
ATOM 9686 C CA . LYS A 1 1187 ? -11.499 13.788 59.125 1.00 90.75 1187 LYS A CA 1
ATOM 9687 C C . LYS A 1 1187 ? -11.050 15.136 58.526 1.00 90.75 1187 LYS A C 1
ATOM 9689 O O . LYS A 1 1187 ? -10.670 16.053 59.243 1.00 90.75 1187 LYS A O 1
ATOM 9694 N N . ASN A 1 1188 ? -11.085 15.221 57.194 1.00 89.19 1188 ASN A N 1
ATOM 9695 C CA . ASN A 1 1188 ? -10.696 16.394 56.406 1.00 89.19 1188 ASN A CA 1
ATOM 9696 C C . ASN A 1 1188 ? -9.217 16.830 56.531 1.00 89.19 1188 ASN A C 1
ATOM 9698 O O . ASN A 1 1188 ? -8.889 17.970 56.215 1.00 89.19 1188 ASN A O 1
ATOM 9702 N N . LYS A 1 1189 ? -8.323 15.927 56.956 1.00 94.44 1189 LYS A N 1
ATOM 9703 C CA . LYS A 1 1189 ? -6.865 16.116 56.954 1.00 94.44 1189 LYS A CA 1
ATOM 9704 C C . LYS A 1 1189 ? -6.196 15.113 56.009 1.00 94.44 1189 LYS A C 1
ATOM 9706 O O . LYS A 1 1189 ? -6.626 13.963 55.937 1.00 94.44 1189 LYS A O 1
ATOM 9711 N N . GLU A 1 1190 ? -5.164 15.552 55.284 1.00 96.62 1190 GLU A N 1
ATOM 9712 C CA . GLU A 1 1190 ? -4.363 14.698 54.398 1.00 96.62 1190 GLU A CA 1
ATOM 9713 C C . GLU A 1 1190 ? -3.256 13.952 55.155 1.00 96.62 1190 GLU A C 1
ATOM 9715 O O . GLU A 1 1190 ? -2.513 14.530 55.948 1.00 96.62 1190 GLU A O 1
ATOM 9720 N N . TYR A 1 1191 ? -3.122 12.669 54.842 1.00 97.69 1191 TYR A N 1
ATOM 9721 C CA . TYR A 1 1191 ? -2.118 11.735 55.350 1.00 97.69 1191 TYR A CA 1
ATOM 9722 C C . TYR A 1 1191 ? -1.427 11.037 54.178 1.00 97.69 1191 TYR A C 1
ATOM 9724 O O . TYR A 1 1191 ? -1.969 11.024 53.081 1.00 97.69 1191 TYR A O 1
ATOM 9732 N N . ARG A 1 1192 ? -0.260 10.425 54.372 1.00 97.88 1192 ARG A N 1
ATOM 9733 C CA . ARG A 1 1192 ? 0.444 9.650 53.340 1.00 97.88 1192 ARG A CA 1
ATOM 9734 C C . ARG A 1 1192 ? 0.112 8.163 53.448 1.00 97.88 1192 ARG A C 1
ATOM 9736 O O . ARG A 1 1192 ? 0.227 7.583 54.526 1.00 97.88 1192 ARG A O 1
ATOM 9743 N N . LEU A 1 1193 ? -0.247 7.540 52.327 1.00 98.00 1193 LEU A N 1
ATOM 9744 C CA . LEU A 1 1193 ? -0.275 6.087 52.189 1.00 98.00 1193 LEU A CA 1
ATOM 9745 C C . LEU A 1 1193 ? 1.158 5.547 52.199 1.00 98.00 1193 LEU A C 1
ATOM 9747 O O . LEU A 1 1193 ? 1.952 5.908 51.331 1.00 98.00 1193 LEU A O 1
ATOM 9751 N N . ALA A 1 1194 ? 1.477 4.664 53.140 1.00 97.12 1194 ALA A N 1
ATOM 9752 C CA . ALA A 1 1194 ? 2.770 3.989 53.166 1.00 97.12 1194 ALA A CA 1
ATOM 9753 C C . ALA A 1 1194 ? 2.692 2.635 53.879 1.00 97.12 1194 ALA A C 1
ATOM 9755 O O . ALA A 1 1194 ? 1.707 2.309 54.549 1.00 97.12 1194 ALA A O 1
ATOM 9756 N N . THR A 1 1195 ? 3.756 1.845 53.753 1.00 96.75 1195 THR A N 1
ATOM 9757 C CA . THR A 1 1195 ? 3.940 0.617 54.529 1.00 96.75 1195 THR A CA 1
ATOM 9758 C C . THR A 1 1195 ? 5.386 0.429 54.947 1.00 96.75 1195 THR A C 1
ATOM 9760 O O . THR A 1 1195 ? 6.316 0.886 54.279 1.00 96.75 1195 THR A O 1
ATOM 9763 N N . ASN A 1 1196 ? 5.573 -0.301 56.042 1.00 94.75 1196 ASN A N 1
ATOM 9764 C CA . ASN A 1 1196 ? 6.864 -0.870 56.360 1.00 94.75 1196 ASN A CA 1
ATOM 9765 C C . ASN A 1 1196 ? 7.006 -2.224 55.649 1.00 94.75 1196 ASN A C 1
ATOM 9767 O O . ASN A 1 1196 ? 6.435 -3.231 56.078 1.00 94.75 1196 ASN A O 1
ATOM 9771 N N . ALA A 1 1197 ? 7.780 -2.249 54.564 1.00 90.44 1197 ALA A N 1
ATOM 9772 C CA . ALA A 1 1197 ? 8.022 -3.462 53.792 1.00 90.44 1197 ALA A CA 1
ATOM 9773 C C . ALA A 1 1197 ? 8.782 -4.550 54.581 1.00 90.44 1197 ALA A C 1
ATOM 9775 O O . ALA A 1 1197 ? 8.716 -5.719 54.197 1.00 90.44 1197 ALA A O 1
ATOM 9776 N N . SER A 1 1198 ? 9.435 -4.212 55.703 1.00 89.62 1198 SER A N 1
ATOM 9777 C CA . SER A 1 1198 ? 10.148 -5.187 56.544 1.00 89.62 1198 SER A CA 1
ATOM 9778 C C . SER A 1 1198 ? 9.243 -6.039 57.440 1.00 89.62 1198 SER A C 1
ATOM 9780 O O . SER A 1 1198 ? 9.725 -6.996 58.043 1.00 89.62 1198 SER A O 1
ATOM 9782 N N . GLN A 1 1199 ? 7.934 -5.753 57.514 1.00 90.94 1199 GLN A N 1
ATOM 9783 C CA . GLN A 1 1199 ? 6.996 -6.610 58.248 1.00 90.94 1199 GLN A CA 1
ATOM 9784 C C . GLN A 1 1199 ? 6.976 -8.038 57.673 1.00 90.94 1199 GLN A C 1
ATOM 9786 O O . GLN A 1 1199 ? 7.138 -8.230 56.464 1.00 90.94 1199 GLN A O 1
ATOM 9791 N N . ALA A 1 1200 ? 6.756 -9.036 58.530 1.00 87.75 1200 ALA A N 1
ATOM 9792 C CA . ALA A 1 1200 ? 6.646 -10.432 58.114 1.00 87.75 1200 ALA A CA 1
ATOM 9793 C C . ALA A 1 1200 ? 5.437 -10.663 57.181 1.00 87.75 1200 ALA A C 1
ATOM 9795 O O . ALA A 1 1200 ? 4.427 -9.969 57.283 1.00 87.75 1200 ALA A O 1
ATOM 9796 N N . GLY A 1 1201 ? 5.540 -11.661 56.296 1.00 89.88 1201 GLY A N 1
ATOM 9797 C CA . GLY A 1 1201 ? 4.518 -11.984 55.289 1.00 89.88 1201 GLY A CA 1
ATOM 9798 C C . GLY A 1 1201 ? 4.721 -11.251 53.959 1.00 89.88 1201 GLY A C 1
ATOM 9799 O O . GLY A 1 1201 ? 5.428 -10.243 53.896 1.00 89.88 1201 GLY A O 1
ATOM 9800 N N . VAL A 1 1202 ? 4.144 -11.777 52.873 1.00 92.62 1202 VAL A N 1
ATOM 9801 C CA . VAL A 1 1202 ? 4.218 -11.133 51.546 1.00 92.62 1202 VAL A CA 1
ATOM 9802 C C . VAL A 1 1202 ? 3.183 -10.009 51.412 1.00 92.62 1202 VAL A C 1
ATOM 9804 O O . VAL A 1 1202 ? 3.421 -9.042 50.695 1.00 92.62 1202 VAL A O 1
ATOM 9807 N N . GLU A 1 1203 ? 2.093 -10.076 52.176 1.00 95.25 1203 GLU A N 1
ATOM 9808 C CA . GLU A 1 1203 ? 1.065 -9.047 52.309 1.00 95.25 1203 GLU A CA 1
ATOM 9809 C C . GLU A 1 1203 ? 1.497 -7.925 53.264 1.00 95.25 1203 GLU A C 1
ATOM 9811 O O . GLU A 1 1203 ? 1.315 -8.001 54.480 1.00 95.25 1203 GLU A O 1
ATOM 9816 N N . LYS A 1 1204 ? 2.034 -6.834 52.717 1.00 97.12 1204 LYS A N 1
ATOM 9817 C CA . LYS A 1 1204 ? 2.451 -5.670 53.504 1.00 97.12 1204 LYS A CA 1
ATOM 9818 C C . LYS A 1 1204 ? 1.252 -4.788 53.843 1.00 97.12 1204 LYS A C 1
ATOM 9820 O O . LYS A 1 1204 ? 0.729 -4.103 52.968 1.00 97.12 1204 LYS A O 1
ATOM 9825 N N . ILE A 1 1205 ? 0.808 -4.790 55.101 1.00 97.19 1205 ILE A N 1
ATOM 9826 C CA . ILE A 1 1205 ? -0.337 -3.997 55.582 1.00 97.19 1205 ILE A CA 1
ATOM 9827 C C . ILE A 1 1205 ? -0.078 -2.496 55.376 1.00 97.19 1205 ILE A C 1
ATOM 9829 O O . ILE A 1 1205 ? 0.981 -1.991 55.753 1.00 97.19 1205 ILE A O 1
ATOM 9833 N N . LEU A 1 1206 ? -1.043 -1.787 54.784 1.00 97.75 1206 LEU A N 1
ATOM 9834 C CA . LEU A 1 1206 ? -0.956 -0.355 54.480 1.00 97.75 1206 LEU A CA 1
ATOM 9835 C C . LEU A 1 1206 ? -1.508 0.515 55.625 1.00 97.75 1206 LEU A C 1
ATOM 9837 O O . LEU A 1 1206 ? -2.574 0.229 56.184 1.00 97.75 1206 LEU A O 1
ATOM 9841 N N . SER A 1 1207 ? -0.829 1.630 55.902 1.00 97.06 1207 SER A N 1
ATOM 9842 C CA . SER A 1 1207 ? -1.182 2.610 56.940 1.00 97.06 1207 SER A CA 1
ATOM 9843 C C . SER A 1 1207 ? -1.316 4.023 56.356 1.00 97.06 1207 SER A C 1
ATOM 9845 O O . SER A 1 1207 ? -0.738 4.335 55.314 1.00 97.06 1207 SER A O 1
ATOM 9847 N N . ALA A 1 1208 ? -2.075 4.883 57.041 1.00 96.88 1208 ALA A N 1
ATOM 9848 C CA . ALA A 1 1208 ? -2.165 6.314 56.751 1.00 96.88 1208 ALA A CA 1
ATOM 9849 C C . ALA A 1 1208 ? -1.332 7.089 57.784 1.00 96.88 1208 ALA A C 1
ATOM 9851 O O . ALA A 1 1208 ? -1.631 7.035 58.978 1.00 96.88 1208 ALA A O 1
ATOM 9852 N N . LEU A 1 1209 ? -0.272 7.763 57.340 1.00 96.06 1209 LEU A N 1
ATOM 9853 C CA . LEU A 1 1209 ? 0.737 8.397 58.193 1.00 96.06 1209 LEU A CA 1
ATOM 9854 C C . LEU A 1 1209 ? 0.691 9.916 58.100 1.00 96.06 1209 LEU A C 1
ATOM 9856 O O . LEU A 1 1209 ? 0.290 10.469 57.079 1.00 96.06 1209 LEU A O 1
ATOM 9860 N N . GLU A 1 1210 ? 1.149 10.603 59.141 1.00 93.62 1210 GLU A N 1
ATOM 9861 C CA . GLU A 1 1210 ? 1.464 12.027 59.030 1.00 93.62 1210 GLU A CA 1
ATOM 9862 C C . GLU A 1 1210 ? 2.479 12.221 57.891 1.00 93.62 1210 GLU A C 1
ATOM 9864 O O . GLU A 1 1210 ? 3.470 11.497 57.799 1.00 93.62 1210 GLU A O 1
ATOM 9869 N N . ILE A 1 1211 ? 2.208 13.162 56.981 1.00 93.44 1211 ILE A N 1
ATOM 9870 C CA . ILE A 1 1211 ? 3.057 13.407 55.801 1.00 93.44 1211 ILE A CA 1
ATOM 9871 C C . ILE A 1 1211 ? 4.526 13.697 56.181 1.00 93.44 1211 ILE A C 1
ATOM 9873 O O . ILE A 1 1211 ? 5.405 13.256 55.445 1.00 93.44 1211 ILE A O 1
ATOM 9877 N N . PRO A 1 1212 ? 4.835 14.382 57.300 1.00 90.50 1212 PRO A N 1
ATOM 9878 C CA . PRO A 1 1212 ? 6.218 14.543 57.758 1.00 90.50 1212 PRO A CA 1
ATOM 9879 C C . PRO A 1 1212 ? 6.895 13.244 58.233 1.00 90.50 1212 PRO A C 1
ATOM 9881 O O . PRO A 1 1212 ? 8.115 13.130 58.146 1.00 90.50 1212 PRO A O 1
ATOM 9884 N N . ASP A 1 1213 ? 6.126 12.250 58.686 1.00 89.75 1213 ASP A N 1
ATOM 9885 C CA . ASP A 1 1213 ? 6.635 11.089 59.435 1.00 89.75 1213 ASP A CA 1
ATOM 9886 C C . ASP A 1 1213 ? 6.909 9.858 58.552 1.00 89.75 1213 ASP A C 1
ATOM 9888 O O . ASP A 1 1213 ? 7.232 8.781 59.057 1.00 89.75 1213 ASP A O 1
ATOM 9892 N N . VAL A 1 1214 ? 6.771 9.969 57.225 1.00 90.31 1214 VAL A N 1
ATOM 9893 C CA . VAL A 1 1214 ? 6.917 8.810 56.320 1.00 90.31 1214 VAL A CA 1
ATOM 9894 C C . VAL A 1 1214 ? 8.338 8.246 56.283 1.00 90.31 1214 VAL A C 1
ATOM 9896 O O . VAL A 1 1214 ? 8.509 7.053 56.043 1.00 90.31 1214 VAL A O 1
ATOM 9899 N N . GLY A 1 1215 ? 9.361 9.079 56.495 1.00 90.19 1215 GLY A N 1
ATOM 9900 C CA . GLY A 1 1215 ? 10.765 8.658 56.469 1.00 90.19 1215 GLY A CA 1
ATOM 9901 C C . GLY A 1 1215 ? 11.130 7.815 55.236 1.00 90.19 1215 GLY A C 1
ATOM 9902 O O . GLY A 1 1215 ? 10.810 8.174 54.104 1.00 90.19 1215 GLY A O 1
ATOM 9903 N N . ASN A 1 1216 ? 11.788 6.672 55.469 1.00 91.50 1216 ASN A N 1
ATOM 9904 C CA . ASN A 1 1216 ? 12.216 5.725 54.429 1.00 91.50 1216 ASN A CA 1
ATOM 9905 C C . ASN A 1 1216 ? 11.183 4.613 54.139 1.00 91.50 1216 ASN A C 1
ATOM 9907 O O . ASN A 1 1216 ? 11.536 3.553 53.624 1.00 91.50 1216 ASN A O 1
ATOM 9911 N N . LEU A 1 1217 ? 9.917 4.802 54.517 1.00 94.94 1217 LEU A N 1
ATOM 9912 C CA . LEU A 1 1217 ? 8.871 3.816 54.242 1.00 94.94 1217 LEU A CA 1
ATOM 9913 C C . LEU A 1 1217 ? 8.572 3.725 52.741 1.00 94.94 1217 LEU A C 1
ATOM 9915 O O . LEU A 1 1217 ? 8.766 4.681 51.985 1.00 94.94 1217 LEU A O 1
ATOM 9919 N N . SER A 1 1218 ? 8.055 2.572 52.315 1.00 95.69 1218 SER A N 1
ATOM 9920 C CA . SER A 1 1218 ? 7.614 2.364 50.937 1.00 95.69 1218 SER A CA 1
ATOM 9921 C C . SER A 1 1218 ? 6.342 3.168 50.685 1.00 95.69 1218 SER A C 1
ATOM 9923 O O . SER A 1 1218 ? 5.314 2.936 51.327 1.00 95.69 1218 SER A O 1
ATOM 9925 N N . GLN A 1 1219 ? 6.431 4.124 49.763 1.00 95.88 1219 GLN A N 1
ATOM 9926 C CA . GLN A 1 1219 ? 5.390 5.127 49.510 1.00 95.88 1219 GLN A CA 1
ATOM 9927 C C . GLN A 1 1219 ? 5.200 5.464 48.027 1.00 95.88 1219 GLN A C 1
ATOM 9929 O O . GLN A 1 1219 ? 4.173 6.035 47.660 1.00 95.88 1219 GLN A O 1
ATOM 9934 N N . VAL A 1 1220 ? 6.180 5.147 47.174 1.00 96.81 1220 VAL A N 1
ATOM 9935 C CA . VAL A 1 1220 ? 6.101 5.436 45.740 1.00 96.81 1220 VAL A CA 1
ATOM 9936 C C . VAL A 1 1220 ? 5.190 4.405 45.094 1.00 96.81 1220 VAL A C 1
ATOM 9938 O O . VAL A 1 1220 ? 5.422 3.207 45.211 1.00 96.81 1220 VAL A O 1
ATOM 9941 N N . VAL A 1 1221 ? 4.157 4.860 44.395 1.00 98.06 1221 VAL A N 1
ATOM 9942 C CA . VAL A 1 1221 ? 3.201 3.993 43.705 1.00 98.06 1221 VAL A CA 1
ATOM 9943 C C . VAL A 1 1221 ? 3.351 4.174 42.203 1.00 98.06 1221 VAL A C 1
ATOM 9945 O O . VAL A 1 1221 ? 3.379 5.296 41.709 1.00 98.06 1221 VAL A O 1
ATOM 9948 N N . VAL A 1 1222 ? 3.425 3.072 41.464 1.00 97.25 1222 VAL A N 1
ATOM 9949 C CA . VAL A 1 1222 ? 3.353 3.058 40.002 1.00 97.25 1222 VAL A CA 1
ATOM 9950 C C . VAL A 1 1222 ? 1.911 2.786 39.590 1.00 97.25 1222 VAL A C 1
ATOM 9952 O O . VAL A 1 1222 ? 1.360 1.716 39.870 1.00 97.25 1222 VAL A O 1
ATOM 9955 N N . MET A 1 1223 ? 1.302 3.759 38.921 1.00 97.44 1223 MET A N 1
ATOM 9956 C CA . MET A 1 1223 ? -0.070 3.675 38.428 1.00 97.44 1223 MET A CA 1
ATOM 9957 C C . MET A 1 1223 ? -0.130 2.837 37.147 1.00 97.44 1223 MET A C 1
ATOM 9959 O O . MET A 1 1223 ? 0.721 2.975 36.271 1.00 97.44 1223 MET A O 1
ATOM 9963 N N . LYS A 1 1224 ? -1.127 1.958 37.015 1.00 93.75 1224 LYS A N 1
ATOM 9964 C CA . LYS A 1 1224 ? -1.323 1.116 35.825 1.00 93.75 1224 LYS A CA 1
ATOM 9965 C C . LYS A 1 1224 ? -2.777 1.164 35.353 1.00 93.75 1224 LYS A C 1
ATOM 9967 O O . LYS A 1 1224 ? -3.677 0.904 36.153 1.00 93.75 1224 LYS A O 1
ATOM 9972 N N . SER A 1 1225 ? -2.994 1.419 34.064 1.00 89.50 1225 SER A N 1
ATOM 9973 C CA . SER A 1 1225 ? -4.286 1.231 33.387 1.00 89.50 1225 SER A CA 1
ATOM 9974 C C . SER A 1 1225 ? -4.381 -0.184 32.806 1.00 89.50 1225 SER A C 1
ATOM 9976 O O . SER A 1 1225 ? -3.390 -0.748 32.331 1.00 89.50 1225 SER A O 1
ATOM 9978 N N . LYS A 1 1226 ? -5.567 -0.798 32.855 1.00 83.56 1226 LYS A N 1
ATOM 9979 C CA . LYS A 1 1226 ? -5.838 -2.089 32.207 1.00 83.56 1226 LYS A CA 1
ATOM 9980 C C . LYS A 1 1226 ? -7.219 -2.078 31.553 1.00 83.56 1226 LYS A C 1
ATOM 9982 O O . LYS A 1 1226 ? -8.152 -1.493 32.089 1.00 83.56 1226 LYS A O 1
ATOM 9987 N N . ASN A 1 1227 ? -7.351 -2.781 30.430 1.00 79.00 1227 ASN A N 1
ATOM 9988 C CA . ASN A 1 1227 ? -8.637 -2.940 29.754 1.00 79.00 1227 ASN A CA 1
ATOM 9989 C C . ASN A 1 1227 ? -9.591 -3.775 30.625 1.00 79.00 1227 ASN A C 1
ATOM 9991 O O . ASN A 1 1227 ? -9.182 -4.746 31.273 1.00 79.00 1227 ASN A O 1
ATOM 9995 N N . ASP A 1 1228 ? -10.875 -3.424 30.613 1.00 74.75 1228 ASP A N 1
ATOM 9996 C CA . ASP A 1 1228 ? -11.936 -4.219 31.228 1.00 74.75 1228 ASP A CA 1
ATOM 9997 C C . ASP A 1 1228 ? -13.103 -4.396 30.264 1.00 74.75 1228 ASP A C 1
ATOM 9999 O O . ASP A 1 1228 ? -13.354 -3.538 29.431 1.00 74.75 1228 ASP A O 1
ATOM 10003 N N . GLN A 1 1229 ? -13.841 -5.496 30.383 1.00 74.56 1229 GLN A N 1
ATOM 10004 C CA . GLN A 1 1229 ? -15.007 -5.715 29.525 1.00 74.56 1229 GLN A CA 1
ATOM 10005 C C . GLN A 1 1229 ? -16.211 -4.963 30.078 1.00 74.56 1229 GLN A C 1
ATOM 10007 O O . GLN A 1 1229 ? -16.641 -5.253 31.193 1.00 74.56 1229 GLN A O 1
ATOM 10012 N N . GLY A 1 1230 ? -16.757 -4.043 29.281 1.00 73.56 1230 GLY A N 1
ATOM 10013 C CA . GLY A 1 1230 ? -17.988 -3.315 29.593 1.00 73.56 1230 GLY A CA 1
ATOM 10014 C C . GLY A 1 1230 ? -17.823 -2.138 30.558 1.00 73.56 1230 GLY A C 1
ATOM 10015 O O . GLY A 1 1230 ? -18.811 -1.465 30.820 1.00 73.56 1230 GLY A O 1
ATOM 10016 N N . ILE A 1 1231 ? -16.606 -1.887 31.057 1.00 77.69 1231 ILE A N 1
ATOM 10017 C CA . ILE A 1 1231 ? -16.292 -0.867 32.075 1.00 77.69 1231 ILE A CA 1
ATOM 10018 C C . ILE A 1 1231 ? -15.106 0.008 31.644 1.00 77.69 1231 ILE A C 1
ATOM 10020 O O . ILE A 1 1231 ? -15.200 1.226 31.667 1.00 77.69 1231 ILE A O 1
ATOM 10024 N N . THR A 1 1232 ? -13.979 -0.616 31.295 1.00 81.31 1232 THR A N 1
ATOM 10025 C CA . THR A 1 1232 ? -12.712 0.020 30.869 1.00 81.31 1232 THR A CA 1
ATOM 10026 C C . THR A 1 1232 ? -12.052 0.997 31.861 1.00 81.31 1232 THR A C 1
ATOM 10028 O O . THR A 1 1232 ? -11.115 1.700 31.496 1.00 81.31 1232 THR A O 1
ATOM 10031 N N . ASN A 1 1233 ? -12.434 0.967 33.145 1.00 88.44 1233 ASN A N 1
ATOM 10032 C CA . ASN A 1 1233 ? -11.907 1.875 34.183 1.00 88.44 1233 ASN A CA 1
ATOM 10033 C C . ASN A 1 1233 ? -10.920 1.226 35.175 1.00 88.44 1233 ASN A C 1
ATOM 10035 O O . ASN A 1 1233 ? -10.504 1.833 36.162 1.00 88.44 1233 ASN A O 1
ATOM 10039 N N . LYS A 1 1234 ? -10.475 -0.007 34.897 1.00 89.38 1234 LYS A N 1
ATOM 10040 C CA . LYS A 1 1234 ? -9.594 -0.770 35.791 1.00 89.38 1234 LYS A CA 1
ATOM 10041 C C . LYS A 1 1234 ? -8.268 -0.061 36.064 1.00 89.38 1234 LYS A C 1
ATOM 10043 O O . LYS A 1 1234 ? -7.376 -0.024 35.211 1.00 89.38 1234 LYS A O 1
ATOM 10048 N N . CYS A 1 1235 ? -8.091 0.362 37.314 1.00 94.38 1235 CYS A N 1
ATOM 10049 C CA . CYS A 1 1235 ? -6.832 0.891 37.822 1.00 94.38 1235 CYS A CA 1
ATOM 10050 C C . CYS A 1 1235 ? -6.114 -0.126 38.718 1.00 94.38 1235 CYS A C 1
ATOM 10052 O O . CYS A 1 1235 ? -6.722 -0.771 39.575 1.00 94.38 1235 CYS A O 1
ATOM 10054 N N . LYS A 1 1236 ? -4.793 -0.243 38.561 1.00 94.50 1236 LYS A N 1
ATOM 10055 C CA . LYS A 1 1236 ? -3.918 -0.967 39.494 1.00 94.50 1236 LYS A CA 1
ATOM 10056 C C . LYS A 1 1236 ? -2.830 -0.034 40.024 1.00 94.50 1236 LYS A C 1
ATOM 10058 O O . LYS A 1 1236 ? -2.414 0.906 39.351 1.00 94.50 1236 LYS A O 1
ATOM 10063 N N . MET A 1 1237 ? -2.363 -0.317 41.234 1.00 97.69 1237 MET A N 1
ATOM 10064 C CA . MET A 1 1237 ? -1.378 0.496 41.949 1.00 97.69 1237 MET A CA 1
ATOM 10065 C C . MET A 1 1237 ? -0.264 -0.414 42.457 1.00 97.69 1237 MET A C 1
ATOM 10067 O O . MET A 1 1237 ? -0.519 -1.218 43.348 1.00 97.69 1237 MET A O 1
ATOM 10071 N N . ASN A 1 1238 ? 0.934 -0.345 41.882 1.00 97.06 1238 ASN A N 1
ATOM 10072 C CA . ASN A 1 1238 ? 2.076 -1.159 42.310 1.00 97.06 1238 ASN A CA 1
ATOM 10073 C C . ASN A 1 1238 ? 2.961 -0.355 43.262 1.00 97.06 1238 ASN A C 1
ATOM 10075 O O . ASN A 1 1238 ? 3.527 0.658 42.857 1.00 97.06 1238 ASN A O 1
ATOM 10079 N N . LEU A 1 1239 ? 3.053 -0.775 44.521 1.00 98.06 1239 LEU A N 1
ATOM 10080 C CA . LEU A 1 1239 ? 3.854 -0.075 45.516 1.00 98.06 1239 LEU A CA 1
ATOM 10081 C C . LEU A 1 1239 ? 5.329 -0.452 45.365 1.00 98.06 1239 LEU A C 1
ATOM 10083 O O . LEU A 1 1239 ? 5.661 -1.628 45.221 1.00 98.06 1239 LEU A O 1
ATOM 10087 N N . GLN A 1 1240 ? 6.200 0.545 45.462 1.00 97.12 1240 GLN A N 1
ATOM 10088 C CA . GLN A 1 1240 ? 7.644 0.386 45.441 1.00 97.12 1240 GLN A CA 1
ATOM 10089 C C . GLN A 1 1240 ? 8.303 0.985 46.681 1.00 97.12 1240 GLN A C 1
ATOM 10091 O O . GLN A 1 1240 ? 7.797 1.926 47.305 1.00 97.12 1240 GLN A O 1
ATOM 10096 N N . ASP A 1 1241 ? 9.450 0.417 47.044 1.00 93.19 1241 ASP A N 1
ATOM 10097 C CA . ASP A 1 1241 ? 10.369 1.061 47.973 1.00 93.19 1241 ASP A CA 1
ATOM 10098 C C . ASP A 1 1241 ? 11.174 2.179 47.287 1.00 93.19 1241 ASP A C 1
ATOM 10100 O O . ASP A 1 1241 ? 11.061 2.437 46.085 1.00 93.19 1241 ASP A O 1
ATOM 10104 N N . ASN A 1 1242 ? 12.007 2.854 48.075 1.00 92.62 1242 ASN A N 1
ATOM 10105 C CA . ASN A 1 1242 ? 12.846 3.945 47.586 1.00 92.62 1242 ASN A CA 1
ATOM 10106 C C . ASN A 1 1242 ? 14.046 3.454 46.749 1.00 92.62 1242 ASN A C 1
ATOM 10108 O O . ASN A 1 1242 ? 14.741 4.277 46.161 1.00 92.62 1242 ASN A O 1
ATOM 10112 N N . ASN A 1 1243 ? 14.260 2.135 46.654 1.00 91.12 1243 ASN A N 1
ATOM 10113 C CA . ASN A 1 1243 ? 15.289 1.502 45.824 1.00 91.12 1243 ASN A CA 1
ATOM 10114 C C . ASN A 1 1243 ? 14.736 1.033 44.465 1.00 91.12 1243 ASN A C 1
ATOM 10116 O O . ASN A 1 1243 ? 15.483 0.499 43.650 1.00 91.12 1243 ASN A O 1
ATOM 10120 N N . GLY A 1 1244 ? 13.433 1.213 44.217 1.00 89.81 1244 GLY A N 1
ATOM 10121 C CA . GLY A 1 1244 ? 12.760 0.756 43.002 1.00 89.81 1244 GLY A CA 1
ATOM 10122 C C . GLY A 1 1244 ? 12.290 -0.700 43.042 1.00 89.81 1244 GLY A C 1
ATOM 10123 O O . GLY A 1 1244 ? 11.778 -1.182 42.032 1.00 89.81 1244 GLY A O 1
ATOM 10124 N N . ASN A 1 1245 ? 12.411 -1.395 44.178 1.00 93.44 1245 ASN A N 1
ATOM 10125 C CA . ASN A 1 1245 ? 11.912 -2.759 44.325 1.00 93.44 1245 ASN A CA 1
ATOM 10126 C C . ASN A 1 1245 ? 10.389 -2.767 44.439 1.00 93.44 1245 ASN A C 1
ATOM 10128 O O . ASN A 1 1245 ? 9.798 -1.956 45.157 1.00 93.44 1245 ASN A O 1
ATOM 10132 N N . ASP A 1 1246 ? 9.760 -3.748 43.797 1.00 94.50 1246 ASP A N 1
ATOM 10133 C CA . ASP A 1 1246 ? 8.332 -3.993 43.940 1.00 94.50 1246 ASP A CA 1
ATOM 10134 C C . ASP A 1 1246 ? 8.022 -4.570 45.324 1.00 94.50 1246 ASP A C 1
ATOM 10136 O O . ASP A 1 1246 ? 8.474 -5.654 45.700 1.00 94.50 1246 ASP A O 1
ATOM 10140 N N . ILE A 1 1247 ? 7.193 -3.851 46.074 1.00 96.38 1247 ILE A N 1
ATOM 10141 C CA . ILE A 1 1247 ? 6.509 -4.379 47.256 1.00 96.38 1247 ILE A CA 1
ATOM 10142 C C . ILE A 1 1247 ? 5.270 -5.176 46.824 1.00 96.38 1247 ILE A C 1
ATOM 10144 O O . ILE A 1 1247 ? 4.877 -6.145 47.478 1.00 96.38 1247 ILE A O 1
ATOM 10148 N N . GLY A 1 1248 ? 4.691 -4.779 45.689 1.00 95.69 1248 GLY A N 1
ATOM 10149 C CA . GLY A 1 1248 ? 3.614 -5.461 44.991 1.00 95.69 1248 GLY A CA 1
ATOM 10150 C C . GLY A 1 1248 ? 2.364 -4.602 44.842 1.00 95.69 1248 GLY A C 1
ATOM 10151 O O . GLY A 1 1248 ? 2.261 -3.500 45.394 1.00 95.69 1248 GLY A O 1
ATOM 10152 N N . PHE A 1 1249 ? 1.384 -5.109 44.092 1.00 96.81 1249 PHE A N 1
ATOM 10153 C CA . PHE A 1 1249 ? 0.133 -4.381 43.898 1.00 96.81 1249 PHE A CA 1
ATOM 10154 C C . PHE A 1 1249 ? -0.653 -4.210 45.198 1.00 96.81 1249 PHE A C 1
ATOM 10156 O O . PHE A 1 1249 ? -0.772 -5.127 46.015 1.00 96.81 1249 PHE A O 1
ATOM 10163 N N . ILE A 1 1250 ? -1.250 -3.028 45.337 1.00 97.75 1250 ILE A N 1
ATOM 10164 C CA . ILE A 1 1250 ? -2.218 -2.710 46.373 1.00 97.75 1250 ILE A CA 1
ATOM 10165 C C . ILE A 1 1250 ? -3.475 -3.545 46.136 1.00 97.75 1250 ILE A C 1
ATOM 10167 O O . ILE A 1 1250 ? -4.069 -3.499 45.061 1.00 97.75 1250 ILE A O 1
ATOM 10171 N N . GLY A 1 1251 ? -3.892 -4.279 47.157 1.00 96.56 1251 GLY A N 1
ATOM 10172 C CA . GLY A 1 1251 ? -5.112 -5.067 47.230 1.00 96.56 1251 GLY A CA 1
ATOM 10173 C C . GLY A 1 1251 ? -5.612 -5.111 48.670 1.00 96.56 1251 GLY A C 1
ATOM 10174 O O . GLY A 1 1251 ? -5.360 -4.196 49.458 1.00 96.56 1251 GLY A O 1
ATOM 10175 N N . PHE A 1 1252 ? -6.290 -6.189 49.042 1.00 96.69 1252 PHE A N 1
ATOM 10176 C CA . PHE A 1 1252 ? -6.635 -6.462 50.434 1.00 96.69 1252 PHE A CA 1
ATOM 10177 C C . PHE A 1 1252 ? -6.348 -7.921 50.785 1.00 96.69 1252 PHE A C 1
ATOM 10179 O O . PHE A 1 1252 ? -6.229 -8.770 49.901 1.00 96.69 1252 PHE A O 1
ATOM 10186 N N . HIS A 1 1253 ? -6.232 -8.200 52.079 1.00 96.06 1253 HIS A N 1
ATOM 10187 C CA . HIS A 1 1253 ? -6.121 -9.552 52.609 1.00 96.06 1253 HIS A CA 1
ATOM 10188 C C . HIS A 1 1253 ? -6.862 -9.655 53.944 1.00 96.06 1253 HIS A C 1
ATOM 10190 O O . HIS A 1 1253 ? -6.953 -8.681 54.699 1.00 96.06 1253 HIS A O 1
ATOM 10196 N N . GLN A 1 1254 ? -7.417 -10.832 54.229 1.00 94.88 1254 GLN A N 1
ATOM 10197 C CA . GLN A 1 1254 ? -8.123 -11.091 55.479 1.00 94.88 1254 GLN A CA 1
ATOM 10198 C C . GLN A 1 1254 ? -7.115 -11.321 56.607 1.00 94.88 1254 GLN A C 1
ATOM 10200 O O . GLN A 1 1254 ? -6.305 -12.243 56.561 1.00 94.88 1254 GLN A O 1
ATOM 10205 N N . PHE A 1 1255 ? -7.177 -10.486 57.639 1.00 92.75 1255 PHE A N 1
ATOM 10206 C CA . PHE A 1 1255 ? -6.492 -10.709 58.907 1.00 92.75 1255 PHE A CA 1
ATOM 10207 C C . PHE A 1 1255 ? -7.554 -10.775 59.995 1.00 92.75 1255 PHE A C 1
ATOM 10209 O O . PHE A 1 1255 ? -8.197 -9.767 60.303 1.00 92.75 1255 PHE A O 1
ATOM 10216 N N . ASN A 1 1256 ? -7.750 -11.964 60.562 1.00 93.25 1256 ASN A N 1
ATOM 10217 C CA . ASN A 1 1256 ? -8.953 -12.307 61.320 1.00 93.25 1256 ASN A CA 1
ATOM 10218 C C . ASN A 1 1256 ? -10.194 -12.080 60.439 1.00 93.25 1256 ASN A C 1
ATOM 10220 O O . ASN A 1 1256 ? -10.258 -12.603 59.333 1.00 93.25 1256 ASN A O 1
ATOM 10224 N N . ASN A 1 1257 ? -11.150 -11.273 60.897 1.00 92.00 1257 ASN A N 1
ATOM 10225 C CA . ASN A 1 1257 ? -12.353 -10.925 60.139 1.00 92.00 1257 ASN A CA 1
ATOM 10226 C C . ASN A 1 1257 ? -12.270 -9.519 59.506 1.00 92.00 1257 ASN A C 1
ATOM 10228 O O . ASN A 1 1257 ? -13.288 -8.870 59.269 1.00 92.00 1257 ASN A O 1
ATOM 10232 N N . ILE A 1 1258 ? -11.051 -8.997 59.327 1.00 94.31 1258 ILE A N 1
ATOM 10233 C CA . ILE A 1 1258 ? -10.792 -7.642 58.835 1.00 94.31 1258 ILE A CA 1
ATOM 10234 C C . ILE A 1 1258 ? -10.032 -7.736 57.514 1.00 94.31 1258 ILE A C 1
ATOM 10236 O O . ILE A 1 1258 ? -8.875 -8.158 57.475 1.00 94.31 1258 ILE A O 1
ATOM 10240 N N . ALA A 1 1259 ? -10.656 -7.257 56.441 1.00 95.56 1259 ALA A N 1
ATOM 10241 C CA . ALA A 1 1259 ? -10.045 -7.130 55.124 1.00 95.56 1259 ALA A CA 1
ATOM 10242 C C . ALA A 1 1259 ? -9.118 -5.903 55.081 1.00 95.56 1259 ALA A C 1
ATOM 10244 O O . ALA A 1 1259 ? -9.512 -4.831 54.622 1.00 95.56 1259 ALA A O 1
ATOM 10245 N N . LYS A 1 1260 ? -7.898 -6.030 55.610 1.00 97.62 1260 LYS A N 1
ATOM 10246 C CA . LYS A 1 1260 ? -6.916 -4.935 55.629 1.00 97.62 1260 LYS A CA 1
ATOM 10247 C C . LYS A 1 1260 ? -6.386 -4.674 54.223 1.00 97.62 1260 LYS A C 1
ATOM 10249 O O . LYS A 1 1260 ? -6.199 -5.617 53.456 1.00 97.62 1260 LYS A O 1
ATOM 10254 N N . LEU A 1 1261 ? -6.106 -3.414 53.900 1.00 97.88 1261 LEU A N 1
ATOM 10255 C CA . LEU A 1 1261 ? -5.404 -3.077 52.664 1.00 97.88 1261 LEU A CA 1
ATOM 10256 C C . LEU A 1 1261 ? -3.946 -3.528 52.749 1.00 97.88 1261 LEU A C 1
ATOM 10258 O O . LEU A 1 1261 ? -3.293 -3.331 53.776 1.00 97.88 1261 LEU A O 1
ATOM 10262 N N . VAL A 1 1262 ? -3.443 -4.117 51.666 1.00 97.62 1262 VAL A N 1
ATOM 10263 C CA . VAL A 1 1262 ? -2.089 -4.681 51.590 1.00 97.62 1262 VAL A CA 1
ATOM 10264 C C . VAL A 1 1262 ? -1.420 -4.314 50.276 1.00 97.62 1262 VAL A C 1
ATOM 10266 O O . VAL A 1 1262 ? -2.108 -4.171 49.274 1.00 97.62 1262 VAL A O 1
ATOM 10269 N N . ALA A 1 1263 ? -0.096 -4.227 50.250 1.00 97.75 1263 ALA A N 1
ATOM 10270 C CA . ALA A 1 1263 ? 0.697 -4.389 49.034 1.00 97.75 1263 ALA A CA 1
ATOM 10271 C C . ALA A 1 1263 ? 1.264 -5.815 49.018 1.00 97.75 1263 ALA A C 1
ATOM 10273 O O . ALA A 1 1263 ? 1.920 -6.210 49.978 1.00 97.75 1263 ALA A O 1
ATOM 10274 N N . SER A 1 1264 ? 0.969 -6.605 47.980 1.00 96.88 1264 SER A N 1
ATOM 10275 C CA . SER A 1 1264 ? 1.421 -8.002 47.897 1.00 96.88 1264 SER A CA 1
ATOM 10276 C C . SER A 1 1264 ? 1.992 -8.339 46.527 1.00 96.88 1264 SER A C 1
ATOM 10278 O O . SER A 1 1264 ? 1.314 -8.240 45.501 1.00 96.88 1264 SER A O 1
ATOM 10280 N N . ASN A 1 1265 ? 3.231 -8.829 46.521 1.00 93.81 1265 ASN A N 1
ATOM 10281 C CA . ASN A 1 1265 ? 3.888 -9.358 45.326 1.00 93.81 1265 ASN A CA 1
ATOM 10282 C C . ASN A 1 1265 ? 3.212 -10.621 44.767 1.00 93.81 1265 ASN A C 1
ATOM 10284 O O . ASN A 1 1265 ? 3.530 -11.036 43.653 1.00 93.81 1265 ASN A O 1
ATOM 10288 N N . TRP A 1 1266 ? 2.258 -11.225 45.487 1.00 93.62 1266 TRP A N 1
ATOM 10289 C CA . TRP A 1 1266 ? 1.420 -12.296 44.941 1.00 93.62 1266 TRP A CA 1
ATOM 10290 C C . TRP A 1 1266 ? 0.675 -11.846 43.679 1.00 93.62 1266 TRP A C 1
ATOM 10292 O O . TRP A 1 1266 ? 0.609 -12.590 42.703 1.00 93.62 1266 TRP A O 1
ATOM 10302 N N . TYR A 1 1267 ? 0.180 -10.604 43.659 1.00 92.94 1267 TYR A N 1
ATOM 10303 C CA . TYR A 1 1267 ? -0.530 -10.052 42.507 1.00 92.94 1267 TYR A CA 1
ATOM 10304 C C . TYR A 1 1267 ? 0.373 -9.875 41.281 1.00 92.94 1267 TYR A C 1
ATOM 10306 O O . TYR A 1 1267 ? -0.093 -10.062 40.161 1.00 92.94 1267 TYR A O 1
ATOM 10314 N N . ASN A 1 1268 ? 1.655 -9.547 41.476 1.00 89.62 1268 ASN A N 1
ATOM 10315 C CA . ASN A 1 1268 ? 2.627 -9.380 40.387 1.00 89.62 1268 ASN A CA 1
ATOM 10316 C C . ASN A 1 1268 ? 2.911 -10.719 39.680 1.00 89.62 1268 ASN A C 1
ATOM 10318 O O . ASN A 1 1268 ? 3.347 -10.726 38.535 1.00 89.62 1268 ASN A O 1
ATOM 10322 N N . ARG A 1 1269 ? 2.620 -11.847 40.345 1.00 88.25 1269 ARG A N 1
ATOM 10323 C CA . ARG A 1 1269 ? 2.737 -13.207 39.797 1.00 88.25 1269 ARG A CA 1
ATOM 10324 C C . ARG A 1 1269 ? 1.471 -13.686 39.074 1.00 88.25 1269 ARG A C 1
ATOM 10326 O O . ARG A 1 1269 ? 1.491 -14.770 38.503 1.00 88.25 1269 ARG A O 1
ATOM 10333 N N . GLN A 1 1270 ? 0.377 -12.920 39.105 1.00 86.25 1270 GLN A N 1
ATOM 10334 C CA . GLN A 1 1270 ? -0.867 -13.273 38.414 1.00 86.25 1270 GLN A CA 1
ATOM 10335 C C . GLN A 1 1270 ? -0.844 -12.775 36.965 1.00 86.25 1270 GLN A C 1
ATOM 10337 O O . GLN A 1 1270 ? -0.464 -11.633 36.699 1.00 86.25 1270 GLN A O 1
ATOM 10342 N N . ILE A 1 1271 ? -1.306 -13.606 36.025 1.00 71.94 1271 ILE A N 1
ATOM 10343 C CA . ILE A 1 1271 ? -1.392 -13.230 34.609 1.00 71.94 1271 ILE A CA 1
ATOM 10344 C C . ILE A 1 1271 ? -2.550 -12.246 34.443 1.00 71.94 1271 ILE A C 1
ATOM 10346 O O . ILE A 1 1271 ? -3.713 -12.613 34.597 1.00 71.94 1271 ILE A O 1
ATOM 10350 N N . GLU A 1 1272 ? -2.208 -10.989 34.160 1.00 75.00 1272 GLU A N 1
ATOM 10351 C CA . GLU A 1 1272 ? -3.065 -9.876 33.734 1.00 75.00 1272 GLU A CA 1
ATOM 10352 C C . GLU A 1 1272 ? -4.519 -9.897 34.238 1.00 75.00 1272 GLU A C 1
ATOM 10354 O O . GLU A 1 1272 ? -4.842 -9.247 35.244 1.00 75.00 1272 GLU A O 1
ATOM 10359 N N . ARG A 1 1273 ? -5.382 -10.624 33.514 1.00 67.75 1273 ARG A N 1
ATOM 10360 C CA . ARG A 1 1273 ? -6.795 -10.856 33.798 1.00 67.75 1273 ARG A CA 1
ATOM 10361 C C . ARG A 1 1273 ? -7.022 -12.294 34.265 1.00 67.75 1273 ARG A C 1
ATOM 10363 O O . ARG A 1 1273 ? -7.657 -13.100 33.594 1.00 67.75 1273 ARG A O 1
ATOM 10370 N N . SER A 1 1274 ? -6.535 -12.599 35.457 1.00 62.84 1274 SER A N 1
ATOM 10371 C CA . SER A 1 1274 ? -6.894 -13.828 36.159 1.00 62.84 1274 SER A CA 1
ATOM 10372 C C . SER A 1 1274 ? -8.254 -13.611 36.829 1.00 62.84 1274 SER A C 1
ATOM 10374 O O . SER A 1 1274 ? -8.323 -13.043 37.918 1.00 62.84 1274 SER A O 1
ATOM 10376 N N . SER A 1 1275 ? -9.334 -14.016 36.143 1.00 68.00 1275 SER A N 1
ATOM 10377 C CA . SER A 1 1275 ? -10.757 -13.792 36.487 1.00 68.00 1275 SER A CA 1
ATOM 10378 C C . SER A 1 1275 ? -11.263 -12.335 36.368 1.00 68.00 1275 SER A C 1
ATOM 10380 O O . SER A 1 1275 ? -10.503 -11.391 36.135 1.00 68.00 1275 SER A O 1
ATOM 10382 N N . ARG A 1 1276 ? -12.589 -12.134 36.487 1.00 70.81 1276 ARG A N 1
ATOM 10383 C CA . ARG A 1 1276 ? -13.202 -10.791 36.616 1.00 70.81 1276 ARG A CA 1
ATOM 10384 C C . ARG A 1 1276 ? -13.018 -10.200 38.024 1.00 70.81 1276 ARG A C 1
ATOM 10386 O O . ARG A 1 1276 ? -13.163 -8.992 38.173 1.00 70.81 1276 ARG A O 1
ATOM 10393 N N . THR A 1 1277 ? -12.660 -11.021 39.011 1.00 71.06 1277 THR A N 1
ATOM 10394 C CA . THR A 1 1277 ? -12.618 -10.710 40.446 1.00 71.06 1277 THR A CA 1
ATOM 10395 C C . THR A 1 1277 ? -11.175 -10.721 40.949 1.00 71.06 1277 THR A C 1
ATOM 10397 O O . THR A 1 1277 ? -10.716 -11.695 41.541 1.00 71.06 1277 THR A O 1
ATOM 10400 N N . LEU A 1 1278 ? -10.435 -9.638 40.710 1.00 78.44 1278 LEU A N 1
ATOM 10401 C CA . LEU A 1 1278 ? -9.056 -9.506 41.184 1.00 78.44 1278 LEU A CA 1
ATOM 10402 C C . LEU A 1 1278 ? -8.982 -8.446 42.288 1.00 78.44 1278 LEU A C 1
ATOM 10404 O O . LEU A 1 1278 ? -9.287 -7.280 42.042 1.00 78.44 1278 LEU A O 1
ATOM 10408 N N . GLY A 1 1279 ? -8.524 -8.841 43.480 1.00 89.44 1279 GLY A N 1
ATOM 10409 C CA . GLY A 1 1279 ? -8.470 -7.982 44.674 1.00 89.44 1279 GLY A CA 1
ATOM 10410 C C . GLY A 1 1279 ? -7.555 -6.757 44.573 1.00 89.44 1279 GLY A C 1
ATOM 10411 O O . GLY A 1 1279 ? -7.623 -5.887 45.436 1.00 89.44 1279 GLY A O 1
ATOM 10412 N N . CYS A 1 1280 ? -6.726 -6.651 43.530 1.00 93.19 1280 CYS A N 1
ATOM 10413 C CA . CYS A 1 1280 ? -5.866 -5.492 43.274 1.00 93.19 1280 CYS A CA 1
ATOM 10414 C C . CYS A 1 1280 ? -6.373 -4.545 42.173 1.00 93.19 1280 CYS A C 1
ATOM 10416 O O . CYS A 1 1280 ? -5.627 -3.673 41.727 1.00 93.19 1280 CYS A O 1
ATOM 10418 N N . SER A 1 1281 ? -7.613 -4.732 41.704 1.00 93.06 1281 SER A N 1
ATOM 10419 C CA . SER A 1 1281 ? -8.242 -3.829 40.733 1.00 93.06 1281 SER A CA 1
ATOM 10420 C C . SER A 1 1281 ? -9.173 -2.853 41.447 1.00 93.06 1281 SER A C 1
ATOM 10422 O O . SER A 1 1281 ? -10.063 -3.262 42.197 1.00 93.06 1281 SER A O 1
ATOM 10424 N N . TRP A 1 1282 ? -8.953 -1.568 41.202 1.00 95.88 1282 TRP A N 1
ATOM 10425 C CA . TRP A 1 1282 ? -9.581 -0.465 41.917 1.00 95.88 1282 TRP A CA 1
ATOM 10426 C C . TRP A 1 1282 ? -10.305 0.475 40.965 1.00 95.88 1282 TRP A C 1
ATOM 10428 O O . TRP A 1 1282 ? -9.931 0.604 39.801 1.00 95.88 1282 TRP A O 1
ATOM 10438 N N . GLU A 1 1283 ? -11.290 1.167 41.519 1.00 96.06 1283 GLU A N 1
ATOM 10439 C CA . GLU A 1 1283 ? -12.021 2.265 40.900 1.00 96.06 1283 GLU A CA 1
ATOM 10440 C C . GLU A 1 1283 ? -11.897 3.505 41.794 1.00 96.06 1283 GLU A C 1
ATOM 10442 O O . GLU A 1 1283 ? -12.017 3.420 43.024 1.00 96.06 1283 GLU A O 1
ATOM 10447 N N . PHE A 1 1284 ? -11.653 4.650 41.161 1.00 98.00 1284 PHE A N 1
ATOM 10448 C CA . PHE A 1 1284 ? -11.514 5.955 41.802 1.00 98.00 1284 PHE A CA 1
ATOM 10449 C C . PHE A 1 1284 ? -12.782 6.763 41.538 1.00 98.00 1284 PHE A C 1
ATOM 10451 O O . PHE A 1 1284 ? -13.042 7.137 40.401 1.00 98.00 1284 PHE A O 1
ATOM 10458 N N . ILE A 1 1285 ? -13.588 7.030 42.562 1.00 98.00 1285 ILE A N 1
ATOM 10459 C CA . ILE A 1 1285 ? -14.899 7.672 42.408 1.00 98.00 1285 ILE A CA 1
ATOM 10460 C C . ILE A 1 1285 ? -14.816 9.128 42.884 1.00 98.00 1285 ILE A C 1
ATOM 10462 O O . ILE A 1 1285 ? -14.837 9.369 44.096 1.00 98.00 1285 ILE A O 1
ATOM 10466 N N . PRO A 1 1286 ? -14.711 10.123 41.989 1.00 97.50 1286 PRO A N 1
ATOM 10467 C CA . PRO A 1 1286 ? -14.812 11.513 42.399 1.00 97.50 1286 PRO A CA 1
ATOM 10468 C C . PRO A 1 1286 ? -16.274 11.882 42.643 1.00 97.50 1286 PRO A C 1
ATOM 10470 O O . PRO A 1 1286 ? -17.193 11.247 42.119 1.00 97.50 1286 PRO A O 1
ATOM 10473 N N . VAL A 1 1287 ? -16.482 12.954 43.404 1.00 96.94 1287 VAL A N 1
ATOM 10474 C CA . VAL A 1 1287 ? -17.796 13.597 43.455 1.00 96.94 1287 VAL A CA 1
ATOM 10475 C C . VAL A 1 1287 ? -18.107 14.164 42.070 1.00 96.94 1287 VAL A C 1
ATOM 10477 O O . VAL A 1 1287 ? -17.312 14.927 41.528 1.00 96.94 1287 VAL A O 1
ATOM 10480 N N . ASP A 1 1288 ? -19.246 13.765 41.514 1.00 96.56 1288 ASP A N 1
ATOM 10481 C CA . ASP A 1 1288 ? -19.765 14.200 40.219 1.00 96.56 1288 ASP A CA 1
ATOM 10482 C C . ASP A 1 1288 ? -21.250 14.577 40.331 1.00 96.56 1288 ASP A C 1
ATOM 10484 O O . ASP A 1 1288 ? -22.045 13.899 41.006 1.00 96.56 1288 ASP A O 1
ATOM 10488 N N . ASP A 1 1289 ? -21.620 15.663 39.654 1.00 94.75 1289 ASP A N 1
ATOM 10489 C CA . ASP A 1 1289 ? -22.979 16.212 39.649 1.00 94.75 1289 ASP A CA 1
ATOM 10490 C C . ASP A 1 1289 ? -23.991 15.230 39.054 1.00 94.75 1289 ASP A C 1
ATOM 10492 O O . ASP A 1 1289 ? -25.162 15.222 39.433 1.00 94.75 1289 ASP A O 1
ATOM 10496 N N . GLY A 1 1290 ? -23.552 14.362 38.140 1.00 95.12 1290 GLY A N 1
ATOM 10497 C CA . GLY A 1 1290 ? -24.418 13.392 37.494 1.00 95.12 1290 GLY A CA 1
ATOM 10498 C C . GLY A 1 1290 ? -24.789 12.197 38.370 1.00 95.12 1290 GLY A C 1
ATOM 10499 O O . GLY A 1 1290 ? -25.697 11.444 38.015 1.00 95.12 1290 GLY A O 1
ATOM 10500 N N . TRP A 1 1291 ? -24.152 12.032 39.535 1.00 96.12 1291 TRP A N 1
ATOM 10501 C CA . TRP A 1 1291 ? -24.533 11.036 40.543 1.00 96.12 1291 TRP A CA 1
ATOM 10502 C C . TRP A 1 1291 ? -25.231 11.643 41.763 1.00 96.12 1291 TRP A C 1
ATOM 10504 O O . TRP A 1 1291 ? -26.173 11.038 42.280 1.00 96.12 1291 TRP A O 1
ATOM 10514 N N . GLY A 1 1292 ? -24.792 12.821 42.215 1.00 82.81 1292 GLY A N 1
ATOM 10515 C CA . GLY A 1 1292 ? -25.548 13.693 43.121 1.00 82.81 1292 GLY A CA 1
ATOM 10516 C C . GLY A 1 1292 ? -26.100 13.057 44.407 1.00 82.81 1292 GLY A C 1
ATOM 10517 O O . GLY A 1 1292 ? -27.293 13.173 44.678 1.00 82.81 1292 GLY A O 1
ATOM 10518 N N . GLU A 1 1293 ? -25.271 12.391 45.219 1.00 90.12 1293 GLU A N 1
ATOM 10519 C CA . GLU A 1 1293 ? -25.630 12.053 46.609 1.00 90.12 1293 GLU A CA 1
ATOM 10520 C C . GLU A 1 1293 ? -24.949 12.995 47.612 1.00 90.12 1293 GLU A C 1
ATOM 10522 O O . GLU A 1 1293 ? -23.968 13.665 47.286 1.00 90.12 1293 GLU A O 1
ATOM 10527 N N . ARG A 1 1294 ? -25.462 13.061 48.847 1.00 85.00 1294 ARG A N 1
ATOM 10528 C CA . ARG A 1 1294 ? -24.810 13.831 49.917 1.00 85.00 1294 ARG A CA 1
ATOM 10529 C C . ARG A 1 1294 ? -23.524 13.097 50.326 1.00 85.00 1294 ARG A C 1
ATOM 10531 O O . ARG A 1 1294 ? -23.641 11.929 50.683 1.00 85.00 1294 ARG A O 1
ATOM 10538 N N . PRO A 1 1295 ? -22.335 13.728 50.281 1.00 83.00 1295 PRO A N 1
ATOM 10539 C CA . PRO A 1 1295 ? -21.090 13.083 50.704 1.00 83.00 1295 PRO A CA 1
ATOM 10540 C C . PRO A 1 1295 ? -21.173 12.629 52.171 1.00 83.00 1295 PRO A C 1
ATOM 10542 O O . PRO A 1 1295 ? -21.506 13.450 53.030 1.00 83.00 1295 PRO A O 1
ATOM 10545 N N . LEU A 1 1296 ? -20.906 11.341 52.441 1.00 65.12 1296 LEU A N 1
ATOM 10546 C CA . LEU A 1 1296 ? -21.061 10.692 53.755 1.00 65.12 1296 LEU A CA 1
ATOM 10547 C C . LEU A 1 1296 ? -19.731 10.354 54.436 1.00 65.12 1296 LEU A C 1
ATOM 10549 O O . LEU A 1 1296 ? -18.756 9.983 53.738 1.00 65.12 1296 LEU A O 1
#

Secondary structure (DSSP, 8-state):
--S--S---TTSPP-SSSEEEEE--BSS----EEEEEEETTEEEEEEESSSS-GGG---SPPSS--SSS---B-TTTT-SHHHHHHHHHHHHHHHHHHHTSHHHHHHHHHHHH-PPP-B--SSTTEEB--GGGEEEEE-TTS-EEEEE-SEEEEE--SBTT--EEE-B--SS--GGGSS----EEEE--TTEEEEE---SGGGT-TTPPSS-EEPPHHHHHHHHHHHHHHHHTT-PPPTT-B--B--SSSSB-S----BHHHHHHH-TTTGGGS-HHHHHHHHHHHHHHHHHHHHHHHH--EE-SBSS-HHHHHHHHHHHTTPEE-TTS-EE--HHHHHHHHHIIIIISSHHHHHHHHT----SSTTS---EEEE---SSTTT-BTTTBTS-TTSGGGSTTTTTBTTTTGGG-EEPPPSS-TTSSEEEEEE-----TT--SS-TTGGGS---EEEEEEGGGSB--B-GGG----TTS-EEE-TT-PPPP--PPP-HHHHHHHHHH---S-PPP---BPPPPSS-B--BPPPPPPPPPP-SEEEEESS--HHHHHHTT-----SSPPEEES-HHHHHH-TTEEE--S-HHHHHHHHS---GGGHHHHHHHHHHHHHHHHT--EE-SSSSS--EE-TTHHHHHTGGG-SSHHHHHHHHHHHGGGGG-SSPPP----PPPPEEE---TT-HHHHHHHHHHHHHHHHHHHHHHHHHHHHHHIIIIIHHHHHHHHHHHHHHHHHHHHHHHHHHHHHHTS-HHHHHT----HHHHHHHHHHHHHHHHHHHHHHHHHHHHHHIIIIIHHHHHHHHHHHHHHHHHHHHHHHHHTTTTTTTTHHHHHHHHHHHTTS-----GGGT-GGG-HHHHHHHHHHHHHHTEEEEEEEETTEEEE-STT--EEEE-TT-EE-SS-TT-EEEESSTTS-EEEE--GGGS-EESS--EEEEEEEE-PPP-SGGGTT--EEEEEEEETTEEEEEEEETTEEEEEEE-TT--EEEEEEE--SBSSS-SSTTSEEEEEEEE-TTSEEEEEETTEEEEEEE-TT---EE--SEEEEEEES---TT-EEEEEEEEEESS---HHHHHHHHHHHT-TTB-B-TTSSBPBTT-EEEEEETT-TT-EEEESSSSTT--EEEE----EEEETTTEEEE-SS-SPEEEEEESS--SSS-B-BTT-EEEEEEEETTEEEEEEB-TTSSSSEEE-EEE-GGGGTTSB-EEEEEE---SS----EEEEEE-TTS-EEEEEEEEEETTEEEEEEETTGGGS-S-SSS--TT-EEEE---TTT-PPP-

Organism: Clostridium botulinum (NCBI:txid1491)

Radius of gyration: 38.12 Å; Cα contacts (8 Å, |Δi|>4): 2699; chains: 1; bounding box: 104×86×110 Å

pLDDT: mean 93.51, std 7.7, range [37.12, 98.81]

Mean predicted aligned error: 9.57 Å

Nearest PDB structures (foldseek):
  3v0b-assembly1_A  TM=9.989E-01  e=0.000E+00  Clostridium botulinum
  2nz9-assembly2_B  TM=6.535E-01  e=0.000E+00  Clostridium botulinum
  3bta-assembly1_A  TM=6.565E-01  e=0.000E+00  Clostridium botulinum
  3v0c-assembly1_A  TM=6.560E-01  e=0.000E+00  Clostridium botulinum
  6two-assembly1_AAA  TM=9.776E-01  e=5.111E-65  Clostridium botulinum